Protein AF-0000000079002222 (afdb_homodimer)

pLDDT: mean 87.8, std 10.01, range [33.09, 98.56]

Organism: Staphylothermus marinus (strain ATCC 43588 / DSM 3639 / JCM 9404 / F1) (NCBI:txid399550)

Solvent-accessible surface area (backbone atoms only — not comparable to full-atom values): 54671 Å² total; per-residue (Å²): 122,87,75,55,44,75,33,94,56,13,51,62,39,16,60,54,49,68,34,64,71,50,42,50,52,49,65,70,64,36,48,77,76,43,74,70,45,73,40,41,42,64,60,46,50,55,51,48,43,56,50,16,43,54,33,37,76,68,53,18,29,30,40,40,40,41,28,40,76,83,58,52,37,40,37,39,35,35,31,50,34,47,31,32,46,24,28,37,30,37,36,74,91,70,51,76,37,56,10,62,57,20,50,47,45,44,57,69,64,42,51,80,66,46,48,61,27,31,33,33,36,26,39,32,45,51,86,75,43,57,69,83,54,35,56,51,53,53,50,39,51,49,48,53,53,32,66,33,86,73,43,49,49,50,77,34,73,54,60,65,22,41,22,70,40,78,73,42,78,77,50,59,55,35,31,32,26,34,25,27,38,95,84,69,49,56,28,32,35,33,28,62,29,52,42,32,80,88,64,46,57,24,38,42,28,93,51,63,57,44,48,40,61,64,44,49,21,53,50,50,32,42,53,49,48,53,57,46,62,65,57,40,23,52,25,29,44,74,70,72,41,66,49,74,52,23,78,54,53,59,60,26,36,80,23,43,47,43,68,26,23,43,37,38,86,54,63,43,36,50,74,66,45,42,70,76,61,49,48,37,36,29,26,77,42,42,81,66,38,27,44,46,61,46,25,73,74,48,48,43,51,59,68,58,40,52,42,49,49,48,47,51,26,34,26,44,19,47,35,44,46,67,42,35,44,50,70,54,53,39,37,77,32,26,32,24,27,78,30,83,89,32,96,83,41,41,42,63,20,46,38,74,38,70,35,58,80,64,54,76,82,28,69,52,76,68,91,70,63,55,46,82,37,50,40,54,66,35,61,71,71,39,39,44,58,49,32,39,44,28,23,7,46,18,47,38,51,46,24,33,46,64,60,49,78,66,61,67,53,27,50,51,28,45,50,42,37,37,74,74,66,65,40,91,64,68,58,67,63,51,38,69,77,36,61,87,46,46,68,55,48,53,54,49,50,50,51,49,54,46,52,66,32,83,87,52,78,60,55,67,69,60,50,50,52,55,50,47,58,60,47,50,65,59,42,57,65,63,57,51,53,42,63,74,57,28,59,69,67,62,32,49,55,38,50,35,25,52,45,88,45,71,84,71,18,45,68,30,28,51,58,47,25,54,53,43,53,52,48,36,48,74,72,68,47,57,86,60,56,78,126,123,87,73,56,43,74,33,92,57,13,51,61,41,17,60,55,50,68,34,65,68,53,44,52,52,48,65,68,63,36,48,78,75,44,73,72,45,74,39,40,42,65,61,48,52,53,52,49,42,55,50,16,42,55,33,38,76,68,54,19,30,30,40,38,40,40,28,40,76,82,57,53,37,39,36,42,36,35,32,50,34,47,31,33,44,25,28,36,30,35,37,72,89,68,50,76,35,56,9,64,58,22,51,48,46,44,58,68,63,44,52,81,66,46,48,61,27,32,34,33,36,24,39,32,45,53,87,74,42,58,69,82,55,35,56,52,52,55,49,40,52,49,45,51,54,31,65,33,86,73,42,49,48,48,77,35,72,54,61,65,22,40,22,70,41,77,72,43,77,78,51,59,54,36,32,33,26,35,26,27,37,94,83,69,49,56,28,34,35,33,29,63,28,53,40,32,78,88,63,46,60,24,38,42,29,92,51,63,56,45,50,41,63,64,43,50,22,54,50,50,31,42,52,48,47,52,58,46,59,66,56,42,23,50,25,30,45,76,70,73,40,67,48,74,52,23,77,54,53,57,60,26,37,79,25,44,48,42,67,25,23,42,38,38,85,55,64,44,35,53,73,67,45,42,70,76,62,47,49,36,36,29,26,75,43,43,80,66,38,28,44,44,61,47,26,74,75,47,48,42,51,59,68,58,40,52,41,49,48,48,45,51,26,33,27,45,19,47,35,43,44,69,43,36,43,50,72,54,53,38,38,76,32,26,32,25,26,76,30,83,90,33,96,84,40,41,44,63,17,48,39,75,37,69,35,58,79,64,56,73,84,30,68,52,76,68,90,69,63,55,45,82,36,50,40,54,66,36,61,72,70,40,42,48,57,51,34,39,46,29,23,6,44,17,47,37,50,46,24,34,45,65,60,46,76,66,59,68,54,29,50,52,28,46,48,41,38,36,73,74,68,66,41,91,64,69,56,68,64,50,38,69,77,36,59,88,47,46,68,57,49,53,55,50,50,51,50,51,51,48,53,67,32,83,86,52,78,60,55,67,69,59,50,50,50,55,51,45,59,61,48,49,64,60,42,57,67,63,58,52,53,43,61,75,57,30,59,69,66,61,32,48,54,37,51,35,24,51,45,85,44,71,83,72,18,45,66,30,28,52,58,49,26,53,52,43,54,53,48,35,49,74,73,68,46,57,85,59,57,79,127

Nearest PDB structures (foldseek):
  8p5l-assembly2_B  TM=7.781E-01  e=1.016E-09  Homo sapiens
  3dgk-assembly1_A  TM=7.157E-01  e=8.306E-09  Homo sapiens
  5t8p-assembly1_A  TM=7.181E-01  e=1.238E-07  Mus musculus
  5vja-assembly1_B  TM=6.836E-01  e=3.207E-08  Homo sapiens
  1zws-assembly1_A  TM=6.421E-01  e=2.375E-08  Homo sapiens

Sequence (1062 aa):
MVEFKPFTKIDDASKEFIDPVVLSYILLKQKVLIVNKKAKLVKCLNYLKNKSIEALKQNSILYLVIKSIDSRWTIRSIIAGTLIISMVYETKDGVQLVGGLAYNTLFKEIYPNNPVVKYNVGVITIDSLPDTIKVYVEESLREKREEKPPYIWVNKVLYDLYIEKIVTDKGAYMYVLLGKDKFEHRYAVKIPREKTVDGKPLAISTNTNALNEVLKGIINSLEVYSSTKDSIRKGLVSRGYDEYYADQLIFYRKYILRPRAIIMLRTSFTEEEYIESPPMILEDYANLGDLDTKIKSKPLNQRELAFLAIRLAGASALVHINHFIHMDIKPQNILLIEDEGEPYGYAPLIGDFVGLPHIFNSVIELKKSTPEYADPIALVRGRASYNYDVYSLGITLFYAATGKKLKSRILLNLLTLKNIYGTPVPLRVFLVENPELVQYARRLEALYHEYNSKKHKIPVETFVTQLLTIIEDYDREQIKIIDKALPSKLAKVIKKSITLSETDRYQDSVAMWLDLLNNIKELGYTNLIPSMVEFKPFTKIDDASKEFIDPVVLSYILLKQKVLIVNKKAKLVKCLNYLKNKSIEALKQNSILYLVIKSIDSRWTIRSIIAGTLIISMVYETKDGVQLVGGLAYNTLFKEIYPNNPVVKYNVGVITIDSLPDTIKVYVEESLREKREEKPPYIWVNKVLYDLYIEKIVTDKGAYMYVLLGKDKFEHRYAVKIPREKTVDGKPLAISTNTNALNEVLKGIINSLEVYSSTKDSIRKGLVSRGYDEYYADQLIFYRKYILRPRAIIMLRTSFTEEEYIESPPMILEDYANLGDLDTKIKSKPLNQRELAFLAIRLAGASALVHINHFIHMDIKPQNILLIEDEGEPYGYAPLIGDFVGLPHIFNSVIELKKSTPEYADPIALVRGRASYNYDVYSLGITLFYAATGKKLKSRILLNLLTLKNIYGTPVPLRVFLVENPELVQYARRLEALYHEYNSKKHKIPVETFVTQLLTIIEDYDREQIKIIDKALPSKLAKVIKKSITLSETDRYQDSVAMWLDLLNNIKELGYTNLIPS

Secondary structure (DSSP, 8-state):
--S-EE-TTHHHHHHHHT-HHHHHHHHHH-EEEEEEEEEEHHHHHHHHHHHHHHHHHTTEEEEEEEEETTSSEEEEEEEETTEEEEEEEEETTS-EEETHHHHHIIIIIIGGG--EEEEEEEEEEGGGS-HHHHHHHHHHHHHHHTTSTTGGGTTSEETTEEEEEEEES--SSEEEEEEE-TT--EEEEEEE-SB-TTS-BSSS-S-TTHHHHHHHHHHHHHHHHT--HHHHHHHHHHTT--GGGHHHHGGGGGGB--EEEEE---SS--HHHHHHS--EEEEE--TT-BHHHHHHH----HHHHHHHHHHHHHHHHHHHHTTB------GGGEEEEE-TTSTTSEEEEE----PPBS-SSEE--GGG--TTTS-HHHHHHTEE-HHHHHHHHHHHHHHHHHS---HHHHHHHHHHHHHTT-----HHHHHHH-GGGHHHHHHHHHHHHHHH-SSS---HHHHHHHHHHHHHHHHHHHHTHHHHHS-HHHHHHHHHHH-S-TTTS-SSHHHHHHHHHHHHHHTT-GGGS--/--S-EE-TTHHHHHHHHT-HHHHHHHHHHPEEEEEEEEEEHHHHHHHHHHHHHHHHHTTEEEEEEEEETTSSEEEEEEEETTEEEEEEEEETTS-EEETHHHHHIIIIIIGGG--EEEEEEEEEEGGGS-HHHHHHHHHHHHHHHTTSTTGGGTTSEETTEEEEEEEES--SSEEEEEEE-TT--EEEEEEE-SB-TTS-BSSS-S-TTHHHHHHHHHHHHHHHHT--HHHHHHHHHHTT--GGGHHHHGGGGGGB--EEEEE---SS--HHHHHHS--EEEEE--TT-BHHHHHHH----HHHHHHHHHHHHHHHHHHHHTTB------GGGEEEEE-TTSTTSEEEEE----PPBS-SSEE--GGG--TTTS-HHHHHHTEE-HHHHHHHHHHHHHHHHHS---HHHHHHHHHHHHHTT-----HHHHHHH-GGGHHHHHHHHHHHHHHH-SSS---HHHHHHHHHHHHHHHHHHHHTHHHHHS-HHHHHHHHHHH-S-TTTS-SSHHHHHHHHHHHHHHTT-GGGS--

Radius of gyration: 36.71 Å; Cα contacts (8 Å, |Δi|>4): 1927; chains: 2; bounding box: 100×94×90 Å

InterPro domains:
  IPR000719 Protein kinase domain [PF00069] (261-406)
  IPR000719 Protein kinase domain [PS50011] (162-517)
  IPR000719 Protein kinase domain [SM00220] (162-517)
  IPR008271 Serine/threonine-protein kinase, active site [PS00108] (324-336)
  IPR011009 Protein kinase-like domain superfamily [SSF56112] (162-428)
  IPR050660 NEK Serine/Threonine Protein Kinase [PTHR43671] (259-505)

Foldseek 3Di:
DVQAAEQPPQQQLQVVCPPPVQVVLCVVAWAWDDFFDKDFPVVVVVVQLVVLQVLVVVQKWKWKWKAAPVRQKIKTFIDHRRYTLWIWIAGPVGDIDIGPVRVCCCVPPPVVVRHMITMIMTMHHLVSHDPSNSVSVVVRVVVVVCCDPPNVQAQHAAPQWHWDAWPDDPDQFWTWTWTAHPVRFIWTKIFGDCAGPVGHGAQADPDLCRVVLVCVLQVLLVVLLPDDLVLLLVLCVVVPHHSVCSVQLNLLSVQAWHWPDWDDPDSHDDPVCCSRHTTITITHDLPVAWQLVVLVVPFDAALVLLLQLLSVLSSQQSSVSQQWAQQEDARNQFGWHADCVAPVRTRTHGDDSSTDPNDPFHQPPPPDHDLQQFQLLCLLVRTDAQLRNLQSSLQRSLCSQQVDTLLLSSLSSQLSCCLVVVDDDPNVVSCVVPVVCVVVSVVLNVLSCVCPDPVDPDDSVRSSVVSCVSSVVVVVVVLCSSVVRYPPQVSVLSCLSNDSDCVSHDRHSVVSSVSSCVSCVVVVNPVSRRD/DVQAAEQPPQQQLQVVCPPPVQVVLCVVQWAWDDFFDKDFPVVVVVVQLVVLQVLVVVQKWKWKWKAAPVRQKIKTFIDHRRYTLWIWIAGPVGDIDITPVRVCCCVPPPVVVRHMITMIMTMHHLVSHDPSNSVSNVVRVVVVVCCDPPNVQAQHAAPQWHWDAWPDDPDQFWTWTWTAHPVRFIWTKIFGDCAGPVGHGAQADPDLCRVVLVCVLQVLLVVLLPDDLVLLLVLCVVVPHHSVCSVQLNLLSVQAWHWPDWDDPDSHDDPVCCSRHTTITITHDLPVAWQLVVLLVPFDAALVLLLQLLSVLSSQQSSVSQQWAQQEDARNQFGWHADCVAPVRTRTHGHDSSTDHNDPQNQQPPPDHDLQQFQLLCLLVRTDAQLRNLQSSLQRSLCSQQVDTLLLSSLSSQLSCCLVVVDDDPNVVSCVVPVVCVVVSVVLNVLSCVCPDPVDPDDSVVSSVVSCVSSVVVVVVVLCSSVVRYPPQVSVLSCLSNDSDCVSHDRHSVSSSVSSCVSCVVVVNPVSRRD

Structure (mmCIF, N/CA/C/O backbone):
data_AF-0000000079002222-model_v1
#
loop_
_entity.id
_entity.type
_entity.pdbx_description
1 polymer 'non-specific serine/threonine protein kinase'
#
loop_
_atom_site.group_PDB
_atom_site.id
_atom_site.type_symbol
_atom_site.label_atom_id
_atom_site.label_alt_id
_atom_site.label_comp_id
_atom_site.label_asym_id
_atom_site.label_entity_id
_atom_site.label_seq_id
_atom_site.pdbx_PDB_ins_code
_atom_site.Cartn_x
_atom_site.Cartn_y
_atom_site.Cartn_z
_atom_site.occupancy
_atom_site.B_iso_or_equiv
_atom_site.auth_seq_id
_atom_site.auth_comp_id
_atom_site.auth_asym_id
_atom_site.auth_atom_id
_atom_site.pdbx_PDB_model_num
ATOM 1 N N . MET A 1 1 ? -38.969 -14.648 12.422 1 34.31 1 MET A N 1
ATOM 2 C CA . MET A 1 1 ? -38.562 -15.945 11.875 1 34.31 1 MET A CA 1
ATOM 3 C C . MET A 1 1 ? -37.344 -15.805 11 1 34.31 1 MET A C 1
ATOM 5 O O . MET A 1 1 ? -37.438 -15.688 9.781 1 34.31 1 MET A O 1
ATOM 9 N N . VAL A 1 2 ? -36.375 -15.172 11.352 1 51.44 2 VAL A N 1
ATOM 10 C CA . VAL A 1 2 ? -35.094 -14.734 10.781 1 51.44 2 VAL A CA 1
ATOM 11 C C . VAL A 1 2 ? -34.25 -15.953 10.422 1 51.44 2 VAL A C 1
ATOM 13 O O . VAL A 1 2 ? -33.375 -15.867 9.57 1 51.44 2 VAL A O 1
ATOM 16 N N . GLU A 1 3 ? -34.594 -17.219 10.68 1 62.03 3 GLU A N 1
ATOM 17 C CA . GLU A 1 3 ? -33.781 -18.422 10.641 1 62.03 3 GLU A CA 1
ATOM 18 C C . GLU A 1 3 ? -33.875 -19.109 9.281 1 62.03 3 GLU A C 1
ATOM 20 O O . GLU A 1 3 ? -32.938 -19.75 8.836 1 62.03 3 GLU A O 1
ATOM 25 N N . PHE A 1 4 ? -35 -18.891 8.633 1 76.81 4 PHE A N 1
ATOM 26 C CA . PHE A 1 4 ? -35.219 -19.562 7.359 1 76.81 4 PHE A CA 1
ATOM 27 C C . PHE A 1 4 ? -35.562 -18.562 6.266 1 76.81 4 PHE A C 1
ATOM 29 O O . PHE A 1 4 ? -36.25 -17.594 6.52 1 76.81 4 PHE A O 1
ATOM 36 N N . LYS A 1 5 ? -34.969 -18.672 5.086 1 77.44 5 LYS A N 1
ATOM 37 C CA . LYS A 1 5 ? -35.312 -17.906 3.898 1 77.44 5 LYS A CA 1
ATOM 38 C C . LYS A 1 5 ? -36 -18.781 2.852 1 77.44 5 LYS A C 1
ATOM 40 O O . LYS A 1 5 ? -35.594 -19.922 2.623 1 77.44 5 LYS A O 1
ATOM 45 N N . PRO A 1 6 ? -37.062 -18.172 2.223 1 81.12 6 PRO A N 1
ATOM 46 C CA . PRO A 1 6 ? -37.719 -18.953 1.162 1 81.12 6 PRO A CA 1
ATOM 47 C C . PRO A 1 6 ? -36.844 -19.047 -0.103 1 81.12 6 PRO A C 1
ATOM 49 O O . PRO A 1 6 ? -36.188 -18.078 -0.464 1 81.12 6 PRO A O 1
ATOM 52 N N . PHE A 1 7 ? -36.75 -20.172 -0.719 1 81 7 PHE A N 1
ATOM 53 C CA . PHE A 1 7 ? -36.156 -20.375 -2.035 1 81 7 PHE A CA 1
ATOM 54 C C . PHE A 1 7 ? -36.875 -19.516 -3.084 1 81 7 PHE A C 1
ATOM 56 O O . PHE A 1 7 ? -38.062 -19.297 -3.004 1 81 7 PHE A O 1
ATOM 63 N N . THR A 1 8 ? -36.062 -18.906 -3.955 1 77.69 8 THR A N 1
ATOM 64 C CA . THR A 1 8 ? -36.594 -18 -4.977 1 77.69 8 THR A CA 1
ATOM 65 C C . THR A 1 8 ? -37.719 -18.641 -5.758 1 77.69 8 THR A C 1
ATOM 67 O O . THR A 1 8 ? -38.688 -17.969 -6.148 1 77.69 8 THR A O 1
ATOM 70 N N . LYS A 1 9 ? -37.656 -19.859 -5.965 1 85.19 9 LYS A N 1
ATOM 71 C CA . LYS A 1 9 ? -38.688 -20.562 -6.715 1 85.19 9 LYS A CA 1
ATOM 72 C C . LYS A 1 9 ? -39.562 -21.406 -5.789 1 85.19 9 LYS A C 1
ATOM 74 O O . LYS A 1 9 ? -39.938 -22.516 -6.141 1 85.19 9 LYS A O 1
ATOM 79 N N . ILE A 1 10 ? -39.812 -20.906 -4.672 1 90.5 10 ILE A N 1
ATOM 80 C CA . ILE A 1 10 ? -40.562 -21.641 -3.67 1 90.5 10 ILE A CA 1
ATOM 81 C C . ILE A 1 10 ? -41.969 -21.953 -4.203 1 90.5 10 ILE A C 1
ATOM 83 O O . ILE A 1 10 ? -42.531 -23.016 -3.908 1 90.5 10 ILE A O 1
ATOM 87 N N . ASP A 1 11 ? -42.594 -21.141 -4.941 1 88.31 11 ASP A N 1
ATOM 88 C CA . ASP A 1 11 ? -43.969 -21.312 -5.457 1 88.31 11 ASP A CA 1
ATOM 89 C C . ASP A 1 11 ? -44.031 -22.5 -6.414 1 88.31 11 ASP A C 1
ATOM 91 O O . ASP A 1 11 ? -44.906 -23.344 -6.293 1 88.31 11 ASP A O 1
ATOM 95 N N . ASP A 1 12 ? -43.094 -22.547 -7.301 1 89.69 12 ASP A N 1
ATOM 96 C CA . ASP A 1 12 ? -43.031 -23.656 -8.258 1 89.69 12 ASP A CA 1
ATOM 97 C C . ASP A 1 12 ? -42.719 -24.969 -7.555 1 89.69 12 ASP A C 1
ATOM 99 O O . ASP A 1 12 ? -43.375 -26 -7.832 1 89.69 12 ASP A O 1
ATOM 103 N N . ALA A 1 13 ? -41.781 -24.922 -6.719 1 93.12 13 ALA A N 1
ATOM 104 C CA . ALA A 1 13 ? -41.406 -26.125 -5.988 1 93.12 13 ALA A CA 1
ATOM 105 C C . ALA A 1 13 ? -42.562 -26.656 -5.141 1 93.12 13 ALA A C 1
ATOM 107 O O . ALA A 1 13 ? -42.75 -27.859 -5.047 1 93.12 13 ALA A O 1
ATOM 108 N N . SER A 1 14 ? -43.312 -25.781 -4.535 1 93.81 14 SER A N 1
ATOM 109 C CA . SER A 1 14 ? -44.438 -26.172 -3.672 1 93.81 14 SER A CA 1
ATOM 110 C C . SER A 1 14 ? -45.562 -26.797 -4.477 1 93.81 14 SER A C 1
ATOM 112 O O . SER A 1 14 ? -46.281 -27.688 -3.99 1 93.81 14 SER A O 1
ATOM 114 N N . LYS A 1 15 ? -45.781 -26.328 -5.688 1 90.56 15 LYS A N 1
ATOM 115 C CA . LYS A 1 15 ? -46.781 -26.922 -6.566 1 90.56 15 LYS A CA 1
ATOM 116 C C . LYS A 1 15 ? -46.469 -28.375 -6.887 1 90.56 15 LYS A C 1
ATOM 118 O O . LYS A 1 15 ? -47.344 -29.219 -6.941 1 90.56 15 LYS A O 1
ATOM 123 N N . GLU A 1 16 ? -45.219 -28.578 -7.102 1 90.88 16 GLU A N 1
ATOM 124 C CA . GLU A 1 16 ? -44.75 -29.953 -7.34 1 90.88 16 GLU A CA 1
ATOM 125 C C . GLU A 1 16 ? -44.844 -30.797 -6.066 1 90.88 16 GLU A C 1
ATOM 127 O O . GLU A 1 16 ? -45.219 -31.969 -6.117 1 90.88 16 GLU A O 1
ATOM 132 N N . PHE A 1 17 ? -44.594 -30.188 -5.023 1 92.62 17 PHE A N 1
ATOM 133 C CA . PHE A 1 17 ? -44.562 -30.844 -3.717 1 92.62 17 PHE A CA 1
ATOM 134 C C . PHE A 1 17 ? -45.938 -31.328 -3.318 1 92.62 17 PHE A C 1
ATOM 136 O O . PHE A 1 17 ? -46.094 -32.375 -2.697 1 92.62 17 PHE A O 1
ATOM 143 N N . ILE A 1 18 ? -46.969 -30.594 -3.672 1 86.12 18 ILE A N 1
ATOM 144 C CA . ILE A 1 18 ? -48.344 -30.891 -3.244 1 86.12 18 ILE A CA 1
ATOM 145 C C . ILE A 1 18 ? -48.875 -32.094 -4.043 1 86.12 18 ILE A C 1
ATOM 147 O O . ILE A 1 18 ? -49.875 -32.688 -3.65 1 86.12 18 ILE A O 1
ATOM 151 N N . ASP A 1 19 ? -48.188 -32.438 -5.113 1 86.69 19 ASP A N 1
ATOM 152 C CA . ASP A 1 19 ? -48.594 -33.594 -5.879 1 86.69 19 ASP A CA 1
ATOM 153 C C . ASP A 1 19 ? -48.594 -34.875 -5.008 1 86.69 19 ASP A C 1
ATOM 155 O O . ASP A 1 19 ? -47.625 -35.188 -4.352 1 86.69 19 ASP A O 1
ATOM 159 N N . PRO A 1 20 ? -49.719 -35.594 -4.984 1 85.25 20 PRO A N 1
ATOM 160 C CA . PRO A 1 20 ? -49.875 -36.75 -4.105 1 85.25 20 PRO A CA 1
ATOM 161 C C . PRO A 1 20 ? -48.812 -37.844 -4.387 1 85.25 20 PRO A C 1
ATOM 163 O O . PRO A 1 20 ? -48.344 -38.5 -3.465 1 85.25 20 PRO A O 1
ATOM 166 N N . VAL A 1 21 ? -48.5 -37.969 -5.625 1 84.62 21 VAL A N 1
ATOM 167 C CA . VAL A 1 21 ? -47.5 -39 -5.977 1 84.62 21 VAL A CA 1
ATOM 168 C C . VAL A 1 21 ? -46.125 -38.594 -5.391 1 84.62 21 VAL A C 1
ATOM 170 O O . VAL A 1 21 ? -45.438 -39.438 -4.828 1 84.62 21 VAL A O 1
ATOM 173 N N . VAL A 1 22 ? -45.844 -37.375 -5.48 1 88.19 22 VAL A N 1
ATOM 174 C CA . VAL A 1 22 ? -44.594 -36.844 -4.984 1 88.19 22 VAL A CA 1
ATOM 175 C C . VAL A 1 22 ? -44.531 -36.969 -3.461 1 88.19 22 VAL A C 1
ATOM 177 O O . VAL A 1 22 ? -43.562 -37.438 -2.895 1 88.19 22 VAL A O 1
ATOM 180 N N . LEU A 1 23 ? -45.594 -36.562 -2.838 1 87.94 23 LEU A N 1
ATOM 181 C CA . LEU A 1 23 ? -45.656 -36.594 -1.383 1 87.94 23 LEU A CA 1
ATOM 182 C C . LEU A 1 23 ? -45.594 -38.031 -0.874 1 87.94 23 LEU A C 1
ATOM 184 O O . LEU A 1 23 ? -44.906 -38.312 0.115 1 87.94 23 LEU A O 1
ATOM 188 N N . SER A 1 24 ? -46.25 -38.969 -1.506 1 86.94 24 SER A N 1
ATOM 189 C CA . SER A 1 24 ? -46.219 -40.375 -1.113 1 86.94 24 SER A CA 1
ATOM 190 C C . SER A 1 24 ? -44.812 -40.938 -1.229 1 86.94 24 SER A C 1
ATOM 192 O O . SER A 1 24 ? -44.375 -41.688 -0.367 1 86.94 24 SER A O 1
ATOM 194 N N . TYR A 1 25 ? -44.188 -40.562 -2.309 1 87.12 25 TYR A N 1
ATOM 195 C CA . TYR A 1 25 ? -42.812 -41 -2.521 1 87.12 25 TYR A CA 1
ATOM 196 C C . TYR A 1 25 ? -41.906 -40.531 -1.4 1 87.12 25 TYR A C 1
ATOM 198 O O . TYR A 1 25 ? -41.094 -41.281 -0.882 1 87.12 25 TYR A O 1
ATOM 206 N N . ILE A 1 26 ? -42.094 -39.312 -0.966 1 90.06 26 ILE A N 1
ATOM 207 C CA . ILE A 1 26 ? -41.281 -38.719 0.085 1 90.06 26 ILE A CA 1
ATOM 208 C C . ILE A 1 26 ? -41.562 -39.406 1.416 1 90.06 26 ILE A C 1
ATOM 210 O O . ILE A 1 26 ? -40.625 -39.719 2.164 1 90.06 26 ILE A O 1
ATOM 214 N N . LEU A 1 27 ? -42.781 -39.719 1.66 1 88.38 27 LEU A N 1
ATOM 215 C CA . LEU A 1 27 ? -43.188 -40.375 2.904 1 88.38 27 LEU A CA 1
ATOM 216 C C . LEU A 1 27 ? -42.625 -41.781 2.988 1 88.38 27 LEU A C 1
ATOM 218 O O . LEU A 1 27 ? -42.281 -42.25 4.07 1 88.38 27 LEU A O 1
ATOM 222 N N . LEU A 1 28 ? -42.5 -42.375 1.861 1 87.31 28 LEU A N 1
ATOM 223 C CA . LEU A 1 28 ? -42 -43.75 1.816 1 87.31 28 LEU A CA 1
ATOM 224 C C . LEU A 1 28 ? -40.5 -43.781 1.994 1 87.31 28 LEU A C 1
ATOM 226 O O . LEU A 1 28 ? -39.969 -44.75 2.572 1 87.31 28 LEU A O 1
ATOM 230 N N . LYS A 1 29 ? -39.844 -42.781 1.581 1 88.25 29 LYS A N 1
ATOM 231 C CA . LYS A 1 29 ? -38.375 -42.844 1.526 1 88.25 29 LYS A CA 1
ATOM 232 C C . LYS A 1 29 ? -37.75 -42.125 2.727 1 88.25 29 LYS A C 1
ATOM 234 O O . LYS A 1 29 ? -36.562 -42.312 3.023 1 88.25 29 LYS A O 1
ATOM 239 N N . GLN A 1 30 ? -38.562 -41.406 3.459 1 90.38 30 GLN A N 1
ATOM 240 C CA . GLN A 1 30 ? -38 -40.625 4.562 1 90.38 30 GLN A CA 1
ATOM 241 C C . GLN A 1 30 ? -37.688 -41.531 5.758 1 90.38 30 GLN A C 1
ATOM 243 O O . GLN A 1 30 ? -38.312 -42.562 5.961 1 90.38 30 GLN A O 1
ATOM 248 N N . LYS A 1 31 ? -36.562 -41.188 6.477 1 90.5 31 LYS A N 1
ATOM 249 C CA . LYS A 1 31 ? -36.281 -41.719 7.801 1 90.5 31 LYS A CA 1
ATOM 250 C C . LYS A 1 31 ? -36.812 -40.812 8.898 1 90.5 31 LYS A C 1
ATOM 252 O O . LYS A 1 31 ? -36.344 -39.688 9.07 1 90.5 31 LYS A O 1
ATOM 257 N N . VAL A 1 32 ? -37.812 -41.281 9.695 1 90.94 32 VAL A N 1
ATOM 258 C CA . VAL A 1 32 ? -38.469 -40.469 10.695 1 90.94 32 VAL A CA 1
ATOM 259 C C . VAL A 1 32 ? -37.562 -40.281 11.914 1 90.94 32 VAL A C 1
ATOM 261 O O . VAL A 1 32 ? -37.062 -41.25 12.469 1 90.94 32 VAL A O 1
ATOM 264 N N . LEU A 1 33 ? -37.406 -39.062 12.305 1 90.94 33 LEU A N 1
ATOM 265 C CA . LEU A 1 33 ? -36.562 -38.719 13.445 1 90.94 33 LEU A CA 1
ATOM 266 C C . LEU A 1 33 ? -37.406 -38.375 14.656 1 90.94 33 LEU A C 1
ATOM 268 O O . LEU A 1 33 ? -37.094 -38.781 15.781 1 90.94 33 LEU A O 1
ATOM 272 N N . ILE A 1 34 ? -38.438 -37.594 14.453 1 91.94 34 ILE A N 1
ATOM 273 C CA . ILE A 1 34 ? -39.281 -37.094 15.531 1 91.94 34 ILE A CA 1
ATOM 274 C C . ILE A 1 34 ? -40.75 -37.281 15.156 1 91.94 34 ILE A C 1
ATOM 276 O O . ILE A 1 34 ? -41.156 -37.031 14.016 1 91.94 34 ILE A O 1
ATOM 280 N N . VAL A 1 35 ? -41.5 -37.812 16.188 1 90.94 35 VAL A N 1
ATOM 281 C CA . VAL A 1 35 ? -42.938 -38 15.969 1 90.94 35 VAL A CA 1
ATOM 282 C C . VAL A 1 35 ? -43.719 -37.312 17.078 1 90.94 35 VAL A C 1
ATOM 284 O O . VAL A 1 35 ? -43.531 -37.594 18.25 1 90.94 35 VAL A O 1
ATOM 287 N N . ASN A 1 36 ? -44.625 -36.438 16.734 1 90 36 ASN A N 1
ATOM 288 C CA . ASN A 1 36 ? -45.594 -35.75 17.547 1 90 36 ASN A CA 1
ATOM 289 C C . ASN A 1 36 ? -45 -35.156 18.812 1 90 36 ASN A C 1
ATOM 291 O O . ASN A 1 36 ? -45.5 -35.312 19.906 1 90 36 ASN A O 1
ATOM 295 N N . LYS A 1 37 ? -43.938 -34.5 18.625 1 93.25 37 LYS A N 1
ATOM 296 C CA . LYS A 1 37 ? -43.312 -33.781 19.734 1 93.25 37 LYS A CA 1
ATOM 297 C C . LYS A 1 37 ? -43.938 -32.406 19.938 1 93.25 37 LYS A C 1
ATOM 299 O O . LYS A 1 37 ? -44.219 -31.703 18.953 1 93.25 37 LYS A O 1
ATOM 304 N N . LYS A 1 38 ? -44.219 -32.031 21.156 1 93 38 LYS A N 1
ATOM 305 C CA . LYS A 1 38 ? -44.844 -30.75 21.484 1 93 38 LYS A CA 1
ATOM 306 C C . LYS A 1 38 ? -43.812 -29.734 21.953 1 93 38 LYS A C 1
ATOM 308 O O . LYS A 1 38 ? -42.906 -30.078 22.734 1 93 38 LYS A O 1
ATOM 313 N N . ALA A 1 39 ? -43.844 -28.594 21.391 1 93.06 39 ALA A N 1
ATOM 314 C CA . ALA A 1 39 ? -42.938 -27.5 21.781 1 93.06 39 ALA A CA 1
ATOM 315 C C . ALA A 1 39 ? -43.5 -26.141 21.328 1 93.06 39 ALA A C 1
ATOM 317 O O . ALA A 1 39 ? -44.406 -26.094 20.5 1 93.06 39 ALA A O 1
ATOM 318 N N . LYS A 1 40 ? -43 -25.156 21.953 1 92.56 40 LYS A N 1
ATOM 319 C CA . LYS A 1 40 ? -43.312 -23.828 21.438 1 92.56 40 LYS A CA 1
ATOM 320 C C . LYS A 1 40 ? -42.75 -23.641 20.031 1 92.56 40 LYS A C 1
ATOM 322 O O . LYS A 1 40 ? -41.656 -24.172 19.719 1 92.56 40 LYS A O 1
ATOM 327 N N . LEU A 1 41 ? -43.406 -22.938 19.188 1 91 41 LEU A N 1
ATOM 328 C CA . LEU A 1 41 ? -43.062 -22.812 17.781 1 91 41 LEU A CA 1
ATOM 329 C C . LEU A 1 41 ? -41.625 -22.328 17.625 1 91 41 LEU A C 1
ATOM 331 O O . LEU A 1 41 ? -40.844 -22.875 16.812 1 91 41 LEU A O 1
ATOM 335 N N . VAL A 1 42 ? -41.188 -21.359 18.406 1 87 42 VAL A N 1
ATOM 336 C CA . VAL A 1 42 ? -39.844 -20.781 18.297 1 87 42 VAL A CA 1
ATOM 337 C C . VAL A 1 42 ? -38.812 -21.844 18.641 1 87 42 VAL A C 1
ATOM 339 O O . VAL A 1 42 ? -37.781 -21.953 17.969 1 87 42 VAL A O 1
ATOM 342 N N . LYS A 1 43 ? -39.062 -22.562 19.656 1 87.75 43 LYS A N 1
ATOM 343 C CA . LYS A 1 43 ? -38.156 -23.641 20.031 1 87.75 43 LYS A CA 1
ATOM 344 C C . LYS A 1 43 ? -38.094 -24.719 18.969 1 87.75 43 LYS A C 1
ATOM 346 O O . LYS A 1 43 ? -37.031 -25.266 18.672 1 87.75 43 LYS A O 1
ATOM 351 N N . CYS A 1 44 ? -39.219 -25.031 18.391 1 91.38 44 CYS A N 1
ATOM 352 C CA . CYS A 1 44 ? -39.312 -26 17.281 1 91.38 44 CYS A CA 1
ATOM 353 C C . CYS A 1 44 ? -38.469 -25.531 16.094 1 91.38 44 CYS A C 1
ATOM 355 O O . CYS A 1 44 ? -37.656 -26.297 15.578 1 91.38 44 CYS A O 1
ATOM 357 N N . LEU A 1 45 ? -38.594 -24.312 15.742 1 90.19 45 LEU A N 1
ATOM 358 C CA . LEU A 1 45 ? -37.906 -23.781 14.562 1 90.19 45 LEU A CA 1
ATOM 359 C C . LEU A 1 45 ? -36.406 -23.766 14.781 1 90.19 45 LEU A C 1
ATOM 361 O O . LEU A 1 45 ? -35.625 -24.047 13.852 1 90.19 45 LEU A O 1
ATOM 365 N N . ASN A 1 46 ? -35.969 -23.469 15.953 1 85.25 46 ASN A N 1
ATOM 366 C CA . ASN A 1 46 ? -34.562 -23.484 16.281 1 85.25 46 ASN A CA 1
ATOM 367 C C . ASN A 1 46 ? -33.969 -24.891 16.172 1 85.25 46 ASN A C 1
ATOM 369 O O . ASN A 1 46 ? -32.875 -25.078 15.625 1 85.25 46 ASN A O 1
ATOM 373 N N . TYR A 1 47 ? -34.688 -25.797 16.672 1 89.12 47 TYR A N 1
ATOM 374 C CA . TYR A 1 47 ? -34.281 -27.188 16.578 1 89.12 47 TYR A CA 1
ATOM 375 C C . TYR A 1 47 ? -34.188 -27.625 15.117 1 89.12 47 TYR A C 1
ATOM 377 O O . TYR A 1 47 ? -33.219 -28.25 14.711 1 89.12 47 TYR A O 1
ATOM 385 N N . LEU A 1 48 ? -35.125 -27.25 14.32 1 91.69 48 LEU A N 1
ATOM 386 C CA . LEU A 1 48 ? -35.188 -27.641 12.922 1 91.69 48 LEU A CA 1
ATOM 387 C C . LEU A 1 48 ? -34.031 -27.047 12.133 1 91.69 48 LEU A C 1
ATOM 389 O O . LEU A 1 48 ? -33.469 -27.688 11.258 1 91.69 48 LEU A O 1
ATOM 393 N N . LYS A 1 49 ? -33.75 -25.828 12.414 1 86.5 49 LYS A N 1
ATOM 394 C CA . LYS A 1 49 ? -32.625 -25.172 11.742 1 86.5 49 LYS A CA 1
ATOM 395 C C . LYS A 1 49 ? -31.328 -25.938 11.953 1 86.5 49 LYS A C 1
ATOM 397 O O . LYS A 1 49 ? -30.625 -26.25 10.992 1 86.5 49 LYS A O 1
ATOM 402 N N . ASN A 1 50 ? -31.031 -26.281 13.133 1 85.25 50 ASN A N 1
ATOM 403 C CA . ASN A 1 50 ? -29.812 -26.984 13.469 1 85.25 50 ASN A CA 1
ATOM 404 C C . ASN A 1 50 ? -29.781 -28.375 12.836 1 85.25 50 ASN A C 1
ATOM 406 O O . ASN A 1 50 ? -28.766 -28.781 12.273 1 85.25 50 ASN A O 1
ATOM 410 N N . LYS A 1 51 ? -30.875 -29.016 12.906 1 89.12 51 LYS A N 1
ATOM 411 C CA . LYS A 1 51 ? -30.953 -30.359 12.359 1 89.12 51 LYS A CA 1
ATOM 412 C C . LYS A 1 51 ? -30.844 -30.344 10.844 1 89.12 51 LYS A C 1
ATOM 414 O O . LYS A 1 51 ? -30.25 -31.25 10.242 1 89.12 51 LYS A O 1
ATOM 419 N N . SER A 1 52 ? -31.391 -29.359 10.258 1 90.19 52 SER A N 1
ATOM 420 C CA . SER A 1 52 ? -31.344 -29.266 8.797 1 90.19 52 SER A CA 1
ATOM 421 C C . SER A 1 52 ? -29.922 -29.016 8.305 1 90.19 52 SER A C 1
ATOM 423 O O . SER A 1 52 ? -29.5 -29.594 7.309 1 90.19 52 SER A O 1
ATOM 425 N N . ILE A 1 53 ? -29.266 -28.172 9 1 82.31 53 ILE A N 1
ATOM 426 C CA . ILE A 1 53 ? -27.875 -27.875 8.648 1 82.31 53 ILE A CA 1
ATOM 427 C C . ILE A 1 53 ? -27.031 -29.156 8.766 1 82.31 53 ILE A C 1
ATOM 429 O O . ILE A 1 53 ? -26.219 -29.438 7.891 1 82.31 53 ILE A O 1
ATOM 433 N N . GLU A 1 54 ? -27.25 -29.875 9.758 1 84.81 54 GLU A N 1
ATOM 434 C CA . GLU A 1 54 ? -26.562 -31.141 9.969 1 84.81 54 GLU A CA 1
ATOM 435 C C . GLU A 1 54 ? -26.891 -32.156 8.875 1 84.81 54 GLU A C 1
ATOM 437 O O . GLU A 1 54 ? -26 -32.844 8.367 1 84.81 54 GLU A O 1
ATOM 442 N N . ALA A 1 55 ? -28.109 -32.219 8.562 1 89.06 55 ALA A N 1
ATOM 443 C CA . ALA A 1 55 ? -28.562 -33.188 7.547 1 89.06 55 ALA A CA 1
ATOM 444 C C . ALA A 1 55 ? -27.969 -32.844 6.184 1 89.06 55 ALA A C 1
ATOM 446 O O . ALA A 1 55 ? -27.594 -33.75 5.43 1 89.06 55 ALA A O 1
ATOM 447 N N . LEU A 1 56 ? -27.891 -31.578 5.934 1 85.62 56 LEU A N 1
ATOM 448 C CA . LEU A 1 56 ? -27.391 -31.156 4.629 1 85.62 56 LEU A CA 1
ATOM 449 C C . LEU A 1 56 ? -25.938 -31.578 4.457 1 85.62 56 LEU A C 1
ATOM 451 O O . LEU A 1 56 ? -25.5 -31.906 3.352 1 85.62 56 LEU A O 1
ATOM 455 N N . LYS A 1 57 ? -25.203 -31.562 5.512 1 79.19 57 LYS A N 1
ATOM 456 C CA . LYS A 1 57 ? -23.812 -32.031 5.5 1 79.19 57 LYS A CA 1
ATOM 457 C C . LYS A 1 57 ? -23.719 -33.469 5.066 1 79.19 57 LYS A C 1
ATOM 459 O O . LYS A 1 57 ? -22.703 -33.906 4.523 1 79.19 57 LYS A O 1
ATOM 464 N N . GLN A 1 58 ? -24.766 -34.156 5.336 1 80.19 58 GLN A N 1
ATOM 465 C CA . GLN A 1 58 ? -24.828 -35.594 4.984 1 80.19 58 GLN A CA 1
ATOM 466 C C . GLN A 1 58 ? -25.641 -35.781 3.707 1 80.19 58 GLN A C 1
ATOM 468 O O . GLN A 1 58 ? -26.25 -36.844 3.516 1 80.19 58 GLN A O 1
ATOM 473 N N . ASN A 1 59 ? -25.703 -34.75 2.885 1 86.25 59 ASN A N 1
ATOM 474 C CA . ASN A 1 59 ? -26.406 -34.781 1.605 1 86.25 59 ASN A CA 1
ATOM 475 C C . ASN A 1 59 ? -27.875 -35.156 1.78 1 86.25 59 ASN A C 1
ATOM 477 O O . ASN A 1 59 ? -28.422 -35.906 0.976 1 86.25 59 ASN A O 1
ATOM 481 N N . SER A 1 60 ? -28.406 -34.688 2.854 1 92.06 60 SER A N 1
ATOM 482 C CA . SER A 1 60 ? -29.812 -34.969 3.146 1 92.06 60 SER A CA 1
ATOM 483 C C . SER A 1 60 ? -30.562 -33.656 3.441 1 92.06 60 SER A C 1
ATOM 485 O O . SER A 1 60 ? -29.953 -32.625 3.686 1 92.06 60 SER A O 1
ATOM 487 N N . ILE A 1 61 ? -31.875 -33.781 3.248 1 93.38 61 ILE A N 1
ATOM 488 C CA . ILE A 1 61 ? -32.75 -32.656 3.555 1 93.38 61 ILE A CA 1
ATOM 489 C C . ILE A 1 61 ? -33.844 -33.094 4.527 1 93.38 61 ILE A C 1
ATOM 491 O O . ILE A 1 61 ? -34 -34.281 4.805 1 93.38 61 ILE A O 1
ATOM 495 N N . LEU A 1 62 ? -34.594 -32.094 5.027 1 94.62 62 LEU A N 1
ATOM 496 C CA . LEU A 1 62 ? -35.625 -32.438 6.02 1 94.62 62 LEU A CA 1
ATOM 497 C C . LEU A 1 62 ? -37 -32.281 5.43 1 94.62 62 LEU A C 1
ATOM 499 O O . LEU A 1 62 ? -37.281 -31.359 4.656 1 94.62 62 LEU A O 1
ATOM 503 N N . TYR A 1 63 ? -37.781 -33.219 5.734 1 95.06 63 TYR A N 1
ATOM 504 C CA . TYR A 1 63 ? -39.25 -33.125 5.578 1 95.06 63 TYR A CA 1
ATOM 505 C C . TYR A 1 63 ? -39.938 -32.906 6.926 1 95.06 63 TYR A C 1
ATOM 507 O O . TYR A 1 63 ? -39.656 -33.625 7.887 1 95.06 63 TYR A O 1
ATOM 515 N N . LEU A 1 64 ? -40.844 -31.875 6.984 1 94.06 64 LEU A N 1
ATOM 516 C CA . LEU A 1 64 ? -41.438 -31.609 8.289 1 94.06 64 LEU A CA 1
ATOM 517 C C . LEU A 1 64 ? -42.938 -31.391 8.164 1 94.06 64 LEU A C 1
ATOM 519 O O . LEU A 1 64 ? -43.406 -30.938 7.125 1 94.06 64 LEU A O 1
ATOM 523 N N . VAL A 1 65 ? -43.625 -31.797 9.273 1 94.25 65 VAL A N 1
ATOM 524 C CA . VAL A 1 65 ? -45.062 -31.516 9.453 1 94.25 65 VAL A CA 1
ATOM 525 C C . VAL A 1 65 ? -45.281 -30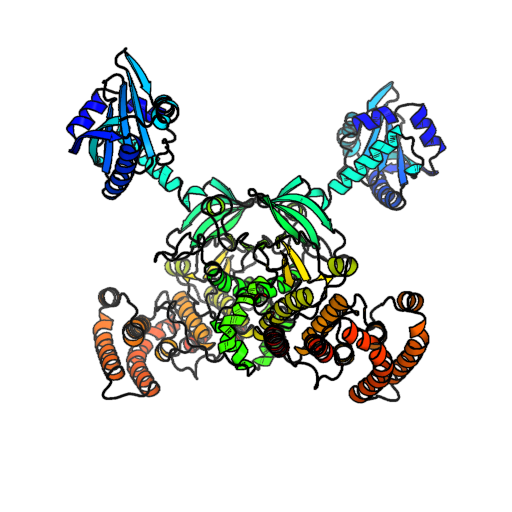.828 10.805 1 94.25 65 VAL A C 1
ATOM 527 O O . VAL A 1 65 ? -44.906 -31.391 11.844 1 94.25 65 VAL A O 1
ATOM 530 N N . ILE A 1 66 ? -45.844 -29.609 10.789 1 94.44 66 ILE A N 1
ATOM 531 C CA . ILE A 1 66 ? -46.188 -28.859 12 1 94.44 66 ILE A CA 1
ATOM 532 C C . ILE A 1 66 ? -47.688 -28.703 12.102 1 94.44 66 ILE A C 1
ATOM 534 O O . ILE A 1 66 ? -48.344 -28.266 11.156 1 94.44 66 ILE A O 1
ATOM 538 N N . LYS A 1 67 ? -48.25 -29.031 13.273 1 94.12 67 LYS A N 1
ATOM 539 C CA . LYS A 1 67 ? -49.688 -28.938 13.484 1 94.12 67 LYS A CA 1
ATOM 540 C C . LYS A 1 67 ? -50 -28.125 14.734 1 94.12 67 LYS A C 1
ATOM 542 O O . LYS A 1 67 ? -49.25 -28.141 15.711 1 94.12 67 LYS A O 1
ATOM 547 N N . SER A 1 68 ? -51.125 -27.422 14.602 1 92.75 68 SER A N 1
ATOM 548 C CA . SER A 1 68 ? -51.625 -26.766 15.812 1 92.75 68 SER A CA 1
ATOM 549 C C . SER A 1 68 ? -52.125 -27.781 16.828 1 92.75 68 SER A C 1
ATOM 551 O O . SER A 1 68 ? -52.531 -28.891 16.453 1 92.75 68 SER A O 1
ATOM 553 N N . ILE A 1 69 ? -52.062 -27.469 18.094 1 90.38 69 ILE A N 1
ATOM 554 C CA . ILE A 1 69 ? -52.406 -28.406 19.156 1 90.38 69 ILE A CA 1
ATOM 555 C C . ILE A 1 69 ? -53.875 -28.812 19 1 90.38 69 ILE A C 1
ATOM 557 O O . ILE A 1 69 ? -54.25 -29.953 19.266 1 90.38 69 ILE A O 1
ATOM 561 N N . ASP A 1 70 ? -54.688 -27.906 18.5 1 87.19 70 ASP A N 1
ATOM 562 C CA . ASP A 1 70 ? -56.125 -28.172 18.344 1 87.19 70 ASP A CA 1
ATOM 563 C C . ASP A 1 70 ? -56.438 -28.688 16.938 1 87.19 70 ASP A C 1
ATOM 565 O O . ASP A 1 70 ? -57.594 -28.812 16.547 1 87.19 70 ASP A O 1
ATOM 569 N N . SER A 1 71 ? -55.5 -28.953 16.125 1 83.75 71 SER A N 1
ATOM 570 C CA . SER A 1 71 ? -55.562 -29.5 14.781 1 83.75 71 SER A CA 1
ATOM 571 C C . SER A 1 71 ? -56.375 -28.609 13.852 1 83.75 71 SER A C 1
ATOM 573 O O . SER A 1 71 ? -57.062 -29.094 12.969 1 83.75 71 SER A O 1
ATOM 575 N N . ARG A 1 72 ? -56.344 -27.375 14.055 1 90.5 72 ARG A N 1
ATOM 576 C CA . ARG A 1 72 ? -57.031 -26.422 13.203 1 90.5 72 ARG A CA 1
ATOM 577 C C . ARG A 1 72 ? -56.281 -26.188 11.898 1 90.5 72 ARG A C 1
ATOM 579 O O . ARG A 1 72 ? -56.875 -25.953 10.852 1 90.5 72 ARG A O 1
ATOM 586 N N . TRP A 1 73 ? -54.938 -26.203 12.039 1 93.25 73 TRP A N 1
ATOM 587 C CA . TRP A 1 73 ? -54.125 -26.016 10.844 1 93.25 73 TRP A CA 1
ATOM 588 C C . TRP A 1 73 ? -52.906 -26.938 10.844 1 93.25 73 TRP A C 1
ATOM 590 O O . TRP A 1 73 ? -52.5 -27.422 11.906 1 93.25 73 TRP A O 1
ATOM 600 N N . THR A 1 74 ? -52.375 -27.234 9.594 1 94.25 74 THR A N 1
ATOM 601 C CA . THR A 1 74 ? -51.219 -28.062 9.375 1 94.25 74 THR A CA 1
ATOM 602 C C . THR A 1 74 ? -50.281 -27.422 8.352 1 94.25 74 THR A C 1
ATOM 604 O O . THR A 1 74 ? -50.75 -26.891 7.34 1 94.25 74 THR A O 1
ATOM 607 N N . ILE A 1 75 ? -48.938 -27.438 8.664 1 94 75 ILE A N 1
ATOM 608 C CA . ILE A 1 75 ? -47.906 -26.969 7.734 1 94 75 ILE A CA 1
ATOM 609 C C . ILE A 1 75 ? -47 -28.125 7.348 1 94 75 ILE A C 1
ATOM 611 O O . ILE A 1 75 ? -46.5 -28.844 8.219 1 94 75 ILE A O 1
ATOM 615 N N . ARG A 1 76 ? -46.75 -28.344 6.051 1 93.31 76 ARG A N 1
ATOM 616 C CA . ARG A 1 76 ? -45.781 -29.297 5.504 1 93.31 76 ARG A CA 1
ATOM 617 C C . ARG A 1 76 ? -44.688 -28.578 4.723 1 93.31 76 ARG A C 1
ATOM 619 O O . ARG A 1 76 ? -44.969 -27.641 3.973 1 93.31 76 ARG A O 1
ATOM 626 N N . SER A 1 77 ? -43.469 -29.016 4.934 1 93.81 77 SER A N 1
ATOM 627 C CA . SER A 1 77 ? -42.375 -28.297 4.27 1 93.81 77 SER A CA 1
ATOM 628 C C . SER A 1 77 ? -41.156 -29.188 4.055 1 93.81 77 SER A C 1
ATOM 630 O O . SER A 1 77 ? -40.969 -30.172 4.762 1 93.81 77 SER A O 1
ATOM 632 N N . ILE A 1 78 ? -40.375 -28.828 3.021 1 93.75 78 ILE A N 1
ATOM 633 C CA . ILE A 1 78 ? -39.031 -29.359 2.777 1 93.75 78 ILE A CA 1
ATOM 634 C C . ILE A 1 78 ? -38 -28.25 2.979 1 93.75 78 ILE A C 1
ATOM 636 O O . ILE A 1 78 ? -38.094 -27.172 2.396 1 93.75 78 ILE A O 1
ATOM 640 N N . ILE A 1 79 ? -37.125 -28.562 3.82 1 92.19 79 ILE A N 1
ATOM 641 C CA . ILE A 1 79 ? -36.094 -27.562 4.121 1 92.19 79 ILE A CA 1
ATOM 642 C C . ILE A 1 79 ? -34.719 -28.141 3.861 1 92.19 79 ILE A C 1
ATOM 644 O O . ILE A 1 79 ? -34.469 -29.312 4.141 1 92.19 79 ILE A O 1
ATOM 648 N N . ALA A 1 80 ? -33.875 -27.375 3.211 1 87.88 80 ALA A N 1
ATOM 649 C CA . ALA A 1 80 ? -32.469 -27.688 2.975 1 87.88 80 ALA A CA 1
ATOM 650 C C . ALA A 1 80 ? -31.562 -26.625 3.59 1 87.88 80 ALA A C 1
ATOM 652 O O . ALA A 1 80 ? -31.438 -25.516 3.061 1 87.88 80 ALA A O 1
ATOM 653 N N . GLY A 1 81 ? -30.938 -27 4.66 1 83.12 81 GLY A N 1
ATOM 654 C CA . GLY A 1 81 ? -30.188 -25.984 5.379 1 83.12 81 GLY A CA 1
ATOM 655 C C . GLY A 1 81 ? -31.062 -24.891 5.965 1 83.12 81 GLY A C 1
ATOM 656 O O . GLY A 1 81 ? -31.969 -25.172 6.758 1 83.12 81 GLY A O 1
ATOM 657 N N . THR A 1 82 ? -30.859 -23.625 5.551 1 80.62 82 THR A N 1
ATOM 658 C CA . THR A 1 82 ? -31.672 -22.531 6.039 1 80.62 82 THR A CA 1
ATOM 659 C C . THR A 1 82 ? -32.688 -22.094 4.984 1 80.62 82 THR A C 1
ATOM 661 O O . THR A 1 82 ? -33.375 -21.078 5.152 1 80.62 82 THR A O 1
ATOM 664 N N . LEU A 1 83 ? -32.75 -22.828 3.949 1 85 83 LEU A N 1
ATOM 665 C CA . LEU A 1 83 ? -33.656 -22.484 2.861 1 85 83 LEU A CA 1
ATOM 666 C C . LEU A 1 83 ? -34.938 -23.328 2.932 1 85 83 LEU A C 1
ATOM 668 O O . LEU A 1 83 ? -34.875 -24.547 3.127 1 85 83 LEU A O 1
ATOM 672 N N . ILE A 1 84 ? -36.062 -22.719 2.807 1 90.31 84 ILE A N 1
ATOM 673 C CA . ILE A 1 84 ? -37.344 -23.422 2.65 1 90.31 84 ILE A CA 1
ATOM 674 C C . ILE A 1 84 ? -37.625 -23.672 1.169 1 90.31 84 ILE A C 1
ATOM 676 O O . ILE A 1 84 ? -37.875 -22.734 0.409 1 90.31 84 ILE A O 1
ATOM 680 N N . ILE A 1 85 ? -37.5 -24.859 0.8 1 91.12 85 ILE A N 1
ATOM 681 C CA . ILE A 1 85 ? -37.594 -25.219 -0.607 1 91.12 85 ILE A CA 1
ATOM 682 C C . ILE A 1 85 ? -39.062 -25.234 -1.022 1 91.12 85 ILE A C 1
ATOM 684 O O . ILE A 1 85 ? -39.438 -24.719 -2.094 1 91.12 85 ILE A O 1
ATOM 688 N N . SER A 1 86 ? -39.906 -25.797 -0.158 1 93.44 86 SER A N 1
ATOM 689 C CA . SER A 1 86 ? -41.344 -25.875 -0.4 1 93.44 86 SER A CA 1
ATOM 690 C C . SER A 1 86 ? -42.125 -25.797 0.904 1 93.44 86 SER A C 1
ATOM 692 O O . SER A 1 86 ? -41.625 -26.141 1.969 1 93.44 86 SER A O 1
ATOM 694 N N . MET A 1 87 ? -43.344 -25.234 0.785 1 93.62 87 MET A N 1
ATOM 695 C CA . MET A 1 87 ? -44.219 -25.109 1.962 1 93.62 87 MET A CA 1
ATOM 696 C C . MET A 1 87 ? -45.688 -25.109 1.568 1 93.62 87 MET A C 1
ATOM 698 O O . MET A 1 87 ? -46.062 -24.469 0.579 1 93.62 87 MET A O 1
ATOM 702 N N . VAL A 1 88 ? -46.469 -25.844 2.441 1 93.69 88 VAL A N 1
ATOM 703 C CA . VAL A 1 88 ? -47.938 -25.891 2.258 1 93.69 88 VAL A CA 1
ATOM 704 C C . VAL A 1 88 ? -48.625 -25.688 3.602 1 93.69 88 VAL A C 1
ATOM 706 O O . VAL A 1 88 ? -48.25 -26.297 4.605 1 93.69 88 VAL A O 1
ATOM 709 N N . TYR A 1 89 ? -49.562 -24.781 3.574 1 93.69 89 TYR A N 1
ATOM 710 C CA . TYR A 1 89 ? -50.438 -24.5 4.727 1 93.69 89 TYR A CA 1
ATOM 711 C C . TYR A 1 89 ? -51.844 -24.953 4.469 1 93.69 89 TYR A C 1
ATOM 713 O O . TYR A 1 89 ? -52.469 -24.594 3.463 1 93.69 89 TYR A O 1
ATOM 721 N N . GLU A 1 90 ? -52.344 -25.812 5.438 1 92.06 90 GLU A N 1
ATOM 722 C CA . GLU A 1 90 ? -53.688 -26.359 5.281 1 92.06 90 GLU A CA 1
ATOM 723 C C . GLU A 1 90 ? -54.531 -26.188 6.555 1 92.06 90 GLU A C 1
ATOM 725 O O . GLU A 1 90 ? -54 -26.359 7.66 1 92.06 90 GLU A O 1
ATOM 730 N N . THR A 1 91 ? -55.781 -25.812 6.363 1 91.31 91 THR A N 1
ATOM 731 C CA . THR A 1 91 ? -56.719 -25.703 7.5 1 91.31 91 THR A CA 1
ATOM 732 C C . THR A 1 91 ? -57.75 -26.828 7.465 1 91.31 91 THR A C 1
ATOM 734 O O . THR A 1 91 ? -57.969 -27.453 6.422 1 91.31 91 THR A O 1
ATOM 737 N N . LYS A 1 92 ? -58.344 -27.125 8.57 1 85.31 92 LYS A N 1
ATOM 738 C CA . LYS A 1 92 ? -59.375 -28.156 8.688 1 85.31 92 LYS A CA 1
ATOM 739 C C . LYS A 1 92 ? -60.594 -27.828 7.812 1 85.31 92 LYS A C 1
ATOM 741 O O . LYS A 1 92 ? -61.281 -28.734 7.344 1 85.31 92 LYS A O 1
ATOM 746 N N . ASP A 1 93 ? -60.844 -26.562 7.57 1 81.94 93 ASP A N 1
ATOM 747 C CA . ASP A 1 93 ? -62.031 -26.125 6.805 1 81.94 93 ASP A CA 1
ATOM 748 C C . ASP A 1 93 ? -61.75 -26.203 5.305 1 81.94 93 ASP A C 1
ATOM 750 O O . ASP A 1 93 ? -62.562 -25.75 4.496 1 81.94 93 ASP A O 1
ATOM 754 N N . GLY A 1 94 ? -60.594 -26.672 4.852 1 81.94 94 GLY A N 1
ATOM 755 C CA . GLY A 1 94 ? -60.344 -26.938 3.445 1 81.94 94 GLY A CA 1
ATOM 756 C C . GLY A 1 94 ? -59.531 -25.844 2.762 1 81.94 94 GLY A C 1
ATOM 757 O O . GLY A 1 94 ? -59.406 -25.844 1.536 1 81.94 94 GLY A O 1
ATOM 758 N N . VAL A 1 95 ? -59 -24.906 3.457 1 81.06 95 VAL A N 1
ATOM 759 C CA . VAL A 1 95 ? -58.188 -23.859 2.869 1 81.06 95 VAL A CA 1
ATOM 760 C C . VAL A 1 95 ? -56.75 -24.359 2.705 1 81.06 95 VAL A C 1
ATOM 762 O O . VAL A 1 95 ? -56.156 -24.891 3.645 1 81.06 95 VAL A O 1
ATOM 765 N N . GLN A 1 96 ? -56.219 -24.219 1.462 1 88.06 96 GLN A N 1
ATOM 766 C CA . GLN A 1 96 ? -54.844 -24.609 1.177 1 88.06 96 GLN A CA 1
ATOM 767 C C . GLN A 1 96 ? -54.031 -23.453 0.574 1 88.06 96 GLN A C 1
ATOM 769 O O . GLN A 1 96 ? -54.469 -22.875 -0.426 1 88.06 96 GLN A O 1
ATOM 774 N N . LEU A 1 97 ? -53 -23.047 1.269 1 89.56 97 LEU A N 1
ATOM 775 C CA . LEU A 1 97 ? -52.062 -22.062 0.761 1 89.56 97 LEU A CA 1
ATOM 776 C C . LEU A 1 97 ? -50.719 -22.719 0.448 1 89.56 97 LEU A C 1
ATOM 778 O O . LEU A 1 97 ? -50.25 -23.594 1.18 1 89.56 97 LEU A O 1
ATOM 782 N N . VAL A 1 98 ? -50.094 -22.203 -0.705 1 89.69 98 VAL A N 1
ATOM 783 C CA . VAL A 1 98 ? -48.875 -22.859 -1.15 1 89.69 98 VAL A CA 1
ATOM 784 C C . VAL A 1 98 ? -47.781 -21.828 -1.356 1 89.69 98 VAL A C 1
ATOM 786 O O . VAL A 1 98 ? -48.062 -20.672 -1.679 1 89.69 98 VAL A O 1
ATOM 789 N N . GLY A 1 99 ? -46.531 -22.281 -1.089 1 90.06 99 GLY A N 1
ATOM 790 C CA . GLY A 1 99 ? -45.375 -21.469 -1.418 1 90.06 99 GLY A CA 1
ATOM 791 C C . GLY A 1 99 ? -45.25 -20.219 -0.562 1 90.06 99 GLY A C 1
ATOM 792 O O . GLY A 1 99 ? -45.312 -20.297 0.667 1 90.06 99 GLY A O 1
ATOM 793 N N . GLY A 1 100 ? -45.125 -19.094 -1.232 1 84.75 100 GLY A N 1
ATOM 794 C CA . GLY A 1 100 ? -44.938 -17.812 -0.573 1 84.75 100 GLY A CA 1
ATOM 795 C C . GLY A 1 100 ? -46.094 -17.438 0.334 1 84.75 100 GLY A C 1
ATOM 796 O O . GLY A 1 100 ? -45.875 -16.875 1.415 1 84.75 100 GLY A O 1
ATOM 797 N N . LEU A 1 101 ? -47.188 -17.766 -0.056 1 84 101 LEU A N 1
ATOM 798 C CA . LEU A 1 101 ? -48.375 -17.438 0.73 1 84 101 LEU A CA 1
ATOM 799 C C . LEU A 1 101 ? -48.406 -18.25 2.025 1 84 101 LEU A C 1
ATOM 801 O O . LEU A 1 101 ? -48.781 -17.719 3.08 1 84 101 LEU A O 1
ATOM 805 N N . ALA A 1 102 ? -48.062 -19.422 1.93 1 91.88 102 ALA A N 1
ATOM 806 C CA . ALA A 1 102 ? -47.969 -20.25 3.133 1 91.88 102 ALA A CA 1
ATOM 807 C C . ALA A 1 102 ? -46.906 -19.703 4.094 1 91.88 102 ALA A C 1
ATOM 809 O O . ALA A 1 102 ? -47.156 -19.609 5.297 1 91.88 102 ALA A O 1
ATOM 810 N N . TYR A 1 103 ? -45.781 -19.359 3.496 1 90.81 103 TYR A N 1
ATOM 811 C CA . TYR A 1 103 ? -44.688 -18.797 4.297 1 90.81 103 TYR A CA 1
ATOM 812 C C . TYR A 1 103 ? -45.156 -17.516 5 1 90.81 103 TYR A C 1
ATOM 814 O O . TYR A 1 103 ? -44.875 -17.328 6.188 1 90.81 103 TYR A O 1
ATOM 822 N N . ASN A 1 104 ? -45.844 -16.688 4.332 1 82.81 104 ASN A N 1
ATOM 823 C CA . ASN A 1 104 ? -46.312 -15.43 4.895 1 82.81 104 ASN A CA 1
ATOM 824 C C . ASN A 1 104 ? -47.281 -15.68 6.047 1 82.81 104 ASN A C 1
ATOM 826 O O . ASN A 1 104 ? -47.281 -14.945 7.039 1 82.81 104 ASN A O 1
ATOM 830 N N . THR A 1 105 ? -48.156 -16.672 5.926 1 86.88 105 THR A N 1
ATOM 831 C CA . THR A 1 105 ? -49.062 -17.016 6.984 1 86.88 105 THR A CA 1
ATOM 832 C C . THR A 1 105 ? -48.344 -17.453 8.25 1 86.88 105 THR A C 1
ATOM 834 O O . THR A 1 105 ? -48.656 -17 9.344 1 86.88 105 THR A O 1
ATOM 837 N N . LEU A 1 106 ? -47.344 -18.266 8.047 1 88.19 106 LEU A N 1
ATOM 838 C CA . LEU A 1 106 ? -46.531 -18.703 9.18 1 88.19 106 LEU A CA 1
ATOM 839 C C . LEU A 1 106 ? -45.812 -17.516 9.805 1 88.19 106 LEU A C 1
ATOM 841 O O . LEU A 1 106 ? -45.812 -17.344 11.031 1 88.19 106 LEU A O 1
ATOM 845 N N . PHE A 1 107 ? -45.219 -16.703 9.031 1 82.69 107 PHE A N 1
ATOM 846 C CA . PHE A 1 107 ? -44.312 -15.641 9.469 1 82.69 107 PHE A CA 1
ATOM 847 C C . PHE A 1 107 ? -45.125 -14.484 10.086 1 82.69 107 PHE A C 1
ATOM 849 O O . PHE A 1 107 ? -44.719 -13.938 11.117 1 82.69 107 PHE A O 1
ATOM 856 N N . LYS A 1 108 ? -46.219 -14.148 9.531 1 79 108 LYS A N 1
ATOM 857 C CA . LYS A 1 108 ? -46.938 -12.945 9.953 1 79 108 LYS A CA 1
ATOM 858 C C . LYS A 1 108 ? -48.031 -13.281 10.945 1 79 108 LYS A C 1
ATOM 860 O O . LYS A 1 108 ? -48.344 -12.492 11.844 1 79 108 LYS A O 1
ATOM 865 N N . GLU A 1 109 ? -48.594 -14.43 10.812 1 83.12 109 GLU A N 1
ATOM 866 C CA . GLU A 1 109 ? -49.781 -14.711 11.594 1 83.12 109 GLU A CA 1
ATOM 867 C C . GLU A 1 109 ? -49.5 -15.688 12.727 1 83.12 109 GLU A C 1
ATOM 869 O O . GLU A 1 109 ? -50.031 -15.539 13.828 1 83.12 109 GLU A O 1
ATOM 874 N N . ILE A 1 110 ? -48.688 -16.578 12.539 1 88.38 110 ILE A N 1
ATOM 875 C CA . ILE A 1 110 ? -48.562 -17.656 13.508 1 88.38 110 ILE A CA 1
ATOM 876 C C . ILE A 1 110 ? -47.344 -17.406 14.391 1 88.38 110 ILE A C 1
ATOM 878 O O . ILE A 1 110 ? -47.406 -17.484 15.617 1 88.38 110 ILE A O 1
ATOM 882 N N . TYR A 1 111 ? -46.25 -17.062 13.797 1 86.56 111 TYR A N 1
ATOM 883 C CA . TYR A 1 111 ? -44.938 -16.922 14.445 1 86.56 111 TYR A CA 1
ATOM 884 C C . TYR A 1 111 ? -45 -15.914 15.586 1 86.56 111 TYR A C 1
ATOM 886 O O . TYR A 1 111 ? -44.5 -16.172 16.688 1 86.56 111 TYR A O 1
ATOM 894 N N . PRO A 1 112 ? -45.656 -14.711 15.398 1 78.75 112 PRO A N 1
ATOM 895 C CA . PRO A 1 112 ? -45.688 -13.711 16.469 1 78.75 112 PRO A CA 1
ATOM 896 C C . PRO A 1 112 ? -46.375 -14.219 17.734 1 78.75 112 PRO A C 1
ATOM 898 O O . PRO A 1 112 ? -46.062 -13.773 18.844 1 78.75 112 PRO A O 1
ATOM 901 N N . ASN A 1 113 ? -47.281 -15.227 17.625 1 83.62 113 ASN A N 1
ATOM 902 C CA . ASN A 1 113 ? -48.031 -15.742 18.766 1 83.62 113 ASN A CA 1
ATOM 903 C C . ASN A 1 113 ? -47.312 -16.891 19.453 1 83.62 113 ASN A C 1
ATOM 905 O O . ASN A 1 113 ? -47.688 -17.328 20.547 1 83.62 113 ASN A O 1
ATOM 909 N N . ASN A 1 114 ? -46.312 -17.375 18.891 1 87.56 114 ASN A N 1
ATOM 910 C CA . ASN A 1 114 ? -45.469 -18.453 19.391 1 87.56 114 ASN A CA 1
ATOM 911 C C . ASN A 1 114 ? -46.312 -19.547 20.078 1 87.56 114 ASN A C 1
ATOM 913 O O . ASN A 1 114 ? -46.094 -19.859 21.25 1 87.56 114 ASN A O 1
ATOM 917 N N . PRO A 1 115 ? -47.25 -20.109 19.422 1 91.44 115 PRO A N 1
ATOM 918 C CA . PRO A 1 115 ? -48.125 -21.125 20.031 1 91.44 115 PRO A CA 1
ATOM 919 C C . PRO A 1 115 ? -47.375 -22.453 20.266 1 91.44 115 PRO A C 1
ATOM 921 O O . PRO A 1 115 ? -46.312 -22.672 19.703 1 91.44 115 PRO A O 1
ATOM 924 N N . VAL A 1 116 ? -47.969 -23.188 21.125 1 91.94 116 VAL A N 1
ATOM 925 C CA . VAL A 1 116 ? -47.5 -24.562 21.266 1 91.94 116 VAL A CA 1
ATOM 926 C C . VAL A 1 116 ? -47.969 -25.406 20.094 1 91.94 116 VAL A C 1
ATOM 928 O O . VAL A 1 116 ? -49.125 -25.391 19.734 1 91.94 116 VAL A O 1
ATOM 931 N N . VAL A 1 117 ? -47.062 -26.125 19.5 1 94.38 117 VAL A N 1
ATOM 932 C CA . VAL A 1 117 ? -47.375 -26.922 18.312 1 94.38 117 VAL A CA 1
ATOM 933 C C . VAL A 1 117 ? -46.875 -28.359 18.5 1 94.38 117 VAL A C 1
ATOM 935 O O . VAL A 1 117 ? -46.094 -28.641 19.406 1 94.38 117 VAL A O 1
ATOM 938 N N . LYS A 1 118 ? -47.438 -29.297 17.641 1 94.31 118 LYS A N 1
ATOM 939 C CA . LYS A 1 118 ? -46.938 -30.656 17.469 1 94.31 118 LYS A CA 1
ATOM 940 C C . LYS A 1 118 ? -46.219 -30.812 16.125 1 94.31 118 LYS A C 1
ATOM 942 O O . LYS A 1 118 ? -46.719 -30.375 15.094 1 94.31 118 LYS A O 1
ATOM 947 N N . TYR A 1 119 ? -45.031 -31.422 16.188 1 94.06 119 TYR A N 1
ATOM 948 C CA . TYR A 1 119 ? -44.344 -31.484 14.914 1 94.06 119 TYR A CA 1
ATOM 949 C C . TYR A 1 119 ? -43.688 -32.875 14.711 1 94.06 119 TYR A C 1
ATOM 951 O O . TYR A 1 119 ? -43.375 -33.562 15.68 1 94.06 119 TYR A O 1
ATOM 959 N N . ASN A 1 120 ? -43.562 -33.25 13.414 1 93.88 120 ASN A N 1
ATOM 960 C CA . ASN A 1 120 ? -42.906 -34.438 12.906 1 93.88 120 ASN A CA 1
ATOM 961 C C . ASN A 1 120 ? -41.75 -34.062 11.984 1 93.88 120 ASN A C 1
ATOM 963 O O . ASN A 1 120 ? -41.844 -33.156 11.188 1 93.88 120 ASN A O 1
ATOM 967 N N . VAL A 1 121 ? -40.656 -34.812 12.148 1 94.5 121 VAL A N 1
ATOM 968 C CA . VAL A 1 121 ? -39.469 -34.531 11.312 1 94.5 121 VAL A CA 1
ATOM 969 C C . VAL A 1 121 ? -38.938 -35.812 10.695 1 94.5 121 VAL A C 1
ATOM 971 O O . VAL A 1 121 ? -38.812 -36.812 11.383 1 94.5 121 VAL A O 1
ATOM 974 N N . GLY A 1 122 ? -38.656 -35.781 9.398 1 94.56 122 GLY A N 1
ATOM 975 C CA . GLY A 1 122 ? -38.031 -36.875 8.664 1 94.56 122 GLY A CA 1
ATOM 976 C C . GLY A 1 122 ? -36.812 -36.406 7.867 1 94.56 122 GLY A C 1
ATOM 977 O O . GLY A 1 122 ? -36.719 -35.219 7.516 1 94.56 122 GLY A O 1
ATOM 978 N N . VAL A 1 123 ? -35.906 -37.312 7.641 1 93.94 123 VAL A N 1
ATOM 979 C CA . VAL A 1 123 ? -34.719 -37.031 6.836 1 93.94 123 VAL A CA 1
ATOM 980 C C . VAL A 1 123 ? -34.75 -37.844 5.547 1 93.94 123 VAL A C 1
ATOM 982 O O . VAL A 1 123 ? -35.125 -39 5.562 1 93.94 123 VAL A O 1
ATOM 985 N N . ILE A 1 124 ? -34.406 -37.156 4.484 1 93.56 124 ILE A N 1
ATOM 986 C CA . ILE A 1 124 ? -34.344 -37.812 3.184 1 93.56 124 ILE A CA 1
ATOM 987 C C . ILE A 1 124 ? -33.062 -37.438 2.451 1 93.56 124 ILE A C 1
ATOM 989 O O . ILE A 1 124 ? -32.688 -36.281 2.439 1 93.56 124 ILE A O 1
ATOM 993 N N . THR A 1 125 ? -32.5 -38.375 1.852 1 92.5 125 THR A N 1
ATOM 994 C CA . THR A 1 125 ? -31.297 -38.094 1.045 1 92.5 125 THR A CA 1
ATOM 995 C C . THR A 1 125 ? -31.688 -37.406 -0.251 1 92.5 125 THR A C 1
ATOM 997 O O . THR A 1 125 ? -32.719 -37.688 -0.848 1 92.5 125 THR A O 1
ATOM 1000 N N . ILE A 1 126 ? -30.875 -36.531 -0.714 1 91.19 126 ILE A N 1
ATOM 1001 C CA . ILE A 1 126 ? -31.156 -35.75 -1.908 1 91.19 126 ILE A CA 1
ATOM 1002 C C . ILE A 1 126 ? -31.281 -36.656 -3.117 1 91.19 126 ILE A C 1
ATOM 1004 O O . ILE A 1 126 ? -32.156 -36.469 -3.969 1 91.19 126 ILE A O 1
ATOM 1008 N N . ASP A 1 127 ? -30.531 -37.656 -3.154 1 87.94 127 ASP A N 1
ATOM 1009 C CA . ASP A 1 127 ? -30.547 -38.594 -4.266 1 87.94 127 ASP A CA 1
ATOM 1010 C C . ASP A 1 127 ? -31.828 -39.406 -4.293 1 87.94 127 ASP A C 1
ATOM 1012 O O . ASP A 1 127 ? -32.219 -39.938 -5.34 1 87.94 127 ASP A O 1
ATOM 1016 N N . SER A 1 128 ? -32.5 -39.531 -3.156 1 89.75 128 SER A N 1
ATOM 1017 C CA . SER A 1 128 ? -33.688 -40.344 -3.049 1 89.75 128 SER A CA 1
ATOM 1018 C C . SER A 1 128 ? -34.938 -39.531 -3.322 1 89.75 128 SER A C 1
ATOM 1020 O O . SER A 1 128 ? -36.062 -40.031 -3.305 1 89.75 128 SER A O 1
ATOM 1022 N N . LEU A 1 129 ? -34.812 -38.281 -3.576 1 90.31 129 LEU A N 1
ATOM 1023 C CA . LEU A 1 129 ? -35.938 -37.406 -3.869 1 90.31 129 LEU A CA 1
ATOM 1024 C C . LEU A 1 129 ? -36.438 -37.656 -5.285 1 90.31 129 LEU A C 1
ATOM 1026 O O . LEU A 1 129 ? -35.688 -38 -6.176 1 90.31 129 LEU A O 1
ATOM 1030 N N . PRO A 1 130 ? -37.781 -37.438 -5.418 1 88.19 130 PRO A N 1
ATOM 1031 C CA . PRO A 1 130 ? -38.281 -37.438 -6.797 1 88.19 130 PRO A CA 1
ATOM 1032 C C . PRO A 1 130 ? -37.625 -36.375 -7.66 1 88.19 130 PRO A C 1
ATOM 1034 O O . PRO A 1 130 ? -37.312 -35.281 -7.168 1 88.19 130 PRO A O 1
ATOM 1037 N N . ASP A 1 131 ? -37.469 -36.562 -8.914 1 86.75 131 ASP A N 1
ATOM 1038 C CA . ASP A 1 131 ? -36.719 -35.688 -9.836 1 86.75 131 ASP A CA 1
ATOM 1039 C C . ASP A 1 131 ? -37.312 -34.281 -9.867 1 86.75 131 ASP A C 1
ATOM 1041 O O . ASP A 1 131 ? -36.594 -33.312 -9.953 1 86.75 131 ASP A O 1
ATOM 1045 N N . THR A 1 132 ? -38.594 -34.25 -9.711 1 88.69 132 THR A N 1
ATOM 1046 C CA . THR A 1 132 ? -39.312 -32.969 -9.82 1 88.69 132 THR A CA 1
ATOM 1047 C C . THR A 1 132 ? -38.969 -32.062 -8.656 1 88.69 132 THR A C 1
ATOM 1049 O O . THR A 1 132 ? -38.938 -30.828 -8.812 1 88.69 132 THR A O 1
ATOM 1052 N N . ILE A 1 133 ? -38.656 -32.625 -7.547 1 88.88 133 ILE A N 1
ATOM 1053 C CA . ILE A 1 133 ? -38.312 -31.812 -6.383 1 88.88 133 ILE A CA 1
ATOM 1054 C C . ILE A 1 133 ? -36.781 -31.703 -6.273 1 88.88 133 ILE A C 1
ATOM 1056 O O . ILE A 1 133 ? -36.281 -30.672 -5.844 1 88.88 133 ILE A O 1
ATOM 1060 N N . LYS A 1 134 ? -36.125 -32.688 -6.664 1 89.56 134 LYS A N 1
ATOM 1061 C CA . LYS A 1 134 ? -34.656 -32.719 -6.613 1 89.56 134 LYS A CA 1
ATOM 1062 C C . LYS A 1 134 ? -34.062 -31.562 -7.379 1 89.56 134 LYS A C 1
ATOM 1064 O O . LYS A 1 134 ? -33.094 -30.938 -6.914 1 89.56 134 LYS A O 1
ATOM 1069 N N . VAL A 1 135 ? -34.594 -31.203 -8.453 1 87.5 135 VAL A N 1
ATOM 1070 C CA . VAL A 1 135 ? -34.094 -30.109 -9.281 1 87.5 135 VAL A CA 1
ATOM 1071 C C . VAL A 1 135 ? -34.156 -28.797 -8.484 1 87.5 135 VAL A C 1
ATOM 1073 O O . VAL A 1 135 ? -33.219 -28 -8.539 1 87.5 135 VAL A O 1
ATOM 1076 N N . TYR A 1 136 ? -35.156 -28.609 -7.762 1 86.75 136 TYR A N 1
ATOM 1077 C CA . TYR A 1 136 ? -35.312 -27.359 -7.004 1 86.75 136 TYR A CA 1
ATOM 1078 C C . TYR A 1 136 ? -34.344 -27.344 -5.809 1 86.75 136 TYR A C 1
ATOM 1080 O O . TYR A 1 136 ? -33.812 -26.297 -5.453 1 86.75 136 TYR A O 1
ATOM 1088 N N . VAL A 1 137 ? -34.156 -28.484 -5.242 1 86.25 137 VAL A N 1
ATOM 1089 C CA . VAL A 1 137 ? -33.188 -28.562 -4.129 1 86.25 137 VAL A CA 1
ATOM 1090 C C . VAL A 1 137 ? -31.781 -28.266 -4.625 1 86.25 137 VAL A C 1
ATOM 1092 O O . VAL A 1 137 ? -31.062 -27.453 -4.027 1 86.25 137 VAL A O 1
ATOM 1095 N N . GLU A 1 138 ? -31.469 -28.781 -5.625 1 81.12 138 GLU A N 1
ATOM 1096 C CA . GLU A 1 138 ? -30.141 -28.547 -6.199 1 81.12 138 GLU A CA 1
ATOM 1097 C C . GLU A 1 138 ? -29.984 -27.094 -6.633 1 81.12 138 GLU A C 1
ATOM 1099 O O . GLU A 1 138 ? -28.922 -26.5 -6.414 1 81.12 138 GLU A O 1
ATOM 1104 N N . GLU A 1 139 ? -30.984 -26.547 -7.199 1 77.06 139 GLU A N 1
ATOM 1105 C CA . GLU A 1 139 ? -30.953 -25.141 -7.605 1 77.06 139 GLU A CA 1
ATOM 1106 C C . GLU A 1 139 ? -30.828 -24.219 -6.398 1 77.06 139 GLU A C 1
ATOM 1108 O O . GLU A 1 139 ? -30.141 -23.203 -6.457 1 77.06 139 GLU A O 1
ATOM 1113 N N . SER A 1 140 ? -31.578 -24.562 -5.391 1 73.81 140 SER A N 1
ATOM 1114 C CA . SER A 1 140 ? -31.531 -23.75 -4.184 1 73.81 140 SER A CA 1
ATOM 1115 C C . SER A 1 140 ? -30.156 -23.797 -3.527 1 73.81 140 SER A C 1
ATOM 1117 O O . SER A 1 140 ? -29.672 -22.781 -3.014 1 73.81 140 SER A O 1
ATOM 1119 N N . LEU A 1 141 ? -29.656 -24.938 -3.486 1 70.06 141 LEU A N 1
ATOM 1120 C CA . LEU A 1 141 ? -28.312 -25.078 -2.926 1 70.06 141 LEU A CA 1
ATOM 1121 C C . LEU A 1 141 ? -27.297 -24.328 -3.766 1 70.06 141 LEU A C 1
ATOM 1123 O O . LEU A 1 141 ? -26.312 -23.797 -3.23 1 70.06 141 LEU A O 1
ATOM 1127 N N . ARG A 1 142 ? -27.625 -24.328 -4.859 1 61.81 142 ARG A N 1
ATOM 1128 C CA . ARG A 1 142 ? -26.797 -23.5 -5.738 1 61.81 142 ARG A CA 1
ATOM 1129 C C . ARG A 1 142 ? -27 -22.016 -5.453 1 61.81 142 ARG A C 1
ATOM 1131 O O . ARG A 1 142 ? -26.031 -21.25 -5.445 1 61.81 142 ARG A O 1
ATOM 1138 N N . GLU A 1 143 ? -28.297 -21.719 -5.254 1 57.31 143 GLU A N 1
ATOM 1139 C CA . GLU A 1 143 ? -28.641 -20.344 -4.938 1 57.31 143 GLU A CA 1
ATOM 1140 C C . GLU A 1 143 ? -27.984 -19.891 -3.639 1 57.31 143 GLU A C 1
ATOM 1142 O O . GLU A 1 143 ? -27.5 -18.75 -3.541 1 57.31 143 GLU A O 1
ATOM 1147 N N . LYS A 1 144 ? -28.234 -20.734 -2.566 1 54.78 144 LYS A N 1
ATOM 1148 C CA . LYS A 1 144 ? -27.688 -20.438 -1.248 1 54.78 144 LYS A CA 1
ATOM 1149 C C . LYS A 1 144 ? -26.172 -20.219 -1.317 1 54.78 144 LYS A C 1
ATOM 1151 O O . LYS A 1 144 ? -25.641 -19.344 -0.655 1 54.78 144 LYS A O 1
ATOM 1156 N N . ARG A 1 145 ? -25.578 -21.281 -1.847 1 51.81 145 ARG A N 1
ATOM 1157 C CA . ARG A 1 145 ? -24.156 -21.125 -2.105 1 51.81 145 ARG A CA 1
ATOM 1158 C C . ARG A 1 145 ? -23.875 -19.781 -2.773 1 51.81 145 ARG A C 1
ATOM 1160 O O . ARG A 1 145 ? -22.844 -19.156 -2.504 1 51.81 145 ARG A O 1
ATOM 1167 N N . GLU A 1 146 ? -24.875 -19.453 -3.463 1 58.84 146 GLU A N 1
ATOM 1168 C CA . GLU A 1 146 ? -24.703 -18.25 -4.27 1 58.84 146 GLU A CA 1
ATOM 1169 C C . GLU A 1 146 ? -24.812 -17 -3.416 1 58.84 146 GLU A C 1
ATOM 1171 O O . GLU A 1 146 ? -24.328 -15.93 -3.799 1 58.84 146 GLU A O 1
ATOM 1176 N N . GLU A 1 147 ? -25.312 -17.266 -2.055 1 65.38 147 GLU A N 1
ATOM 1177 C CA . GLU A 1 147 ? -25.531 -16.078 -1.242 1 65.38 147 GLU A CA 1
ATOM 1178 C C . GLU A 1 147 ? -24.359 -15.828 -0.296 1 65.38 147 GLU A C 1
ATOM 1180 O O . GLU A 1 147 ? -24.391 -14.891 0.502 1 65.38 147 GLU A O 1
ATOM 1185 N N . LYS A 1 148 ? -23.484 -16.766 -0.233 1 80.06 148 LYS A N 1
ATOM 1186 C CA . LYS A 1 148 ? -22.344 -16.578 0.656 1 80.06 148 LYS A CA 1
ATOM 1187 C C . LYS A 1 148 ? -21.078 -16.234 -0.134 1 80.06 148 LYS A C 1
ATOM 1189 O O . LYS A 1 148 ? -20.953 -16.609 -1.3 1 80.06 148 LYS A O 1
ATOM 1194 N N . PRO A 1 149 ? -20.219 -15.633 0.563 1 87.81 149 PRO A N 1
ATOM 1195 C CA . PRO A 1 149 ? -18.922 -15.383 -0.075 1 87.81 149 PRO A CA 1
ATOM 1196 C C . PRO A 1 149 ? -18.188 -16.672 -0.427 1 87.81 149 PRO A C 1
ATOM 1198 O O . PRO A 1 149 ? -18.281 -17.656 0.297 1 87.81 149 PRO A O 1
ATOM 1201 N N . PRO A 1 150 ? -17.531 -16.75 -1.508 1 91.12 150 PRO A N 1
ATOM 1202 C CA . PRO A 1 150 ? -17.375 -15.617 -2.436 1 91.12 150 PRO A CA 1
ATOM 1203 C C . PRO A 1 150 ? -18.453 -15.586 -3.518 1 91.12 150 PRO A C 1
ATOM 1205 O O . PRO A 1 150 ? -18.438 -14.703 -4.379 1 91.12 150 PRO A O 1
ATOM 1208 N N . TYR A 1 151 ? -19.406 -16.484 -3.482 1 85.69 151 TYR A N 1
ATOM 1209 C CA . TYR A 1 151 ? -20.375 -16.672 -4.555 1 85.69 151 TYR A CA 1
ATOM 1210 C C . TYR A 1 151 ? -21.297 -15.461 -4.66 1 85.69 151 TYR A C 1
ATOM 1212 O O . TYR A 1 151 ? -21.766 -15.125 -5.754 1 85.69 151 TYR A O 1
ATOM 1220 N N . ILE A 1 152 ? -21.531 -14.82 -3.574 1 87.69 152 ILE A N 1
ATOM 1221 C CA . ILE A 1 152 ? -22.453 -13.695 -3.502 1 87.69 152 ILE A CA 1
ATOM 1222 C C . ILE A 1 152 ? -21.953 -12.555 -4.379 1 87.69 152 ILE A C 1
ATOM 1224 O O . ILE A 1 152 ? -22.719 -11.68 -4.781 1 87.69 152 ILE A O 1
ATOM 1228 N N . TRP A 1 153 ? -20.672 -12.539 -4.684 1 92.12 153 TRP A N 1
ATOM 1229 C CA . TRP A 1 153 ? -20.078 -11.406 -5.395 1 92.12 153 TRP A CA 1
ATOM 1230 C C . TRP A 1 153 ? -20.078 -11.648 -6.898 1 92.12 153 TRP A C 1
ATOM 1232 O O . TRP A 1 153 ? -19.859 -10.727 -7.688 1 92.12 153 TRP A O 1
ATOM 1242 N N . VAL A 1 154 ? -20.328 -12.883 -7.34 1 87.81 154 VAL A N 1
ATOM 1243 C CA . VAL A 1 154 ? -20.281 -13.219 -8.758 1 87.81 154 VAL A CA 1
ATOM 1244 C C . VAL A 1 154 ? -21.406 -12.516 -9.492 1 87.81 154 VAL A C 1
ATOM 1246 O O . VAL A 1 154 ? -22.547 -12.461 -9 1 87.81 154 VAL A O 1
ATOM 1249 N N . ASN A 1 155 ? -21.078 -11.891 -10.648 1 82.88 155 ASN A N 1
ATOM 1250 C CA . ASN A 1 155 ? -22 -11.148 -11.508 1 82.88 155 ASN A CA 1
ATOM 1251 C C . ASN A 1 155 ? -22.422 -9.836 -10.875 1 82.88 155 ASN A C 1
ATOM 1253 O O . ASN A 1 155 ? -23.5 -9.312 -11.172 1 82.88 155 ASN A O 1
ATOM 1257 N N . LYS A 1 156 ? -21.734 -9.344 -9.992 1 85.25 156 LYS A N 1
ATOM 1258 C CA . LYS A 1 156 ? -21.938 -8.031 -9.391 1 85.25 156 LYS A CA 1
ATOM 1259 C C . LYS A 1 156 ? -20.781 -7.098 -9.688 1 85.25 156 LYS A C 1
ATOM 1261 O O . LYS A 1 156 ? -19.734 -7.535 -10.18 1 85.25 156 LYS A O 1
ATOM 1266 N N . VAL A 1 157 ? -21.047 -5.855 -9.445 1 88.44 157 VAL A N 1
ATOM 1267 C CA . VAL A 1 157 ? -20.016 -4.848 -9.609 1 88.44 157 VAL A CA 1
ATOM 1268 C C . VAL A 1 157 ? -19.516 -4.387 -8.242 1 88.44 157 VAL A C 1
ATOM 1270 O O . VAL A 1 157 ? -20.312 -3.984 -7.391 1 88.44 157 VAL A O 1
ATOM 1273 N N . LEU A 1 158 ? -18.266 -4.613 -8 1 92.5 158 LEU A N 1
ATOM 1274 C CA . LEU A 1 158 ? -17.594 -4.129 -6.797 1 92.5 158 LEU A CA 1
ATOM 1275 C C . LEU A 1 158 ? -16.5 -3.127 -7.148 1 92.5 158 LEU A C 1
ATOM 1277 O O . LEU A 1 158 ? -15.562 -3.451 -7.887 1 92.5 158 LEU A O 1
ATOM 1281 N N . TYR A 1 159 ? -16.562 -1.908 -6.625 1 95.06 159 TYR A N 1
ATOM 1282 C CA . TYR A 1 159 ? -15.562 -0.879 -6.879 1 95.06 159 TYR A CA 1
ATOM 1283 C C . TYR A 1 159 ? -15.297 -0.733 -8.375 1 95.06 159 TYR A C 1
ATOM 1285 O O . TYR A 1 159 ? -14.148 -0.74 -8.805 1 95.06 159 TYR A O 1
ATOM 1293 N N . ASP A 1 160 ? -16.344 -0.776 -9.164 1 90.5 160 ASP A N 1
ATOM 1294 C CA . ASP A 1 160 ? -16.328 -0.546 -10.609 1 90.5 160 ASP A CA 1
ATOM 1295 C C . ASP A 1 160 ? -15.734 -1.74 -11.344 1 90.5 160 ASP A C 1
ATOM 1297 O O . ASP A 1 160 ? -15.336 -1.621 -12.508 1 90.5 160 ASP A O 1
ATOM 1301 N N . LEU A 1 161 ? -15.602 -2.881 -10.664 1 92.94 161 LEU A N 1
ATOM 1302 C CA . LEU A 1 161 ? -15.156 -4.117 -11.297 1 92.94 161 LEU A CA 1
ATOM 1303 C C . LEU A 1 161 ? -16.297 -5.129 -11.383 1 92.94 161 LEU A C 1
ATOM 1305 O O . LEU A 1 161 ? -16.938 -5.426 -10.383 1 92.94 161 LEU A O 1
ATOM 1309 N N . TYR A 1 162 ? -16.547 -5.59 -12.562 1 90.5 162 TYR A N 1
ATOM 1310 C CA . TYR A 1 162 ? -17.516 -6.664 -12.742 1 90.5 162 TYR A CA 1
ATOM 1311 C C . TYR A 1 162 ? -16.906 -8.016 -12.406 1 90.5 162 TYR A C 1
ATOM 1313 O O . TYR A 1 162 ? -15.922 -8.43 -13.031 1 90.5 162 TYR A O 1
ATOM 1321 N N . ILE A 1 163 ? -17.438 -8.742 -11.453 1 92.81 163 ILE A N 1
ATOM 1322 C CA . ILE A 1 163 ? -16.922 -10.039 -11.039 1 92.81 163 ILE A CA 1
ATOM 1323 C C . ILE A 1 163 ? -17.484 -11.133 -11.93 1 92.81 163 ILE A C 1
ATOM 1325 O O . ILE A 1 163 ? -18.688 -11.406 -11.914 1 92.81 163 ILE A O 1
ATOM 1329 N N . GLU A 1 164 ? -16.594 -11.773 -12.617 1 88.88 164 GLU A N 1
ATOM 1330 C CA . GLU A 1 164 ? -17.016 -12.734 -13.633 1 88.88 164 GLU A CA 1
ATOM 1331 C C . GLU A 1 164 ? -17.188 -14.133 -13.039 1 88.88 164 GLU A C 1
ATOM 1333 O O . GLU A 1 164 ? -18.172 -14.82 -13.32 1 88.88 164 GLU A O 1
ATOM 1338 N N . LYS A 1 165 ? -16.25 -14.57 -12.273 1 88.5 165 LYS A N 1
ATOM 1339 C CA . LYS A 1 165 ? -16.266 -15.938 -11.766 1 88.5 165 LYS A CA 1
ATOM 1340 C C . LYS A 1 165 ? -15.312 -16.094 -10.578 1 88.5 165 LYS A C 1
ATOM 1342 O O . LYS A 1 165 ? -14.547 -15.18 -10.266 1 88.5 165 LYS A O 1
ATOM 1347 N N . ILE A 1 166 ? -15.469 -17.234 -10 1 90.19 166 ILE A N 1
ATOM 1348 C CA . ILE A 1 166 ? -14.562 -17.609 -8.914 1 90.19 166 ILE A CA 1
ATOM 1349 C C . ILE A 1 166 ? -13.367 -18.375 -9.484 1 90.19 166 ILE A C 1
ATOM 1351 O O . ILE A 1 166 ? -13.539 -19.312 -10.258 1 90.19 166 ILE A O 1
ATOM 1355 N N . VAL A 1 167 ? -12.172 -17.922 -9.195 1 88.88 167 VAL A N 1
ATOM 1356 C CA . VAL A 1 167 ? -10.945 -18.609 -9.609 1 88.88 167 VAL A CA 1
ATOM 1357 C C . VAL A 1 167 ? -10.609 -19.703 -8.617 1 88.88 167 VAL A C 1
ATOM 1359 O O . VAL A 1 167 ? -10.359 -20.844 -9.008 1 88.88 167 VAL A O 1
ATOM 1362 N N . THR A 1 168 ? -10.562 -19.359 -7.328 1 84.38 168 THR A N 1
ATOM 1363 C CA . THR A 1 168 ? -10.352 -20.359 -6.285 1 84.38 168 THR A CA 1
ATOM 1364 C C . THR A 1 168 ? -10.961 -19.891 -4.965 1 84.38 168 THR A C 1
ATOM 1366 O O . THR A 1 168 ? -10.922 -18.703 -4.633 1 84.38 168 THR A O 1
ATOM 1369 N N . ASP A 1 169 ? -11.547 -20.781 -4.27 1 83.06 169 ASP A N 1
ATOM 1370 C CA . ASP A 1 169 ? -12.102 -20.516 -2.947 1 83.06 169 ASP A CA 1
ATOM 1371 C C . ASP A 1 169 ? -11.445 -21.391 -1.883 1 83.06 169 ASP A C 1
ATOM 1373 O O . ASP A 1 169 ? -11.961 -21.516 -0.771 1 83.06 169 ASP A O 1
ATOM 1377 N N . LYS A 1 170 ? -10.336 -21.969 -2.236 1 72.88 170 LYS A N 1
ATOM 1378 C CA . LYS A 1 170 ? -9.703 -22.938 -1.354 1 72.88 170 LYS A CA 1
ATOM 1379 C C . LYS A 1 170 ? -8.562 -22.312 -0.561 1 72.88 170 LYS A C 1
ATOM 1381 O O . LYS A 1 170 ? -8 -22.938 0.336 1 72.88 170 LYS A O 1
ATOM 1386 N N . GLY A 1 171 ? -8.281 -21.109 -0.809 1 75.12 171 GLY A N 1
ATOM 1387 C CA . GLY A 1 171 ? -7.191 -20.469 -0.081 1 75.12 171 GLY A CA 1
ATOM 1388 C C . GLY A 1 171 ? -7.473 -20.328 1.403 1 75.12 171 GLY A C 1
ATOM 1389 O O . GLY A 1 171 ? -8.617 -20.141 1.809 1 75.12 171 GLY A O 1
ATOM 1390 N N . ALA A 1 172 ? -6.445 -20.344 2.217 1 71.62 172 ALA A N 1
ATOM 1391 C CA . ALA A 1 172 ? -6.582 -20.297 3.67 1 71.62 172 ALA A CA 1
ATOM 1392 C C . ALA A 1 172 ? -6.996 -18.891 4.125 1 71.62 172 ALA A C 1
ATOM 1394 O O . ALA A 1 172 ? -7.707 -18.75 5.121 1 71.62 172 ALA A O 1
ATOM 1395 N N . TYR A 1 173 ? -6.609 -17.891 3.375 1 80.62 173 TYR A N 1
ATOM 1396 C CA . TYR A 1 173 ? -6.809 -16.531 3.889 1 80.62 173 TYR A CA 1
ATOM 1397 C C . TYR A 1 173 ? -7.66 -15.711 2.934 1 80.62 173 TYR A C 1
ATOM 1399 O O . TYR A 1 173 ? -8.289 -14.734 3.346 1 80.62 173 TYR A O 1
ATOM 1407 N N . MET A 1 174 ? -7.637 -16.188 1.632 1 87.75 174 MET A N 1
ATOM 1408 C CA . MET A 1 174 ? -8.266 -15.305 0.651 1 87.75 174 MET A CA 1
ATOM 1409 C C . MET A 1 174 ? -9.117 -16.109 -0.327 1 87.75 174 MET A C 1
ATOM 1411 O O . MET A 1 174 ? -8.805 -17.25 -0.639 1 87.75 174 MET A O 1
ATOM 1415 N N . TYR A 1 175 ? -10.203 -15.445 -0.775 1 91.06 175 TYR A N 1
ATOM 1416 C CA . TYR A 1 175 ? -10.883 -15.844 -2.004 1 91.06 175 TYR A CA 1
ATOM 1417 C C . TYR A 1 175 ? -10.258 -15.164 -3.217 1 91.06 175 TYR A C 1
ATOM 1419 O O . TYR A 1 175 ? -9.82 -14.016 -3.133 1 91.06 175 TYR A O 1
ATOM 1427 N N . VAL A 1 176 ? -10.141 -15.93 -4.254 1 92.88 176 VAL A N 1
ATOM 1428 C CA . VAL A 1 176 ? -9.648 -15.32 -5.484 1 92.88 176 VAL A CA 1
ATOM 1429 C C . VAL A 1 176 ? -10.734 -15.367 -6.555 1 92.88 176 VAL A C 1
ATOM 1431 O O . VAL A 1 176 ? -11.242 -16.453 -6.887 1 92.88 176 VAL A O 1
ATOM 1434 N N . LEU A 1 177 ? -11.141 -14.258 -7.035 1 94.75 177 LEU A N 1
ATOM 1435 C CA . LEU A 1 177 ? -12.141 -14.125 -8.086 1 94.75 177 LEU A CA 1
ATOM 1436 C C . LEU A 1 177 ? -11.547 -13.453 -9.32 1 94.75 177 LEU A C 1
ATOM 1438 O O . LEU A 1 177 ? -10.453 -12.898 -9.266 1 94.75 177 LEU A O 1
ATOM 1442 N N . LEU A 1 178 ? -12.25 -13.594 -10.422 1 93.94 178 LEU A N 1
ATOM 1443 C CA . LEU A 1 178 ? -11.883 -12.898 -11.648 1 93.94 178 LEU A CA 1
ATOM 1444 C C . LEU A 1 178 ? -12.797 -11.695 -11.891 1 93.94 178 LEU A C 1
ATOM 1446 O O . LEU A 1 178 ? -14.016 -11.844 -11.938 1 93.94 178 LEU A O 1
ATOM 1450 N N . GLY A 1 179 ? -12.203 -10.516 -11.953 1 95.06 179 GLY A N 1
ATOM 1451 C CA . GLY A 1 179 ? -12.961 -9.297 -12.227 1 95.06 179 GLY A CA 1
ATOM 1452 C C . GLY A 1 179 ? -12.461 -8.547 -13.445 1 95.06 179 GLY A C 1
ATOM 1453 O O . GLY A 1 179 ? -11.312 -8.703 -13.852 1 95.06 179 GLY A O 1
ATOM 1454 N N . LYS A 1 180 ? -13.328 -7.777 -14.047 1 92.19 180 LYS A N 1
ATOM 1455 C CA . LYS A 1 180 ? -12.969 -6.957 -15.203 1 92.19 180 LYS A CA 1
ATOM 1456 C C . LYS A 1 180 ? -13.461 -5.527 -15.039 1 92.19 180 LYS A C 1
ATOM 1458 O O . LYS A 1 180 ? -14.539 -5.297 -14.484 1 92.19 180 LYS A O 1
ATOM 1463 N N . ASP A 1 181 ? -12.625 -4.625 -15.453 1 92.25 181 ASP A N 1
ATOM 1464 C CA . ASP A 1 181 ? -13.047 -3.23 -15.375 1 92.25 181 ASP A CA 1
ATOM 1465 C C . ASP A 1 181 ? -13.773 -2.799 -16.641 1 92.25 181 ASP A C 1
ATOM 1467 O O . ASP A 1 181 ? -14.062 -3.627 -17.516 1 92.25 181 ASP A O 1
ATOM 1471 N N . LYS A 1 182 ? -14.18 -1.567 -16.75 1 83.38 182 LYS A N 1
ATOM 1472 C CA . LYS A 1 182 ? -14.977 -1.033 -17.844 1 83.38 182 LYS A CA 1
ATOM 1473 C C . LYS A 1 182 ? -14.219 -1.101 -19.156 1 83.38 182 LYS A C 1
ATOM 1475 O O . LYS A 1 182 ? -14.82 -1.022 -20.234 1 83.38 182 LYS A O 1
ATOM 1480 N N . PHE A 1 183 ? -12.914 -1.253 -19.141 1 89.62 183 PHE A N 1
ATOM 1481 C CA . PHE A 1 183 ? -12.086 -1.313 -20.328 1 89.62 183 PHE A CA 1
ATOM 1482 C C . PHE A 1 183 ? -11.688 -2.752 -20.641 1 89.62 183 PHE A C 1
ATOM 1484 O O . PHE A 1 183 ? -10.734 -2.99 -21.391 1 89.62 183 PHE A O 1
ATOM 1491 N N . GLU A 1 184 ? -12.25 -3.709 -19.953 1 87.75 184 GLU A N 1
ATOM 1492 C CA . GLU A 1 184 ? -12.148 -5.141 -20.219 1 87.75 184 GLU A CA 1
ATOM 1493 C C . GLU A 1 184 ? -10.812 -5.699 -19.75 1 87.75 184 GLU A C 1
ATOM 1495 O O . GLU A 1 184 ? -10.406 -6.789 -20.156 1 87.75 184 GLU A O 1
ATOM 1500 N N . HIS A 1 185 ? -10.172 -4.883 -18.984 1 92.62 185 HIS A N 1
ATOM 1501 C CA . HIS A 1 185 ? -8.984 -5.438 -18.344 1 92.62 185 HIS A CA 1
ATOM 1502 C C . HIS A 1 185 ? -9.375 -6.355 -17.188 1 92.62 185 HIS A C 1
ATOM 1504 O O . HIS A 1 185 ? -10.266 -6.031 -16.406 1 92.62 185 HIS A O 1
ATOM 1510 N N . ARG A 1 186 ? -8.68 -7.461 -17.141 1 93.44 186 ARG A N 1
ATOM 1511 C CA . ARG A 1 186 ? -9.047 -8.453 -16.125 1 93.44 186 ARG A CA 1
ATOM 1512 C C . ARG A 1 186 ? -8.055 -8.453 -14.977 1 93.44 186 ARG A C 1
ATOM 1514 O O . ARG A 1 186 ? -6.855 -8.234 -15.172 1 93.44 186 ARG A O 1
ATOM 1521 N N . TYR A 1 187 ? -8.539 -8.727 -13.781 1 96.25 187 TYR A N 1
ATOM 1522 C CA . TYR A 1 187 ? -7.77 -8.727 -12.547 1 96.25 187 TYR A CA 1
ATOM 1523 C C . TYR A 1 187 ? -8.078 -9.961 -11.711 1 96.25 187 TYR A C 1
ATOM 1525 O O . TYR A 1 187 ? -9.18 -10.516 -11.789 1 96.25 187 TYR A O 1
ATOM 1533 N N . ALA A 1 188 ? -7.039 -10.484 -11.047 1 95.19 188 ALA A N 1
ATOM 1534 C CA . ALA A 1 188 ? -7.297 -11.359 -9.914 1 95.19 188 ALA A CA 1
ATOM 1535 C C . ALA A 1 188 ? -7.785 -10.57 -8.703 1 95.19 188 ALA A C 1
ATOM 1537 O O . ALA A 1 188 ? -7.047 -9.758 -8.148 1 95.19 188 ALA A O 1
ATOM 1538 N N . VAL A 1 189 ? -9.039 -10.773 -8.359 1 96.81 189 VAL A N 1
ATOM 1539 C CA . VAL A 1 189 ? -9.664 -10.086 -7.238 1 96.81 189 VAL A CA 1
ATOM 1540 C C . VAL A 1 189 ? -9.547 -10.938 -5.977 1 96.81 189 VAL A C 1
ATOM 1542 O O . VAL A 1 189 ? -10.234 -11.953 -5.84 1 96.81 189 VAL A O 1
ATOM 1545 N N . LYS A 1 190 ? -8.719 -10.453 -5.074 1 93.44 190 LYS A N 1
ATOM 1546 C CA . LYS A 1 190 ? -8.484 -11.188 -3.832 1 93.44 190 LYS A CA 1
ATOM 1547 C C . LYS A 1 190 ? -9.242 -10.555 -2.668 1 93.44 190 LYS A C 1
ATOM 1549 O O . LYS A 1 190 ? -9.062 -9.367 -2.387 1 93.44 190 LYS A O 1
ATOM 1554 N N . ILE A 1 191 ? -10.07 -11.359 -2.039 1 95.12 191 ILE A N 1
ATOM 1555 C CA . ILE A 1 191 ? -10.859 -10.883 -0.91 1 95.12 191 ILE A CA 1
ATOM 1556 C C . ILE A 1 191 ? -10.547 -11.711 0.331 1 95.12 191 ILE A C 1
ATOM 1558 O O . ILE A 1 191 ? -10.766 -12.93 0.341 1 95.12 191 ILE A O 1
ATOM 1562 N N . PRO A 1 192 ? -9.984 -11 1.389 1 91.44 192 PRO A N 1
ATOM 1563 C CA . PRO A 1 192 ? -9.75 -11.75 2.629 1 91.44 192 PRO A CA 1
ATOM 1564 C C . PRO A 1 192 ? -11.023 -12.406 3.168 1 91.44 192 PRO A C 1
ATOM 1566 O O . PRO A 1 192 ? -12.094 -11.805 3.129 1 91.44 192 PRO A O 1
ATOM 1569 N N . ARG A 1 193 ? -10.852 -13.555 3.654 1 89.12 193 ARG A N 1
ATOM 1570 C CA . ARG A 1 193 ? -11.969 -14.32 4.191 1 89.12 193 ARG A CA 1
ATOM 1571 C C . ARG A 1 193 ? -12.523 -13.672 5.457 1 89.12 193 ARG A C 1
ATOM 1573 O O . ARG A 1 193 ? -11.852 -12.844 6.074 1 89.12 193 ARG A O 1
ATOM 1580 N N . GLU A 1 194 ? -13.742 -14.094 5.762 1 88.69 194 GLU A N 1
ATOM 1581 C CA . GLU A 1 194 ? -14.328 -13.648 7.027 1 88.69 194 GLU A CA 1
ATOM 1582 C C . GLU A 1 194 ? -13.523 -14.172 8.211 1 88.69 194 GLU A C 1
ATOM 1584 O O . GLU A 1 194 ? -13.211 -13.414 9.141 1 88.69 194 GLU A O 1
ATOM 1589 N N . LYS A 1 195 ? -13.289 -15.43 8.117 1 83.88 195 LYS A N 1
ATOM 1590 C CA . LYS A 1 195 ? -12.477 -16.172 9.078 1 83.88 195 LYS A CA 1
ATOM 1591 C C . LYS A 1 195 ? -11.5 -17.094 8.367 1 83.88 195 LYS A C 1
ATOM 1593 O O . LYS A 1 195 ? -11.758 -17.547 7.25 1 83.88 195 LYS A O 1
ATOM 1598 N N . THR A 1 196 ? -10.398 -17.281 9.07 1 77.75 196 THR A N 1
ATOM 1599 C CA . THR A 1 196 ? -9.445 -18.234 8.5 1 77.75 196 THR A CA 1
ATOM 1600 C C . THR A 1 196 ? -10.023 -19.641 8.508 1 77.75 196 THR A C 1
ATOM 1602 O O . THR A 1 196 ? -11.062 -19.891 9.125 1 77.75 196 THR A O 1
ATOM 1605 N N . VAL A 1 197 ? -9.352 -20.5 7.75 1 68.94 197 VAL A N 1
ATOM 1606 C CA . VAL A 1 197 ? -9.805 -21.875 7.648 1 68.94 197 VAL A CA 1
ATOM 1607 C C . VAL A 1 197 ? -9.797 -22.531 9.031 1 68.94 197 VAL A C 1
ATOM 1609 O O . VAL A 1 197 ? -10.641 -23.375 9.328 1 68.94 197 VAL A O 1
ATOM 1612 N N . ASP A 1 198 ? -8.906 -22.047 9.883 1 67.81 198 ASP A N 1
ATOM 1613 C CA . ASP A 1 198 ? -8.805 -22.578 11.234 1 67.81 198 ASP A CA 1
ATOM 1614 C C . ASP A 1 198 ? -9.797 -21.891 12.172 1 67.81 198 ASP A C 1
ATOM 1616 O O . ASP A 1 198 ? -9.805 -22.156 13.375 1 67.81 198 ASP A O 1
ATOM 1620 N N . GLY A 1 199 ? -10.531 -20.953 11.625 1 72.56 199 GLY A N 1
ATOM 1621 C CA . GLY A 1 199 ? -11.625 -20.359 12.383 1 72.56 199 GLY A CA 1
ATOM 1622 C C . GLY A 1 199 ? -11.242 -19.047 13.047 1 72.56 199 GLY A C 1
ATOM 1623 O O . GLY A 1 199 ? -12.023 -18.484 13.812 1 72.56 199 GLY A O 1
ATOM 1624 N N . LYS A 1 200 ? -10.102 -18.609 12.859 1 77.44 200 LYS A N 1
ATOM 1625 C CA . LYS A 1 200 ? -9.68 -17.344 13.453 1 77.44 200 LYS A CA 1
ATOM 1626 C C . LYS A 1 200 ? -10.258 -16.172 12.672 1 77.44 200 LYS A C 1
ATOM 1628 O O . LYS A 1 200 ? -10.336 -16.203 11.445 1 77.44 200 LYS A O 1
ATOM 1633 N N . PRO A 1 201 ? -10.68 -15.141 13.43 1 81.06 201 PRO A N 1
ATOM 1634 C CA . PRO A 1 201 ? -11.242 -13.969 12.75 1 81.06 201 PRO A CA 1
ATOM 1635 C C . PRO A 1 201 ? -10.234 -13.273 11.844 1 81.06 201 PRO A C 1
ATOM 1637 O O . PRO A 1 201 ? -9.047 -13.18 12.188 1 81.06 201 PRO A O 1
ATOM 1640 N N . LEU A 1 202 ? -10.695 -12.781 10.734 1 88.5 202 LEU A N 1
ATOM 1641 C CA . LEU A 1 202 ? -9.859 -12.07 9.773 1 88.5 202 LEU A CA 1
ATOM 1642 C C . LEU A 1 202 ? -10.516 -10.758 9.352 1 88.5 202 LEU A C 1
ATOM 1644 O O . LEU A 1 202 ? -10.484 -9.773 10.102 1 88.5 202 LEU A O 1
ATOM 1648 N N . ALA A 1 203 ? -11.391 -10.758 8.328 1 87.25 203 ALA A N 1
ATOM 1649 C CA . ALA A 1 203 ? -12.023 -9.516 7.902 1 87.25 203 ALA A CA 1
ATOM 1650 C C . ALA A 1 203 ? -13.102 -9.078 8.883 1 87.25 203 ALA A C 1
ATOM 1652 O O . ALA A 1 203 ? -13.289 -7.887 9.133 1 87.25 203 ALA A O 1
ATOM 1653 N N . ILE A 1 204 ? -13.812 -10.125 9.273 1 82.88 204 ILE A N 1
ATOM 1654 C CA . ILE A 1 204 ? -14.852 -9.836 10.258 1 82.88 204 ILE A CA 1
ATOM 1655 C C . ILE A 1 204 ? -14.32 -10.125 11.664 1 82.88 204 ILE A C 1
ATOM 1657 O O . ILE A 1 204 ? -14.094 -11.281 12.016 1 82.88 204 ILE A O 1
ATOM 1661 N N . SER A 1 205 ? -13.758 -9.18 12.273 1 73.69 205 SER A N 1
ATOM 1662 C CA . SER A 1 205 ? -13.133 -9.406 13.57 1 73.69 205 SER A CA 1
ATOM 1663 C C . SER A 1 205 ? -13.312 -8.195 14.484 1 73.69 205 SER A C 1
ATOM 1665 O O . SER A 1 205 ? -13.617 -7.098 14.016 1 73.69 205 SER A O 1
ATOM 1667 N N . THR A 1 206 ? -13.367 -8.594 15.664 1 63.72 206 THR A N 1
ATOM 1668 C CA . THR A 1 206 ? -13.266 -7.535 16.656 1 63.72 206 THR A CA 1
ATOM 1669 C C . THR A 1 206 ? -11.82 -7.09 16.844 1 63.72 206 THR A C 1
ATOM 1671 O O . THR A 1 206 ? -11.555 -6.012 17.375 1 63.72 206 THR A O 1
ATOM 1674 N N . ASN A 1 207 ? -10.992 -8.055 16.328 1 62.62 207 ASN A N 1
ATOM 1675 C CA . ASN A 1 207 ? -9.57 -7.766 16.438 1 62.62 207 ASN A CA 1
ATOM 1676 C C . ASN A 1 207 ? -9.062 -6.977 15.227 1 62.62 207 ASN A C 1
ATOM 1678 O O . ASN A 1 207 ? -9.078 -7.477 14.102 1 62.62 207 ASN A O 1
ATOM 1682 N N . THR A 1 208 ? -8.562 -5.863 15.469 1 63.19 208 THR A N 1
ATOM 1683 C CA . THR A 1 208 ? -8.211 -4.863 14.461 1 63.19 208 THR A CA 1
ATOM 1684 C C . THR A 1 208 ? -6.895 -5.219 13.781 1 63.19 208 THR A C 1
ATOM 1686 O O . THR A 1 208 ? -6.543 -4.633 12.758 1 63.19 208 THR A O 1
ATOM 1689 N N . ASN A 1 209 ? -6.219 -6.395 14.094 1 67.75 209 ASN A N 1
ATOM 1690 C CA . ASN A 1 209 ? -4.867 -6.578 13.578 1 67.75 209 ASN A CA 1
ATOM 1691 C C . ASN A 1 209 ? -4.805 -7.707 12.547 1 67.75 209 ASN A C 1
ATOM 1693 O O . ASN A 1 209 ? -3.801 -7.867 11.852 1 67.75 209 ASN A O 1
ATOM 1697 N N . ALA A 1 210 ? -5.82 -8.43 12.43 1 71.69 210 ALA A N 1
ATOM 1698 C CA . ALA A 1 210 ? -5.773 -9.617 11.578 1 71.69 210 ALA A CA 1
ATOM 1699 C C . ALA A 1 210 ? -5.547 -9.242 10.117 1 71.69 210 ALA A C 1
ATOM 1701 O O . ALA A 1 210 ? -4.73 -9.852 9.43 1 71.69 210 ALA A O 1
ATOM 1702 N N . LEU A 1 211 ? -6.18 -8.258 9.711 1 77.5 211 LEU A N 1
ATOM 1703 C CA . LEU A 1 211 ? -6.066 -7.832 8.32 1 77.5 211 LEU A CA 1
ATOM 1704 C C . LEU A 1 211 ? -4.688 -7.234 8.047 1 77.5 211 LEU A C 1
ATOM 1706 O O . LEU A 1 211 ? -4.188 -7.309 6.922 1 77.5 211 LEU A O 1
ATOM 1710 N N . ASN A 1 212 ? -4.113 -6.82 9.047 1 74.19 212 ASN A N 1
ATOM 1711 C CA . ASN A 1 212 ? -2.801 -6.199 8.906 1 74.19 212 ASN A CA 1
ATOM 1712 C C . ASN A 1 212 ? -1.739 -7.219 8.492 1 74.19 212 ASN A C 1
ATOM 1714 O O . ASN A 1 212 ? -0.812 -6.891 7.754 1 74.19 212 ASN A O 1
ATOM 1718 N N . GLU A 1 213 ? -1.92 -8.391 8.938 1 69.31 213 GLU A N 1
ATOM 1719 C CA . GLU A 1 213 ? -0.959 -9.43 8.602 1 69.31 213 GLU A CA 1
ATOM 1720 C C . GLU A 1 213 ? -0.997 -9.758 7.109 1 69.31 213 GLU A C 1
ATOM 1722 O O . GLU A 1 213 ? 0.041 -10.023 6.5 1 69.31 213 GLU A O 1
ATOM 1727 N N . VAL A 1 214 ? -2.172 -9.688 6.609 1 71.12 214 VAL A N 1
ATOM 1728 C CA . VAL A 1 214 ? -2.35 -9.961 5.188 1 71.12 214 VAL A CA 1
ATOM 1729 C C . VAL A 1 214 ? -1.723 -8.844 4.359 1 71.12 214 VAL A C 1
ATOM 1731 O O . VAL A 1 214 ? -1.145 -9.094 3.301 1 71.12 214 VAL A O 1
ATOM 1734 N N . LEU A 1 215 ? -1.679 -7.719 4.891 1 76.88 215 LEU A N 1
ATOM 1735 C CA . LEU A 1 215 ? -1.225 -6.535 4.168 1 76.88 215 LEU A CA 1
ATOM 1736 C C . LEU A 1 215 ? 0.299 -6.484 4.109 1 76.88 215 LEU A C 1
ATOM 1738 O O . LEU A 1 215 ? 0.87 -5.863 3.209 1 76.88 215 LEU A O 1
ATOM 1742 N N . LYS A 1 216 ? 0.908 -7.141 4.984 1 74.25 216 LYS A N 1
ATOM 1743 C CA . LYS A 1 216 ? 2.361 -7.047 5.07 1 74.25 216 LYS A CA 1
ATOM 1744 C C . LYS A 1 216 ? 3.021 -7.504 3.771 1 74.25 216 LYS A C 1
ATOM 1746 O O . LYS A 1 216 ? 3.895 -6.816 3.238 1 74.25 216 LYS A O 1
ATOM 1751 N N . GLY A 1 217 ? 2.59 -8.742 3.295 1 74.31 217 GLY A N 1
ATOM 1752 C CA . GLY A 1 217 ? 3.143 -9.25 2.051 1 74.31 217 GLY A CA 1
ATOM 1753 C C . GLY A 1 217 ? 2.898 -8.328 0.869 1 74.31 217 GLY A C 1
ATOM 1754 O O . GLY A 1 217 ? 3.777 -8.156 0.022 1 74.31 217 GLY A O 1
ATOM 1755 N N . ILE A 1 218 ? 1.811 -7.711 0.898 1 79.81 218 ILE A N 1
ATOM 1756 C CA . ILE A 1 218 ? 1.411 -6.828 -0.192 1 79.81 218 ILE A CA 1
ATOM 1757 C C . ILE A 1 218 ? 2.24 -5.547 -0.15 1 79.81 218 ILE A C 1
ATOM 1759 O O . ILE A 1 218 ? 2.691 -5.059 -1.188 1 79.81 218 ILE A O 1
ATOM 1763 N N . ILE A 1 219 ? 2.504 -5.109 0.999 1 81.25 219 ILE A N 1
ATOM 1764 C CA . ILE A 1 219 ? 3.293 -3.896 1.195 1 81.25 219 ILE A CA 1
ATOM 1765 C C . ILE A 1 219 ? 4.727 -4.133 0.729 1 81.25 219 ILE A C 1
ATOM 1767 O O . ILE A 1 219 ? 5.332 -3.264 0.095 1 81.25 219 ILE A O 1
ATOM 1771 N N . ASN A 1 220 ? 5.199 -5.297 0.981 1 80.88 220 ASN A N 1
ATOM 1772 C CA . ASN A 1 220 ? 6.559 -5.641 0.579 1 80.88 220 ASN A CA 1
ATOM 1773 C C . ASN A 1 220 ? 6.719 -5.605 -0.938 1 80.88 220 ASN A C 1
ATOM 1775 O O . ASN A 1 220 ? 7.711 -5.082 -1.45 1 80.88 220 ASN A O 1
ATOM 1779 N N . SER A 1 221 ? 5.789 -6.195 -1.568 1 86.12 221 SER A N 1
ATOM 1780 C CA . SER A 1 221 ? 5.855 -6.211 -3.025 1 86.12 221 SER A CA 1
ATOM 1781 C C . SER A 1 221 ? 5.797 -4.801 -3.6 1 86.12 221 SER A C 1
ATOM 1783 O O . SER A 1 221 ? 6.48 -4.496 -4.578 1 86.12 221 SER A O 1
ATOM 1785 N N . LEU A 1 222 ? 5.02 -4.023 -2.979 1 84.12 222 LEU A N 1
ATOM 1786 C CA . LEU A 1 222 ? 4.898 -2.639 -3.418 1 84.12 222 LEU A CA 1
ATOM 1787 C C . LEU A 1 222 ? 6.207 -1.885 -3.205 1 84.12 222 LEU A C 1
ATOM 1789 O O . LEU A 1 222 ? 6.59 -1.055 -4.031 1 84.12 222 LEU A O 1
ATOM 1793 N N . GLU A 1 223 ? 6.816 -2.133 -2.154 1 82.5 223 GLU A N 1
ATOM 1794 C CA . GLU A 1 223 ? 8.086 -1.485 -1.846 1 82.5 223 GLU A CA 1
ATOM 1795 C C . GLU A 1 223 ? 9.164 -1.876 -2.854 1 82.5 223 GLU A C 1
ATOM 1797 O O . GLU A 1 223 ? 9.914 -1.021 -3.332 1 82.5 223 GLU A O 1
ATOM 1802 N N . VAL A 1 224 ? 9.242 -3.107 -3.137 1 87.69 224 VAL A N 1
ATOM 1803 C CA . VAL A 1 224 ? 10.25 -3.598 -4.074 1 87.69 224 VAL A CA 1
ATOM 1804 C C . VAL A 1 224 ? 9.984 -3.02 -5.461 1 87.69 224 VAL A C 1
ATOM 1806 O O . VAL A 1 224 ? 10.906 -2.547 -6.129 1 87.69 224 VAL A O 1
ATOM 1809 N N . TYR A 1 225 ? 8.773 -3.012 -5.84 1 86.81 225 TYR A N 1
ATOM 1810 C CA . TYR A 1 225 ? 8.406 -2.51 -7.156 1 86.81 225 TYR A CA 1
ATOM 1811 C C . TYR A 1 225 ? 8.695 -1.02 -7.277 1 86.81 225 TYR A C 1
ATOM 1813 O O . TYR A 1 225 ? 9.023 -0.528 -8.359 1 86.81 225 TYR A O 1
ATOM 1821 N N . SER A 1 226 ? 8.547 -0.345 -6.215 1 83.56 226 SER A N 1
ATOM 1822 C CA . SER A 1 226 ? 8.672 1.109 -6.23 1 83.56 226 SER A CA 1
ATOM 1823 C C . SER A 1 226 ? 10.125 1.543 -6.094 1 83.56 226 SER A C 1
ATOM 1825 O O . SER A 1 226 ? 10.414 2.732 -5.938 1 83.56 226 SER A O 1
ATOM 1827 N N . SER A 1 227 ? 11.016 0.632 -6.199 1 83.75 227 SER A N 1
ATOM 1828 C CA . SER A 1 227 ? 12.43 0.968 -6.102 1 83.75 227 SER A CA 1
ATOM 1829 C C . SER A 1 227 ? 12.844 1.967 -7.176 1 83.75 227 SER A C 1
ATOM 1831 O O . SER A 1 227 ? 12.383 1.878 -8.32 1 83.75 227 SER A O 1
ATOM 1833 N N . THR A 1 228 ? 13.641 2.908 -6.82 1 81.12 228 THR A N 1
ATOM 1834 C CA . THR A 1 228 ? 14.188 3.879 -7.758 1 81.12 228 THR A CA 1
ATOM 1835 C C . THR A 1 228 ? 15.617 3.508 -8.141 1 81.12 228 THR A C 1
ATOM 1837 O O . THR A 1 228 ? 16.25 2.664 -7.496 1 81.12 228 THR A O 1
ATOM 1840 N N . LYS A 1 229 ? 16.156 4.211 -9.156 1 85.62 229 LYS A N 1
ATOM 1841 C CA . LYS A 1 229 ? 17.531 3.971 -9.562 1 85.62 229 LYS A CA 1
ATOM 1842 C C . LYS A 1 229 ? 18.5 4.262 -8.422 1 85.62 229 LYS A C 1
ATOM 1844 O O . LYS A 1 229 ? 19.469 3.516 -8.203 1 85.62 229 LYS A O 1
ATOM 1849 N N . ASP A 1 230 ? 18.172 5.238 -7.688 1 82.44 230 ASP A N 1
ATOM 1850 C CA . ASP A 1 230 ? 19.031 5.641 -6.578 1 82.44 230 ASP A CA 1
ATOM 1851 C C . ASP A 1 230 ? 19.016 4.602 -5.457 1 82.44 230 ASP A C 1
ATOM 1853 O O . ASP A 1 230 ? 20.047 4.266 -4.891 1 82.44 230 ASP A O 1
ATOM 1857 N N . SER A 1 231 ? 17.859 4.148 -5.164 1 82.12 231 SER A N 1
ATOM 1858 C CA . SER A 1 231 ? 17.75 3.145 -4.109 1 82.12 231 SER A CA 1
ATOM 1859 C C . SER A 1 231 ? 18.438 1.845 -4.516 1 82.12 231 SER A C 1
ATOM 1861 O O . SER A 1 231 ? 19.031 1.164 -3.682 1 82.12 231 SER A O 1
ATOM 1863 N N . ILE A 1 232 ? 18.344 1.495 -5.758 1 90.94 232 ILE A N 1
ATOM 1864 C CA . ILE A 1 232 ? 18.984 0.29 -6.266 1 90.94 232 ILE A CA 1
ATOM 1865 C C . ILE A 1 232 ? 20.5 0.452 -6.207 1 90.94 232 ILE A C 1
ATOM 1867 O O . ILE A 1 232 ? 21.219 -0.471 -5.812 1 90.94 232 ILE A O 1
ATOM 1871 N N . ARG A 1 233 ? 20.969 1.618 -6.59 1 92 233 ARG A N 1
ATOM 1872 C CA . ARG A 1 233 ? 22.391 1.906 -6.516 1 92 233 ARG A CA 1
ATOM 1873 C C . ARG A 1 233 ? 22.906 1.721 -5.094 1 92 233 ARG A C 1
ATOM 1875 O O . ARG A 1 233 ? 23.922 1.056 -4.883 1 92 233 ARG A O 1
ATOM 1882 N N . LYS A 1 234 ? 22.266 2.273 -4.207 1 85.31 234 LYS A N 1
ATOM 1883 C CA . LYS A 1 234 ? 22.656 2.18 -2.803 1 85.31 234 LYS A CA 1
ATOM 1884 C C . LYS A 1 234 ? 22.641 0.73 -2.324 1 85.31 234 LYS A C 1
ATOM 1886 O O . LYS A 1 234 ? 23.531 0.307 -1.58 1 85.31 234 LYS A O 1
ATOM 1891 N N . GLY A 1 235 ? 21.609 0.057 -2.727 1 88 235 GLY A N 1
ATOM 1892 C CA . GLY A 1 235 ? 21.516 -1.349 -2.365 1 88 235 GLY A CA 1
ATOM 1893 C C . GLY A 1 235 ? 22.672 -2.18 -2.908 1 88 235 GLY A C 1
ATOM 1894 O O . GLY A 1 235 ? 23.219 -3.023 -2.199 1 88 235 GLY A O 1
ATOM 1895 N N . LEU A 1 236 ? 23 -1.979 -4.125 1 93.56 236 LEU A N 1
ATOM 1896 C CA . LEU A 1 236 ? 24.094 -2.693 -4.766 1 93.56 236 LEU A CA 1
ATOM 1897 C C . LEU A 1 236 ? 25.422 -2.404 -4.055 1 93.56 236 LEU A C 1
ATOM 1899 O O . LEU A 1 236 ? 26.156 -3.328 -3.715 1 93.56 236 LEU A O 1
ATOM 1903 N N . VAL A 1 237 ? 25.609 -1.164 -3.729 1 91.75 237 VAL A N 1
ATOM 1904 C CA . VAL A 1 237 ? 26.859 -0.749 -3.09 1 91.75 237 VAL A CA 1
ATOM 1905 C C . VAL A 1 237 ? 26.953 -1.346 -1.688 1 91.75 237 VAL A C 1
ATOM 1907 O O . VAL A 1 237 ? 28.016 -1.812 -1.27 1 91.75 237 VAL A O 1
ATOM 1910 N N . SER A 1 238 ? 25.859 -1.307 -1.048 1 85.94 238 SER A N 1
ATOM 1911 C CA . SER A 1 238 ? 25.828 -1.832 0.313 1 85.94 238 SER A CA 1
ATOM 1912 C C . SER A 1 238 ? 26.172 -3.316 0.34 1 85.94 238 SER A C 1
ATOM 1914 O O . SER A 1 238 ? 26.656 -3.832 1.356 1 85.94 238 SER A O 1
ATOM 1916 N N . ARG A 1 239 ? 26.047 -3.945 -0.782 1 89.75 239 ARG A N 1
ATOM 1917 C CA . ARG A 1 239 ? 26.297 -5.379 -0.845 1 89.75 239 ARG A CA 1
ATOM 1918 C C . ARG A 1 239 ? 27.609 -5.672 -1.582 1 89.75 239 ARG A C 1
ATOM 1920 O O . ARG A 1 239 ? 27.922 -6.828 -1.875 1 89.75 239 ARG A O 1
ATOM 1927 N N . GLY A 1 240 ? 28.25 -4.652 -1.96 1 92.81 240 GLY A N 1
ATOM 1928 C CA . GLY A 1 240 ? 29.578 -4.812 -2.535 1 92.81 240 GLY A CA 1
ATOM 1929 C C . GLY A 1 240 ? 29.562 -4.953 -4.047 1 92.81 240 GLY A C 1
ATOM 1930 O O . GLY A 1 240 ? 30.547 -5.402 -4.645 1 92.81 240 GLY A O 1
ATOM 1931 N N . TYR A 1 241 ? 28.453 -4.648 -4.656 1 96 241 TYR A N 1
ATOM 1932 C CA . TYR A 1 241 ? 28.359 -4.734 -6.109 1 96 241 TYR A CA 1
ATOM 1933 C C . TYR A 1 241 ? 28.547 -3.361 -6.746 1 96 241 TYR A C 1
ATOM 1935 O O . TYR A 1 241 ? 28.422 -2.334 -6.078 1 96 241 TYR A O 1
ATOM 1943 N N . ASP A 1 242 ? 28.875 -3.318 -7.977 1 95.75 242 ASP A N 1
ATOM 1944 C CA . ASP A 1 242 ? 29.062 -2.076 -8.719 1 95.75 242 ASP A CA 1
ATOM 1945 C C . ASP A 1 242 ? 27.734 -1.362 -8.945 1 95.75 242 ASP A C 1
ATOM 1947 O O . ASP A 1 242 ? 26.75 -1.988 -9.344 1 95.75 242 ASP A O 1
ATOM 1951 N N . GLU A 1 243 ? 27.719 -0.084 -8.719 1 93.44 243 GLU A N 1
ATOM 1952 C CA . GLU A 1 243 ? 26.5 0.721 -8.852 1 93.44 243 GLU A CA 1
ATOM 1953 C C . GLU A 1 243 ? 26.062 0.813 -10.312 1 93.44 243 GLU A C 1
ATOM 1955 O O . GLU A 1 243 ? 24.906 1.114 -10.594 1 93.44 243 GLU A O 1
ATOM 1960 N N . TYR A 1 244 ? 26.922 0.475 -11.211 1 93.94 244 TYR A N 1
ATOM 1961 C CA . TYR A 1 244 ? 26.641 0.55 -12.641 1 93.94 244 TYR A CA 1
ATOM 1962 C C . TYR A 1 244 ? 25.5 -0.386 -13.023 1 93.94 244 TYR A C 1
ATOM 1964 O O . TYR A 1 244 ? 24.75 -0.101 -13.953 1 93.94 244 TYR A O 1
ATOM 1972 N N . TYR A 1 245 ? 25.328 -1.425 -12.281 1 95.56 245 TYR A N 1
ATOM 1973 C CA . TYR A 1 245 ? 24.328 -2.436 -12.609 1 95.56 245 TYR A CA 1
ATOM 1974 C C . TYR A 1 245 ? 22.922 -1.935 -12.312 1 95.56 245 TYR A C 1
ATOM 1976 O O . TYR A 1 245 ? 21.938 -2.541 -12.734 1 95.56 245 TYR A O 1
ATOM 1984 N N . ALA A 1 246 ? 22.812 -0.816 -11.609 1 95 246 ALA A N 1
ATOM 1985 C CA . ALA A 1 246 ? 21.5 -0.258 -11.258 1 95 246 ALA A CA 1
ATOM 1986 C C . ALA A 1 246 ? 20.703 0.106 -12.516 1 95 246 ALA A C 1
ATOM 1988 O O . ALA A 1 246 ? 19.484 -0.044 -12.547 1 95 246 ALA A O 1
ATOM 1989 N N . ASP A 1 247 ? 21.391 0.522 -13.539 1 94.19 247 ASP A N 1
ATOM 1990 C CA . ASP A 1 247 ? 20.766 0.944 -14.789 1 94.19 247 ASP A CA 1
ATOM 1991 C C . ASP A 1 247 ? 20.094 -0.236 -15.492 1 94.19 247 ASP A C 1
ATOM 1993 O O . ASP A 1 247 ? 19.109 -0.061 -16.219 1 94.19 247 ASP A O 1
ATOM 1997 N N . GLN A 1 248 ? 20.656 -1.348 -15.258 1 94.62 248 GLN A N 1
ATOM 1998 C CA . GLN A 1 248 ? 20.094 -2.549 -15.875 1 94.62 248 GLN A CA 1
ATOM 1999 C C . GLN A 1 248 ? 19.062 -3.203 -14.961 1 94.62 248 GLN A C 1
ATOM 2001 O O . GLN A 1 248 ? 18 -3.639 -15.422 1 94.62 248 GLN A O 1
ATOM 2006 N N . LEU A 1 249 ? 19.344 -3.24 -13.719 1 96.12 249 LEU A N 1
ATOM 2007 C CA . LEU A 1 249 ? 18.531 -3.973 -12.758 1 96.12 249 LEU A CA 1
ATOM 2008 C C . LEU A 1 249 ? 17.156 -3.324 -12.602 1 96.12 249 LEU A C 1
ATOM 2010 O O . LEU A 1 249 ? 16.188 -3.996 -12.266 1 96.12 249 LEU A O 1
ATOM 2014 N N . ILE A 1 250 ? 17.031 -2.041 -12.891 1 93.25 250 ILE A N 1
ATOM 2015 C CA . ILE A 1 250 ? 15.789 -1.298 -12.711 1 93.25 250 ILE A CA 1
ATOM 2016 C C . ILE A 1 250 ? 14.703 -1.87 -13.625 1 93.25 250 ILE A C 1
ATOM 2018 O O . ILE A 1 250 ? 13.523 -1.824 -13.289 1 93.25 250 ILE A O 1
ATOM 2022 N N . PHE A 1 251 ? 15.062 -2.504 -14.727 1 93.56 251 PHE A N 1
ATOM 2023 C CA . PHE A 1 251 ? 14.117 -3.02 -15.711 1 93.56 251 PHE A CA 1
ATOM 2024 C C . PHE A 1 251 ? 13.453 -4.293 -15.195 1 93.56 251 PHE A C 1
ATOM 2026 O O . PHE A 1 251 ? 12.445 -4.738 -15.758 1 93.56 251 PHE A O 1
ATOM 2033 N N . TYR A 1 252 ? 13.953 -4.832 -14.188 1 96.12 252 TYR A N 1
ATOM 2034 C CA . TYR A 1 252 ? 13.43 -6.102 -13.695 1 96.12 252 TYR A CA 1
ATOM 2035 C C . TYR A 1 252 ? 12.289 -5.875 -12.711 1 96.12 252 TYR A C 1
ATOM 2037 O O . TYR A 1 252 ? 11.633 -6.828 -12.281 1 96.12 252 TYR A O 1
ATOM 2045 N N . ARG A 1 253 ? 11.945 -4.621 -12.414 1 91.81 253 ARG A N 1
ATOM 2046 C CA . ARG A 1 253 ? 10.82 -4.27 -11.555 1 91.81 253 ARG A CA 1
ATOM 2047 C C . ARG A 1 253 ? 9.508 -4.809 -12.117 1 91.81 253 ARG A C 1
ATOM 2049 O O . ARG A 1 253 ? 8.617 -5.195 -11.359 1 91.81 253 ARG A O 1
ATOM 2056 N N . LYS A 1 254 ? 9.469 -4.832 -13.406 1 91 254 LYS A N 1
ATOM 2057 C CA . LYS A 1 254 ? 8.219 -5.203 -14.047 1 91 254 LYS A CA 1
ATOM 2058 C C . LYS A 1 254 ? 7.918 -6.688 -13.859 1 91 254 LYS A C 1
ATOM 2060 O O . LYS A 1 254 ? 6.809 -7.145 -14.141 1 91 254 LYS A O 1
ATOM 2065 N N . TYR A 1 255 ? 8.891 -7.414 -13.281 1 96.44 255 TYR A N 1
ATOM 2066 C CA . TYR A 1 255 ? 8.68 -8.844 -13.086 1 96.44 255 TYR A CA 1
ATOM 2067 C C . TYR A 1 255 ? 8.312 -9.141 -11.633 1 96.44 255 TYR A C 1
ATOM 2069 O O . TYR A 1 255 ? 8.336 -10.297 -11.203 1 96.44 255 TYR A O 1
ATOM 2077 N N . ILE A 1 256 ? 8.078 -8.125 -10.914 1 93.62 256 ILE A N 1
ATOM 2078 C CA . ILE A 1 256 ? 7.504 -8.211 -9.578 1 93.62 256 ILE A CA 1
ATOM 2079 C C . ILE A 1 256 ? 5.992 -8.016 -9.656 1 93.62 256 ILE A C 1
ATOM 2081 O O . ILE A 1 256 ? 5.516 -7.004 -10.18 1 93.62 256 ILE A O 1
ATOM 2085 N N . LEU A 1 257 ? 5.297 -9.031 -9.148 1 92.62 257 LEU A N 1
ATOM 2086 C CA . LEU A 1 257 ? 3.846 -8.875 -9.117 1 92.62 257 LEU A CA 1
ATOM 2087 C C . LEU A 1 257 ? 3.434 -7.852 -8.062 1 92.62 257 LEU A C 1
ATOM 2089 O O . LEU A 1 257 ? 3.654 -8.062 -6.871 1 92.62 257 LEU A O 1
ATOM 2093 N N . ARG A 1 258 ? 2.914 -6.785 -8.5 1 87.56 258 ARG A N 1
ATOM 2094 C CA . ARG A 1 258 ? 2.473 -5.742 -7.582 1 87.56 258 ARG A CA 1
ATOM 2095 C C . ARG A 1 258 ? 0.95 -5.68 -7.516 1 87.56 258 ARG A C 1
ATOM 2097 O O . ARG A 1 258 ? 0.267 -6.039 -8.477 1 87.56 258 ARG A O 1
ATOM 2104 N N . PRO A 1 259 ? 0.455 -5.195 -6.395 1 90.88 259 PRO A N 1
ATOM 2105 C CA . PRO A 1 259 ? -0.984 -4.926 -6.352 1 90.88 259 PRO A CA 1
ATOM 2106 C C . PRO A 1 259 ? -1.381 -3.713 -7.191 1 90.88 259 PRO A C 1
ATOM 2108 O O . PRO A 1 259 ? -0.645 -2.723 -7.238 1 90.88 259 PRO A O 1
ATOM 2111 N N . ARG A 1 260 ? -2.438 -3.893 -7.891 1 93.5 260 ARG A N 1
ATOM 2112 C CA . ARG A 1 260 ? -3.008 -2.775 -8.641 1 93.5 260 ARG A CA 1
ATOM 2113 C C . ARG A 1 260 ? -3.934 -1.943 -7.758 1 93.5 260 ARG A C 1
ATOM 2115 O O . ARG A 1 260 ? -4.156 -0.761 -8.023 1 93.5 260 ARG A O 1
ATOM 2122 N N . ALA A 1 261 ? -4.418 -2.588 -6.738 1 94.69 261 ALA A N 1
ATOM 2123 C CA . ALA A 1 261 ? -5.262 -1.879 -5.781 1 94.69 261 ALA A CA 1
ATOM 2124 C C . ALA A 1 261 ? -5.266 -2.584 -4.426 1 94.69 261 ALA A C 1
ATOM 2126 O O . ALA A 1 261 ? -5.18 -3.814 -4.359 1 94.69 261 ALA A O 1
ATOM 2127 N N . ILE A 1 262 ? -5.258 -1.839 -3.43 1 93.06 262 ILE A N 1
ATOM 2128 C CA . ILE A 1 262 ? -5.5 -2.266 -2.057 1 93.06 262 ILE A CA 1
ATOM 2129 C C . ILE A 1 262 ? -6.645 -1.451 -1.456 1 93.06 262 ILE A C 1
ATOM 2131 O O . ILE A 1 262 ? -6.535 -0.233 -1.302 1 93.06 262 ILE A O 1
ATOM 2135 N N . ILE A 1 263 ? -7.707 -2.09 -1.175 1 94.94 263 ILE A N 1
ATOM 2136 C CA . ILE A 1 263 ? -8.875 -1.399 -0.649 1 94.94 263 ILE A CA 1
ATOM 2137 C C . ILE A 1 263 ? -9.25 -1.977 0.715 1 94.94 263 ILE A C 1
ATOM 2139 O O . ILE A 1 263 ? -9.68 -3.129 0.813 1 94.94 263 ILE A O 1
ATOM 2143 N N . MET A 1 264 ? -9.008 -1.25 1.703 1 91.25 264 MET A N 1
ATOM 2144 C CA . MET A 1 264 ? -9.359 -1.582 3.08 1 91.25 264 MET A CA 1
ATOM 2145 C C . MET A 1 264 ? -10.039 -0.404 3.768 1 91.25 264 MET A C 1
ATOM 2147 O O . MET A 1 264 ? -9.422 0.288 4.578 1 91.25 264 MET A O 1
ATOM 2151 N N . LEU A 1 265 ? -11.289 -0.279 3.566 1 93.06 265 LEU A N 1
ATOM 2152 C CA . LEU A 1 265 ? -12.016 0.917 3.988 1 93.06 265 LEU A CA 1
ATOM 2153 C C . LEU A 1 265 ? -12.211 0.926 5.5 1 93.06 265 LEU A C 1
ATOM 2155 O O . LEU A 1 265 ? -12.477 1.978 6.09 1 93.06 265 LEU A O 1
ATOM 2159 N N . ARG A 1 266 ? -12.102 -0.312 6.059 1 88.88 266 ARG A N 1
ATOM 2160 C CA . ARG A 1 266 ? -12.234 -0.468 7.504 1 88.88 266 ARG A CA 1
ATOM 2161 C C . ARG A 1 266 ?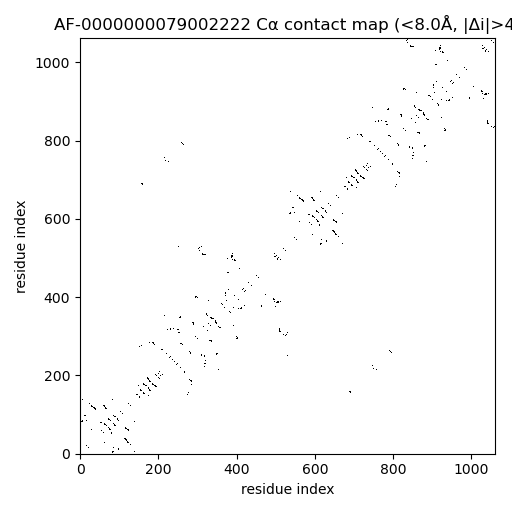 -11.117 -1.346 8.062 1 88.88 266 ARG A C 1
ATOM 2163 O O . ARG A 1 266 ? -10.477 -2.086 7.316 1 88.88 266 ARG A O 1
ATOM 2170 N N . THR A 1 267 ? -10.93 -1.147 9.367 1 82.06 267 THR A N 1
ATOM 2171 C CA . THR A 1 267 ? -10.008 -2.057 10.039 1 82.06 267 THR A CA 1
ATOM 2172 C C . THR A 1 267 ? -10.695 -3.375 10.375 1 82.06 267 THR A C 1
ATOM 2174 O O . THR A 1 267 ? -10.047 -4.414 10.492 1 82.06 267 THR A O 1
ATOM 2177 N N . SER A 1 268 ? -11.906 -3.297 10.578 1 86.06 268 SER A N 1
ATOM 2178 C CA . SER A 1 268 ? -12.789 -4.434 10.797 1 86.06 268 SER A CA 1
ATOM 2179 C C . SER A 1 268 ? -14.156 -4.195 10.164 1 86.06 268 SER A C 1
ATOM 2181 O O . SER A 1 268 ? -14.672 -3.074 10.188 1 86.06 268 SER A O 1
ATOM 2183 N N . PHE A 1 269 ? -14.672 -5.27 9.641 1 90.69 269 PHE A N 1
ATOM 2184 C CA . PHE A 1 269 ? -15.906 -5.129 8.875 1 90.69 269 PHE A CA 1
ATOM 2185 C C . PHE A 1 269 ? -17.062 -5.809 9.602 1 90.69 269 PHE A C 1
ATOM 2187 O O . PHE A 1 269 ? -16.891 -6.867 10.203 1 90.69 269 PHE A O 1
ATOM 2194 N N . THR A 1 270 ? -18.172 -5.133 9.562 1 89.5 270 THR A N 1
ATOM 2195 C CA . THR A 1 270 ? -19.406 -5.832 9.898 1 89.5 270 THR A CA 1
ATOM 2196 C C . THR A 1 270 ? -19.812 -6.789 8.781 1 89.5 270 THR A C 1
ATOM 2198 O O . THR A 1 270 ? -19.281 -6.715 7.672 1 89.5 270 THR A O 1
ATOM 2201 N N . GLU A 1 271 ? -20.688 -7.668 9.016 1 87.5 271 GLU A N 1
ATOM 2202 C CA . GLU A 1 271 ? -21.156 -8.609 8 1 87.5 271 GLU A CA 1
ATOM 2203 C C . GLU A 1 271 ? -21.703 -7.879 6.781 1 87.5 271 GLU A C 1
ATOM 2205 O O . GLU A 1 271 ? -21.422 -8.25 5.645 1 87.5 271 GLU A O 1
ATOM 2210 N N . GLU A 1 272 ? -22.484 -6.898 7.023 1 87.25 272 GLU A N 1
ATOM 2211 C CA . GLU A 1 272 ? -23.094 -6.121 5.938 1 87.25 272 GLU A CA 1
ATOM 2212 C C . GLU A 1 272 ? -22.016 -5.395 5.129 1 87.25 272 GLU A C 1
ATOM 2214 O O . GLU A 1 272 ? -22.062 -5.398 3.896 1 87.25 272 GLU A O 1
ATOM 2219 N N . GLU A 1 273 ? -21.109 -4.746 5.82 1 91.81 273 GLU A N 1
ATOM 2220 C CA . GLU A 1 273 ? -20.016 -4.043 5.152 1 91.81 273 GLU A CA 1
ATOM 2221 C C . GLU A 1 273 ? -19.156 -5.004 4.328 1 91.81 273 GLU A C 1
ATOM 2223 O O . GLU A 1 273 ? -18.734 -4.668 3.223 1 91.81 273 GLU A O 1
ATOM 2228 N N . TYR A 1 274 ? -18.906 -6.145 4.922 1 93.38 274 TYR A N 1
ATOM 2229 C CA . TYR A 1 274 ? -18.094 -7.152 4.262 1 93.38 274 TYR A CA 1
ATOM 2230 C C . TYR A 1 274 ? -18.719 -7.598 2.947 1 93.38 274 TYR A C 1
ATOM 2232 O O . TYR A 1 274 ? -18.016 -7.82 1.957 1 93.38 274 TYR A O 1
ATOM 2240 N N . ILE A 1 275 ? -19.984 -7.684 2.955 1 90.25 275 ILE A N 1
ATOM 2241 C CA . ILE A 1 275 ? -20.688 -8.172 1.777 1 90.25 275 ILE A CA 1
ATOM 2242 C C . ILE A 1 275 ? -20.781 -7.062 0.734 1 90.25 275 ILE A C 1
ATOM 2244 O O . ILE A 1 275 ? -20.547 -7.293 -0.453 1 90.25 275 ILE A O 1
ATOM 2248 N N . GLU A 1 276 ? -21.062 -5.895 1.134 1 88.38 276 GLU A N 1
ATOM 2249 C CA . GLU A 1 276 ? -21.375 -4.805 0.212 1 88.38 276 GLU A CA 1
ATOM 2250 C C . GLU A 1 276 ? -20.094 -4.102 -0.253 1 88.38 276 GLU A C 1
ATOM 2252 O O . GLU A 1 276 ? -20.031 -3.625 -1.388 1 88.38 276 GLU A O 1
ATOM 2257 N N . SER A 1 277 ? -19.156 -3.973 0.684 1 93.12 277 SER A N 1
ATOM 2258 C CA . SER A 1 277 ? -17.891 -3.277 0.427 1 93.12 277 SER A CA 1
ATOM 2259 C C . SER A 1 277 ? -16.719 -4.02 1.049 1 93.12 277 SER A C 1
ATOM 2261 O O . SER A 1 277 ? -16.031 -3.48 1.918 1 93.12 277 SER A O 1
ATOM 2263 N N . PRO A 1 278 ? -16.453 -5.184 0.52 1 94.88 278 PRO A N 1
ATOM 2264 C CA . PRO A 1 278 ? -15.406 -6.004 1.123 1 94.88 278 PRO A CA 1
ATOM 2265 C C . PRO A 1 278 ? -14.008 -5.41 0.923 1 94.88 278 PRO A C 1
ATOM 2267 O O . PRO A 1 278 ? -13.805 -4.613 0.006 1 94.88 278 PRO A O 1
ATOM 2270 N N . PRO A 1 279 ? -13.078 -5.746 1.883 1 94.19 279 PRO A N 1
ATOM 2271 C CA . PRO A 1 279 ? -11.68 -5.484 1.543 1 94.19 279 PRO A CA 1
ATOM 2272 C C . PRO A 1 279 ? -11.219 -6.234 0.295 1 94.19 279 PRO A C 1
ATOM 2274 O O . PRO A 1 279 ? -11.672 -7.355 0.047 1 94.19 279 PRO A O 1
ATOM 2277 N N . MET A 1 280 ? -10.414 -5.605 -0.456 1 95.25 280 MET A N 1
ATOM 2278 C CA . MET A 1 280 ? -10.062 -6.195 -1.744 1 95.25 280 MET A CA 1
ATOM 2279 C C . MET A 1 280 ? -8.641 -5.824 -2.148 1 95.25 280 MET A C 1
ATOM 2281 O O . MET A 1 280 ? -8.219 -4.68 -1.97 1 95.25 280 MET A O 1
ATOM 2285 N N . ILE A 1 281 ? -7.949 -6.793 -2.658 1 94 281 ILE A N 1
ATOM 2286 C CA . ILE A 1 281 ? -6.656 -6.582 -3.303 1 94 281 ILE A CA 1
ATOM 2287 C C . ILE A 1 281 ? -6.742 -6.996 -4.77 1 94 281 ILE A C 1
ATOM 2289 O O . ILE A 1 281 ? -7.207 -8.094 -5.09 1 94 281 ILE A O 1
ATOM 2293 N N . LEU A 1 282 ? -6.328 -6.141 -5.637 1 96 282 LEU A N 1
ATOM 2294 C CA . LEU A 1 282 ? -6.348 -6.426 -7.066 1 96 282 LEU A CA 1
ATOM 2295 C C . LEU A 1 282 ? -4.934 -6.633 -7.598 1 96 282 LEU A C 1
ATOM 2297 O O . LEU A 1 282 ? -4.023 -5.863 -7.281 1 96 282 LEU A O 1
ATOM 2301 N N . GLU A 1 283 ? -4.738 -7.668 -8.312 1 93.75 283 GLU A N 1
ATOM 2302 C CA . GLU A 1 283 ? -3.506 -7.938 -9.047 1 93.75 283 GLU A CA 1
ATOM 2303 C C . GLU A 1 283 ? -3.797 -8.297 -10.5 1 93.75 283 GLU A C 1
ATOM 2305 O O . GLU A 1 283 ? -4.926 -8.664 -10.844 1 93.75 283 GLU A O 1
ATOM 2310 N N . ASP A 1 284 ? -2.824 -8.125 -11.328 1 93.12 284 ASP A N 1
ATOM 2311 C CA . ASP A 1 284 ? -2.998 -8.57 -12.703 1 93.12 284 ASP A CA 1
ATOM 2312 C C . ASP A 1 284 ? -3.34 -10.062 -12.766 1 93.12 284 ASP A C 1
ATOM 2314 O O . ASP A 1 284 ? -2.783 -10.859 -12.008 1 93.12 284 ASP A O 1
ATOM 2318 N N . TYR A 1 285 ? -4.266 -10.375 -13.625 1 93.56 285 TYR A N 1
ATOM 2319 C CA . TYR A 1 285 ? -4.652 -11.773 -13.781 1 93.56 285 TYR A CA 1
ATOM 2320 C C . TYR A 1 285 ? -3.641 -12.523 -14.633 1 93.56 285 TYR A C 1
ATOM 2322 O O . TYR A 1 285 ? -3.297 -12.086 -15.734 1 93.56 285 TYR A O 1
ATOM 2330 N N . ALA A 1 286 ? -3.162 -13.633 -14.047 1 94 286 ALA A N 1
ATOM 2331 C CA . ALA A 1 286 ? -2.258 -14.5 -14.797 1 94 286 ALA A CA 1
ATOM 2332 C C . ALA A 1 286 ? -3.025 -15.352 -15.812 1 94 286 ALA A C 1
ATOM 2334 O O . ALA A 1 286 ? -3.275 -16.531 -15.578 1 94 286 ALA A O 1
ATOM 2335 N N . ASN A 1 287 ? -3.229 -14.812 -16.984 1 91.19 287 ASN A N 1
ATOM 2336 C CA . ASN A 1 287 ? -4.07 -15.453 -17.984 1 91.19 287 ASN A CA 1
ATOM 2337 C C . ASN A 1 287 ? -3.41 -16.703 -18.562 1 91.19 287 ASN A C 1
ATOM 2339 O O . ASN A 1 287 ? -4.082 -17.562 -19.141 1 91.19 287 ASN A O 1
ATOM 2343 N N . LEU A 1 288 ? -2.123 -16.891 -18.344 1 93.88 288 LEU A N 1
ATOM 2344 C CA . LEU A 1 288 ? -1.427 -18.062 -18.844 1 93.88 288 LEU A CA 1
ATOM 2345 C C . LEU A 1 288 ? -1.107 -19.031 -17.703 1 93.88 288 LEU A C 1
ATOM 2347 O O . LEU A 1 288 ? -0.323 -19.969 -17.875 1 93.88 288 LEU A O 1
ATOM 2351 N N . GLY A 1 289 ? -1.66 -18.734 -16.547 1 91.81 289 GLY A N 1
ATOM 2352 C CA . GLY A 1 289 ? -1.442 -19.594 -15.398 1 91.81 289 GLY A CA 1
ATOM 2353 C C . GLY A 1 289 ? -0.133 -19.312 -14.688 1 91.81 289 GLY A C 1
ATOM 2354 O O . GLY A 1 289 ? 0.374 -18.188 -14.727 1 91.81 289 GLY A O 1
ATOM 2355 N N . ASP A 1 290 ? 0.31 -20.328 -13.93 1 94.44 290 ASP A N 1
ATOM 2356 C CA . ASP A 1 290 ? 1.58 -20.219 -13.219 1 94.44 290 ASP A CA 1
ATOM 2357 C C . ASP A 1 290 ? 2.641 -21.125 -13.836 1 94.44 290 ASP A C 1
ATOM 2359 O O . ASP A 1 290 ? 2.359 -21.859 -14.781 1 94.44 290 ASP A O 1
ATOM 2363 N N . LEU A 1 291 ? 3.859 -21 -13.383 1 97.56 291 LEU A N 1
ATOM 2364 C CA . LEU A 1 291 ? 4.988 -21.734 -13.961 1 97.56 291 LEU A CA 1
ATOM 2365 C C . LEU A 1 291 ? 4.836 -23.234 -13.75 1 97.56 291 LEU A C 1
ATOM 2367 O O . LEU A 1 291 ? 5.289 -24.031 -14.578 1 97.56 291 LEU A O 1
ATOM 2371 N N . ASP A 1 292 ? 4.219 -23.672 -12.648 1 95.56 292 ASP A N 1
ATOM 2372 C CA . ASP A 1 292 ? 4.008 -25.094 -12.406 1 95.56 292 ASP A CA 1
ATOM 2373 C C . ASP A 1 292 ? 3.152 -25.719 -13.5 1 95.56 292 ASP A C 1
ATOM 2375 O O . ASP A 1 292 ? 3.473 -26.797 -14.016 1 95.56 292 ASP A O 1
ATOM 2379 N N . THR A 1 293 ? 2.117 -25.062 -13.859 1 93.38 293 THR A N 1
ATOM 2380 C CA . THR A 1 293 ? 1.229 -25.547 -14.914 1 93.38 293 THR A CA 1
ATOM 2381 C C . THR A 1 293 ? 1.967 -25.609 -16.25 1 93.38 293 THR A C 1
ATOM 2383 O O . THR A 1 293 ? 1.768 -26.547 -17.016 1 93.38 293 THR A O 1
ATOM 2386 N N . LYS A 1 294 ? 2.736 -24.656 -16.469 1 95.56 294 LYS A N 1
ATOM 2387 C CA . LYS A 1 294 ? 3.496 -24.625 -17.719 1 95.56 294 LYS A CA 1
ATOM 2388 C C . LYS A 1 294 ? 4.484 -25.797 -17.797 1 95.56 294 LYS A C 1
ATOM 2390 O O . LYS A 1 294 ? 4.605 -26.438 -18.828 1 95.56 294 LYS A O 1
ATOM 2395 N N . ILE A 1 295 ? 5.188 -26.031 -16.719 1 96.25 295 ILE A N 1
ATOM 2396 C CA . ILE A 1 295 ? 6.195 -27.078 -16.672 1 96.25 295 ILE A CA 1
ATOM 2397 C C . ILE A 1 295 ? 5.527 -28.453 -16.828 1 96.25 295 ILE A C 1
ATOM 2399 O O . ILE A 1 295 ? 6.066 -29.328 -17.5 1 96.25 295 ILE A O 1
ATOM 2403 N N . LYS A 1 296 ? 4.406 -28.656 -16.188 1 93.06 296 LYS A N 1
ATOM 2404 C CA . LYS A 1 296 ? 3.68 -29.922 -16.25 1 93.06 296 LYS A CA 1
ATOM 2405 C C . LYS A 1 296 ? 3.264 -30.25 -17.672 1 93.06 296 LYS A C 1
ATOM 2407 O O . LYS A 1 296 ? 3.197 -31.422 -18.062 1 93.06 296 LYS A O 1
ATOM 2412 N N . SER A 1 297 ? 2.994 -29.234 -18.375 1 91.25 297 SER A N 1
ATOM 2413 C CA . SER A 1 297 ? 2.672 -29.453 -19.781 1 91.25 297 SER A CA 1
ATOM 2414 C C . SER A 1 297 ? 3.906 -29.859 -20.578 1 91.25 297 SER A C 1
ATOM 2416 O O . SER A 1 297 ? 3.893 -30.875 -21.281 1 91.25 297 SER A O 1
ATOM 2418 N N . LYS A 1 298 ? 4.977 -29.016 -20.469 1 91.06 298 LYS A N 1
ATOM 2419 C CA . LYS A 1 298 ? 6.246 -29.297 -21.141 1 91.06 298 LYS A CA 1
ATOM 2420 C C . LYS A 1 298 ? 7.395 -28.547 -20.484 1 91.06 298 LYS A C 1
ATOM 2422 O O . LYS A 1 298 ? 7.344 -27.312 -20.344 1 91.06 298 LYS A O 1
ATOM 2427 N N . PRO A 1 299 ? 8.391 -29.344 -20.172 1 90.75 299 PRO A N 1
ATOM 2428 C CA . PRO A 1 299 ? 9.562 -28.641 -19.641 1 90.75 299 PRO A CA 1
ATOM 2429 C C . PRO A 1 299 ? 10.133 -27.641 -20.656 1 90.75 299 PRO A C 1
ATOM 2431 O O . PRO A 1 299 ? 9.977 -27.812 -21.859 1 90.75 299 PRO A O 1
ATOM 2434 N N . LEU A 1 300 ? 10.789 -26.641 -20.141 1 94.88 300 LEU A N 1
ATOM 2435 C CA . LEU A 1 300 ? 11.258 -25.547 -20.969 1 94.88 300 LEU A CA 1
ATOM 2436 C C . LEU A 1 300 ? 12.547 -25.922 -21.688 1 94.88 300 LEU A C 1
ATOM 2438 O O . LEU A 1 300 ? 13.391 -26.641 -21.141 1 94.88 300 LEU A O 1
ATOM 2442 N N . ASN A 1 301 ? 12.664 -25.453 -22.875 1 92.75 301 ASN A N 1
ATOM 2443 C CA . ASN A 1 301 ? 13.93 -25.625 -23.578 1 92.75 301 ASN A CA 1
ATOM 2444 C C . ASN A 1 301 ? 14.984 -24.656 -23.078 1 92.75 301 ASN A C 1
ATOM 2446 O O . ASN A 1 301 ? 14.688 -23.781 -22.266 1 92.75 301 ASN A O 1
ATOM 2450 N N . GLN A 1 302 ? 16.188 -24.812 -23.562 1 92.31 302 GLN A N 1
ATOM 2451 C CA . GLN A 1 302 ? 17.344 -24.078 -23.062 1 92.31 302 GLN A CA 1
ATOM 2452 C C . GLN A 1 302 ? 17.141 -22.578 -23.219 1 92.31 302 GLN A C 1
ATOM 2454 O O . GLN A 1 302 ? 17.391 -21.812 -22.281 1 92.31 302 GLN A O 1
ATOM 2459 N N . ARG A 1 303 ? 16.703 -22.156 -24.328 1 94.19 303 ARG A N 1
ATOM 2460 C CA . ARG A 1 303 ? 16.562 -20.719 -24.594 1 94.19 303 ARG A CA 1
ATOM 2461 C C . ARG A 1 303 ? 15.445 -20.125 -23.766 1 94.19 303 ARG A C 1
ATOM 2463 O O . ARG A 1 303 ? 15.602 -19.031 -23.203 1 94.19 303 ARG A O 1
ATOM 2470 N N . GLU A 1 304 ? 14.32 -20.766 -23.688 1 95.94 304 GLU A N 1
ATOM 2471 C CA . GLU A 1 304 ? 13.219 -20.281 -22.859 1 95.94 304 GLU A CA 1
ATOM 2472 C C . GLU A 1 304 ? 13.586 -20.281 -21.375 1 95.94 304 GLU A C 1
ATOM 2474 O O . GLU A 1 304 ? 13.156 -19.406 -20.625 1 95.94 304 GLU A O 1
ATOM 2479 N N . LEU A 1 305 ? 14.336 -21.312 -21.031 1 96.5 305 LEU A N 1
ATOM 2480 C CA . LEU A 1 305 ? 14.797 -21.359 -19.641 1 96.5 305 LEU A CA 1
ATOM 2481 C C . LEU A 1 305 ? 15.68 -20.156 -19.328 1 96.5 305 LEU A C 1
ATOM 2483 O O . LEU A 1 305 ? 15.57 -19.562 -18.25 1 96.5 305 LEU A O 1
ATOM 2487 N N . ALA A 1 306 ? 16.578 -19.859 -20.25 1 96.19 306 ALA A N 1
ATOM 2488 C CA . ALA A 1 306 ? 17.438 -18.688 -20.078 1 96.19 306 ALA A CA 1
ATOM 2489 C C . ALA A 1 306 ? 16.609 -17.406 -19.938 1 96.19 306 ALA A C 1
ATOM 2491 O O . ALA A 1 306 ? 16.906 -16.547 -19.109 1 96.19 306 ALA A O 1
ATOM 2492 N N . PHE A 1 307 ? 15.578 -17.344 -20.75 1 97 307 PHE A N 1
ATOM 2493 C CA . PHE A 1 307 ? 14.625 -16.25 -20.734 1 97 307 PHE A CA 1
ATOM 2494 C C . PHE A 1 307 ? 13.984 -16.109 -19.359 1 97 307 PHE A C 1
ATOM 2496 O O . PHE A 1 307 ? 13.977 -15.023 -18.766 1 97 307 PHE A O 1
ATOM 2503 N N . LEU A 1 308 ? 13.57 -17.188 -18.859 1 97.75 308 LEU A N 1
ATOM 2504 C CA . LEU A 1 308 ? 12.883 -17.219 -17.578 1 97.75 308 LEU A CA 1
ATOM 2505 C C . LEU A 1 308 ? 13.859 -16.938 -16.438 1 97.75 308 LEU A C 1
ATOM 2507 O O . LEU A 1 308 ? 13.57 -16.125 -15.555 1 97.75 308 LEU A O 1
ATOM 2511 N N . ALA A 1 309 ? 14.984 -17.547 -16.484 1 98 309 ALA A N 1
ATOM 2512 C CA . ALA A 1 309 ? 15.969 -17.516 -15.398 1 98 309 ALA A CA 1
ATOM 2513 C C . ALA A 1 309 ? 16.469 -16.094 -15.164 1 98 309 ALA A C 1
ATOM 2515 O O . ALA A 1 309 ? 16.562 -15.656 -14.016 1 98 309 ALA A O 1
ATOM 2516 N N . ILE A 1 310 ? 16.766 -15.406 -16.172 1 98.12 310 ILE A N 1
ATOM 2517 C CA . ILE A 1 310 ? 17.359 -14.078 -16.031 1 98.12 310 ILE A CA 1
ATOM 2518 C C . ILE A 1 310 ? 16.328 -13.117 -15.461 1 98.12 310 ILE A C 1
ATOM 2520 O O . ILE A 1 310 ? 16.656 -12.242 -14.656 1 98.12 310 ILE A O 1
ATOM 2524 N N . ARG A 1 311 ? 15.086 -13.227 -15.828 1 98.31 311 ARG A N 1
ATOM 2525 C CA . ARG A 1 311 ? 14.016 -12.367 -15.336 1 98.31 311 ARG A CA 1
ATOM 2526 C C . ARG A 1 311 ? 13.734 -12.641 -13.859 1 98.31 311 ARG A C 1
ATOM 2528 O O . ARG A 1 311 ? 13.641 -11.711 -13.055 1 98.31 311 ARG A O 1
ATOM 2535 N N . LEU A 1 312 ? 13.719 -13.898 -13.516 1 98.5 312 LEU A N 1
ATOM 2536 C CA . LEU A 1 312 ? 13.43 -14.266 -12.133 1 98.5 312 LEU A CA 1
ATOM 2537 C C . LEU A 1 312 ? 14.609 -13.922 -11.219 1 98.5 312 LEU A C 1
ATOM 2539 O O . LEU A 1 312 ? 14.414 -13.461 -10.094 1 98.5 312 LEU A O 1
ATOM 2543 N N . ALA A 1 313 ? 15.797 -14.148 -11.711 1 98.5 313 ALA A N 1
ATOM 2544 C CA . ALA A 1 313 ? 16.984 -13.812 -10.93 1 98.5 313 ALA A CA 1
ATOM 2545 C C . ALA A 1 313 ? 17.078 -12.305 -10.719 1 98.5 313 ALA A C 1
ATOM 2547 O O . ALA A 1 313 ? 17.438 -11.852 -9.625 1 98.5 313 ALA A O 1
ATOM 2548 N N . GLY A 1 314 ? 16.828 -11.586 -11.758 1 98.19 314 GLY A N 1
ATOM 2549 C CA . GLY A 1 314 ? 16.828 -10.141 -11.625 1 98.19 314 GLY A CA 1
ATOM 2550 C C . GLY A 1 314 ? 15.781 -9.617 -10.656 1 98.19 314 GLY A C 1
ATOM 2551 O O . GLY A 1 314 ? 16.062 -8.742 -9.836 1 98.19 314 GLY A O 1
ATOM 2552 N N . ALA A 1 315 ? 14.586 -10.109 -10.781 1 97.44 315 ALA A N 1
ATOM 2553 C CA . ALA A 1 315 ? 13.516 -9.734 -9.852 1 97.44 315 ALA A CA 1
ATOM 2554 C C . ALA A 1 315 ? 13.898 -10.078 -8.414 1 97.44 315 ALA A C 1
ATOM 2556 O O . ALA A 1 315 ? 13.695 -9.273 -7.5 1 97.44 315 ALA A O 1
ATOM 2557 N N . SER A 1 316 ? 14.438 -11.258 -8.242 1 96.81 316 SER A N 1
ATOM 2558 C CA . SER A 1 316 ? 14.867 -11.695 -6.922 1 96.81 316 SER A CA 1
ATOM 2559 C C . SER A 1 316 ? 16 -10.812 -6.398 1 96.81 316 SER A C 1
ATOM 2561 O O . SER A 1 316 ? 16.094 -10.57 -5.195 1 96.81 316 SER A O 1
ATOM 2563 N N . ALA A 1 317 ? 16.875 -10.414 -7.309 1 97.5 317 ALA A N 1
ATOM 2564 C CA . ALA A 1 317 ? 17.953 -9.5 -6.934 1 97.5 317 ALA A CA 1
ATOM 2565 C C . ALA A 1 317 ? 17.391 -8.203 -6.363 1 97.5 317 ALA A C 1
ATOM 2567 O O . ALA A 1 317 ? 17.906 -7.676 -5.375 1 97.5 317 ALA A O 1
ATOM 2568 N N . LEU A 1 318 ? 16.359 -7.715 -6.98 1 94.88 318 LEU A N 1
ATOM 2569 C CA . LEU A 1 318 ? 15.727 -6.504 -6.484 1 94.88 318 LEU A CA 1
ATOM 2570 C C . LEU A 1 318 ? 15.164 -6.723 -5.082 1 94.88 318 LEU A C 1
ATOM 2572 O O . LEU A 1 318 ? 15.234 -5.828 -4.238 1 94.88 318 LEU A O 1
ATOM 2576 N N . VAL A 1 319 ? 14.633 -7.832 -4.871 1 92.06 319 VAL A N 1
ATOM 2577 C CA . VAL A 1 319 ? 14.102 -8.172 -3.555 1 92.06 319 VAL A CA 1
ATOM 2578 C C . VAL A 1 319 ? 15.219 -8.086 -2.516 1 92.06 319 VAL A C 1
ATOM 2580 O O . VAL A 1 319 ? 15.047 -7.48 -1.457 1 92.06 319 VAL A O 1
ATOM 2583 N N . HIS A 1 320 ? 16.344 -8.633 -2.867 1 91.5 320 HIS A N 1
ATOM 2584 C CA . HIS A 1 320 ? 17.453 -8.711 -1.934 1 91.5 320 HIS A CA 1
ATOM 2585 C C . HIS A 1 320 ? 18.078 -7.332 -1.702 1 91.5 320 HIS A C 1
ATOM 2587 O O . HIS A 1 320 ? 18.484 -7.008 -0.582 1 91.5 320 HIS A O 1
ATOM 2593 N N . ILE A 1 321 ? 18.172 -6.582 -2.713 1 90.62 321 ILE A N 1
ATOM 2594 C CA . ILE A 1 321 ? 18.812 -5.285 -2.568 1 90.62 321 ILE A CA 1
ATOM 2595 C C . ILE A 1 321 ? 17.938 -4.352 -1.744 1 90.62 321 ILE A C 1
ATOM 2597 O O . ILE A 1 321 ? 18.406 -3.359 -1.188 1 90.62 321 ILE A O 1
ATOM 2601 N N . ASN A 1 322 ? 16.641 -4.641 -1.744 1 82.69 322 ASN A N 1
ATOM 2602 C CA . ASN A 1 322 ? 15.742 -3.898 -0.872 1 82.69 322 ASN A CA 1
ATOM 2603 C C . ASN A 1 322 ? 15.688 -4.504 0.528 1 82.69 322 ASN A C 1
ATOM 2605 O O . ASN A 1 322 ? 14.812 -4.168 1.322 1 82.69 322 ASN A O 1
ATOM 2609 N N . HIS A 1 323 ? 16.484 -5.508 0.757 1 80.44 323 HIS A N 1
ATOM 2610 C CA . HIS A 1 323 ? 16.719 -6.082 2.078 1 80.44 323 HIS A CA 1
ATOM 2611 C C . HIS A 1 323 ? 15.547 -6.945 2.518 1 80.44 323 HIS A C 1
ATOM 2613 O O . HIS A 1 323 ? 15.141 -6.91 3.682 1 80.44 323 HIS A O 1
ATOM 2619 N N . PHE A 1 324 ? 15.07 -7.652 1.496 1 82.19 324 PHE A N 1
ATOM 2620 C CA . PHE A 1 324 ? 14.023 -8.633 1.762 1 82.19 324 PHE A CA 1
ATOM 2621 C C . PHE A 1 324 ? 14.477 -10.031 1.353 1 82.19 324 PHE A C 1
ATOM 2623 O O . PHE A 1 324 ? 15.305 -10.18 0.45 1 82.19 324 PHE A O 1
ATOM 2630 N N . ILE A 1 325 ? 13.953 -10.969 2.08 1 86.31 325 ILE A N 1
ATOM 2631 C CA . ILE A 1 325 ? 13.977 -12.359 1.64 1 86.31 325 ILE A CA 1
ATOM 2632 C C . ILE A 1 325 ? 12.57 -12.812 1.268 1 86.31 325 ILE A C 1
ATOM 2634 O O . ILE A 1 325 ? 11.625 -12.633 2.043 1 86.31 325 ILE A O 1
ATOM 2638 N N . HIS A 1 326 ? 12.359 -13.32 0.109 1 86.69 326 HIS A N 1
ATOM 2639 C CA . HIS A 1 326 ? 11.039 -13.734 -0.347 1 86.69 326 HIS A CA 1
ATOM 2640 C C . HIS A 1 326 ? 10.523 -14.922 0.456 1 86.69 326 HIS A C 1
ATOM 2642 O O . HIS A 1 326 ? 9.391 -14.898 0.947 1 86.69 326 HIS A O 1
ATOM 2648 N N . MET A 1 327 ? 11.344 -16.016 0.501 1 85.69 327 MET A N 1
ATOM 2649 C CA . MET A 1 327 ? 11.188 -17.172 1.372 1 85.69 327 MET A CA 1
ATOM 2650 C C . MET A 1 327 ? 10.156 -18.141 0.81 1 85.69 327 MET A C 1
ATOM 2652 O O . MET A 1 327 ? 9.922 -19.203 1.388 1 85.69 327 MET A O 1
ATOM 2656 N N . ASP A 1 328 ? 9.578 -17.859 -0.352 1 87.69 328 ASP A N 1
ATOM 2657 C CA . ASP A 1 328 ? 8.609 -18.812 -0.908 1 87.69 328 ASP A CA 1
ATOM 2658 C C . ASP A 1 328 ? 8.633 -18.781 -2.434 1 87.69 328 ASP A C 1
ATOM 2660 O O . ASP A 1 328 ? 7.574 -18.766 -3.072 1 87.69 328 ASP A O 1
ATOM 2664 N N . ILE A 1 329 ? 9.742 -18.703 -2.955 1 93.12 329 ILE A N 1
ATOM 2665 C CA . ILE A 1 329 ? 9.875 -18.812 -4.406 1 93.12 329 ILE A CA 1
ATOM 2666 C C . ILE A 1 329 ? 9.609 -20.25 -4.848 1 93.12 329 ILE A C 1
ATOM 2668 O O . ILE A 1 329 ? 10.266 -21.188 -4.379 1 93.12 329 ILE A O 1
ATOM 2672 N N . LYS A 1 330 ? 8.602 -20.406 -5.613 1 94.69 330 LYS A N 1
ATOM 2673 C CA . LYS A 1 330 ? 8.188 -21.688 -6.172 1 94.69 330 LYS A CA 1
ATOM 2674 C C . LYS A 1 330 ? 7.383 -21.5 -7.457 1 94.69 330 LYS A C 1
ATOM 2676 O O . LYS A 1 330 ? 6.891 -20.391 -7.727 1 94.69 330 LYS A O 1
ATOM 2681 N N . PRO A 1 331 ? 7.332 -22.516 -8.273 1 96.56 331 PRO A N 1
ATOM 2682 C CA . PRO A 1 331 ? 6.664 -22.375 -9.57 1 96.56 331 PRO A CA 1
ATOM 2683 C C . PRO A 1 331 ? 5.234 -21.859 -9.438 1 96.56 331 PRO A C 1
ATOM 2685 O O . PRO A 1 331 ? 4.773 -21.094 -10.297 1 96.56 331 PRO A O 1
ATOM 2688 N N . GLN A 1 332 ? 4.539 -22.172 -8.359 1 91 332 GLN A N 1
ATOM 2689 C CA . GLN A 1 332 ? 3.15 -21.766 -8.164 1 91 332 GLN A CA 1
ATOM 2690 C C . GLN A 1 332 ? 3.053 -20.266 -7.883 1 91 332 GLN A C 1
ATOM 2692 O O . GLN A 1 332 ? 1.989 -19.672 -8.055 1 91 332 GLN A O 1
ATOM 2697 N N . ASN A 1 333 ? 4.164 -19.672 -7.465 1 91.94 333 ASN A N 1
ATOM 2698 C CA . ASN A 1 333 ? 4.176 -18.25 -7.141 1 91.94 333 ASN A CA 1
ATOM 2699 C C . ASN A 1 333 ? 4.785 -17.422 -8.266 1 91.94 333 ASN A C 1
ATOM 2701 O O . ASN A 1 333 ? 5.02 -16.219 -8.102 1 91.94 333 ASN A O 1
ATOM 2705 N N . ILE A 1 334 ? 5.133 -18.094 -9.367 1 97.31 334 ILE A N 1
ATOM 2706 C CA . ILE A 1 334 ? 5.555 -17.406 -10.586 1 97.31 334 ILE A CA 1
ATOM 2707 C C . ILE A 1 334 ? 4.406 -17.375 -11.586 1 97.31 334 ILE A C 1
ATOM 2709 O O . ILE A 1 334 ? 4.145 -18.375 -12.266 1 97.31 334 ILE A O 1
ATOM 2713 N N . LEU A 1 335 ? 3.824 -16.234 -11.688 1 95.75 335 LEU A N 1
ATOM 2714 C CA . LEU A 1 335 ? 2.635 -16.078 -12.516 1 95.75 335 LEU A CA 1
ATOM 2715 C C . LEU A 1 335 ? 3.008 -15.633 -13.93 1 95.75 335 LEU A C 1
ATOM 2717 O O . LEU A 1 335 ? 3.898 -14.797 -14.102 1 95.75 335 LEU A O 1
ATOM 2721 N N . LEU A 1 336 ? 2.406 -16.234 -14.891 1 97.06 336 LEU A N 1
ATOM 2722 C CA . LEU A 1 336 ? 2.691 -15.945 -16.297 1 97.06 336 LEU A CA 1
ATOM 2723 C C . LEU A 1 336 ? 1.598 -15.07 -16.891 1 97.06 336 LEU A C 1
ATOM 2725 O O . LEU A 1 336 ? 0.439 -15.484 -16.969 1 97.06 336 LEU A O 1
ATOM 2729 N N . ILE A 1 337 ? 1.979 -13.914 -17.328 1 95.12 337 ILE A N 1
ATOM 2730 C CA . ILE A 1 337 ? 1.042 -12.953 -17.891 1 95.12 337 ILE A CA 1
ATOM 2731 C C . ILE A 1 337 ? 1.403 -12.688 -19.359 1 95.12 337 ILE A C 1
ATOM 2733 O O . ILE A 1 337 ? 2.568 -12.445 -19.672 1 95.12 337 ILE A O 1
ATOM 2737 N N . GLU A 1 338 ? 0.401 -12.664 -20.172 1 93.75 338 GLU A N 1
ATOM 2738 C CA . GLU A 1 338 ? 0.631 -12.398 -21.594 1 93.75 338 GLU A CA 1
ATOM 2739 C C . GLU A 1 338 ? 1.217 -11.008 -21.797 1 93.75 338 GLU A C 1
ATOM 2741 O O . GLU A 1 338 ? 0.766 -10.039 -21.188 1 93.75 338 GLU A O 1
ATOM 2746 N N . ASP A 1 339 ? 2.266 -10.938 -22.547 1 93.31 339 ASP A N 1
ATOM 2747 C CA . ASP A 1 339 ? 2.959 -9.695 -22.859 1 93.31 339 ASP A CA 1
ATOM 2748 C C . ASP A 1 339 ? 3.631 -9.773 -24.234 1 93.31 339 ASP A C 1
ATOM 2750 O O . ASP A 1 339 ? 4.66 -10.438 -24.391 1 93.31 339 ASP A O 1
ATOM 2754 N N . GLU A 1 340 ? 3.137 -9.047 -25.156 1 90.06 340 GLU A N 1
ATOM 2755 C CA . GLU A 1 340 ? 3.609 -9.109 -26.547 1 90.06 340 GLU A CA 1
ATOM 2756 C C . GLU A 1 340 ? 5.012 -8.523 -26.672 1 90.06 340 GLU A C 1
ATOM 2758 O O . GLU A 1 340 ? 5.738 -8.836 -27.609 1 90.06 340 GLU A O 1
ATOM 2763 N N . GLY A 1 341 ? 5.41 -7.766 -25.734 1 90.12 341 GLY A N 1
ATOM 2764 C CA . GLY A 1 341 ? 6.734 -7.164 -25.781 1 90.12 341 GLY A CA 1
ATOM 2765 C C . GLY A 1 341 ? 7.832 -8.102 -25.312 1 90.12 341 GLY A C 1
ATOM 2766 O O . GLY A 1 341 ? 9.016 -7.816 -25.484 1 90.12 341 GLY A O 1
ATOM 2767 N N . GLU A 1 342 ? 7.465 -9.219 -24.828 1 94.75 342 GLU A N 1
ATOM 2768 C CA . GLU A 1 342 ? 8.414 -10.219 -24.344 1 94.75 342 GLU A CA 1
ATOM 2769 C C . GLU A 1 342 ? 8.727 -11.242 -25.438 1 94.75 342 GLU A C 1
ATOM 2771 O O . GLU A 1 342 ? 7.859 -11.594 -26.234 1 94.75 342 GLU A O 1
ATOM 2776 N N . PRO A 1 343 ? 9.938 -11.711 -25.469 1 94.06 343 PRO A N 1
ATOM 2777 C CA . PRO A 1 343 ? 10.375 -12.633 -26.516 1 94.06 343 PRO A CA 1
ATOM 2778 C C . PRO A 1 343 ? 9.492 -13.875 -26.609 1 94.06 343 PRO A C 1
ATOM 2780 O O . PRO A 1 343 ? 9.289 -14.406 -27.703 1 94.06 343 PRO A O 1
ATOM 2783 N N . TYR A 1 344 ? 8.953 -14.422 -25.594 1 95 344 TYR A N 1
ATOM 2784 C CA . TYR A 1 344 ? 8.164 -15.641 -25.609 1 95 344 TYR A CA 1
ATOM 2785 C C . TYR A 1 344 ? 6.688 -15.344 -25.375 1 95 344 TYR A C 1
ATOM 2787 O O . TYR A 1 344 ? 5.91 -16.234 -25.031 1 95 344 TYR A O 1
ATOM 2795 N N . GLY A 1 345 ? 6.336 -14.062 -25.422 1 94.38 345 GLY A N 1
ATOM 2796 C CA . GLY A 1 345 ? 4.945 -13.641 -25.406 1 94.38 345 GLY A CA 1
ATOM 2797 C C . GLY A 1 345 ? 4.355 -13.578 -24.016 1 94.38 345 GLY A C 1
ATOM 2798 O O . GLY A 1 345 ? 3.139 -13.484 -23.844 1 94.38 345 GLY A O 1
ATOM 2799 N N . TYR A 1 346 ? 5.246 -13.773 -23 1 95.88 346 TYR A N 1
ATOM 2800 C CA . TYR A 1 346 ? 4.73 -13.664 -21.641 1 95.88 346 TYR A CA 1
ATOM 2801 C C . TYR A 1 346 ? 5.781 -13.102 -20.703 1 95.88 346 TYR A C 1
ATOM 2803 O O . TYR A 1 346 ? 6.98 -13.148 -21 1 95.88 346 TYR A O 1
ATOM 2811 N N . ALA A 1 347 ? 5.297 -12.516 -19.656 1 96.75 347 ALA A N 1
ATOM 2812 C CA . ALA A 1 347 ? 6.156 -12.062 -18.562 1 96.75 347 ALA A CA 1
ATOM 2813 C C . ALA A 1 347 ? 5.953 -12.914 -17.312 1 96.75 347 ALA A C 1
ATOM 2815 O O . ALA A 1 347 ? 4.82 -13.102 -16.859 1 96.75 347 ALA A O 1
ATOM 2816 N N . PRO A 1 348 ? 7.051 -13.492 -16.828 1 97.94 348 PRO A N 1
ATOM 2817 C CA . PRO A 1 348 ? 6.965 -14.18 -15.531 1 97.94 348 PRO A CA 1
ATOM 2818 C C . PRO A 1 348 ? 7.07 -13.227 -14.344 1 97.94 348 PRO A C 1
ATOM 2820 O O . PRO A 1 348 ? 8.039 -12.477 -14.234 1 97.94 348 PRO A O 1
ATOM 2823 N N . LEU A 1 349 ? 6.09 -13.211 -13.516 1 97 349 LEU A N 1
ATOM 2824 C CA . LEU A 1 349 ? 6.086 -12.312 -12.367 1 97 349 LEU A CA 1
ATOM 2825 C C . LEU A 1 349 ? 6.125 -13.094 -11.062 1 97 349 LEU A C 1
ATOM 2827 O O . LEU A 1 349 ? 5.363 -14.047 -10.883 1 97 349 LEU A O 1
ATOM 2831 N N . ILE A 1 350 ? 7.059 -12.695 -10.172 1 95.75 350 ILE A N 1
ATOM 2832 C CA . ILE A 1 350 ? 7.137 -13.297 -8.852 1 95.75 350 ILE A CA 1
ATOM 2833 C C . ILE A 1 350 ? 6.07 -12.688 -7.941 1 95.75 350 ILE A C 1
ATOM 2835 O O . ILE A 1 350 ? 5.992 -11.469 -7.797 1 95.75 350 ILE A O 1
ATOM 2839 N N . GLY A 1 351 ? 5.234 -13.523 -7.453 1 90.44 351 GLY A N 1
ATOM 2840 C CA . GLY A 1 351 ? 4.195 -13.062 -6.543 1 90.44 351 GLY A CA 1
ATOM 2841 C C . GLY A 1 351 ? 4.324 -13.641 -5.145 1 90.44 351 GLY A C 1
ATOM 2842 O O . GLY A 1 351 ? 5.344 -14.25 -4.812 1 90.44 351 GLY A O 1
ATOM 2843 N N . ASP A 1 352 ? 3.357 -13.234 -4.305 1 80.94 352 ASP A N 1
ATOM 2844 C CA . ASP A 1 352 ? 3.152 -13.758 -2.957 1 80.94 352 ASP A CA 1
ATOM 2845 C C . ASP A 1 352 ? 4.359 -13.469 -2.064 1 80.94 352 ASP A C 1
ATOM 2847 O O . ASP A 1 352 ? 4.98 -14.391 -1.533 1 80.94 352 ASP A O 1
ATOM 2851 N N . PHE A 1 353 ? 4.605 -12.266 -1.896 1 77.25 353 PHE A N 1
ATOM 2852 C CA . PHE A 1 353 ? 5.684 -11.82 -1.024 1 77.25 353 PHE A CA 1
ATOM 2853 C C . PHE A 1 353 ? 5.316 -12.016 0.441 1 77.25 353 PHE A C 1
ATOM 2855 O O . PHE A 1 353 ? 4.633 -11.188 1.036 1 77.25 353 PHE A O 1
ATOM 2862 N N . VAL A 1 354 ? 5.402 -13.188 0.95 1 59.47 354 VAL A N 1
ATOM 2863 C CA . VAL A 1 354 ? 5.02 -13.508 2.322 1 59.47 354 VAL A CA 1
ATOM 2864 C C . VAL A 1 354 ? 6.18 -13.195 3.266 1 59.47 354 VAL A C 1
ATOM 2866 O O . VAL A 1 354 ? 6.004 -13.156 4.484 1 59.47 354 VAL A O 1
ATOM 2869 N N . GLY A 1 355 ? 7.395 -13.109 2.629 1 57.06 355 GLY A N 1
ATOM 2870 C CA . GLY A 1 355 ? 8.641 -13.086 3.381 1 57.06 355 GLY A CA 1
ATOM 2871 C C . GLY A 1 355 ? 8.734 -11.914 4.344 1 57.06 355 GLY A C 1
ATOM 2872 O O . GLY A 1 355 ? 7.824 -11.078 4.402 1 57.06 355 GLY A O 1
ATOM 2873 N N . LEU A 1 356 ? 9.531 -11.992 5.418 1 54.84 356 LEU A N 1
ATOM 2874 C CA . LEU A 1 356 ? 9.836 -11.188 6.602 1 54.84 356 LEU A CA 1
ATOM 2875 C C . LEU A 1 356 ? 10.648 -9.953 6.227 1 54.84 356 LEU A C 1
ATOM 2877 O O . LEU A 1 356 ? 11.539 -10.031 5.375 1 54.84 356 LEU A O 1
ATOM 2881 N N . PRO A 1 357 ? 10.195 -8.742 6.582 1 49.47 357 PRO A N 1
ATOM 2882 C CA . PRO A 1 357 ? 11 -7.523 6.508 1 49.47 357 PRO A CA 1
ATOM 2883 C C . PRO A 1 357 ? 12.289 -7.621 7.32 1 49.47 357 PRO A C 1
ATOM 2885 O O . PRO A 1 357 ? 12.32 -8.297 8.352 1 49.47 357 PRO A O 1
ATOM 2888 N N . HIS A 1 358 ? 13.508 -7.164 6.602 1 48.84 358 HIS A N 1
ATOM 2889 C CA . HIS A 1 358 ? 14.758 -6.582 7.086 1 48.84 358 HIS A CA 1
ATOM 2890 C C . HIS A 1 358 ? 15.586 -7.613 7.852 1 48.84 358 HIS A C 1
ATOM 2892 O O . HIS A 1 358 ? 16.234 -7.273 8.844 1 48.84 358 HIS A O 1
ATOM 2898 N N . ILE A 1 359 ? 15.359 -8.859 7.688 1 44.53 359 ILE A N 1
ATOM 2899 C CA . ILE A 1 359 ? 15.875 -9.922 8.539 1 44.53 359 ILE A CA 1
ATOM 2900 C C . ILE A 1 359 ? 17.391 -10.023 8.383 1 44.53 359 ILE A C 1
ATOM 2902 O O . ILE A 1 359 ? 17.891 -10.375 7.309 1 44.53 359 ILE A O 1
ATOM 2906 N N . PHE A 1 360 ? 18.141 -9.148 9.008 1 46.94 360 PHE A N 1
ATOM 2907 C CA . PHE A 1 360 ? 19.438 -9.766 9.281 1 46.94 360 PHE A CA 1
ATOM 2908 C C . PHE A 1 360 ? 19.297 -10.961 10.211 1 46.94 360 PHE A C 1
ATOM 2910 O O . PHE A 1 360 ? 18.75 -10.836 11.312 1 46.94 360 PHE A O 1
ATOM 2917 N N . ASN A 1 361 ? 19.781 -12.227 9.711 1 49.5 361 ASN A N 1
ATOM 2918 C CA . ASN A 1 361 ? 19.859 -13.5 10.43 1 49.5 361 ASN A CA 1
ATOM 2919 C C . ASN A 1 361 ? 18.516 -13.836 11.094 1 49.5 361 ASN A C 1
ATOM 2921 O O . ASN A 1 361 ? 18.453 -13.984 12.32 1 49.5 361 ASN A O 1
ATOM 2925 N N . SER A 1 362 ? 17.469 -13.688 10.281 1 53 362 SER A N 1
ATOM 2926 C CA . SER A 1 362 ? 16.109 -13.75 10.82 1 53 362 SER A CA 1
ATOM 2927 C C . SER A 1 362 ? 15.664 -15.195 11.023 1 53 362 SER A C 1
ATOM 2929 O O . SER A 1 362 ? 16.078 -16.094 10.281 1 53 362 SER A O 1
ATOM 2931 N N . VAL A 1 363 ? 15.133 -15.469 12.156 1 52.91 363 VAL A N 1
ATOM 2932 C CA . VAL A 1 363 ? 14.516 -16.75 12.492 1 52.91 363 VAL A CA 1
ATOM 2933 C C . VAL A 1 363 ? 13.469 -17.109 11.43 1 52.91 363 VAL A C 1
ATOM 2935 O O . VAL A 1 363 ? 12.664 -16.266 11.047 1 52.91 363 VAL A O 1
ATOM 2938 N N . ILE A 1 364 ? 13.711 -18.156 10.648 1 53.56 364 ILE A N 1
ATOM 2939 C CA . ILE A 1 364 ? 12.789 -18.656 9.633 1 53.56 364 ILE A CA 1
ATOM 2940 C C . ILE A 1 364 ? 11.414 -18.891 10.242 1 53.56 364 ILE A C 1
ATOM 2942 O O . ILE A 1 364 ? 11.289 -19.562 11.273 1 53.56 364 ILE A O 1
ATOM 2946 N N . GLU A 1 365 ? 10.414 -18.047 9.883 1 53.84 365 GLU A N 1
ATOM 2947 C CA . GLU A 1 365 ? 9.055 -18.422 10.258 1 53.84 365 GLU A CA 1
ATOM 2948 C C . GLU A 1 365 ? 8.578 -19.641 9.477 1 53.84 365 GLU A C 1
ATOM 2950 O O . GLU A 1 365 ? 8.312 -19.547 8.273 1 53.84 365 GLU A O 1
ATOM 2955 N N . LEU A 1 366 ? 8.625 -20.891 10.078 1 52.44 366 LEU A N 1
ATOM 2956 C CA . LEU A 1 366 ? 8.391 -22.234 9.586 1 52.44 366 LEU A CA 1
ATOM 2957 C C . LEU A 1 366 ? 6.988 -22.359 9.008 1 52.44 366 LEU A C 1
ATOM 2959 O O . LEU A 1 366 ? 6.758 -23.188 8.109 1 52.44 366 LEU A O 1
ATOM 2963 N N . LYS A 1 367 ? 5.996 -21.609 9.531 1 49.72 367 LYS A N 1
ATOM 2964 C CA . LYS A 1 367 ? 4.594 -21.938 9.273 1 49.72 367 LYS A CA 1
ATOM 2965 C C . LYS A 1 367 ? 4.27 -21.812 7.789 1 49.72 367 LYS A C 1
ATOM 2967 O O . LYS A 1 367 ? 3.285 -22.391 7.316 1 49.72 367 LYS A O 1
ATOM 2972 N N . LYS A 1 368 ? 5.227 -21.281 7.02 1 56.75 368 LYS A N 1
ATOM 2973 C CA . LYS A 1 368 ? 4.758 -21.031 5.656 1 56.75 368 LYS A CA 1
ATOM 2974 C C . LYS A 1 368 ? 5.688 -21.672 4.629 1 56.75 368 LYS A C 1
ATOM 2976 O O . LYS A 1 368 ? 5.613 -21.359 3.439 1 56.75 368 LYS A O 1
ATOM 2981 N N . SER A 1 369 ? 6.375 -22.797 4.988 1 63.47 369 SER A N 1
ATOM 2982 C CA . SER A 1 369 ? 7.379 -23.281 4.051 1 63.47 369 SER A CA 1
ATOM 2983 C C . SER A 1 369 ? 6.836 -24.438 3.209 1 63.47 369 SER A C 1
ATOM 2985 O O . SER A 1 369 ? 6.062 -25.266 3.699 1 63.47 369 SER A O 1
ATOM 2987 N N . THR A 1 370 ? 7.02 -24.359 1.945 1 78.5 370 THR A N 1
ATOM 2988 C CA . THR A 1 370 ? 6.75 -25.438 1.01 1 78.5 370 THR A CA 1
ATOM 2989 C C . THR A 1 370 ? 7.941 -26.391 0.931 1 78.5 370 THR A C 1
ATOM 2991 O O . THR A 1 370 ? 8.977 -26.047 0.357 1 78.5 370 THR A O 1
ATOM 2994 N N . PRO A 1 371 ? 7.805 -27.578 1.43 1 87.31 371 PRO A N 1
ATOM 2995 C CA . PRO A 1 371 ? 8.938 -28.484 1.565 1 87.31 371 PRO A CA 1
ATOM 2996 C C . PRO A 1 371 ? 9.664 -28.734 0.244 1 87.31 371 PRO A C 1
ATOM 2998 O O . PRO A 1 371 ? 10.875 -28.938 0.235 1 87.31 371 PRO A O 1
ATOM 3001 N N . GLU A 1 372 ? 9.008 -28.672 -0.832 1 91.88 372 GLU A N 1
ATOM 3002 C CA . GLU A 1 372 ? 9.57 -29 -2.137 1 91.88 372 GLU A CA 1
ATOM 3003 C C . GLU A 1 372 ? 10.625 -27.984 -2.555 1 91.88 372 GLU A C 1
ATOM 3005 O O . GLU A 1 372 ? 11.539 -28.312 -3.314 1 91.88 372 GLU A O 1
ATOM 3010 N N . TYR A 1 373 ? 10.562 -26.781 -2.016 1 93.88 373 TYR A N 1
ATOM 3011 C CA . TYR A 1 373 ? 11.422 -25.734 -2.551 1 93.88 373 TYR A CA 1
ATOM 3012 C C . TYR A 1 373 ? 12.188 -25.031 -1.437 1 93.88 373 TYR A C 1
ATOM 3014 O O . TYR A 1 373 ? 12.969 -24.125 -1.693 1 93.88 373 TYR A O 1
ATOM 3022 N N . ALA A 1 374 ? 12.008 -25.531 -0.277 1 92.06 374 ALA A N 1
ATOM 3023 C CA . ALA A 1 374 ? 12.711 -24.969 0.87 1 92.06 374 ALA A CA 1
ATOM 3024 C C . ALA A 1 374 ? 14.148 -25.453 0.937 1 92.06 374 ALA A C 1
ATOM 3026 O O . ALA A 1 374 ? 14.422 -26.625 0.66 1 92.06 374 ALA A O 1
ATOM 3027 N N . ASP A 1 375 ? 15.023 -24.578 1.331 1 92.44 375 ASP A N 1
ATOM 3028 C CA . ASP A 1 375 ? 16.406 -24.969 1.572 1 92.44 375 ASP A CA 1
ATOM 3029 C C . ASP A 1 375 ? 16.516 -25.906 2.779 1 92.44 375 ASP A C 1
ATOM 3031 O O . ASP A 1 375 ? 16.25 -25.484 3.912 1 92.44 375 ASP A O 1
ATOM 3035 N N . PRO A 1 376 ? 16.953 -27.156 2.57 1 92.38 376 PRO A N 1
ATOM 3036 C CA . PRO A 1 376 ? 16.984 -28.141 3.658 1 92.38 376 PRO A CA 1
ATOM 3037 C C . PRO A 1 376 ? 17.875 -27.703 4.82 1 92.38 376 PRO A C 1
ATOM 3039 O O . PRO A 1 376 ? 17.531 -27.906 5.984 1 92.38 376 PRO A O 1
ATOM 3042 N N . ILE A 1 377 ? 19 -27.125 4.523 1 90.81 377 ILE A N 1
ATOM 3043 C CA . ILE A 1 377 ? 19.953 -26.766 5.562 1 90.81 377 ILE A CA 1
ATOM 3044 C C . ILE A 1 377 ? 19.391 -25.609 6.387 1 90.81 377 ILE A C 1
ATOM 3046 O O . ILE A 1 377 ? 19.484 -25.609 7.617 1 90.81 377 ILE A O 1
ATOM 3050 N N . ALA A 1 378 ? 18.891 -24.641 5.691 1 88.81 378 ALA A N 1
ATOM 3051 C CA . ALA A 1 378 ? 18.266 -23.516 6.383 1 88.81 378 ALA A CA 1
ATOM 3052 C C . ALA A 1 378 ? 17.125 -24 7.273 1 88.81 378 ALA A C 1
ATOM 3054 O O . ALA A 1 378 ? 16.938 -23.484 8.383 1 88.81 378 ALA A O 1
ATOM 3055 N N . LEU A 1 379 ? 16.375 -24.906 6.789 1 88.19 379 LEU A N 1
ATOM 3056 C CA . LEU A 1 379 ? 15.25 -25.438 7.547 1 88.19 379 LEU A CA 1
ATOM 3057 C C . LEU A 1 379 ? 15.727 -26.125 8.82 1 88.19 379 LEU A C 1
ATOM 3059 O O . LEU A 1 379 ? 15.109 -25.984 9.883 1 88.19 379 LEU A O 1
ATOM 3063 N N . VAL A 1 380 ? 16.734 -26.875 8.75 1 89.12 380 VAL A N 1
ATOM 3064 C CA . VAL A 1 380 ? 17.297 -27.578 9.898 1 89.12 380 VAL A CA 1
ATOM 3065 C C . VAL A 1 380 ? 17.844 -26.578 10.914 1 89.12 380 VAL A C 1
ATOM 3067 O O . VAL A 1 380 ? 17.609 -26.703 12.117 1 89.12 380 VAL A O 1
ATOM 3070 N N . ARG A 1 381 ? 18.547 -25.578 10.391 1 85.56 381 ARG A N 1
ATOM 3071 C CA . ARG A 1 381 ? 19.156 -24.578 11.258 1 85.56 381 ARG A CA 1
ATOM 3072 C C . ARG A 1 381 ? 18.109 -23.625 11.828 1 85.56 381 ARG A C 1
ATOM 3074 O O . ARG A 1 381 ? 18.312 -23 12.867 1 85.56 381 ARG A O 1
ATOM 3081 N N . GLY A 1 382 ? 17.047 -23.5 11.102 1 80.81 382 GLY A N 1
ATOM 3082 C CA . GLY A 1 382 ? 15.992 -22.594 11.523 1 80.81 382 GLY A CA 1
ATOM 3083 C C . GLY A 1 382 ? 16.281 -21.141 11.195 1 80.81 382 GLY A C 1
ATOM 3084 O O . GLY A 1 382 ? 15.641 -20.25 11.742 1 80.81 382 GLY A O 1
ATOM 3085 N N . ARG A 1 383 ? 17.266 -20.859 10.375 1 82.12 383 ARG A N 1
ATOM 3086 C CA . ARG A 1 383 ? 17.656 -19.5 9.992 1 82.12 383 ARG A CA 1
ATOM 3087 C C . ARG A 1 383 ? 17.859 -19.406 8.484 1 82.12 383 ARG A C 1
ATOM 3089 O O . ARG A 1 383 ? 18.328 -20.344 7.848 1 82.12 383 ARG A O 1
ATOM 3096 N N . ALA A 1 384 ? 17.422 -18.297 7.953 1 83 384 ALA A N 1
ATOM 3097 C CA . ALA A 1 384 ? 17.531 -18.109 6.508 1 83 384 ALA A CA 1
ATOM 3098 C C . ALA A 1 384 ? 18.266 -16.797 6.184 1 83 384 ALA A C 1
ATOM 3100 O O . ALA A 1 384 ? 18.141 -15.812 6.906 1 83 384 ALA A O 1
ATOM 3101 N N . SER A 1 385 ? 19.094 -16.906 5.199 1 86.38 385 SER A N 1
ATOM 3102 C CA . SER A 1 385 ? 19.703 -15.734 4.578 1 86.38 385 SER A CA 1
ATOM 3103 C C . SER A 1 385 ? 19.266 -15.586 3.125 1 86.38 385 SER A C 1
ATOM 3105 O O . SER A 1 385 ? 18.375 -16.312 2.66 1 86.38 385 SER A O 1
ATOM 3107 N N . TYR A 1 386 ? 19.891 -14.703 2.408 1 90.06 386 TYR A N 1
ATOM 3108 C CA . TYR A 1 386 ? 19.516 -14.453 1.02 1 90.06 386 TYR A CA 1
ATOM 3109 C C . TYR A 1 386 ? 19.703 -15.711 0.171 1 90.06 386 TYR A C 1
ATOM 3111 O O . TYR A 1 386 ? 19 -15.906 -0.818 1 90.06 386 TYR A O 1
ATOM 3119 N N . ASN A 1 387 ? 20.609 -16.484 0.62 1 92.12 387 ASN A N 1
ATOM 3120 C CA . ASN A 1 387 ? 20.922 -17.672 -0.175 1 92.12 387 ASN A CA 1
ATOM 3121 C C . ASN A 1 387 ? 19.766 -18.672 -0.158 1 92.12 387 ASN A C 1
ATOM 3123 O O . ASN A 1 387 ? 19.703 -19.562 -0.996 1 92.12 387 ASN A O 1
ATOM 3127 N N . TYR A 1 388 ? 18.812 -18.531 0.789 1 91.31 388 TYR A N 1
ATOM 3128 C CA . TYR A 1 388 ? 17.594 -19.344 0.804 1 91.31 388 TYR A CA 1
ATOM 3129 C C . TYR A 1 388 ? 16.812 -19.172 -0.491 1 91.31 388 TYR A C 1
ATOM 3131 O O . TYR A 1 388 ? 16.391 -20.156 -1.108 1 91.31 388 TYR A O 1
ATOM 3139 N N . ASP A 1 389 ? 16.656 -17.906 -0.87 1 93.69 389 ASP A N 1
ATOM 3140 C CA . ASP A 1 389 ? 15.93 -17.594 -2.1 1 93.69 389 ASP A CA 1
ATOM 3141 C C . ASP A 1 389 ? 16.672 -18.141 -3.322 1 93.69 389 ASP A C 1
ATOM 3143 O O . ASP A 1 389 ? 16.047 -18.547 -4.305 1 93.69 389 ASP A O 1
ATOM 3147 N N . VAL A 1 390 ? 17.969 -18.078 -3.248 1 97.12 390 VAL A N 1
ATOM 3148 C CA . VAL A 1 390 ? 18.781 -18.594 -4.34 1 97.12 390 VAL A CA 1
ATOM 3149 C C . VAL A 1 390 ? 18.516 -20.094 -4.523 1 97.12 390 VAL A C 1
ATOM 3151 O O . VAL A 1 390 ? 18.328 -20.562 -5.648 1 97.12 390 VAL A O 1
ATOM 3154 N N . TYR A 1 391 ? 18.5 -20.75 -3.424 1 96.44 391 TYR A N 1
ATOM 3155 C CA . TYR A 1 391 ? 18.219 -22.188 -3.475 1 96.44 391 TYR A CA 1
ATOM 3156 C C . TYR A 1 391 ? 16.828 -22.438 -4.07 1 96.44 391 TYR A C 1
ATOM 3158 O O . TYR A 1 391 ? 16.688 -23.266 -4.977 1 96.44 391 TYR A O 1
ATOM 3166 N N . SER A 1 392 ? 15.852 -21.75 -3.562 1 95.75 392 SER A N 1
ATOM 3167 C CA . SER A 1 392 ? 14.477 -21.938 -4.012 1 95.75 392 SER A CA 1
ATOM 3168 C C . SER A 1 392 ? 14.336 -21.641 -5.5 1 95.75 392 SER A C 1
ATOM 3170 O O . SER A 1 392 ? 13.648 -22.375 -6.223 1 95.75 392 SER A O 1
ATOM 3172 N N . LEU A 1 393 ? 14.984 -20.609 -5.898 1 98.19 393 LEU A N 1
ATOM 3173 C CA . LEU A 1 393 ? 14.953 -20.281 -7.316 1 98.19 393 LEU A CA 1
ATOM 3174 C C . LEU A 1 393 ? 15.664 -21.328 -8.148 1 98.19 393 LEU A C 1
ATOM 3176 O O . LEU A 1 393 ? 15.195 -21.703 -9.219 1 98.19 393 LEU A O 1
ATOM 3180 N N . GLY A 1 394 ? 16.781 -21.797 -7.656 1 98.25 394 GLY A N 1
ATOM 3181 C CA . GLY A 1 394 ? 17.516 -22.844 -8.336 1 98.25 394 GLY A CA 1
ATOM 3182 C C . GLY A 1 394 ? 16.719 -24.109 -8.531 1 98.25 394 GLY A C 1
ATOM 3183 O O . GLY A 1 394 ? 16.688 -24.688 -9.625 1 98.25 394 GLY A O 1
ATOM 3184 N N . ILE A 1 395 ? 16.078 -24.547 -7.473 1 97.62 395 ILE A N 1
ATOM 3185 C CA . ILE A 1 395 ? 15.273 -25.75 -7.531 1 97.62 395 ILE A CA 1
ATOM 3186 C C . ILE A 1 395 ? 14.102 -25.547 -8.492 1 97.62 395 ILE A C 1
ATOM 3188 O O . ILE A 1 395 ? 13.695 -26.484 -9.195 1 97.62 395 ILE A O 1
ATOM 3192 N N . THR A 1 396 ? 13.547 -24.391 -8.469 1 98 396 THR A N 1
ATOM 3193 C CA . THR A 1 396 ? 12.477 -24.031 -9.391 1 98 396 THR A CA 1
ATOM 3194 C C . THR A 1 396 ? 12.953 -24.156 -10.836 1 98 396 THR A C 1
ATOM 3196 O O . THR A 1 396 ? 12.266 -24.75 -11.68 1 98 396 THR A O 1
ATOM 3199 N N . LEU A 1 397 ? 14.117 -23.625 -11.109 1 97.88 397 LEU A N 1
ATOM 3200 C CA . LEU A 1 397 ? 14.68 -23.656 -12.453 1 97.88 397 LEU A CA 1
ATOM 3201 C C . LEU A 1 397 ? 15.07 -25.078 -12.844 1 97.88 397 LEU A C 1
ATOM 3203 O O . LEU A 1 397 ? 14.93 -25.469 -14.008 1 97.88 397 LEU A O 1
ATOM 3207 N N . PHE A 1 398 ? 15.586 -25.859 -11.859 1 97.44 398 PHE A N 1
ATOM 3208 C CA . PHE A 1 398 ? 15.883 -27.266 -12.094 1 97.44 398 PHE A CA 1
ATOM 3209 C C . PHE A 1 398 ? 14.641 -28.016 -12.547 1 97.44 398 PHE A C 1
ATOM 3211 O O . PHE A 1 398 ? 14.672 -28.75 -13.539 1 97.44 398 PHE A O 1
ATOM 3218 N N . TYR A 1 399 ? 13.586 -27.75 -11.875 1 97.19 399 TYR A N 1
ATOM 3219 C CA . TYR A 1 399 ? 12.305 -28.359 -12.203 1 97.19 399 TYR A CA 1
ATOM 3220 C C . TYR A 1 399 ? 11.82 -27.906 -13.578 1 97.19 399 TYR A C 1
ATOM 3222 O O . TYR A 1 399 ? 11.344 -28.719 -14.375 1 97.19 399 TYR A O 1
ATOM 3230 N N . ALA A 1 400 ? 11.969 -26.703 -13.859 1 97.44 400 ALA A N 1
ATOM 3231 C CA . ALA A 1 400 ? 11.523 -26.141 -15.133 1 97.44 400 ALA A CA 1
ATOM 3232 C C . ALA A 1 400 ? 12.289 -26.75 -16.297 1 97.44 400 ALA A C 1
ATOM 3234 O O . ALA A 1 400 ? 11.734 -26.938 -17.391 1 97.44 400 ALA A O 1
ATOM 3235 N N . ALA A 1 401 ? 13.516 -27.062 -16.062 1 96.25 401 ALA A N 1
ATOM 3236 C CA . ALA A 1 401 ? 14.391 -27.562 -17.125 1 96.25 401 ALA A CA 1
ATOM 3237 C C . ALA A 1 401 ? 14.188 -29.062 -17.328 1 96.25 401 ALA A C 1
ATOM 3239 O O . ALA A 1 401 ? 14.305 -29.562 -18.453 1 96.25 401 ALA A O 1
ATOM 3240 N N . THR A 1 402 ? 13.867 -29.797 -16.219 1 95.44 402 THR A N 1
ATOM 3241 C CA . THR A 1 402 ? 13.938 -31.25 -16.297 1 95.44 402 THR A CA 1
ATOM 3242 C C . THR A 1 402 ? 12.555 -31.859 -16.156 1 95.44 402 THR A C 1
ATOM 3244 O O . THR A 1 402 ? 12.344 -33.031 -16.531 1 95.44 402 THR A O 1
ATOM 3247 N N . GLY A 1 403 ? 11.648 -31.078 -15.5 1 94.56 403 GLY A N 1
ATOM 3248 C CA . GLY A 1 403 ? 10.336 -31.625 -15.18 1 94.56 403 GLY A CA 1
ATOM 3249 C C . GLY A 1 403 ? 10.352 -32.562 -13.969 1 94.56 403 GLY A C 1
ATOM 3250 O O . GLY A 1 403 ? 9.344 -33.156 -13.641 1 94.56 403 GLY A O 1
ATOM 3251 N N . LYS A 1 404 ? 11.539 -32.625 -13.359 1 92.88 404 LYS A N 1
ATOM 3252 C CA . LYS A 1 404 ? 11.688 -33.531 -12.227 1 92.88 404 LYS A CA 1
ATOM 3253 C C . LYS A 1 404 ? 12.016 -32.781 -10.945 1 92.88 404 LYS A C 1
ATOM 3255 O O . LYS A 1 404 ? 12.758 -31.781 -10.977 1 92.88 404 LYS A O 1
ATOM 3260 N N . LYS A 1 405 ? 11.477 -33.25 -9.883 1 92.94 405 LYS A N 1
ATOM 3261 C CA . LYS A 1 405 ? 11.781 -32.719 -8.562 1 92.94 405 LYS A CA 1
ATOM 3262 C C . LYS A 1 405 ? 12.852 -33.562 -7.855 1 92.94 405 LYS A C 1
ATOM 3264 O O . LYS A 1 405 ? 13.031 -34.719 -8.164 1 92.94 405 LYS A O 1
ATOM 3269 N N . LEU A 1 406 ? 13.562 -32.906 -6.949 1 94 406 LEU A N 1
ATOM 3270 C CA . LEU A 1 406 ? 14.547 -33.656 -6.148 1 94 406 LEU A CA 1
ATOM 3271 C C . LEU A 1 406 ? 13.891 -34.25 -4.914 1 94 406 LEU A C 1
ATOM 3273 O O . LEU A 1 406 ? 13.875 -33.656 -3.846 1 94 406 LEU A O 1
ATOM 3277 N N . LYS A 1 407 ? 13.484 -35.438 -5 1 92.44 407 LYS A N 1
ATOM 3278 C CA . LYS A 1 407 ? 12.625 -36.125 -4.027 1 92.44 407 LYS A CA 1
ATOM 3279 C C . LYS A 1 407 ? 13.367 -36.375 -2.721 1 92.44 407 LYS A C 1
ATOM 3281 O O . LYS A 1 407 ? 12.766 -36.344 -1.645 1 92.44 407 LYS A O 1
ATOM 3286 N N . SER A 1 408 ? 14.641 -36.656 -2.818 1 92.5 408 SER A N 1
ATOM 3287 C CA . SER A 1 408 ? 15.422 -36.875 -1.605 1 92.5 408 SER A CA 1
ATOM 3288 C C . SER A 1 408 ? 15.422 -35.625 -0.709 1 92.5 408 SER A C 1
ATOM 3290 O O . SER A 1 408 ? 15.32 -35.75 0.514 1 92.5 408 SER A O 1
ATOM 3292 N N . ARG A 1 409 ? 15.508 -34.5 -1.329 1 94.12 409 ARG A N 1
ATOM 3293 C CA . ARG A 1 409 ? 15.508 -33.281 -0.567 1 94.12 409 ARG A CA 1
ATOM 3294 C C . ARG A 1 409 ? 14.125 -32.969 -0.006 1 94.12 409 ARG A C 1
ATOM 3296 O O . ARG A 1 409 ? 14 -32.406 1.082 1 94.12 409 ARG A O 1
ATOM 3303 N N . ILE A 1 410 ? 13.141 -33.312 -0.773 1 93.5 410 ILE A N 1
ATOM 3304 C CA . ILE A 1 410 ? 11.773 -33.188 -0.279 1 93.5 410 ILE A CA 1
ATOM 3305 C C . ILE A 1 410 ? 11.594 -34.031 0.97 1 93.5 410 ILE A C 1
ATOM 3307 O O . ILE A 1 410 ? 11.023 -33.594 1.966 1 93.5 410 ILE A O 1
ATOM 3311 N N . LEU A 1 411 ? 12.07 -35.25 0.884 1 93.31 411 LEU A N 1
ATOM 3312 C CA . LEU A 1 411 ? 12 -36.156 2.02 1 93.31 411 LEU A CA 1
ATOM 3313 C C . LEU A 1 411 ? 12.68 -35.562 3.244 1 93.31 411 LEU A C 1
ATOM 3315 O O . LEU A 1 411 ? 12.125 -35.594 4.348 1 93.31 411 LEU A O 1
ATOM 3319 N N . LEU A 1 412 ? 13.883 -35.062 3.031 1 93.75 412 LEU A N 1
ATOM 3320 C CA . LEU A 1 412 ? 14.625 -34.438 4.125 1 93.75 412 LEU A CA 1
ATOM 3321 C C . LEU A 1 412 ? 13.828 -33.312 4.762 1 93.75 412 LEU A C 1
ATOM 3323 O O . LEU A 1 412 ? 13.758 -33.219 5.988 1 93.75 412 LEU A O 1
ATOM 3327 N N . ASN A 1 413 ? 13.25 -32.469 3.963 1 93.56 413 ASN A N 1
ATOM 3328 C CA . ASN A 1 413 ? 12.461 -31.344 4.465 1 93.56 413 ASN A CA 1
ATOM 3329 C C . ASN A 1 413 ? 11.227 -31.812 5.215 1 93.56 413 ASN A C 1
ATOM 3331 O O . ASN A 1 413 ? 10.859 -31.25 6.246 1 93.56 413 ASN A O 1
ATOM 3335 N N . LEU A 1 414 ? 10.547 -32.844 4.695 1 92.62 414 LEU A N 1
ATOM 3336 C CA . LEU A 1 414 ? 9.391 -33.406 5.375 1 92.62 414 LEU A CA 1
ATOM 3337 C C . LEU A 1 414 ? 9.773 -33.938 6.75 1 92.62 414 LEU A C 1
ATOM 3339 O O . LEU A 1 414 ? 9.07 -33.688 7.734 1 92.62 414 LEU A O 1
ATOM 3343 N N . LEU A 1 415 ? 10.836 -34.594 6.828 1 93.44 415 LEU A N 1
ATOM 3344 C CA . LEU A 1 415 ? 11.312 -35.188 8.086 1 93.44 415 LEU A CA 1
ATOM 3345 C C . LEU A 1 415 ? 11.719 -34.062 9.062 1 93.44 415 LEU A C 1
ATOM 3347 O O . LEU A 1 415 ? 11.492 -34.188 10.266 1 93.44 415 LEU A O 1
ATOM 3351 N N . THR A 1 416 ? 12.367 -33.062 8.516 1 92 416 THR A N 1
ATOM 3352 C CA . THR A 1 416 ? 12.766 -31.953 9.359 1 92 416 THR A CA 1
ATOM 3353 C C . THR A 1 416 ? 11.539 -31.266 9.961 1 92 416 THR A C 1
ATOM 3355 O O . THR A 1 416 ? 11.508 -30.984 11.156 1 92 416 THR A O 1
ATOM 3358 N N . LEU A 1 417 ? 10.578 -31.031 9.148 1 89.62 417 LEU A N 1
ATOM 3359 C CA . LEU A 1 417 ? 9.352 -30.391 9.609 1 89.62 417 LEU A CA 1
ATOM 3360 C C . LEU A 1 417 ? 8.672 -31.234 10.68 1 89.62 417 LEU A C 1
ATOM 3362 O O . LEU A 1 417 ? 8.203 -30.703 11.695 1 89.62 417 LEU A O 1
ATOM 3366 N N . LYS A 1 418 ? 8.648 -32.5 10.5 1 88.81 418 LYS A N 1
ATOM 3367 C CA . LYS A 1 418 ? 8.023 -33.406 11.438 1 88.81 418 LYS A CA 1
ATOM 3368 C C . LYS A 1 418 ? 8.805 -33.5 12.742 1 88.81 418 LYS A C 1
ATOM 3370 O O . LYS A 1 418 ? 8.242 -33.344 13.828 1 88.81 418 LYS A O 1
ATOM 3375 N N . ASN A 1 419 ? 10.055 -33.656 12.664 1 90.19 419 ASN A N 1
ATOM 3376 C CA . ASN A 1 419 ? 10.844 -34.062 13.828 1 90.19 419 ASN A CA 1
ATOM 3377 C C . ASN A 1 419 ? 11.383 -32.844 14.578 1 90.19 419 ASN A C 1
ATOM 3379 O O . ASN A 1 419 ? 11.641 -32.906 15.781 1 90.19 419 ASN A O 1
ATOM 3383 N N . ILE A 1 420 ? 11.617 -31.781 13.867 1 87.75 420 ILE A N 1
ATOM 3384 C CA . ILE A 1 420 ? 12.172 -30.625 14.539 1 87.75 420 ILE A CA 1
ATOM 3385 C C . ILE A 1 420 ? 11.055 -29.656 14.922 1 87.75 420 ILE A C 1
ATOM 3387 O O . ILE A 1 420 ? 11.047 -29.094 16.016 1 87.75 420 ILE A O 1
ATOM 3391 N N . TYR A 1 421 ? 10.117 -29.516 14.07 1 84.19 421 TYR A N 1
ATOM 3392 C CA . TYR A 1 421 ? 9.117 -28.469 14.297 1 84.19 421 TYR A CA 1
ATOM 3393 C C . TYR A 1 421 ? 7.777 -29.078 14.695 1 84.19 421 TYR A C 1
ATOM 3395 O O . TYR A 1 421 ? 6.848 -28.359 15.062 1 84.19 421 TYR A O 1
ATOM 3403 N N . GLY A 1 422 ? 7.59 -30.297 14.562 1 83.06 422 GLY A N 1
ATOM 3404 C CA . GLY A 1 422 ? 6.363 -30.953 14.977 1 83.06 422 GLY A CA 1
ATOM 3405 C C . GLY A 1 422 ? 5.184 -30.656 14.07 1 83.06 422 GLY A C 1
ATOM 3406 O O . GLY A 1 422 ? 4.031 -30.703 14.5 1 83.06 422 GLY A O 1
ATOM 3407 N N . THR A 1 423 ? 5.453 -30.312 12.906 1 80.5 423 THR A N 1
ATOM 3408 C CA . THR A 1 423 ? 4.406 -29.984 11.938 1 80.5 423 THR A CA 1
ATOM 3409 C C . THR A 1 423 ? 3.889 -31.25 11.258 1 80.5 423 THR A C 1
ATOM 3411 O O . THR A 1 423 ? 4.672 -32.125 10.867 1 80.5 423 THR A O 1
ATOM 3414 N N . PRO A 1 424 ? 2.627 -31.375 11.164 1 81.5 424 PRO A N 1
ATOM 3415 C CA . PRO A 1 424 ? 2.1 -32.531 10.43 1 81.5 424 PRO A CA 1
ATOM 3416 C C . PRO A 1 424 ? 2.463 -32.5 8.945 1 81.5 424 PRO A C 1
ATOM 3418 O O . PRO A 1 424 ? 2.359 -31.453 8.305 1 81.5 424 PRO A O 1
ATOM 3421 N N . VAL A 1 425 ? 2.98 -33.562 8.492 1 85.25 425 VAL A N 1
ATOM 3422 C CA . VAL A 1 425 ? 3.377 -33.656 7.094 1 85.25 425 VAL A CA 1
ATOM 3423 C C . VAL A 1 425 ? 2.869 -34.969 6.5 1 85.25 425 VAL A C 1
ATOM 3425 O O . VAL A 1 425 ? 2.684 -35.938 7.223 1 85.25 425 VAL A O 1
ATOM 3428 N N . PRO A 1 426 ? 2.643 -35.031 5.223 1 87.38 426 PRO A N 1
ATOM 3429 C CA . PRO A 1 426 ? 2.186 -36.281 4.566 1 87.38 426 PRO A CA 1
ATOM 3430 C C . PRO A 1 426 ? 3.334 -37.219 4.223 1 87.38 426 PRO A C 1
ATOM 3432 O O . PRO A 1 426 ? 3.461 -37.656 3.072 1 87.38 426 PRO A O 1
ATOM 3435 N N . LEU A 1 427 ? 4.055 -37.656 5.211 1 90.19 427 LEU A N 1
ATOM 3436 C CA . LEU A 1 427 ? 5.246 -38.469 5.008 1 90.19 427 LEU A CA 1
ATOM 3437 C C . LEU A 1 427 ? 4.871 -39.875 4.48 1 90.19 427 LEU A C 1
ATOM 3439 O O . LEU A 1 427 ? 5.531 -40.375 3.58 1 90.19 427 LEU A O 1
ATOM 3443 N N . ARG A 1 428 ? 3.822 -40.406 5.008 1 87.62 428 ARG A N 1
ATOM 3444 C CA . ARG A 1 428 ? 3.404 -41.75 4.609 1 87.62 428 ARG A CA 1
ATOM 3445 C C . ARG A 1 428 ? 3.004 -41.812 3.139 1 87.62 428 ARG A C 1
ATOM 3447 O O . ARG A 1 428 ? 3.408 -42.688 2.402 1 87.62 428 ARG A O 1
ATOM 3454 N N . VAL A 1 429 ? 2.186 -40.875 2.799 1 87.94 429 VAL A N 1
ATOM 3455 C CA . VAL A 1 429 ? 1.734 -40.781 1.414 1 87.94 429 VAL A CA 1
ATOM 3456 C C . VAL A 1 429 ? 2.936 -40.594 0.491 1 87.94 429 VAL A C 1
ATOM 3458 O O . VAL A 1 429 ? 3.012 -41.188 -0.578 1 87.94 429 VAL A O 1
ATOM 3461 N N . PHE A 1 430 ? 3.834 -39.75 0.9 1 91.44 430 PHE A N 1
ATOM 3462 C CA . PHE A 1 430 ? 5.023 -39.469 0.113 1 91.44 430 PHE A CA 1
ATOM 3463 C C . PHE A 1 430 ? 5.859 -40.719 -0.098 1 91.44 430 PHE A C 1
ATOM 3465 O O . PHE A 1 430 ? 6.348 -40.969 -1.203 1 91.44 430 PHE A O 1
ATOM 3472 N N . LEU A 1 431 ? 6.027 -41.531 0.927 1 92.25 431 LEU A N 1
ATOM 3473 C CA . LEU A 1 431 ? 6.875 -42.719 0.86 1 92.25 431 LEU A CA 1
ATOM 3474 C C . LEU A 1 431 ? 6.207 -43.844 0.055 1 92.25 431 LEU A C 1
ATOM 3476 O O . LEU A 1 431 ? 6.883 -44.656 -0.55 1 92.25 431 LEU A O 1
ATOM 3480 N N . VAL A 1 432 ? 4.883 -43.781 0.056 1 90.94 432 VAL A N 1
ATOM 3481 C CA . VAL A 1 432 ? 4.148 -44.719 -0.768 1 90.94 432 VAL A CA 1
ATOM 3482 C C . VAL A 1 432 ? 4.352 -44.406 -2.244 1 90.94 432 VAL A C 1
ATOM 3484 O O . VAL A 1 432 ? 4.516 -45.312 -3.07 1 90.94 432 VAL A O 1
ATOM 3487 N N . GLU A 1 433 ? 4.406 -43.188 -2.51 1 90.81 433 GLU A N 1
ATOM 3488 C CA . GLU A 1 433 ? 4.578 -42.719 -3.885 1 90.81 433 GLU A CA 1
ATOM 3489 C C . GLU A 1 433 ? 6.035 -42.812 -4.328 1 90.81 433 GLU A C 1
ATOM 3491 O O . GLU A 1 433 ? 6.328 -42.812 -5.523 1 90.81 433 GLU A O 1
ATOM 3496 N N . ASN A 1 434 ? 6.938 -42.906 -3.352 1 91.88 434 ASN A N 1
ATOM 3497 C CA . ASN A 1 434 ? 8.367 -42.969 -3.617 1 91.88 434 ASN A CA 1
ATOM 3498 C C . ASN A 1 434 ? 9.031 -44.094 -2.809 1 91.88 434 ASN A C 1
ATOM 3500 O O . ASN A 1 434 ? 9.867 -43.844 -1.943 1 91.88 434 ASN A O 1
ATOM 3504 N N . PRO A 1 435 ? 8.766 -45.281 -3.145 1 92.19 435 PRO A N 1
ATOM 3505 C CA . PRO A 1 435 ? 9.242 -46.438 -2.357 1 92.19 435 PRO A CA 1
ATOM 3506 C C . PRO A 1 435 ? 10.766 -46.531 -2.322 1 92.19 435 PRO A C 1
ATOM 3508 O O . PRO A 1 435 ? 11.336 -47.062 -1.364 1 92.19 435 PRO A O 1
ATOM 3511 N N . GLU A 1 436 ? 11.469 -46 -3.328 1 88.06 436 GLU A N 1
ATOM 3512 C CA . GLU A 1 436 ? 12.922 -46.031 -3.406 1 88.06 436 GLU A CA 1
ATOM 3513 C C . GLU A 1 436 ? 13.562 -45.25 -2.279 1 88.06 436 GLU A C 1
ATOM 3515 O O . GLU A 1 436 ? 14.742 -45.406 -1.97 1 88.06 436 GLU A O 1
ATOM 3520 N N . LEU A 1 437 ? 12.781 -44.406 -1.617 1 92.38 437 LEU A N 1
ATOM 3521 C CA . LEU A 1 437 ? 13.328 -43.5 -0.604 1 92.38 437 LEU A CA 1
ATOM 3522 C C . LEU A 1 437 ? 13.078 -44.062 0.797 1 92.38 437 LEU A C 1
ATOM 3524 O O . LEU A 1 437 ? 13.531 -43.469 1.785 1 92.38 437 LEU A O 1
ATOM 3528 N N . VAL A 1 438 ? 12.422 -45.188 0.962 1 93.38 438 VAL A N 1
ATOM 3529 C CA . VAL A 1 438 ? 12.031 -45.719 2.258 1 93.38 438 VAL A CA 1
ATOM 3530 C C . VAL A 1 438 ? 13.273 -46.031 3.09 1 93.38 438 VAL A C 1
ATOM 3532 O O . VAL A 1 438 ? 13.32 -45.719 4.285 1 93.38 438 VAL A O 1
ATOM 3535 N N . GLN A 1 439 ? 14.25 -46.656 2.43 1 89.69 439 GLN A N 1
ATOM 3536 C CA . GLN A 1 439 ? 15.477 -47 3.148 1 89.69 439 GLN A CA 1
ATOM 3537 C C . GLN A 1 439 ? 16.188 -45.719 3.633 1 89.69 439 GLN A C 1
ATOM 3539 O O . GLN A 1 439 ? 16.719 -45.688 4.746 1 89.69 439 GLN A O 1
ATOM 3544 N N . TYR A 1 440 ? 16.219 -44.75 2.799 1 89.44 440 TYR A N 1
ATOM 3545 C CA . TYR A 1 440 ? 16.828 -43.469 3.174 1 89.44 440 TYR A CA 1
ATOM 3546 C C . TYR A 1 440 ? 16.062 -42.812 4.316 1 89.44 440 TYR A C 1
ATOM 3548 O O . TYR A 1 440 ? 16.656 -42.25 5.227 1 89.44 440 TYR A O 1
ATOM 3556 N N . ALA A 1 441 ? 14.766 -42.906 4.238 1 93.12 441 ALA A N 1
ATOM 3557 C CA . ALA A 1 441 ? 13.906 -42.344 5.281 1 93.12 441 ALA A CA 1
ATOM 3558 C C . ALA A 1 441 ? 14.234 -42.969 6.641 1 93.12 441 ALA A C 1
ATOM 3560 O O . ALA A 1 441 ? 14.289 -42.25 7.648 1 93.12 441 ALA A O 1
ATOM 3561 N N . ARG A 1 442 ? 14.445 -44.219 6.637 1 93.19 442 ARG A N 1
ATOM 3562 C CA . ARG A 1 442 ? 14.766 -44.906 7.879 1 93.19 442 ARG A CA 1
ATOM 3563 C C . ARG A 1 442 ? 16.094 -44.438 8.453 1 93.19 442 ARG A C 1
ATOM 3565 O O . ARG A 1 442 ? 16.203 -44.219 9.664 1 93.19 442 ARG A O 1
ATOM 3572 N N . ARG A 1 443 ? 17.047 -44.281 7.598 1 92.5 443 ARG A N 1
ATOM 3573 C CA . ARG A 1 443 ? 18.344 -43.812 8.031 1 92.5 443 ARG A CA 1
ATOM 3574 C C . ARG A 1 443 ? 18.25 -42.406 8.594 1 92.5 443 ARG A C 1
ATOM 3576 O O . ARG A 1 443 ? 18.859 -42.094 9.617 1 92.5 443 ARG A O 1
ATOM 3583 N N . LEU A 1 444 ? 17.547 -41.562 7.891 1 93.88 444 LEU A N 1
ATOM 3584 C CA . LEU A 1 444 ? 17.391 -40.188 8.32 1 93.88 444 LEU A CA 1
ATOM 3585 C C . LEU A 1 444 ? 16.625 -40.094 9.641 1 93.88 444 LEU A C 1
ATOM 3587 O O . LEU A 1 444 ? 16.984 -39.312 10.531 1 93.88 444 LEU A O 1
ATOM 3591 N N . GLU A 1 445 ? 15.602 -40.875 9.742 1 93.25 445 GLU A N 1
ATOM 3592 C CA . GLU A 1 445 ? 14.812 -40.875 10.969 1 93.25 445 GLU A CA 1
ATOM 3593 C C . GLU A 1 445 ? 15.672 -41.281 12.172 1 93.25 445 GLU A C 1
ATOM 3595 O O . GLU A 1 445 ? 15.5 -40.719 13.266 1 93.25 445 GLU A O 1
ATOM 3600 N N . ALA A 1 446 ? 16.469 -42.188 11.938 1 92 446 ALA A N 1
ATOM 3601 C CA . ALA A 1 446 ? 17.375 -42.594 13 1 92 446 ALA A CA 1
ATOM 3602 C C . ALA A 1 446 ? 18.266 -41.438 13.445 1 92 446 ALA A C 1
ATOM 3604 O O . ALA A 1 446 ? 18.516 -41.281 14.641 1 92 446 ALA A O 1
ATOM 3605 N N . LEU A 1 447 ? 18.766 -40.75 12.5 1 92.81 447 LEU A N 1
ATOM 3606 C CA . LEU A 1 447 ? 19.609 -39.594 12.82 1 92.81 447 LEU A CA 1
ATOM 3607 C C . LEU A 1 447 ? 18.828 -38.531 13.594 1 92.81 447 LEU A C 1
ATOM 3609 O O . LEU A 1 447 ? 19.344 -37.938 14.539 1 92.81 447 LEU A O 1
ATOM 3613 N N . TYR A 1 448 ? 17.609 -38.281 13.164 1 93.75 448 TYR A N 1
ATOM 3614 C CA . TYR A 1 448 ? 16.766 -37.312 13.852 1 93.75 448 TYR A CA 1
ATOM 3615 C C . TYR A 1 448 ? 16.484 -37.75 15.281 1 93.75 448 TYR A C 1
ATOM 3617 O O . TYR A 1 448 ? 16.453 -36.938 16.203 1 93.75 448 TYR A O 1
ATOM 3625 N N . HIS A 1 449 ? 16.281 -39.031 15.461 1 91.81 449 HIS A N 1
ATOM 3626 C CA . HIS A 1 449 ? 16.062 -39.562 16.797 1 91.81 449 HIS A CA 1
ATOM 3627 C C . HIS A 1 449 ? 17.266 -39.344 17.703 1 91.81 449 HIS A C 1
ATOM 3629 O O . HIS A 1 449 ? 17.109 -39 18.875 1 91.81 449 HIS A O 1
ATOM 3635 N N . GLU A 1 450 ? 18.375 -39.5 17.141 1 90.25 450 GLU A N 1
ATOM 3636 C CA . GLU A 1 450 ? 19.594 -39.25 17.891 1 90.25 450 GLU A CA 1
ATOM 3637 C C . GLU A 1 450 ? 19.734 -37.781 18.234 1 90.25 450 GLU A C 1
ATOM 3639 O O . GLU A 1 450 ? 20.125 -37.406 19.344 1 90.25 450 GLU A O 1
ATOM 3644 N N . TYR A 1 451 ? 19.469 -37 17.219 1 91.31 451 TYR A N 1
ATOM 3645 C CA . TYR A 1 451 ? 19.594 -35.531 17.375 1 91.31 451 TYR A CA 1
ATOM 3646 C C . TYR A 1 451 ? 18.641 -35.031 18.469 1 91.31 451 TYR A C 1
ATOM 3648 O O . TYR A 1 451 ? 18.984 -34.125 19.219 1 91.31 451 TYR A O 1
ATOM 3656 N N . ASN A 1 452 ? 17.5 -35.594 18.531 1 89.5 452 ASN A N 1
ATOM 3657 C CA . ASN A 1 452 ? 16.469 -35.156 19.484 1 89.5 452 ASN A CA 1
ATOM 3658 C C . ASN A 1 452 ? 16.656 -35.812 20.844 1 89.5 452 ASN A C 1
ATOM 3660 O O . ASN A 1 452 ? 15.961 -35.438 21.797 1 89.5 452 ASN A O 1
ATOM 3664 N N . SER A 1 453 ? 17.5 -36.688 20.922 1 84 453 SER A N 1
ATOM 3665 C CA . SER A 1 453 ? 17.734 -37.375 22.188 1 84 453 SER A CA 1
ATOM 3666 C C . SER A 1 453 ? 18.328 -36.438 23.234 1 84 453 SER A C 1
ATOM 3668 O O . SER A 1 453 ? 19.109 -35.531 22.906 1 84 453 SER A O 1
ATOM 3670 N N . LYS A 1 454 ? 17.797 -36.344 24.375 1 72.5 454 LYS A N 1
ATOM 3671 C CA . LYS A 1 454 ? 18.219 -35.531 25.484 1 72.5 454 LYS A CA 1
ATOM 3672 C C . LYS A 1 454 ? 19.547 -36 26.047 1 72.5 454 LYS A C 1
ATOM 3674 O O . LYS A 1 454 ? 20.266 -35.219 26.703 1 72.5 454 LYS A O 1
ATOM 3679 N N . LYS A 1 455 ? 19.828 -37.188 25.875 1 64.81 455 LYS A N 1
ATOM 3680 C CA . LYS A 1 455 ? 21 -37.812 26.484 1 64.81 455 LYS A CA 1
ATOM 3681 C C . LYS A 1 455 ? 22.281 -37.344 25.812 1 64.81 455 LYS A C 1
ATOM 3683 O O . LYS A 1 455 ? 23.297 -37.125 26.484 1 64.81 455 LYS A O 1
ATOM 3688 N N . HIS A 1 456 ? 22.312 -37.25 24.453 1 65.25 456 HIS A N 1
ATOM 3689 C CA . HIS A 1 456 ? 23.484 -36.812 23.688 1 65.25 456 HIS A CA 1
ATOM 3690 C C . HIS A 1 456 ? 23.156 -35.625 22.797 1 65.25 456 HIS A C 1
ATOM 3692 O O . HIS A 1 456 ? 22.578 -35.812 21.719 1 65.25 456 HIS A O 1
ATOM 3698 N N . LYS A 1 457 ? 23.438 -34.531 23.234 1 75.12 457 LYS A N 1
ATOM 3699 C CA . LYS A 1 457 ? 23.141 -33.312 22.453 1 75.12 457 LYS A CA 1
ATOM 3700 C C . LYS A 1 457 ? 24.188 -33.094 21.359 1 75.12 457 LYS A C 1
ATOM 3702 O O . LYS A 1 457 ? 25.359 -32.875 21.641 1 75.12 457 LYS A O 1
ATOM 3707 N N . ILE A 1 458 ? 23.953 -33.469 20.125 1 84.62 458 ILE A N 1
ATOM 3708 C CA . ILE A 1 458 ? 24.781 -33.281 18.953 1 84.62 458 ILE A CA 1
ATOM 3709 C C . ILE A 1 458 ? 24.656 -31.828 18.469 1 84.62 458 ILE A C 1
ATOM 3711 O O . ILE A 1 458 ? 23.547 -31.281 18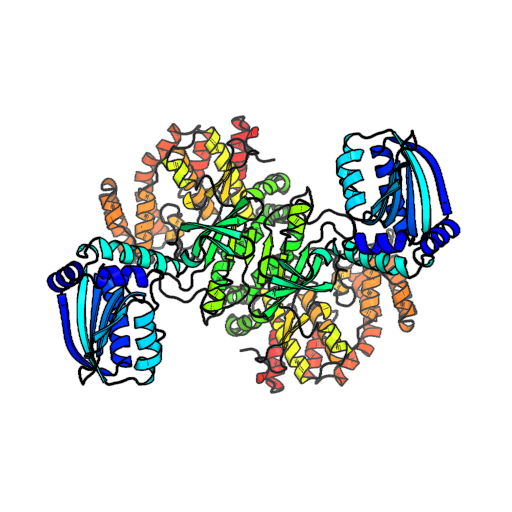.406 1 84.62 458 ILE A O 1
ATOM 3715 N N . PRO A 1 459 ? 25.859 -31.266 18.297 1 88.81 459 PRO A N 1
ATOM 3716 C CA . PRO A 1 459 ? 25.781 -29.922 17.734 1 88.81 459 PRO A CA 1
ATOM 3717 C C . PRO A 1 459 ? 25.078 -29.891 16.375 1 88.81 459 PRO A C 1
ATOM 3719 O O . PRO A 1 459 ? 25.203 -30.828 15.594 1 88.81 459 PRO A O 1
ATOM 3722 N N . VAL A 1 460 ? 24.406 -28.875 16.109 1 88.44 460 VAL A N 1
ATOM 3723 C CA . VAL A 1 460 ? 23.594 -28.75 14.906 1 88.44 460 VAL A CA 1
ATOM 3724 C C . VAL A 1 460 ? 24.484 -28.922 13.672 1 88.44 460 VAL A C 1
ATOM 3726 O O . VAL A 1 460 ? 24.078 -29.547 12.688 1 88.44 460 VAL A O 1
ATOM 3729 N N . GLU A 1 461 ? 25.703 -28.422 13.688 1 89.81 461 GLU A N 1
ATOM 3730 C CA . GLU A 1 461 ? 26.578 -28.484 12.531 1 89.81 461 GLU A CA 1
ATOM 3731 C C . GLU A 1 461 ? 27 -29.922 12.242 1 89.81 461 GLU A C 1
ATOM 3733 O O . GLU A 1 461 ? 27.156 -30.312 11.086 1 89.81 461 GLU A O 1
ATOM 3738 N N . THR A 1 462 ? 27.234 -30.672 13.312 1 91.31 462 THR A N 1
ATOM 3739 C CA . THR A 1 462 ? 27.547 -32.094 13.148 1 91.31 462 THR A CA 1
ATOM 3740 C C . THR A 1 462 ? 26.344 -32.844 12.57 1 91.31 462 THR A C 1
ATOM 3742 O O . THR A 1 462 ? 26.5 -33.688 11.695 1 91.31 462 THR A O 1
ATOM 3745 N N . PHE A 1 463 ? 25.25 -32.531 13.047 1 92.69 463 PHE A N 1
ATOM 3746 C CA . PHE A 1 463 ? 24 -33.125 12.57 1 92.69 463 PHE A CA 1
ATOM 3747 C C . PHE A 1 463 ? 23.797 -32.844 11.086 1 92.69 463 PHE A C 1
ATOM 3749 O O . PHE A 1 463 ? 23.5 -33.75 10.305 1 92.69 463 PHE A O 1
ATOM 3756 N N . VAL A 1 464 ? 24 -31.609 10.703 1 91.69 464 VAL A N 1
ATOM 3757 C CA . VAL A 1 464 ? 23.844 -31.172 9.32 1 91.69 464 VAL A CA 1
ATOM 3758 C C . VAL A 1 464 ? 24.812 -31.922 8.422 1 91.69 464 VAL A C 1
ATOM 3760 O O . VAL A 1 464 ? 24.438 -32.375 7.34 1 91.69 464 VAL A O 1
ATOM 3763 N N . THR A 1 465 ? 26.016 -32.062 8.883 1 90.94 465 THR A N 1
ATOM 3764 C CA . THR A 1 465 ? 27.016 -32.781 8.102 1 90.94 465 THR A CA 1
ATOM 3765 C C . THR A 1 465 ? 26.609 -34.25 7.895 1 90.94 465 THR A C 1
ATOM 3767 O O . THR A 1 465 ? 26.797 -34.781 6.809 1 90.94 465 THR A O 1
ATOM 3770 N N . GLN A 1 466 ? 26.062 -34.875 8.906 1 90.69 466 GLN A N 1
ATOM 3771 C CA . GLN A 1 466 ? 25.594 -36.25 8.805 1 90.69 466 GLN A CA 1
ATOM 3772 C C . GLN A 1 466 ? 24.438 -36.375 7.82 1 90.69 466 GLN A C 1
ATOM 3774 O O . GLN A 1 466 ? 24.391 -37.281 7.016 1 90.69 466 GLN A O 1
ATOM 3779 N N . LEU A 1 467 ? 23.562 -35.438 7.863 1 90.75 467 LEU A N 1
ATOM 3780 C CA . LEU A 1 467 ? 22.438 -35.406 6.938 1 90.75 467 LEU A CA 1
ATOM 3781 C C . LEU A 1 467 ? 22.906 -35.25 5.496 1 90.75 467 LEU A C 1
ATOM 3783 O O . LEU A 1 467 ? 22.438 -35.969 4.602 1 90.75 467 LEU A O 1
ATOM 3787 N N . LEU A 1 468 ? 23.859 -34.344 5.312 1 87.69 468 LEU A N 1
ATOM 3788 C CA . LEU A 1 468 ? 24.359 -34.031 3.979 1 87.69 468 LEU A CA 1
ATOM 3789 C C . LEU A 1 468 ? 25.047 -35.25 3.352 1 87.69 468 LEU A C 1
ATOM 3791 O O . LEU A 1 468 ? 24.922 -35.469 2.146 1 87.69 468 LEU A O 1
ATOM 3795 N N . THR A 1 469 ? 25.688 -35.969 4.168 1 86.94 469 THR A N 1
ATOM 3796 C CA . THR A 1 469 ? 26.375 -37.156 3.668 1 86.94 469 THR A CA 1
ATOM 3797 C C . THR A 1 469 ? 25.375 -38.156 3.111 1 86.94 469 THR A C 1
ATOM 3799 O O . THR A 1 469 ? 25.625 -38.781 2.076 1 86.94 469 THR A O 1
ATOM 3802 N N . ILE A 1 470 ? 24.312 -38.312 3.729 1 86.12 470 ILE A N 1
ATOM 3803 C CA . ILE A 1 470 ? 23.297 -39.281 3.32 1 86.12 470 ILE A CA 1
ATOM 3804 C C . ILE A 1 470 ? 22.594 -38.781 2.051 1 86.12 470 ILE A C 1
ATOM 3806 O O . ILE A 1 470 ? 22.422 -39.562 1.102 1 86.12 470 ILE A O 1
ATOM 3810 N N . ILE A 1 471 ? 22.281 -37.5 1.96 1 85.94 471 ILE A N 1
ATOM 3811 C CA . ILE A 1 471 ? 21.453 -36.969 0.888 1 85.94 471 ILE A CA 1
ATOM 3812 C C . ILE A 1 471 ? 22.297 -36.781 -0.369 1 85.94 471 ILE A C 1
ATOM 3814 O O . ILE A 1 471 ? 21.812 -36.969 -1.486 1 85.94 471 ILE A O 1
ATOM 3818 N N . GLU A 1 472 ? 23.484 -36.312 -0.173 1 81.31 472 GLU A N 1
ATOM 3819 C CA . GLU A 1 472 ? 24.344 -36.031 -1.318 1 81.31 472 GLU A CA 1
ATOM 3820 C C . GLU A 1 472 ? 24.594 -37.281 -2.152 1 81.31 472 GLU A C 1
ATOM 3822 O O . GLU A 1 472 ? 24.719 -37.188 -3.375 1 81.31 472 GLU A O 1
ATOM 3827 N N . ASP A 1 473 ? 24.641 -38.406 -1.513 1 77.88 473 ASP A N 1
ATOM 3828 C CA . ASP A 1 473 ? 24.828 -39.656 -2.229 1 77.88 473 ASP A CA 1
ATOM 3829 C C . ASP A 1 473 ? 23.688 -39.906 -3.193 1 77.88 473 ASP A C 1
ATOM 3831 O O . ASP A 1 473 ? 23.906 -40.344 -4.332 1 77.88 473 ASP A O 1
ATOM 3835 N N . TYR A 1 474 ? 22.594 -39.688 -2.822 1 81.75 474 TYR A N 1
ATOM 3836 C CA . TYR A 1 474 ? 21.406 -39.875 -3.648 1 81.75 474 TYR A CA 1
ATOM 3837 C C . TYR A 1 474 ? 21.266 -38.75 -4.66 1 81.75 474 TYR A C 1
ATOM 3839 O O . TYR A 1 474 ? 20.938 -38.969 -5.828 1 81.75 474 TYR A O 1
ATOM 3847 N N . ASP A 1 475 ? 21.547 -37.531 -4.328 1 88 475 ASP A N 1
ATOM 3848 C CA . ASP A 1 475 ? 21.375 -36.344 -5.129 1 88 475 ASP A CA 1
ATOM 3849 C C . ASP A 1 475 ? 22.297 -36.344 -6.344 1 88 475 ASP A C 1
ATOM 3851 O O . ASP A 1 475 ? 21.922 -35.875 -7.422 1 88 475 ASP A O 1
ATOM 3855 N N . ARG A 1 476 ? 23.453 -36.812 -6.148 1 84.38 476 ARG A N 1
ATOM 3856 C CA . ARG A 1 476 ? 24.469 -36.781 -7.203 1 84.38 476 ARG A CA 1
ATOM 3857 C C . ARG A 1 476 ? 23.938 -37.438 -8.484 1 84.38 476 ARG A C 1
ATOM 3859 O O . ARG A 1 476 ? 24.156 -36.906 -9.578 1 84.38 476 ARG A O 1
ATOM 3866 N N . GLU A 1 477 ? 23.281 -38.469 -8.367 1 84.88 477 GLU A N 1
ATOM 3867 C CA . GLU A 1 477 ? 22.75 -39.156 -9.539 1 84.88 477 GLU A CA 1
ATOM 3868 C C . GLU A 1 477 ? 21.562 -38.438 -10.125 1 84.88 477 GLU A C 1
ATOM 3870 O O . GLU A 1 477 ? 21.422 -38.344 -11.352 1 84.88 477 GLU A O 1
ATOM 3875 N N . GLN A 1 478 ? 20.797 -37.938 -9.305 1 88 478 GLN A N 1
ATOM 3876 C CA . GLN A 1 478 ? 19.578 -37.281 -9.766 1 88 478 GLN A CA 1
ATOM 3877 C C . GLN A 1 478 ? 19.891 -35.938 -10.445 1 88 478 GLN A C 1
ATOM 3879 O O . GLN A 1 478 ? 19.234 -35.562 -11.414 1 88 478 GLN A O 1
ATOM 3884 N N . ILE A 1 479 ? 20.891 -35.219 -9.992 1 92.69 479 ILE A N 1
ATOM 3885 C CA . ILE A 1 479 ? 21.203 -33.875 -10.453 1 92.69 479 ILE A CA 1
ATOM 3886 C C . ILE A 1 479 ? 21.875 -33.938 -11.82 1 92.69 479 ILE A C 1
ATOM 3888 O O . ILE A 1 479 ? 21.812 -33 -12.609 1 92.69 479 ILE A O 1
ATOM 3892 N N . LYS A 1 480 ? 22.438 -35.062 -12.203 1 90.25 480 LYS A N 1
ATOM 3893 C CA . LYS A 1 480 ? 23.141 -35.25 -13.469 1 90.25 480 LYS A CA 1
ATOM 3894 C C . LYS A 1 480 ? 22.188 -35.062 -14.656 1 90.25 480 LYS A C 1
ATOM 3896 O O . LYS A 1 480 ? 22.625 -34.781 -15.766 1 90.25 480 LYS A O 1
ATOM 3901 N N . ILE A 1 481 ? 21 -35.188 -14.344 1 91.31 481 ILE A N 1
ATOM 3902 C CA . ILE A 1 481 ? 20 -35.125 -15.406 1 91.31 481 ILE A CA 1
ATOM 3903 C C . ILE A 1 481 ? 20.016 -33.719 -16.031 1 91.31 481 ILE A C 1
ATOM 3905 O O . ILE A 1 481 ? 19.688 -33.562 -17.219 1 91.31 481 ILE A O 1
ATOM 3909 N N . ILE A 1 482 ? 20.406 -32.75 -15.266 1 92.25 482 ILE A N 1
ATOM 3910 C CA . ILE A 1 482 ? 20.391 -31.375 -15.742 1 92.25 482 ILE A CA 1
ATOM 3911 C C . ILE A 1 482 ? 21.422 -31.188 -16.844 1 92.25 482 ILE A C 1
ATOM 3913 O O . ILE A 1 482 ? 21.234 -30.375 -17.75 1 92.25 482 ILE A O 1
ATOM 3917 N N . ASP A 1 483 ? 22.484 -31.969 -16.797 1 90.69 483 ASP A N 1
ATOM 3918 C CA . ASP A 1 483 ? 23.547 -31.875 -17.781 1 90.69 483 ASP A CA 1
ATOM 3919 C C . ASP A 1 483 ? 23.078 -32.375 -19.156 1 90.69 483 ASP A C 1
ATOM 3921 O O . ASP A 1 483 ? 23.625 -31.984 -20.188 1 90.69 483 ASP A O 1
ATOM 3925 N N . LYS A 1 484 ? 22.094 -33.156 -19.141 1 87.5 484 LYS A N 1
ATOM 3926 C CA . LYS A 1 484 ? 21.5 -33.625 -20.391 1 87.5 484 LYS A CA 1
ATOM 3927 C C . LYS A 1 484 ? 20.469 -32.656 -20.922 1 87.5 484 LYS A C 1
ATOM 3929 O O . LYS A 1 484 ? 20.266 -32.562 -22.141 1 87.5 484 LYS A O 1
ATOM 3934 N N . ALA A 1 485 ? 19.906 -31.953 -20.078 1 86.44 485 ALA A N 1
ATOM 3935 C CA . ALA A 1 485 ? 18.781 -31.094 -20.438 1 86.44 485 ALA A CA 1
ATOM 3936 C C . ALA A 1 485 ? 19.266 -29.719 -20.891 1 86.44 485 ALA A C 1
ATOM 3938 O O . ALA A 1 485 ? 18.594 -29.031 -21.641 1 86.44 485 ALA A O 1
ATOM 3939 N N . LEU A 1 486 ? 20.406 -29.312 -20.391 1 88.38 486 LEU A N 1
ATOM 3940 C CA . LEU A 1 486 ? 20.844 -27.938 -20.594 1 88.38 486 LEU A CA 1
ATOM 3941 C C . LEU A 1 486 ? 22.297 -27.891 -21.031 1 88.38 486 LEU A C 1
ATOM 3943 O O . LEU A 1 486 ? 23.078 -28.797 -20.703 1 88.38 486 LEU A O 1
ATOM 3947 N N . PRO A 1 487 ? 22.609 -26.766 -21.797 1 84.69 487 PRO A N 1
ATOM 3948 C CA . PRO A 1 487 ? 24.047 -26.516 -22.031 1 84.69 487 PRO A CA 1
ATOM 3949 C C . PRO A 1 487 ? 24.812 -26.328 -20.719 1 84.69 487 PRO A C 1
ATOM 3951 O O . PRO A 1 487 ? 24.25 -25.906 -19.719 1 84.69 487 PRO A O 1
ATOM 3954 N N . SER A 1 488 ? 26.062 -26.516 -20.781 1 85.19 488 SER A N 1
ATOM 3955 C CA . SER A 1 488 ? 26.938 -26.578 -19.625 1 85.19 488 SER A CA 1
ATOM 3956 C C . SER A 1 488 ? 26.891 -25.281 -18.828 1 85.19 488 SER A C 1
ATOM 3958 O O . SER A 1 488 ? 26.859 -25.297 -17.594 1 85.19 488 SER A O 1
ATOM 3960 N N . LYS A 1 489 ? 26.766 -24.188 -19.484 1 90.62 489 LYS A N 1
ATOM 3961 C CA . LYS A 1 489 ? 26.828 -22.906 -18.812 1 90.62 489 LYS A CA 1
ATOM 3962 C C . LYS A 1 489 ? 25.594 -22.672 -17.938 1 90.62 489 LYS A C 1
ATOM 3964 O O . LYS A 1 489 ? 25.719 -22.281 -16.766 1 90.62 489 LYS A O 1
ATOM 3969 N N . LEU A 1 490 ? 24.484 -22.938 -18.469 1 93.31 490 LEU A N 1
ATOM 3970 C CA . LEU A 1 490 ? 23.266 -22.766 -17.703 1 93.31 490 LEU A CA 1
ATOM 3971 C C . LEU A 1 490 ? 23.141 -23.828 -16.625 1 93.31 490 LEU A C 1
ATOM 3973 O O . LEU A 1 490 ? 22.672 -23.547 -15.523 1 93.31 490 LEU A O 1
ATOM 3977 N N . ALA A 1 491 ? 23.516 -25 -16.984 1 95.25 491 ALA A N 1
ATOM 3978 C CA . ALA A 1 491 ? 23.484 -26.094 -16.016 1 95.25 491 ALA A CA 1
ATOM 3979 C C . ALA A 1 491 ? 24.359 -25.766 -14.805 1 95.25 491 ALA A C 1
ATOM 3981 O O . ALA A 1 491 ? 23.984 -26.078 -13.672 1 95.25 491 ALA A O 1
ATOM 3982 N N . LYS A 1 492 ? 25.469 -25.156 -15.055 1 95.38 492 LYS A N 1
ATOM 3983 C CA . LYS A 1 492 ? 26.391 -24.797 -13.977 1 95.38 492 LYS A CA 1
ATOM 3984 C C . LYS A 1 492 ? 25.766 -23.797 -13.023 1 95.38 492 LYS A C 1
ATOM 3986 O O . LYS A 1 492 ? 25.969 -23.875 -11.812 1 95.38 492 LYS A O 1
ATOM 3991 N N . VAL A 1 493 ? 25.094 -22.828 -13.594 1 96.62 493 VAL A N 1
ATOM 3992 C CA . VAL A 1 493 ? 24.438 -21.828 -12.773 1 96.62 493 VAL A CA 1
ATOM 3993 C C . VAL A 1 493 ? 23.406 -22.484 -11.867 1 96.62 493 VAL A C 1
ATOM 3995 O O . VAL A 1 493 ? 23.328 -22.188 -10.672 1 96.62 493 VAL A O 1
ATOM 3998 N N . ILE A 1 494 ? 22.609 -23.375 -12.398 1 97 494 ILE A N 1
ATOM 3999 C CA . ILE A 1 494 ? 21.547 -24.031 -11.641 1 97 494 ILE A CA 1
ATOM 4000 C C . ILE A 1 494 ? 22.172 -24.938 -10.578 1 97 494 ILE A C 1
ATOM 4002 O O . ILE A 1 494 ? 21.75 -24.922 -9.422 1 97 494 ILE A O 1
ATOM 4006 N N . LYS A 1 495 ? 23.188 -25.672 -10.945 1 96 495 LYS A N 1
ATOM 4007 C CA . LYS A 1 495 ? 23.859 -26.547 -10 1 96 495 LYS A CA 1
ATOM 4008 C C . LYS A 1 495 ? 24.453 -25.766 -8.836 1 96 495 LYS A C 1
ATOM 4010 O O . LYS A 1 495 ? 24.359 -26.188 -7.684 1 96 495 LYS A O 1
ATOM 4015 N N . LYS A 1 496 ? 25.047 -24.641 -9.141 1 97.25 496 LYS A N 1
ATOM 4016 C CA . LYS A 1 496 ? 25.609 -23.797 -8.102 1 97.25 496 LYS A CA 1
ATOM 4017 C C . LYS A 1 496 ? 24.531 -23.234 -7.188 1 97.25 496 LYS A C 1
ATOM 4019 O O . LYS A 1 496 ? 24.75 -23.016 -5.996 1 97.25 496 LYS A O 1
ATOM 4024 N N . SER A 1 497 ? 23.406 -22.984 -7.723 1 97.81 497 SER A N 1
ATOM 4025 C CA . SER A 1 497 ? 22.297 -22.422 -6.965 1 97.81 497 SER A CA 1
ATOM 4026 C C . SER A 1 497 ? 21.703 -23.453 -6.008 1 97.81 497 SER A C 1
ATOM 4028 O O . SER A 1 497 ? 21.172 -23.094 -4.953 1 97.81 497 SER A O 1
ATOM 4030 N N . ILE A 1 498 ? 21.781 -24.719 -6.312 1 96.5 498 ILE A N 1
ATOM 4031 C CA . ILE A 1 498 ? 21.031 -25.703 -5.531 1 96.5 498 ILE A CA 1
ATOM 4032 C C . ILE A 1 498 ? 22 -26.5 -4.652 1 96.5 498 ILE A C 1
ATOM 4034 O O . ILE A 1 498 ? 21.578 -27.391 -3.906 1 96.5 498 ILE A O 1
ATOM 4038 N N . THR A 1 499 ? 23.297 -26.172 -4.754 1 94.56 499 THR A N 1
ATOM 4039 C CA . THR A 1 499 ? 24.266 -26.875 -3.906 1 94.56 499 THR A CA 1
ATOM 4040 C C . THR A 1 499 ? 23.906 -26.688 -2.432 1 94.56 499 THR A C 1
ATOM 4042 O O . THR A 1 499 ? 23.359 -25.656 -2.039 1 94.56 499 THR A O 1
ATOM 4045 N N . LEU A 1 500 ? 24.141 -27.688 -1.601 1 92.69 500 LEU A N 1
ATOM 4046 C CA . LEU A 1 500 ? 23.781 -27.641 -0.188 1 92.69 500 LEU A CA 1
ATOM 4047 C C . LEU A 1 500 ? 24.906 -27.016 0.634 1 92.69 500 LEU A C 1
ATOM 4049 O O . LEU A 1 500 ? 24.719 -26.719 1.814 1 92.69 500 LEU A O 1
ATOM 4053 N N . SER A 1 501 ? 26.016 -26.75 -0.039 1 88.62 501 SER A N 1
ATOM 4054 C CA . SER A 1 501 ? 27.094 -26 0.591 1 88.62 501 SER A CA 1
ATOM 4055 C C . SER A 1 501 ? 26.812 -24.5 0.556 1 88.62 501 SER A C 1
ATOM 4057 O O . SER A 1 501 ? 26.812 -23.891 -0.513 1 88.62 501 SER A O 1
ATOM 4059 N N . GLU A 1 502 ? 26.672 -23.938 1.664 1 86.12 502 GLU A N 1
ATOM 4060 C CA . GLU A 1 502 ? 26.328 -22.516 1.746 1 86.12 502 GLU A CA 1
ATOM 4061 C C . GLU A 1 502 ? 27.453 -21.641 1.218 1 86.12 502 GLU A C 1
ATOM 4063 O O . GLU A 1 502 ? 27.203 -20.562 0.682 1 86.12 502 GLU A O 1
ATOM 4068 N N . THR A 1 503 ? 28.625 -22.125 1.353 1 89.38 503 THR A N 1
ATOM 4069 C CA . THR A 1 503 ? 29.781 -21.344 0.914 1 89.38 503 THR A CA 1
ATOM 4070 C C . THR A 1 503 ? 29.938 -21.406 -0.604 1 89.38 503 THR A C 1
ATOM 4072 O O . THR A 1 503 ? 30.422 -20.453 -1.223 1 89.38 503 THR A O 1
ATOM 4075 N N . ASP A 1 504 ? 29.484 -22.516 -1.127 1 94.12 504 ASP A N 1
ATOM 4076 C CA . ASP A 1 504 ? 29.641 -22.703 -2.566 1 94.12 504 ASP A CA 1
ATOM 4077 C C . ASP A 1 504 ? 28.453 -22.109 -3.328 1 94.12 504 ASP A C 1
ATOM 4079 O O . ASP A 1 504 ? 28.562 -21.812 -4.52 1 94.12 504 ASP A O 1
ATOM 4083 N N . ARG A 1 505 ? 27.391 -21.938 -2.672 1 96.12 505 ARG A N 1
ATOM 4084 C CA . ARG A 1 505 ? 26.203 -21.359 -3.301 1 96.12 505 ARG A CA 1
ATOM 4085 C C . ARG A 1 505 ? 26.328 -19.859 -3.465 1 96.12 505 ARG A C 1
ATOM 4087 O O . ARG A 1 505 ? 27.125 -19.219 -2.764 1 96.12 505 ARG A O 1
ATOM 4094 N N . TYR A 1 506 ? 25.578 -19.328 -4.461 1 97.62 506 TYR A N 1
ATOM 4095 C CA . TYR A 1 506 ? 25.516 -17.859 -4.543 1 97.62 506 TYR A CA 1
ATOM 4096 C C . TYR A 1 506 ? 25.047 -17.266 -3.221 1 97.62 506 TYR A C 1
ATOM 4098 O O . TYR A 1 506 ? 24.109 -17.781 -2.592 1 97.62 506 TYR A O 1
ATOM 4106 N N . GLN A 1 507 ? 25.578 -16.219 -2.822 1 94.69 507 GLN A N 1
ATOM 4107 C CA . GLN A 1 507 ? 25.266 -15.617 -1.531 1 94.69 507 GLN A CA 1
ATOM 4108 C C . GLN A 1 507 ? 23.953 -14.836 -1.596 1 94.69 507 GLN A C 1
ATOM 4110 O O . GLN A 1 507 ? 23.281 -14.648 -0.575 1 94.69 507 GLN A O 1
ATOM 4115 N N . ASP A 1 508 ? 23.688 -14.367 -2.744 1 95.81 508 ASP A N 1
ATOM 4116 C CA . ASP A 1 508 ? 22.422 -13.664 -2.975 1 95.81 508 ASP A CA 1
ATOM 4117 C C . ASP A 1 508 ? 22.031 -13.734 -4.445 1 95.81 508 ASP A C 1
ATOM 4119 O O . ASP A 1 508 ? 22.75 -14.289 -5.27 1 95.81 508 ASP A O 1
ATOM 4123 N N . SER A 1 509 ? 20.906 -13.25 -4.746 1 97.56 509 SER A N 1
ATOM 4124 C CA . SER A 1 509 ? 20.359 -13.344 -6.098 1 97.56 509 SER A CA 1
ATOM 4125 C C . SER A 1 509 ? 21.047 -12.375 -7.043 1 97.56 509 SER A C 1
ATOM 4127 O O . SER A 1 509 ? 20.953 -12.508 -8.266 1 97.56 509 SER A O 1
ATOM 4129 N N . VAL A 1 510 ? 21.719 -11.344 -6.516 1 98.12 510 VAL A N 1
ATOM 4130 C CA . VAL A 1 510 ? 22.484 -10.43 -7.371 1 98.12 510 VAL A CA 1
ATOM 4131 C C . VAL A 1 510 ? 23.625 -11.188 -8.039 1 98.12 510 VAL A C 1
ATOM 4133 O O . VAL A 1 510 ? 23.844 -11.055 -9.242 1 98.12 510 VAL A O 1
ATOM 4136 N N . ALA A 1 511 ? 24.328 -11.945 -7.238 1 98.06 511 ALA A N 1
ATOM 4137 C CA . ALA A 1 511 ? 25.438 -12.742 -7.762 1 98.06 511 ALA A CA 1
ATOM 4138 C C . ALA A 1 511 ? 24.938 -13.727 -8.828 1 98.06 511 ALA A C 1
ATOM 4140 O O . ALA A 1 511 ? 25.578 -13.891 -9.867 1 98.06 511 ALA A O 1
ATOM 4141 N N . MET A 1 512 ? 23.875 -14.406 -8.547 1 98.25 512 MET A N 1
ATOM 4142 C CA . MET A 1 512 ? 23.281 -15.344 -9.5 1 98.25 512 MET A CA 1
ATOM 4143 C C . MET A 1 512 ? 22.891 -14.625 -10.789 1 98.25 512 MET A C 1
ATOM 4145 O O . MET A 1 512 ? 23.141 -15.133 -11.883 1 98.25 512 MET A O 1
ATOM 4149 N N . TRP A 1 513 ? 22.234 -13.477 -10.648 1 98.38 513 TRP A N 1
ATOM 4150 C CA . TRP A 1 513 ? 21.797 -12.672 -11.781 1 98.38 513 TRP A CA 1
ATOM 4151 C C . TRP A 1 513 ? 22.969 -12.25 -12.641 1 98.38 513 TRP A C 1
ATOM 4153 O O . TRP A 1 513 ? 22.922 -12.352 -13.867 1 98.38 513 TRP A O 1
ATOM 4163 N N . LEU A 1 514 ? 24.031 -11.789 -12.07 1 97.75 514 LEU A N 1
ATOM 4164 C CA . LEU A 1 514 ? 25.219 -11.359 -12.789 1 97.75 514 LEU A CA 1
ATOM 4165 C C . LEU A 1 514 ? 25.828 -12.523 -13.562 1 97.75 514 LEU A C 1
ATOM 4167 O O . LEU A 1 514 ? 26.266 -12.352 -14.711 1 97.75 514 LEU A O 1
ATOM 4171 N N . ASP A 1 515 ? 25.906 -13.672 -12.906 1 97.69 515 ASP A N 1
ATOM 4172 C CA . ASP A 1 515 ? 26.438 -14.859 -13.578 1 97.69 515 ASP A CA 1
ATOM 4173 C C . ASP A 1 515 ? 25.562 -15.258 -14.766 1 97.69 515 ASP A C 1
ATOM 4175 O O . ASP A 1 515 ? 26.078 -15.633 -15.82 1 97.69 515 ASP A O 1
ATOM 4179 N N . LEU A 1 516 ? 24.312 -15.18 -14.602 1 97.38 516 LEU A N 1
ATOM 4180 C CA . LEU A 1 516 ? 23.391 -15.477 -15.688 1 97.38 516 LEU A CA 1
ATOM 4181 C C . LEU A 1 516 ? 23.562 -14.5 -16.844 1 97.38 516 LEU A C 1
ATOM 4183 O O . LEU A 1 516 ? 23.547 -14.898 -18.016 1 97.38 516 LEU A O 1
ATOM 4187 N N . LEU A 1 517 ? 23.641 -13.219 -16.484 1 96.19 517 LEU A N 1
ATOM 4188 C CA . LEU A 1 517 ? 23.875 -12.188 -17.5 1 96.19 517 LEU A CA 1
ATOM 4189 C C . LEU A 1 517 ? 25.078 -12.523 -18.359 1 96.19 517 LEU A C 1
ATOM 4191 O O . LEU A 1 517 ? 25.016 -12.461 -19.594 1 96.19 517 LEU A O 1
ATOM 4195 N N . ASN A 1 518 ? 26.094 -12.906 -17.703 1 95.25 518 ASN A N 1
ATOM 4196 C CA . ASN A 1 518 ? 27.344 -13.227 -18.406 1 95.25 518 ASN A CA 1
ATOM 4197 C C . ASN A 1 518 ? 27.188 -14.477 -19.266 1 95.25 518 ASN A C 1
ATOM 4199 O O . ASN A 1 518 ? 27.641 -14.508 -20.406 1 95.25 518 ASN A O 1
ATOM 4203 N N . ASN A 1 519 ? 26.609 -15.484 -18.734 1 94.5 519 ASN A N 1
ATOM 4204 C CA . ASN A 1 519 ? 26.422 -16.734 -19.453 1 94.5 519 ASN A CA 1
ATOM 4205 C C . ASN A 1 519 ? 25.516 -16.562 -20.656 1 94.5 519 ASN A C 1
ATOM 4207 O O . ASN A 1 519 ? 25.75 -17.141 -21.719 1 94.5 519 ASN A O 1
ATOM 4211 N N . ILE A 1 520 ? 24.516 -15.789 -20.484 1 94.06 520 ILE A N 1
ATOM 4212 C CA . ILE A 1 520 ? 23.547 -15.555 -21.562 1 94.06 520 ILE A CA 1
ATOM 4213 C C . ILE A 1 520 ? 24.219 -14.789 -22.703 1 94.06 520 ILE A C 1
ATOM 4215 O O . ILE A 1 520 ? 24 -15.078 -23.875 1 94.06 520 ILE A O 1
ATOM 4219 N N . LYS A 1 521 ? 25.031 -13.82 -22.359 1 93.56 521 LYS A N 1
ATOM 4220 C CA . LYS A 1 521 ? 25.797 -13.078 -23.359 1 93.56 521 LYS A CA 1
ATOM 4221 C C . LYS A 1 521 ? 26.734 -14.008 -24.125 1 93.56 521 LYS A C 1
ATOM 4223 O O . LYS A 1 521 ? 26.828 -13.93 -25.344 1 93.56 521 LYS A O 1
ATOM 4228 N N . GLU A 1 522 ? 27.375 -14.875 -23.453 1 93.5 522 GLU A N 1
ATOM 4229 C CA . GLU A 1 522 ? 28.328 -15.805 -24.062 1 93.5 522 GLU A CA 1
ATOM 4230 C C . GLU A 1 522 ? 27.625 -16.812 -24.969 1 93.5 522 GLU A C 1
ATOM 4232 O O . GLU A 1 522 ? 28.203 -17.266 -25.953 1 93.5 522 GLU A O 1
ATOM 4237 N N . LEU A 1 523 ? 26.391 -17.125 -24.641 1 92.06 523 LEU A N 1
ATOM 4238 C CA . LEU A 1 523 ? 25.609 -18.078 -25.438 1 92.06 523 LEU A CA 1
ATOM 4239 C C . LEU A 1 523 ? 25 -17.406 -26.656 1 92.06 523 LEU A C 1
ATOM 4241 O O . LEU A 1 523 ? 24.422 -18.078 -27.516 1 92.06 523 LEU A O 1
ATOM 4245 N N . GLY A 1 524 ? 25.094 -16.031 -26.75 1 91.25 524 GLY A N 1
ATOM 4246 C CA . GLY A 1 524 ? 24.547 -15.281 -27.891 1 91.25 524 GLY A CA 1
ATOM 4247 C C . GLY A 1 524 ? 23.078 -14.953 -27.734 1 91.25 524 GLY A C 1
ATOM 4248 O O . GLY A 1 524 ? 22.406 -14.641 -28.719 1 91.25 524 GLY A O 1
ATOM 4249 N N . TYR A 1 525 ? 22.531 -15.078 -26.484 1 93.12 525 TYR A N 1
ATOM 4250 C CA . TYR A 1 525 ? 21.109 -14.82 -26.234 1 93.12 525 TYR A CA 1
ATOM 4251 C C . TYR A 1 525 ? 20.906 -13.398 -25.719 1 93.12 525 TYR A C 1
ATOM 4253 O O . TYR A 1 525 ? 20.094 -13.164 -24.828 1 93.12 525 TYR A O 1
ATOM 4261 N N . THR A 1 526 ? 21.594 -12.383 -26.188 1 92.25 526 THR A N 1
ATOM 4262 C CA . THR A 1 526 ? 21.562 -11.008 -25.672 1 92.25 526 THR A CA 1
ATOM 4263 C C . THR A 1 526 ? 20.188 -10.391 -25.844 1 92.25 526 THR A C 1
ATOM 4265 O O . THR A 1 526 ? 19.781 -9.516 -25.078 1 92.25 526 THR A O 1
ATOM 4268 N N . ASN A 1 527 ? 19.438 -10.906 -26.766 1 91.94 527 ASN A N 1
ATOM 4269 C CA . ASN A 1 527 ? 18.109 -10.375 -27.031 1 91.94 527 ASN A CA 1
ATOM 4270 C C . ASN A 1 527 ? 17.141 -10.75 -25.906 1 91.94 527 ASN A C 1
ATOM 4272 O O . ASN A 1 527 ? 16.047 -10.18 -25.812 1 91.94 527 ASN A O 1
ATOM 4276 N N . LEU A 1 528 ? 17.594 -11.688 -25.078 1 94.06 528 LEU A N 1
ATOM 4277 C CA . LEU A 1 528 ? 16.719 -12.125 -23.984 1 94.06 528 LEU A CA 1
ATOM 4278 C C . LEU A 1 528 ? 16.875 -11.219 -22.766 1 94.06 528 LEU A C 1
ATOM 4280 O O . LEU A 1 528 ? 16.062 -11.273 -21.844 1 94.06 528 LEU A O 1
ATOM 4284 N N . ILE A 1 529 ? 17.844 -10.375 -22.75 1 94.94 529 ILE A N 1
ATOM 4285 C CA . ILE A 1 529 ? 18.094 -9.516 -21.609 1 94.94 529 ILE A CA 1
ATOM 4286 C C . ILE A 1 529 ? 17.141 -8.32 -21.641 1 94.94 529 ILE A C 1
ATOM 4288 O O . ILE A 1 529 ? 17.094 -7.59 -22.625 1 94.94 529 ILE A O 1
ATOM 4292 N N . PRO A 1 530 ? 16.359 -8.094 -20.547 1 92.31 530 PRO A N 1
ATOM 4293 C CA . PRO A 1 530 ? 15.43 -6.965 -20.5 1 92.31 530 PRO A CA 1
ATOM 4294 C C . PRO A 1 530 ? 16.141 -5.617 -20.609 1 92.31 530 PRO A C 1
ATOM 4296 O O . PRO A 1 530 ? 17.234 -5.445 -20.078 1 92.31 530 PRO A O 1
ATOM 4299 N N . SER A 1 531 ? 15.555 -4.684 -21.469 1 82 531 SER A N 1
ATOM 4300 C CA . SER A 1 531 ? 16.094 -3.334 -21.641 1 82 531 SER A CA 1
ATOM 4301 C C . SER A 1 531 ? 14.969 -2.303 -21.719 1 82 531 SER A C 1
ATOM 4303 O O . SER A 1 531 ? 13.844 -2.633 -22.094 1 82 531 SER A O 1
ATOM 4305 N N . MET B 1 1 ? -16.156 16.5 -36.219 1 33.09 1 MET B N 1
ATOM 4306 C CA . MET B 1 1 ? -16.375 17.781 -35.562 1 33.09 1 MET B CA 1
ATOM 4307 C C . MET B 1 1 ? -16.156 17.656 -34.062 1 33.09 1 MET B C 1
ATOM 4309 O O . MET B 1 1 ? -17.109 17.688 -33.281 1 33.09 1 MET B O 1
ATOM 4313 N N . VAL B 1 2 ? -15.289 16.922 -33.625 1 48.03 2 VAL B N 1
ATOM 4314 C CA . VAL B 1 2 ? -14.836 16.453 -32.312 1 48.03 2 VAL B CA 1
ATOM 4315 C C . VAL B 1 2 ? -14.328 17.625 -31.5 1 48.03 2 VAL B C 1
ATOM 4317 O O . VAL B 1 2 ? -14.266 17.547 -30.266 1 48.03 2 VAL B O 1
ATOM 4320 N N . GLU B 1 3 ? -14.281 18.891 -31.953 1 61.72 3 GLU B N 1
ATOM 4321 C CA . GLU B 1 3 ? -13.578 20.031 -31.375 1 61.72 3 GLU B CA 1
ATOM 4322 C C . GLU B 1 3 ? -14.508 20.875 -30.516 1 61.72 3 GLU B C 1
ATOM 4324 O O . GLU B 1 3 ? -14.062 21.531 -29.562 1 61.72 3 GLU B O 1
ATOM 4329 N N . PHE B 1 4 ? -15.789 20.797 -30.828 1 75.69 4 PHE B N 1
ATOM 4330 C CA . PHE B 1 4 ? -16.734 21.609 -30.078 1 75.69 4 PHE B CA 1
ATOM 4331 C C . PHE B 1 4 ? -17.828 20.75 -29.469 1 75.69 4 PHE B C 1
ATOM 4333 O O . PHE B 1 4 ? -18.281 19.781 -30.094 1 75.69 4 PHE B O 1
ATOM 4340 N N . LYS B 1 5 ? -18.203 20.953 -28.219 1 76.69 5 LYS B N 1
ATOM 4341 C CA . LYS B 1 5 ? -19.328 20.312 -27.562 1 76.69 5 LYS B CA 1
ATOM 4342 C C . LYS B 1 5 ? -20.453 21.312 -27.297 1 76.69 5 LYS B C 1
ATOM 4344 O O . LYS B 1 5 ? -20.188 22.453 -26.906 1 76.69 5 LYS B O 1
ATOM 4349 N N . PRO B 1 6 ? -21.703 20.828 -27.516 1 80.44 6 PRO B N 1
ATOM 4350 C CA . PRO B 1 6 ? -22.812 21.734 -27.203 1 80.44 6 PRO B CA 1
ATOM 4351 C C . PRO B 1 6 ? -23.047 21.906 -25.719 1 80.44 6 PRO B C 1
ATOM 4353 O O . PRO B 1 6 ? -22.891 20.953 -24.938 1 80.44 6 PRO B O 1
ATOM 4356 N N . PHE B 1 7 ? -23.266 23.109 -25.25 1 80.5 7 PHE B N 1
ATOM 4357 C CA . PHE B 1 7 ? -23.688 23.422 -23.906 1 80.5 7 PHE B CA 1
ATOM 4358 C C . PHE B 1 7 ? -25 22.703 -23.562 1 80.5 7 PHE B C 1
ATOM 4360 O O . PHE B 1 7 ? -25.844 22.516 -24.438 1 80.5 7 PHE B O 1
ATOM 4367 N N . THR B 1 8 ? -25.094 22.141 -22.375 1 77 8 THR B N 1
ATOM 4368 C CA . THR B 1 8 ? -26.234 21.359 -21.938 1 77 8 THR B CA 1
ATOM 4369 C C . THR B 1 8 ? -27.531 22.125 -22.172 1 77 8 THR B C 1
ATOM 4371 O O . THR B 1 8 ? -28.562 21.531 -22.5 1 77 8 THR B O 1
ATOM 4374 N N . LYS B 1 9 ? -27.5 23.359 -22.031 1 84.81 9 LYS B N 1
ATOM 4375 C CA . LYS B 1 9 ? -28.703 24.172 -22.219 1 84.81 9 LYS B CA 1
ATOM 4376 C C . LYS B 1 9 ? -28.641 24.938 -23.531 1 84.81 9 LYS B C 1
ATOM 4378 O O . LYS B 1 9 ? -29.062 26.094 -23.594 1 84.81 9 LYS B O 1
ATOM 4383 N N . ILE B 1 10 ? -28.125 24.328 -24.484 1 90.06 10 ILE B N 1
ATOM 4384 C CA . ILE B 1 10 ? -27.938 25 -25.781 1 90.06 10 ILE B CA 1
ATOM 4385 C C . ILE B 1 10 ? -29.281 25.406 -26.359 1 90.06 10 ILE B C 1
ATOM 4387 O O . ILE B 1 10 ? -29.391 26.438 -27.016 1 90.06 10 ILE B O 1
ATOM 4391 N N . ASP B 1 11 ? -30.328 24.688 -26.219 1 87.81 11 ASP B N 1
ATOM 4392 C CA . ASP B 1 11 ? -31.641 24.969 -26.781 1 87.81 11 ASP B CA 1
ATOM 4393 C C . ASP B 1 11 ? -32.25 26.234 -26.188 1 87.81 11 ASP B C 1
ATOM 4395 O O . ASP B 1 11 ? -32.719 27.109 -26.922 1 87.81 11 ASP B O 1
ATOM 4399 N N . ASP B 1 12 ? -32.125 26.344 -24.891 1 89.75 12 ASP B N 1
ATOM 4400 C CA . ASP B 1 12 ? -32.656 27.531 -24.234 1 89.75 12 ASP B CA 1
ATOM 4401 C C . ASP B 1 12 ? -31.828 28.766 -24.594 1 89.75 12 ASP B C 1
ATOM 4403 O O . ASP B 1 12 ? -32.375 29.828 -24.875 1 89.75 12 ASP B O 1
ATOM 4407 N N . ALA B 1 13 ? -30.562 28.594 -24.547 1 93.25 13 ALA B N 1
ATOM 4408 C CA . ALA B 1 13 ? -29.672 29.703 -24.859 1 93.25 13 ALA B CA 1
ATOM 4409 C C . ALA B 1 13 ? -29.891 30.188 -26.297 1 93.25 13 ALA B C 1
ATOM 4411 O O . ALA B 1 13 ? -29.859 31.391 -26.562 1 93.25 13 ALA B O 1
ATOM 4412 N N . SER B 1 14 ? -30.141 29.297 -27.234 1 93.88 14 SER B N 1
ATOM 4413 C CA . SER B 1 14 ? -30.344 29.625 -28.641 1 93.88 14 SER B CA 1
ATOM 4414 C C . SER B 1 14 ? -31.656 30.375 -28.859 1 93.88 14 SER B C 1
ATOM 4416 O O . SER B 1 14 ? -31.75 31.234 -29.75 1 93.88 14 SER B O 1
ATOM 4418 N N . LYS B 1 15 ? -32.656 30.031 -28.109 1 90.81 15 LYS B N 1
ATOM 4419 C CA . LYS B 1 15 ? -33.938 30.734 -28.188 1 90.81 15 LYS B CA 1
ATOM 4420 C C . LYS B 1 15 ? -33.75 32.219 -27.797 1 90.81 15 LYS B C 1
ATOM 4422 O O . LYS B 1 15 ? -34.375 33.094 -28.406 1 90.81 15 LYS B O 1
ATOM 4427 N N . GLU B 1 16 ? -32.969 32.406 -26.781 1 91 16 GLU B N 1
ATOM 4428 C CA . GLU B 1 16 ? -32.688 33.781 -26.375 1 91 16 GLU B CA 1
ATOM 4429 C C . GLU B 1 16 ? -31.812 34.469 -27.406 1 91 16 GLU B C 1
ATOM 4431 O O . GLU B 1 16 ? -32 35.656 -27.672 1 91 16 GLU B O 1
ATOM 4436 N N . PHE B 1 17 ? -30.984 33.75 -27.984 1 92.75 17 PHE B N 1
ATOM 4437 C CA . PHE B 1 17 ? -30.016 34.281 -28.938 1 92.75 17 PHE B CA 1
ATOM 4438 C C . PHE B 1 17 ? -30.719 34.781 -30.203 1 92.75 17 PHE B C 1
ATOM 4440 O O . PHE B 1 17 ? -30.297 35.781 -30.797 1 92.75 17 PHE B O 1
ATOM 4447 N N . ILE B 1 18 ? -31.781 34.125 -30.594 1 86.38 18 ILE B N 1
ATOM 4448 C CA . ILE B 1 18 ? -32.469 34.406 -31.859 1 86.38 18 ILE B CA 1
ATOM 4449 C C . ILE B 1 18 ? -33.281 35.688 -31.703 1 86.38 18 ILE B C 1
ATOM 4451 O O . ILE B 1 18 ? -33.688 36.312 -32.688 1 86.38 18 ILE B O 1
ATOM 4455 N N . ASP B 1 19 ? -33.438 36.125 -30.469 1 86.88 19 ASP B N 1
ATOM 4456 C CA . ASP B 1 19 ? -34.156 37.406 -30.25 1 86.88 19 ASP B CA 1
ATOM 4457 C C . ASP B 1 19 ? -33.469 38.562 -30.969 1 86.88 19 ASP B C 1
ATOM 4459 O O . ASP B 1 19 ? -32.25 38.75 -30.781 1 86.88 19 ASP B O 1
ATOM 4463 N N . PRO B 1 20 ? -34.188 39.344 -31.766 1 85.25 20 PRO B N 1
ATOM 4464 C CA . PRO B 1 20 ? -33.594 40.406 -32.562 1 85.25 20 PRO B CA 1
ATOM 4465 C C . PRO B 1 20 ? -32.906 41.469 -31.703 1 85.25 20 PRO B C 1
ATOM 4467 O O . PRO B 1 20 ? -31.891 42.031 -32.094 1 85.25 20 PRO B O 1
ATOM 4470 N N . VAL B 1 21 ? -33.5 41.719 -30.578 1 84.5 21 VAL B N 1
ATOM 4471 C CA . VAL B 1 21 ? -32.906 42.719 -29.703 1 84.5 21 VAL B CA 1
ATOM 4472 C C . VAL B 1 21 ? -31.547 42.219 -29.188 1 84.5 21 VAL B C 1
ATOM 4474 O O . VAL B 1 21 ? -30.578 42.969 -29.156 1 84.5 21 VAL B O 1
ATOM 4477 N N . VAL B 1 22 ? -31.531 41 -28.859 1 88.19 22 VAL B N 1
ATOM 4478 C CA . VAL B 1 22 ? -30.312 40.375 -28.328 1 88.19 22 VAL B CA 1
ATOM 4479 C C . VAL B 1 22 ? -29.234 40.344 -29.422 1 88.19 22 VAL B C 1
ATOM 4481 O O . VAL B 1 22 ? -28.094 40.719 -29.188 1 88.19 22 VAL B O 1
ATOM 4484 N N . LEU B 1 23 ? -29.625 39.906 -30.562 1 87.94 23 LEU B N 1
ATOM 4485 C CA . LEU B 1 23 ? -28.688 39.812 -31.672 1 87.94 23 LEU B CA 1
ATOM 4486 C C . LEU B 1 23 ? -28.141 41.188 -32.062 1 87.94 23 LEU B C 1
ATOM 4488 O O . LEU B 1 23 ? -26.953 41.344 -32.344 1 87.94 23 LEU B O 1
ATOM 4492 N N . SER B 1 24 ? -28.969 42.219 -32.094 1 86.94 24 SER B N 1
ATOM 4493 C CA . SER B 1 24 ? -28.531 43.562 -32.438 1 86.94 24 SER B CA 1
ATOM 4494 C C . SER B 1 24 ? -27.531 44.094 -31.422 1 86.94 24 SER B C 1
ATOM 4496 O O . SER B 1 24 ? -26.547 44.75 -31.781 1 86.94 24 SER B O 1
ATOM 4498 N N . TYR B 1 25 ? -27.844 43.812 -30.188 1 87.19 25 TYR B N 1
ATOM 4499 C CA . TYR B 1 25 ? -26.938 44.219 -29.125 1 87.19 25 TYR B CA 1
ATOM 4500 C C . TYR B 1 25 ? -25.562 43.594 -29.297 1 87.19 25 TYR B C 1
ATOM 4502 O O . TYR B 1 25 ? -24.547 44.281 -29.172 1 87.19 25 TYR B O 1
ATOM 4510 N N . ILE B 1 26 ? -25.516 42.344 -29.672 1 90.31 26 ILE B N 1
ATOM 4511 C CA . ILE B 1 26 ? -24.266 41.625 -29.859 1 90.31 26 ILE B CA 1
ATOM 4512 C C . ILE B 1 26 ? -23.5 42.188 -31.062 1 90.31 26 ILE B C 1
ATOM 4514 O O . ILE B 1 26 ? -22.297 42.406 -30.984 1 90.31 26 ILE B O 1
ATOM 4518 N N . LEU B 1 27 ? -24.203 42.531 -32.094 1 88.31 27 LEU B N 1
ATOM 4519 C CA . LEU B 1 27 ? -23.594 43.062 -33.312 1 88.31 27 LEU B CA 1
ATOM 4520 C C . LEU B 1 27 ? -23 44.438 -33.062 1 88.31 27 LEU B C 1
ATOM 4522 O O . LEU B 1 27 ? -21.969 44.781 -33.625 1 88.31 27 LEU B O 1
ATOM 4526 N N . LEU B 1 28 ? -23.594 45.125 -32.156 1 87.62 28 LEU B N 1
ATOM 4527 C CA . LEU B 1 28 ? -23.141 46.469 -31.859 1 87.62 28 LEU B CA 1
ATOM 4528 C C . LEU B 1 28 ? -21.906 46.438 -30.953 1 87.62 28 LEU B C 1
ATOM 4530 O O . LEU B 1 28 ? -21.047 47.312 -31.062 1 87.62 28 LEU B O 1
ATOM 4534 N N . LYS B 1 29 ? -21.797 45.469 -30.156 1 88.19 29 LYS B N 1
ATOM 4535 C CA . LYS B 1 29 ? -20.766 45.469 -29.125 1 88.19 29 LYS B CA 1
ATOM 4536 C C . LYS B 1 29 ? -19.562 44.625 -29.547 1 88.19 29 LYS B C 1
ATOM 4538 O O . LYS B 1 29 ? -18.484 44.75 -28.969 1 88.19 29 LYS B O 1
ATOM 4543 N N . GLN B 1 30 ? -19.734 43.844 -30.594 1 90.19 30 GLN B N 1
ATOM 4544 C CA . GLN B 1 30 ? -18.656 42.938 -30.984 1 90.19 30 GLN B CA 1
ATOM 4545 C C . GLN B 1 30 ? -17.531 43.688 -31.688 1 90.19 30 GLN B C 1
ATOM 4547 O O . GLN B 1 30 ? -17.781 44.719 -32.312 1 90.19 30 GLN B O 1
ATOM 4552 N N . LYS B 1 31 ? -16.25 43.25 -31.422 1 90.5 31 LYS B N 1
ATOM 4553 C CA . LYS B 1 31 ? -15.102 43.656 -32.25 1 90.5 31 LYS B CA 1
ATOM 4554 C C . LYS B 1 31 ? -14.844 42.656 -33.344 1 90.5 31 LYS B C 1
ATOM 4556 O O . LYS B 1 31 ? -14.461 41.5 -33.094 1 90.5 31 LYS B O 1
ATOM 4561 N N . VAL B 1 32 ? -14.992 43.062 -34.625 1 91 32 VAL B N 1
ATOM 4562 C CA . VAL B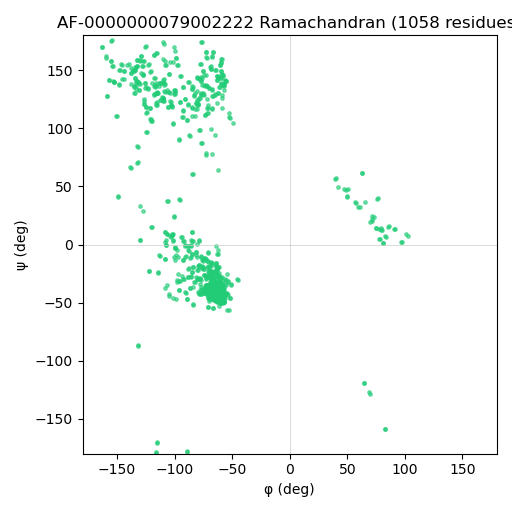 1 32 ? -14.891 42.188 -35.781 1 91 32 VAL B CA 1
ATOM 4563 C C . VAL B 1 32 ? -13.422 41.844 -36.031 1 91 32 VAL B C 1
ATOM 4565 O O . VAL B 1 32 ? -12.586 42.75 -36.156 1 91 32 VAL B O 1
ATOM 4568 N N . LEU B 1 33 ? -13.172 40.562 -36.156 1 91 33 LEU B N 1
ATOM 4569 C CA . LEU B 1 33 ? -11.812 40.094 -36.406 1 91 33 LEU B CA 1
ATOM 4570 C C . LEU B 1 33 ? -11.641 39.656 -37.844 1 91 33 LEU B C 1
ATOM 4572 O O . LEU B 1 33 ? -10.617 39.938 -38.469 1 91 33 LEU B O 1
ATOM 4576 N N . ILE B 1 34 ? -12.617 38.938 -38.375 1 92 34 ILE B N 1
ATOM 4577 C CA . ILE B 1 34 ? -12.562 38.375 -39.719 1 92 34 ILE B CA 1
ATOM 4578 C C . ILE B 1 34 ? -13.867 38.656 -40.438 1 92 34 ILE B C 1
ATOM 4580 O O . ILE B 1 34 ? -14.953 38.531 -39.875 1 92 34 ILE B O 1
ATOM 4584 N N . VAL B 1 35 ? -13.672 39.062 -41.719 1 90.94 35 VAL B N 1
ATOM 4585 C CA . VAL B 1 35 ? -14.844 39.344 -42.562 1 90.94 35 VAL B CA 1
ATOM 4586 C C . VAL B 1 35 ? -14.742 38.562 -43.844 1 90.94 35 VAL B C 1
ATOM 4588 O O . VAL B 1 35 ? -13.781 38.719 -44.625 1 90.94 35 VAL B O 1
ATOM 4591 N N . ASN B 1 36 ? -15.695 37.781 -44.156 1 90.19 36 ASN B N 1
ATOM 4592 C CA . ASN B 1 36 ? -15.938 37.062 -45.406 1 90.19 36 ASN B CA 1
ATOM 4593 C C . ASN B 1 36 ? -14.688 36.312 -45.875 1 90.19 36 ASN B C 1
ATOM 4595 O O . ASN B 1 36 ? -14.305 36.375 -47.031 1 90.19 36 ASN B O 1
ATOM 4599 N N . LYS B 1 37 ? -14.094 35.625 -44.969 1 93.38 37 LYS B N 1
ATOM 4600 C CA . LYS B 1 37 ? -12.953 34.781 -45.344 1 93.38 37 LYS B CA 1
ATOM 4601 C C . LYS B 1 37 ? -13.406 33.438 -45.844 1 93.38 37 LYS B C 1
ATOM 4603 O O . LYS B 1 37 ? -14.328 32.844 -45.281 1 93.38 37 LYS B O 1
ATOM 4608 N N . LYS B 1 38 ? -12.828 32.938 -46.906 1 93.31 38 LYS B N 1
ATOM 4609 C CA . LYS B 1 38 ? -13.18 31.656 -47.5 1 93.31 38 LYS B CA 1
ATOM 4610 C C . LYS B 1 38 ? -12.195 30.562 -47.094 1 93.31 38 LYS B C 1
ATOM 4612 O O . LYS B 1 38 ? -10.984 30.797 -47.062 1 93.31 38 LYS B O 1
ATOM 4617 N N . ALA B 1 39 ? -12.719 29.469 -46.625 1 93 39 ALA B N 1
ATOM 4618 C CA . ALA B 1 39 ? -11.906 28.312 -46.281 1 93 39 ALA B CA 1
ATOM 4619 C C . ALA B 1 39 ? -12.75 27.047 -46.25 1 93 39 ALA B C 1
ATOM 4621 O O . ALA B 1 39 ? -13.977 27.109 -46.25 1 93 39 ALA B O 1
ATOM 4622 N N . LYS B 1 40 ? -12.055 25.969 -46.312 1 92.31 40 LYS B N 1
ATOM 4623 C CA . LYS B 1 40 ? -12.75 24.719 -46.062 1 92.31 40 LYS B CA 1
ATOM 4624 C C . LYS B 1 40 ? -13.297 24.656 -44.656 1 92.31 40 LYS B C 1
ATOM 4626 O O . LYS B 1 40 ? -12.672 25.172 -43.719 1 92.31 40 LYS B O 1
ATOM 4631 N N . LEU B 1 41 ? -14.406 24.062 -44.469 1 90.62 41 LEU B N 1
ATOM 4632 C CA . LEU B 1 41 ? -15.109 24.062 -43.188 1 90.62 41 LEU B CA 1
ATOM 4633 C C . LEU B 1 41 ? -14.211 23.562 -42.062 1 90.62 41 LEU B C 1
ATOM 4635 O O . LEU B 1 41 ? -14.148 24.156 -40.969 1 90.62 41 LEU B O 1
ATOM 4639 N N . VAL B 1 42 ? -13.461 22.516 -42.312 1 86.31 42 VAL B N 1
ATOM 4640 C CA . VAL B 1 42 ? -12.609 21.906 -41.281 1 86.31 42 VAL B CA 1
ATOM 4641 C C . VAL B 1 42 ? -11.516 22.891 -40.875 1 86.31 42 VAL B C 1
ATOM 4643 O O . VAL B 1 42 ? -11.211 23.031 -39.688 1 86.31 42 VAL B O 1
ATOM 4646 N N . LYS B 1 43 ? -10.961 23.516 -41.812 1 87.31 43 LYS B N 1
ATOM 4647 C CA . LYS B 1 43 ? -9.938 24.516 -41.531 1 87.31 43 LYS B CA 1
ATOM 4648 C C . LYS B 1 43 ? -10.516 25.688 -40.781 1 87.31 43 LYS B C 1
ATOM 4650 O O . LYS B 1 43 ? -9.883 26.219 -39.844 1 87.31 43 LYS B O 1
ATOM 4655 N N . CYS B 1 44 ? -11.703 26.109 -41.125 1 91 44 CYS B N 1
ATOM 4656 C CA . CYS B 1 44 ? -12.422 27.172 -40.438 1 91 44 CYS B CA 1
ATOM 4657 C C . CYS B 1 44 ? -12.656 26.797 -38.969 1 91 44 CYS B C 1
ATOM 4659 O O . CYS B 1 44 ? -12.336 27.562 -38.062 1 91 44 CYS B O 1
ATOM 4661 N N . LEU B 1 45 ? -13.102 25.609 -38.719 1 89.81 45 LEU B N 1
ATOM 4662 C CA . LEU B 1 45 ? -13.445 25.188 -37.375 1 89.81 45 LEU B CA 1
ATOM 4663 C C . LEU B 1 45 ? -12.195 25.094 -36.5 1 89.81 45 LEU B C 1
ATOM 4665 O O . LEU B 1 45 ? -12.234 25.438 -35.312 1 89.81 45 LEU B O 1
ATOM 4669 N N . ASN B 1 46 ? -11.117 24.688 -37.062 1 84.81 46 ASN B N 1
ATOM 4670 C CA . ASN B 1 46 ? -9.867 24.609 -36.312 1 84.81 46 ASN B CA 1
ATOM 4671 C C . ASN B 1 46 ? -9.375 26 -35.906 1 84.81 46 ASN B C 1
ATOM 4673 O O . ASN B 1 46 ? -8.93 26.188 -34.781 1 84.81 46 ASN B O 1
ATOM 4677 N N . TYR B 1 47 ? -9.492 26.875 -36.844 1 88.75 47 TYR B N 1
ATOM 4678 C CA . TYR B 1 47 ? -9.133 28.266 -36.531 1 88.75 47 TYR B CA 1
ATOM 4679 C C . TYR B 1 47 ? -10.008 28.828 -35.438 1 88.75 47 TYR B C 1
ATOM 4681 O O . TYR B 1 47 ? -9.5 29.469 -34.5 1 88.75 47 TYR B O 1
ATOM 4689 N N . LEU B 1 48 ? -11.266 28.562 -35.469 1 91.31 48 LEU B N 1
ATOM 4690 C CA . LEU B 1 48 ? -12.219 29.094 -34.5 1 91.31 48 LEU B CA 1
ATOM 4691 C C . LEU B 1 48 ? -11.953 28.531 -33.125 1 91.31 48 LEU B C 1
ATOM 4693 O O . LEU B 1 48 ? -12.07 29.25 -32.125 1 91.31 48 LEU B O 1
ATOM 4697 N N . LYS B 1 49 ? -11.648 27.297 -33.062 1 86.31 49 LYS B N 1
ATOM 4698 C CA . LYS B 1 49 ? -11.352 26.656 -31.781 1 86.31 49 LYS B CA 1
ATOM 4699 C C . LYS B 1 49 ? -10.188 27.359 -31.094 1 86.31 49 LYS B C 1
ATOM 4701 O O . LYS B 1 49 ? -10.297 27.734 -29.922 1 86.31 49 LYS B O 1
ATOM 4706 N N . ASN B 1 50 ? -9.141 27.562 -31.766 1 85.31 50 ASN B N 1
ATOM 4707 C CA . ASN B 1 50 ? -7.949 28.188 -31.203 1 85.31 50 ASN B CA 1
ATOM 4708 C C . ASN B 1 50 ? -8.227 29.641 -30.781 1 85.31 50 ASN B C 1
ATOM 4710 O O . ASN B 1 50 ? -7.82 30.062 -29.703 1 85.31 50 ASN B O 1
ATOM 4714 N N . LYS B 1 51 ? -8.914 30.297 -31.625 1 89.12 51 LYS B N 1
ATOM 4715 C CA . LYS B 1 51 ? -9.203 31.688 -31.344 1 89.12 51 LYS B CA 1
ATOM 4716 C C . LYS B 1 51 ? -10.156 31.828 -30.156 1 89.12 51 LYS B C 1
ATOM 4718 O O . LYS B 1 51 ? -10.039 32.75 -29.359 1 89.12 51 LYS B O 1
ATOM 4723 N N . SER B 1 52 ? -11.047 30.938 -30.047 1 90.31 52 SER B N 1
ATOM 4724 C CA . SER B 1 52 ? -12.008 30.969 -28.938 1 90.31 52 SER B CA 1
ATOM 4725 C C . SER B 1 52 ? -11.328 30.719 -27.609 1 90.31 52 SER B C 1
ATOM 4727 O O . SER B 1 52 ? -11.641 31.391 -26.609 1 90.31 52 SER B O 1
ATOM 4729 N N . ILE B 1 53 ? -10.461 29.812 -27.609 1 82.75 53 ILE B N 1
ATOM 4730 C CA . ILE B 1 53 ? -9.711 29.5 -26.406 1 82.75 53 ILE B CA 1
ATOM 4731 C C . ILE B 1 53 ? -8.898 30.719 -25.969 1 82.75 53 ILE B C 1
ATOM 4733 O O . ILE B 1 53 ? -8.867 31.062 -24.797 1 82.75 53 ILE B O 1
ATOM 4737 N N . GLU B 1 54 ? -8.32 31.328 -26.891 1 85.19 54 GLU B N 1
ATOM 4738 C CA . GLU B 1 54 ? -7.535 32.531 -26.641 1 85.19 54 GLU B CA 1
ATOM 4739 C C . GLU B 1 54 ? -8.422 33.656 -26.109 1 85.19 54 GLU B C 1
ATOM 4741 O O . GLU B 1 54 ? -8.047 34.375 -25.172 1 85.19 54 GLU B O 1
ATOM 4746 N N . ALA B 1 55 ? -9.516 33.812 -26.703 1 89.31 55 ALA B N 1
ATOM 4747 C CA . ALA B 1 55 ? -10.438 34.875 -26.328 1 89.31 55 ALA B CA 1
ATOM 4748 C C . ALA B 1 55 ? -10.953 34.688 -24.906 1 89.31 55 ALA B C 1
ATOM 4750 O O . ALA B 1 55 ? -11.094 35.625 -24.141 1 89.31 55 ALA B O 1
ATOM 4751 N N . LEU B 1 56 ? -11.188 33.438 -24.609 1 86.12 56 LEU B N 1
ATOM 4752 C CA . LEU B 1 56 ? -11.734 33.156 -23.297 1 86.12 56 LEU B CA 1
ATOM 4753 C C . LEU B 1 56 ? -10.742 33.5 -22.188 1 86.12 56 LEU B C 1
ATOM 4755 O O . LEU B 1 56 ? -11.141 33.938 -21.109 1 86.12 56 LEU B O 1
ATOM 4759 N N . LYS B 1 57 ? -9.484 33.375 -22.469 1 80 57 LYS B N 1
ATOM 4760 C CA . LYS B 1 57 ? -8.438 33.781 -21.531 1 80 57 LYS B CA 1
ATOM 4761 C C . LYS B 1 57 ? -8.523 35.281 -21.234 1 80 57 LYS B C 1
ATOM 4763 O O . LYS B 1 57 ? -8.109 35.719 -20.156 1 80 57 LYS B O 1
ATOM 4768 N N . GLN B 1 58 ? -9.039 35.969 -22.172 1 81.06 58 GLN B N 1
ATOM 4769 C CA . GLN B 1 58 ? -9.188 37.406 -22.031 1 81.06 58 GLN B CA 1
ATOM 4770 C C . GLN B 1 58 ? -10.625 37.781 -21.656 1 81.06 58 GLN B C 1
ATOM 4772 O O . GLN B 1 58 ? -11.094 38.844 -21.984 1 81.06 58 GLN B O 1
ATOM 4777 N N . ASN B 1 59 ? -11.32 36.844 -21.062 1 86.62 59 ASN B N 1
ATOM 4778 C CA . ASN B 1 59 ? -12.695 37 -20.609 1 86.62 59 ASN B CA 1
ATOM 4779 C C . ASN B 1 59 ? -13.617 37.406 -21.75 1 86.62 59 ASN B C 1
ATOM 4781 O O . ASN B 1 59 ? -14.492 38.25 -21.578 1 86.62 59 ASN B O 1
ATOM 4785 N N . SER B 1 60 ? -13.336 36.875 -22.875 1 92.31 60 SER B N 1
ATOM 4786 C CA . SER B 1 60 ? -14.141 37.156 -24.047 1 92.31 60 SER B CA 1
ATOM 4787 C C . SER B 1 60 ? -14.625 35.875 -24.719 1 92.31 60 SER B C 1
ATOM 4789 O O . SER B 1 60 ? -14.109 34.781 -24.438 1 92.31 60 SER B O 1
ATOM 4791 N N . ILE B 1 61 ? -15.727 36.062 -25.5 1 93.56 61 ILE B N 1
ATOM 4792 C CA . ILE B 1 61 ? -16.266 34.938 -26.25 1 93.56 61 ILE B CA 1
ATOM 4793 C C . ILE B 1 61 ? -16.375 35.312 -27.734 1 93.56 61 ILE B C 1
ATOM 4795 O O . ILE B 1 61 ? -16.172 36.469 -28.094 1 93.56 61 ILE B O 1
ATOM 4799 N N . LEU B 1 62 ? -16.672 34.281 -28.578 1 94.62 62 LEU B N 1
ATOM 4800 C CA . LEU B 1 62 ? -16.719 34.562 -30.016 1 94.62 62 LEU B CA 1
ATOM 4801 C C . LEU B 1 62 ? -18.156 34.531 -30.531 1 94.62 62 LEU B C 1
ATOM 4803 O O . LEU B 1 62 ? -18.953 33.688 -30.094 1 94.62 62 LEU B O 1
ATOM 4807 N N . TYR B 1 63 ? -18.438 35.438 -31.328 1 95.06 63 TYR B N 1
ATOM 4808 C CA . TYR B 1 63 ? -19.609 35.406 -32.188 1 95.06 63 TYR B CA 1
ATOM 4809 C C . TYR B 1 63 ? -19.219 35.094 -33.625 1 95.06 63 TYR B C 1
ATOM 4811 O O . TYR B 1 63 ? -18.297 35.688 -34.188 1 95.06 63 TYR B O 1
ATOM 4819 N N . LEU B 1 64 ? -19.953 34.094 -34.25 1 94.12 64 LEU B N 1
ATOM 4820 C CA . LEU B 1 64 ? -19.531 33.719 -35.594 1 94.12 64 LEU B CA 1
ATOM 4821 C C . LEU B 1 64 ? -20.734 33.562 -36.531 1 94.12 64 LEU B C 1
ATOM 4823 O O . LEU B 1 64 ? -21.828 33.219 -36.062 1 94.12 64 LEU B O 1
ATOM 4827 N N . VAL B 1 65 ? -20.453 33.875 -37.812 1 94.44 65 VAL B N 1
ATOM 4828 C CA . VAL B 1 65 ? -21.406 33.625 -38.906 1 94.44 65 VAL B CA 1
ATOM 4829 C C . VAL B 1 65 ? -20.719 32.812 -40 1 94.44 65 VAL B C 1
ATOM 4831 O O . VAL B 1 65 ? -19.688 33.25 -40.562 1 94.44 65 VAL B O 1
ATOM 4834 N N . ILE B 1 66 ? -21.25 31.594 -40.344 1 94.44 66 ILE B N 1
ATOM 4835 C CA . ILE B 1 66 ? -20.75 30.766 -41.406 1 94.44 66 ILE B CA 1
ATOM 4836 C C . ILE B 1 66 ? -21.812 30.641 -42.5 1 94.44 66 ILE B C 1
ATOM 4838 O O . ILE B 1 66 ? -22.953 30.312 -42.219 1 94.44 66 ILE B O 1
ATOM 4842 N N . LYS B 1 67 ? -21.375 30.875 -43.75 1 94.19 67 LYS B N 1
ATOM 4843 C CA . LYS B 1 67 ? -22.297 30.812 -44.875 1 94.19 67 LYS B CA 1
ATOM 4844 C C . LYS B 1 67 ? -21.766 29.891 -45.969 1 94.19 67 LYS B C 1
ATOM 4846 O O . LYS B 1 67 ? -20.562 29.797 -46.156 1 94.19 67 LYS B O 1
ATOM 4851 N N . SER B 1 68 ? -22.75 29.234 -46.594 1 92.94 68 SER B N 1
ATOM 4852 C CA . SER B 1 68 ? -22.359 28.484 -47.781 1 92.94 68 SER B CA 1
ATOM 4853 C C . SER B 1 68 ? -21.938 29.406 -48.938 1 92.94 68 SER B C 1
ATOM 4855 O O . SER B 1 68 ? -22.406 30.547 -49 1 92.94 68 SER B O 1
ATOM 4857 N N . ILE B 1 69 ? -21.062 28.953 -49.781 1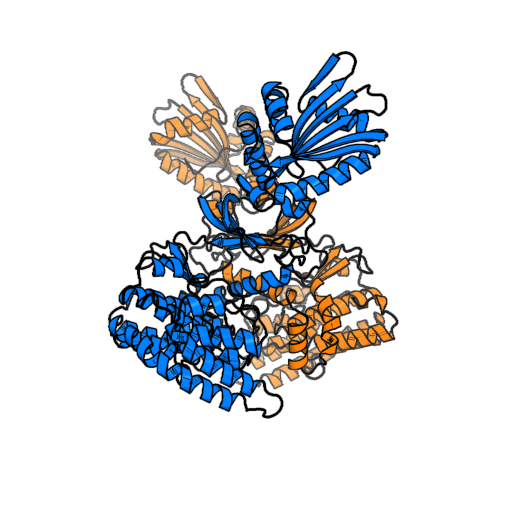 90.19 69 ILE B N 1
ATOM 4858 C CA . ILE B 1 69 ? -20.516 29.781 -50.844 1 90.19 69 ILE B CA 1
ATOM 4859 C C . ILE B 1 69 ? -21.656 30.25 -51.75 1 90.19 69 ILE B C 1
ATOM 4861 O O . ILE B 1 69 ? -21.625 31.375 -52.25 1 90.19 69 ILE B O 1
ATOM 4865 N N . ASP B 1 70 ? -22.672 29.422 -51.906 1 87.19 70 ASP B N 1
ATOM 4866 C CA . ASP B 1 70 ? -23.797 29.766 -52.781 1 87.19 70 ASP B CA 1
ATOM 4867 C C . ASP B 1 70 ? -24.922 30.422 -51.969 1 87.19 70 ASP B C 1
ATOM 4869 O O . ASP B 1 70 ? -26.031 30.625 -52.5 1 87.19 70 ASP B O 1
ATOM 4873 N N . SER B 1 71 ? -24.766 30.719 -50.75 1 83.62 71 SER B N 1
ATOM 4874 C CA . SER B 1 71 ? -25.672 31.422 -49.844 1 83.62 71 SER B CA 1
ATOM 4875 C C . SER B 1 71 ? -26.984 30.656 -49.688 1 83.62 71 SER B C 1
ATOM 4877 O O . SER B 1 71 ? -28.047 31.25 -49.562 1 83.62 71 SER B O 1
ATOM 4879 N N . ARG B 1 72 ? -26.938 29.391 -49.75 1 90 72 ARG B N 1
ATOM 4880 C CA . ARG B 1 72 ? -28.125 28.562 -49.562 1 90 72 ARG B CA 1
ATOM 4881 C C . ARG B 1 72 ? -28.469 28.453 -48.094 1 90 72 ARG B C 1
ATOM 4883 O O . ARG B 1 72 ? -29.641 28.328 -47.719 1 90 72 ARG B O 1
ATOM 4890 N N . TRP B 1 73 ? -27.375 28.438 -47.25 1 93.25 73 TRP B N 1
ATOM 4891 C CA . TRP B 1 73 ? -27.609 28.328 -45.812 1 93.25 73 TRP B CA 1
ATOM 4892 C C . TRP B 1 73 ? -26.641 29.203 -45.031 1 93.25 73 TRP B C 1
ATOM 4894 O O . TRP B 1 73 ? -25.578 29.562 -45.562 1 93.25 73 TRP B O 1
ATOM 4904 N N . THR B 1 74 ? -27.078 29.609 -43.781 1 94.38 74 THR B N 1
ATOM 4905 C CA . THR B 1 74 ? -26.281 30.406 -42.875 1 94.38 74 THR B CA 1
ATOM 4906 C C . THR B 1 74 ? -26.359 29.844 -41.438 1 94.38 74 THR B C 1
ATOM 4908 O O . THR B 1 74 ? -27.422 29.438 -41 1 94.38 74 THR B O 1
ATOM 4911 N N . ILE B 1 75 ? -25.156 29.781 -40.75 1 94.12 75 ILE B N 1
ATOM 4912 C CA . ILE B 1 75 ? -25.094 29.375 -39.375 1 94.12 75 ILE B CA 1
ATOM 4913 C C . ILE B 1 75 ? -24.562 30.531 -38.5 1 94.12 75 ILE B C 1
ATOM 4915 O O . ILE B 1 75 ? -23.531 31.141 -38.844 1 94.12 75 ILE B O 1
ATOM 4919 N N . ARG B 1 76 ? -25.234 30.891 -37.406 1 93.5 76 ARG B N 1
ATOM 4920 C CA . ARG B 1 76 ? -24.812 31.844 -36.406 1 93.5 76 ARG B CA 1
ATOM 4921 C C . ARG B 1 76 ? -24.609 31.188 -35.062 1 93.5 76 ARG B C 1
ATOM 4923 O O . ARG B 1 76 ? -25.391 30.328 -34.656 1 93.5 76 ARG B O 1
ATOM 4930 N N . SER B 1 77 ? -23.516 31.547 -34.406 1 93.88 77 SER B N 1
ATOM 4931 C CA . SER B 1 77 ? -23.25 30.844 -33.156 1 93.88 77 SER B CA 1
ATOM 4932 C C . SER B 1 77 ? -22.406 31.719 -32.188 1 93.88 77 SER B C 1
ATOM 4934 O O . SER B 1 77 ? -21.719 32.625 -32.625 1 93.88 77 SER B O 1
ATOM 4936 N N . ILE B 1 78 ? -22.562 31.453 -30.875 1 93.94 78 ILE B N 1
ATOM 4937 C CA . ILE B 1 78 ? -21.703 31.953 -29.812 1 93.94 78 ILE B CA 1
ATOM 4938 C C . ILE B 1 78 ? -20.906 30.797 -29.188 1 93.94 78 ILE B C 1
ATOM 4940 O O . ILE B 1 78 ? -21.484 29.781 -28.797 1 93.94 78 ILE B O 1
ATOM 4944 N N . ILE B 1 79 ? -19.656 31 -29.219 1 92 79 ILE B N 1
ATOM 4945 C CA . ILE B 1 79 ? -18.797 29.938 -28.703 1 92 79 ILE B CA 1
ATOM 4946 C C . ILE B 1 79 ? -17.906 30.484 -27.594 1 92 79 ILE B C 1
ATOM 4948 O O . ILE B 1 79 ? -17.422 31.609 -27.672 1 92 79 ILE B O 1
ATOM 4952 N N . ALA B 1 80 ? -17.812 29.75 -26.5 1 87.88 80 ALA B N 1
ATOM 4953 C CA . ALA B 1 80 ? -16.922 30.031 -25.391 1 87.88 80 ALA B CA 1
ATOM 4954 C C . ALA B 1 80 ? -15.938 28.891 -25.172 1 87.88 80 ALA B C 1
ATOM 4956 O O . ALA B 1 80 ? -16.312 27.828 -24.656 1 87.88 80 ALA B O 1
ATOM 4957 N N . GLY B 1 81 ? -14.727 29.141 -25.547 1 82.81 81 GLY B N 1
ATOM 4958 C CA . GLY B 1 81 ? -13.789 28.031 -25.516 1 82.81 81 GLY B CA 1
ATOM 4959 C C . GLY B 1 81 ? -14.133 26.922 -26.484 1 82.81 81 GLY B C 1
ATOM 4960 O O . GLY B 1 81 ? -14.234 27.156 -27.688 1 82.81 81 GLY B O 1
ATOM 4961 N N . THR B 1 82 ? -14.375 25.703 -26 1 80.38 82 THR B N 1
ATOM 4962 C CA . THR B 1 82 ? -14.75 24.578 -26.859 1 80.38 82 THR B CA 1
ATOM 4963 C C . THR B 1 82 ? -16.234 24.297 -26.75 1 80.38 82 THR B C 1
ATOM 4965 O O . THR B 1 82 ? -16.734 23.297 -27.297 1 80.38 82 THR B O 1
ATOM 4968 N N . LEU B 1 83 ? -16.938 25.125 -26.062 1 85.12 83 LEU B N 1
ATOM 4969 C CA . LEU B 1 83 ? -18.359 24.922 -25.875 1 85.12 83 LEU B CA 1
ATOM 4970 C C . LEU B 1 83 ? -19.172 25.797 -26.828 1 85.12 83 LEU B C 1
ATOM 4972 O O . LEU B 1 83 ? -18.875 26.984 -26.969 1 85.12 83 LEU B O 1
ATOM 4976 N N . ILE B 1 84 ? -20.141 25.25 -27.484 1 90.19 84 ILE B N 1
ATOM 4977 C CA . ILE B 1 84 ? -21.109 26 -28.281 1 90.19 84 ILE B CA 1
ATOM 4978 C C . ILE B 1 84 ? -22.281 26.406 -27.391 1 90.19 84 ILE B C 1
ATOM 4980 O O . ILE B 1 84 ? -23.078 25.562 -26.984 1 90.19 84 ILE B O 1
ATOM 4984 N N . ILE B 1 85 ? -22.328 27.625 -27.094 1 90.94 85 ILE B N 1
ATOM 4985 C CA . ILE B 1 85 ? -23.328 28.125 -26.156 1 90.94 85 ILE B CA 1
ATOM 4986 C C . ILE B 1 85 ? -24.688 28.234 -26.859 1 90.94 85 ILE B C 1
ATOM 4988 O O . ILE B 1 85 ? -25.703 27.859 -26.281 1 90.94 85 ILE B O 1
ATOM 4992 N N . SER B 1 86 ? -24.672 28.734 -28.094 1 93.44 86 SER B N 1
ATOM 4993 C CA . SER B 1 86 ? -25.875 28.875 -28.891 1 93.44 86 SER B CA 1
ATOM 4994 C C . SER B 1 86 ? -25.578 28.703 -30.375 1 93.44 86 SER B C 1
ATOM 4996 O O . SER B 1 86 ? -24.453 28.922 -30.828 1 93.44 86 SER B O 1
ATOM 4998 N N . MET B 1 87 ? -26.609 28.188 -31.109 1 93.5 87 MET B N 1
ATOM 4999 C CA . MET B 1 87 ? -26.438 27.969 -32.562 1 93.5 87 MET B CA 1
ATOM 5000 C C . MET B 1 87 ? -27.781 28.062 -33.25 1 93.5 87 MET B C 1
ATOM 5002 O O . MET B 1 87 ? -28.797 27.531 -32.781 1 93.5 87 MET B O 1
ATOM 5006 N N . VAL B 1 88 ? -27.719 28.734 -34.469 1 93.81 88 VAL B N 1
ATOM 5007 C CA . VAL B 1 88 ? -28.906 28.844 -35.312 1 93.81 88 VAL B CA 1
ATOM 5008 C C . VAL B 1 88 ? -28.531 28.531 -36.781 1 93.81 88 VAL B C 1
ATOM 5010 O O . VAL B 1 88 ? -27.516 29.016 -37.281 1 93.81 88 VAL B O 1
ATOM 5013 N N . TYR B 1 89 ? -29.312 27.656 -37.375 1 93.62 89 TYR B N 1
ATOM 5014 C CA . TYR B 1 89 ? -29.172 27.297 -38.781 1 93.62 89 TYR B CA 1
ATOM 5015 C C . TYR B 1 89 ? -30.359 27.828 -39.562 1 93.62 89 TYR B C 1
ATOM 5017 O O . TYR B 1 89 ? -31.516 27.578 -39.25 1 93.62 89 TYR B O 1
ATOM 5025 N N . GLU B 1 90 ? -29.984 28.594 -40.656 1 92 90 GLU B N 1
ATOM 5026 C CA . GLU B 1 90 ? -31.016 29.203 -41.469 1 92 90 GLU B CA 1
ATOM 5027 C C . GLU B 1 90 ? -30.781 28.922 -42.969 1 92 90 GLU B C 1
ATOM 5029 O O . GLU B 1 90 ? -29.641 28.969 -43.438 1 92 90 GLU B O 1
ATOM 5034 N N . THR B 1 91 ? -31.875 28.625 -43.688 1 91.25 91 THR B N 1
ATOM 5035 C CA . THR B 1 91 ? -31.781 28.438 -45.125 1 91.25 91 THR B CA 1
ATOM 5036 C C . THR B 1 91 ? -32.469 29.594 -45.875 1 91.25 91 THR B C 1
ATOM 5038 O O . THR B 1 91 ? -33.25 30.328 -45.281 1 91.25 91 THR B O 1
ATOM 5041 N N . LYS B 1 92 ? -32.125 29.781 -47.094 1 85.06 92 LYS B N 1
ATOM 5042 C CA . LYS B 1 92 ? -32.688 30.828 -47.938 1 85.06 92 LYS B CA 1
ATOM 5043 C C . LYS B 1 92 ? -34.219 30.641 -48.094 1 85.06 92 LYS B C 1
ATOM 5045 O O . LYS B 1 92 ? -34.938 31.609 -48.281 1 85.06 92 LYS B O 1
ATOM 5050 N N . ASP B 1 93 ? -34.688 29.438 -48.062 1 81.5 93 ASP B N 1
ATOM 5051 C CA . ASP B 1 93 ? -36.094 29.125 -48.25 1 81.5 93 ASP B CA 1
ATOM 5052 C C . ASP B 1 93 ? -36.906 29.344 -46.969 1 81.5 93 ASP B C 1
ATOM 5054 O O . ASP B 1 93 ? -38.094 29.016 -46.906 1 81.5 93 ASP B O 1
ATOM 5058 N N . GLY B 1 94 ? -36.312 29.781 -45.875 1 81.62 94 GLY B N 1
ATOM 5059 C CA . GLY B 1 94 ? -37.062 30.188 -44.688 1 81.62 94 GLY B CA 1
ATOM 5060 C C . GLY B 1 94 ? -37.031 29.141 -43.594 1 81.62 94 GLY B C 1
ATOM 5061 O O . GLY B 1 94 ? -37.75 29.266 -42.625 1 81.62 94 GLY B O 1
ATOM 5062 N N . VAL B 1 95 ? -36.281 28.125 -43.719 1 81.31 95 VAL B N 1
ATOM 5063 C CA . VAL B 1 95 ? -36.188 27.125 -42.656 1 81.31 95 VAL B CA 1
ATOM 5064 C C . VAL B 1 95 ? -35.188 27.578 -41.594 1 81.31 95 VAL B C 1
ATOM 5066 O O . VAL B 1 95 ? -34.094 28.016 -41.906 1 81.31 95 VAL B O 1
ATOM 5069 N N . GLN B 1 96 ? -35.656 27.547 -40.312 1 88.19 96 GLN B N 1
ATOM 5070 C CA . GLN B 1 96 ? -34.812 27.922 -39.188 1 88.19 96 GLN B CA 1
ATOM 5071 C C . GLN B 1 96 ? -34.75 26.797 -38.156 1 88.19 96 GLN B C 1
ATOM 5073 O O . GLN B 1 96 ? -35.781 26.328 -37.656 1 88.19 96 GLN B O 1
ATOM 5078 N N . LEU B 1 97 ? -33.562 26.297 -37.938 1 89.31 97 LEU B N 1
ATOM 5079 C CA . LEU B 1 97 ? -33.312 25.328 -36.875 1 89.31 97 LEU B CA 1
ATOM 5080 C C . LEU B 1 97 ? -32.469 25.953 -35.75 1 89.31 97 LEU B C 1
ATOM 5082 O O . LEU B 1 97 ? -31.562 26.75 -36.031 1 89.31 97 LEU B O 1
ATOM 5086 N N . VAL B 1 98 ? -32.844 25.562 -34.469 1 89.44 98 VAL B N 1
ATOM 5087 C CA . VAL B 1 98 ? -32.188 26.219 -33.312 1 89.44 98 VAL B CA 1
ATOM 5088 C C . VAL B 1 98 ? -31.625 25.156 -32.375 1 89.44 98 VAL B C 1
ATOM 5090 O O . VAL B 1 98 ? -32.156 24.047 -32.281 1 89.44 98 VAL B O 1
ATOM 5093 N N . GLY B 1 99 ? -30.5 25.531 -31.766 1 89.69 99 GLY B N 1
ATOM 5094 C CA . GLY B 1 99 ? -29.953 24.719 -30.703 1 89.69 99 GLY B CA 1
ATOM 5095 C C . GLY B 1 99 ? -29.391 23.391 -31.188 1 89.69 99 GLY B C 1
ATOM 5096 O O . GLY B 1 99 ? -28.594 23.359 -32.125 1 89.69 99 GLY B O 1
ATOM 5097 N N . GLY B 1 100 ? -29.844 22.328 -30.531 1 84.31 100 GLY B N 1
ATOM 5098 C CA . GLY B 1 100 ? -29.375 20.984 -30.828 1 84.31 100 GLY B CA 1
ATOM 5099 C C . GLY B 1 100 ? -29.656 20.547 -32.25 1 84.31 100 GLY B C 1
ATOM 5100 O O . GLY B 1 100 ? -28.828 19.891 -32.875 1 84.31 100 GLY B O 1
ATOM 5101 N N . LEU B 1 101 ? -30.703 20.953 -32.75 1 83.31 101 LEU B N 1
ATOM 5102 C CA . LEU B 1 101 ? -31.062 20.594 -34.125 1 83.31 101 LEU B CA 1
ATOM 5103 C C . LEU B 1 101 ? -30.125 21.266 -35.125 1 83.31 101 LEU B C 1
ATOM 5105 O O . LEU B 1 101 ? -29.719 20.641 -36.094 1 83.31 101 LEU B O 1
ATOM 5109 N N . ALA B 1 102 ? -29.828 22.438 -34.844 1 91.5 102 ALA B N 1
ATOM 5110 C CA . ALA B 1 102 ? -28.875 23.141 -35.719 1 91.5 102 ALA B CA 1
ATOM 5111 C C . ALA B 1 102 ? -27.5 22.453 -35.656 1 91.5 102 ALA B C 1
ATOM 5113 O O . ALA B 1 102 ? -26.859 22.25 -36.688 1 91.5 102 ALA B O 1
ATOM 5114 N N . TYR B 1 103 ? -27.109 22.141 -34.438 1 90.19 103 TYR B N 1
ATOM 5115 C CA . TYR B 1 103 ? -25.828 21.469 -34.25 1 90.19 103 TYR B CA 1
ATOM 5116 C C . TYR B 1 103 ? -25.797 20.141 -35.031 1 90.19 103 TYR B C 1
ATOM 5118 O O . TYR B 1 103 ? -24.797 19.828 -35.688 1 90.19 103 TYR B O 1
ATOM 5126 N N . ASN B 1 104 ? -26.828 19.391 -34.969 1 81.88 104 ASN B N 1
ATOM 5127 C CA . ASN B 1 104 ? -26.906 18.109 -35.656 1 81.88 104 ASN B CA 1
ATOM 5128 C C . ASN B 1 104 ? -26.828 18.266 -37.156 1 81.88 104 ASN B C 1
ATOM 5130 O O . ASN B 1 104 ? -26.203 17.453 -37.844 1 81.88 104 ASN B O 1
ATOM 5134 N N . THR B 1 105 ? -27.438 19.297 -37.688 1 85.94 105 THR B N 1
ATOM 5135 C CA . THR B 1 10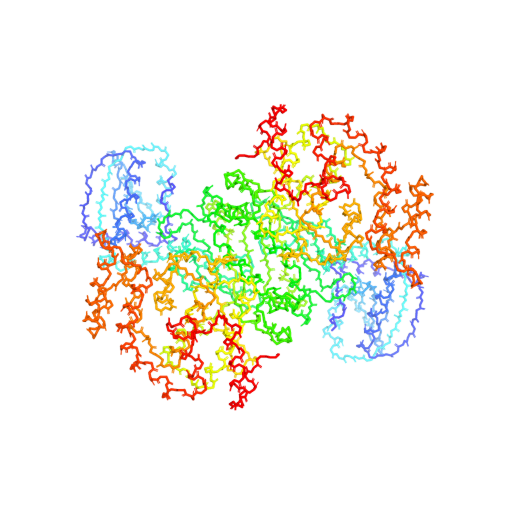5 ? -27.375 19.578 -39.125 1 85.94 105 THR B CA 1
ATOM 5136 C C . THR B 1 105 ? -25.938 19.844 -39.531 1 85.94 105 THR B C 1
ATOM 5138 O O . THR B 1 105 ? -25.469 19.297 -40.531 1 85.94 105 THR B O 1
ATOM 5141 N N . LEU B 1 106 ? -25.266 20.641 -38.781 1 87.31 106 LEU B N 1
ATOM 5142 C CA . LEU B 1 106 ? -23.875 20.922 -39.062 1 87.31 106 LEU B CA 1
ATOM 5143 C C . LEU B 1 106 ? -23.031 19.656 -38.969 1 87.31 106 LEU B C 1
ATOM 5145 O O . LEU B 1 106 ? -22.234 19.375 -39.875 1 87.31 106 LEU B O 1
ATOM 5149 N N . PHE B 1 107 ? -23.188 18.891 -38 1 81.25 107 PHE B N 1
ATOM 5150 C CA . PHE B 1 107 ? -22.344 17.766 -37.656 1 81.25 107 PHE B CA 1
ATOM 5151 C C . PHE B 1 107 ? -22.609 16.578 -38.562 1 81.25 107 PHE B C 1
ATOM 5153 O O . PHE B 1 107 ? -21.672 15.906 -39.031 1 81.25 107 PHE B O 1
ATOM 5160 N N . LYS B 1 108 ? -23.812 16.344 -38.906 1 77.75 108 LYS B N 1
ATOM 5161 C CA . LYS B 1 108 ? -24.188 15.125 -39.625 1 77.75 108 LYS B CA 1
ATOM 5162 C C . LYS B 1 108 ? -24.297 15.391 -41.125 1 77.75 108 LYS B C 1
ATOM 5164 O O . LYS B 1 108 ? -24 14.523 -41.938 1 77.75 108 LYS B O 1
ATOM 5169 N N . GLU B 1 109 ? -24.656 16.562 -41.438 1 80.94 109 GLU B N 1
ATOM 5170 C CA . GLU B 1 109 ? -25 16.797 -42.812 1 80.94 109 GLU B CA 1
ATOM 5171 C C . GLU B 1 109 ? -23.922 17.641 -43.5 1 80.94 109 GLU B C 1
ATOM 5173 O O . GLU B 1 109 ? -23.562 17.391 -44.656 1 80.94 109 GLU B O 1
ATOM 5178 N N . ILE B 1 110 ? -23.375 18.547 -42.875 1 87.75 110 ILE B N 1
ATOM 5179 C CA . ILE B 1 110 ? -22.516 19.516 -43.531 1 87.75 110 ILE B CA 1
ATOM 5180 C C . ILE B 1 110 ? -21.062 19.125 -43.344 1 87.75 110 ILE B C 1
ATOM 5182 O O . ILE B 1 110 ? -20.281 19.094 -44.312 1 87.75 110 ILE B O 1
ATOM 5186 N N . TYR B 1 111 ? -20.688 18.797 -42.156 1 85.88 111 TYR B N 1
ATOM 5187 C CA . TYR B 1 111 ? -19.297 18.562 -41.75 1 85.88 111 TYR B CA 1
ATOM 5188 C C . TYR B 1 111 ? -18.672 17.438 -42.562 1 85.88 111 TYR B C 1
ATOM 5190 O O . TYR B 1 111 ? -17.547 17.562 -43.031 1 85.88 111 TYR B O 1
ATOM 5198 N N . PRO B 1 112 ? -19.406 16.281 -42.844 1 77.31 112 PRO B N 1
ATOM 5199 C CA . PRO B 1 112 ? -18.781 15.18 -43.562 1 77.31 112 PRO B CA 1
ATOM 5200 C C . PRO B 1 112 ? -18.391 15.578 -45 1 77.31 112 PRO B C 1
ATOM 5202 O O . PRO B 1 112 ? -17.453 15.023 -45.562 1 77.31 112 PRO B O 1
ATOM 5205 N N . ASN B 1 113 ? -19.031 16.625 -45.562 1 81.75 113 ASN B N 1
ATOM 5206 C CA . ASN B 1 113 ? -18.766 17.047 -46.938 1 81.75 113 ASN B CA 1
ATOM 5207 C C . ASN B 1 113 ? -17.656 18.109 -47 1 81.75 113 ASN B C 1
ATOM 5209 O O . ASN B 1 113 ? -17.156 18.422 -48.062 1 81.75 113 ASN B O 1
ATOM 5213 N N . ASN B 1 114 ? -17.281 18.625 -45.938 1 86.69 114 ASN B N 1
ATOM 5214 C CA . ASN B 1 114 ? -16.219 19.625 -45.781 1 86.69 114 ASN B CA 1
ATOM 5215 C C . ASN B 1 114 ? -16.266 20.656 -46.906 1 86.69 114 ASN B C 1
ATOM 5217 O O . ASN B 1 114 ? -15.266 20.859 -47.594 1 86.69 114 ASN B O 1
ATOM 5221 N N . PRO B 1 115 ? -17.344 21.328 -47.094 1 91 115 PRO B N 1
ATOM 5222 C CA . PRO B 1 115 ? -17.469 22.312 -48.188 1 91 115 PRO B CA 1
ATOM 5223 C C . PRO B 1 115 ? -16.656 23.578 -47.906 1 91 115 PRO B C 1
ATOM 5225 O O . PRO B 1 115 ? -16.219 23.812 -46.781 1 91 115 PRO B O 1
ATOM 5228 N N . VAL B 1 116 ? -16.438 24.25 -48.969 1 91.56 116 VAL B N 1
ATOM 5229 C CA . VAL B 1 116 ? -15.844 25.578 -48.812 1 91.56 116 VAL B CA 1
ATOM 5230 C C . VAL B 1 116 ? -16.891 26.562 -48.344 1 91.56 116 VAL B C 1
ATOM 5232 O O . VAL B 1 116 ? -18 26.625 -48.875 1 91.56 116 VAL B O 1
ATOM 5235 N N . VAL B 1 117 ? -16.578 27.312 -47.312 1 94.31 117 VAL B N 1
ATOM 5236 C CA . VAL B 1 117 ? -17.547 28.234 -46.719 1 94.31 117 VAL B CA 1
ATOM 5237 C C . VAL B 1 117 ? -16.922 29.625 -46.594 1 94.31 117 VAL B C 1
ATOM 5239 O O . VAL B 1 117 ? -15.711 29.781 -46.719 1 94.31 117 VAL B O 1
ATOM 5242 N N . LYS B 1 118 ? -17.812 30.688 -46.406 1 94.44 118 LYS B N 1
ATOM 5243 C CA . LYS B 1 118 ? -17.438 32.031 -46 1 94.44 118 LYS B CA 1
ATOM 5244 C C . LYS B 1 118 ? -17.812 32.312 -44.562 1 94.44 118 LYS B C 1
ATOM 5246 O O . LYS B 1 118 ? -18.906 31.984 -44.094 1 94.44 118 LYS B O 1
ATOM 5251 N N . TYR B 1 119 ? -16.828 32.844 -43.812 1 94.12 119 TYR B N 1
ATOM 5252 C CA . TYR B 1 119 ? -17.188 33.031 -42.406 1 94.12 119 TYR B CA 1
ATOM 5253 C C . TYR B 1 119 ? -16.734 34.375 -41.875 1 94.12 119 TYR B C 1
ATOM 5255 O O . TYR B 1 119 ? -15.781 34.969 -42.406 1 94.12 119 TYR B O 1
ATOM 5263 N N . ASN B 1 120 ? -17.484 34.938 -40.875 1 94 120 ASN B N 1
ATOM 5264 C CA . ASN B 1 120 ? -17.219 36.125 -40.094 1 94 120 ASN B CA 1
ATOM 5265 C C . ASN B 1 120 ? -17.031 35.812 -38.625 1 94 120 ASN B C 1
ATOM 5267 O O . ASN B 1 120 ? -17.734 34.969 -38.062 1 94 120 ASN B O 1
ATOM 5271 N N . VAL B 1 121 ? -16.031 36.5 -38.031 1 94.62 121 VAL B N 1
ATOM 5272 C CA . VAL B 1 121 ? -15.773 36.25 -36.594 1 94.62 121 VAL B CA 1
ATOM 5273 C C . VAL B 1 121 ? -15.688 37.562 -35.844 1 94.62 121 VAL B C 1
ATOM 5275 O O . VAL B 1 121 ? -15.023 38.5 -36.312 1 94.62 121 VAL B O 1
ATOM 5278 N N . GLY B 1 122 ? -16.359 37.656 -34.719 1 94.62 122 GLY B N 1
ATOM 5279 C CA . GLY B 1 122 ? -16.266 38.781 -33.781 1 94.62 122 GLY B CA 1
ATOM 5280 C C . GLY B 1 122 ? -15.977 38.344 -32.375 1 94.62 122 GLY B C 1
ATOM 5281 O O . GLY B 1 122 ? -16.25 37.219 -31.984 1 94.62 122 GLY B O 1
ATOM 5282 N N . VAL B 1 123 ? -15.359 39.25 -31.625 1 94.19 123 VAL B N 1
ATOM 5283 C CA . VAL B 1 123 ? -15.062 39 -30.219 1 94.19 123 VAL B CA 1
ATOM 5284 C C . VAL B 1 123 ? -15.883 39.938 -29.344 1 94.19 123 VAL B C 1
ATOM 5286 O O . VAL B 1 123 ? -16.031 41.125 -29.672 1 94.19 123 VAL B O 1
ATOM 5289 N N . ILE B 1 124 ? -16.391 39.375 -28.266 1 93.75 124 ILE B N 1
ATOM 5290 C CA . ILE B 1 124 ? -17.172 40.188 -27.328 1 93.75 124 ILE B CA 1
ATOM 5291 C C . ILE B 1 124 ? -16.766 39.812 -25.891 1 93.75 124 ILE B C 1
ATOM 5293 O O . ILE B 1 124 ? -16.609 38.656 -25.562 1 93.75 124 ILE B O 1
ATOM 5297 N N . THR B 1 125 ? -16.641 40.812 -25.094 1 92.88 125 THR B N 1
ATOM 5298 C CA . THR B 1 125 ? -16.344 40.562 -23.688 1 92.88 125 THR B CA 1
ATOM 5299 C C . THR B 1 125 ? -17.578 40 -22.969 1 92.88 125 THR B C 1
ATOM 5301 O O . THR B 1 125 ? -18.703 40.406 -23.25 1 92.88 125 THR B O 1
ATOM 5304 N N . ILE B 1 126 ? -17.375 39.156 -22.031 1 91.56 126 ILE B N 1
ATOM 5305 C CA . ILE B 1 126 ? -18.469 38.5 -21.312 1 91.56 126 ILE B CA 1
ATOM 5306 C C . ILE B 1 126 ? -19.297 39.562 -20.562 1 91.56 126 ILE B C 1
ATOM 5308 O O . ILE B 1 126 ? -20.516 39.469 -20.531 1 91.56 126 ILE B O 1
ATOM 5312 N N . ASP B 1 127 ? -18.672 40.5 -20.078 1 88.25 127 ASP B N 1
ATOM 5313 C CA . ASP B 1 127 ? -19.344 41.562 -19.312 1 88.25 127 ASP B CA 1
ATOM 5314 C C . ASP B 1 127 ? -20.234 42.406 -20.219 1 88.25 127 ASP B C 1
ATOM 5316 O O . ASP B 1 127 ? -21.188 43.031 -19.75 1 88.25 127 ASP B O 1
ATOM 5320 N N . SER B 1 128 ? -19.922 42.438 -21.5 1 89.69 128 SER B N 1
ATOM 5321 C CA . SER B 1 128 ? -20.656 43.281 -22.438 1 89.69 128 SER B CA 1
ATOM 5322 C C . SER B 1 128 ? -21.828 42.531 -23.062 1 89.69 128 SER B C 1
ATOM 5324 O O . SER B 1 128 ? -22.594 43.094 -23.844 1 89.69 128 SER B O 1
ATOM 5326 N N . LEU B 1 129 ? -22.016 41.312 -22.719 1 90.38 129 LEU B N 1
ATOM 5327 C CA . LEU B 1 129 ? -23.125 40.531 -23.234 1 90.38 129 LEU B CA 1
ATOM 5328 C C . LEU B 1 129 ? -24.438 40.938 -22.562 1 90.38 129 LEU B C 1
ATOM 5330 O O . LEU B 1 129 ? -24.438 41.344 -21.406 1 90.38 129 LEU B O 1
ATOM 5334 N N . PRO B 1 130 ? -25.531 40.781 -23.375 1 88.06 130 PRO B N 1
ATOM 5335 C CA . PRO B 1 130 ? -26.812 40.938 -22.703 1 88.06 130 PRO B CA 1
ATOM 5336 C C . PRO B 1 130 ? -27.016 39.938 -21.562 1 88.06 130 PRO B C 1
ATOM 5338 O O . PRO B 1 130 ? -26.562 38.812 -21.656 1 88.06 130 PRO B O 1
ATOM 5341 N N . ASP B 1 131 ? -27.734 40.281 -20.531 1 86.81 131 ASP B N 1
ATOM 5342 C CA . ASP B 1 131 ? -27.891 39.469 -19.312 1 86.81 131 ASP B CA 1
ATOM 5343 C C . ASP B 1 131 ? -28.484 38.094 -19.625 1 86.81 131 ASP B C 1
ATOM 5345 O O . ASP B 1 131 ? -28.109 37.094 -19.016 1 86.81 131 ASP B O 1
ATOM 5349 N N . THR B 1 132 ? -29.359 38.094 -20.625 1 88.56 132 THR B N 1
ATOM 5350 C CA . THR B 1 132 ? -30.062 36.875 -20.969 1 88.56 132 THR B CA 1
ATOM 5351 C C . THR B 1 132 ? -29.109 35.812 -21.516 1 88.56 132 THR B C 1
ATOM 5353 O O . THR B 1 132 ? -29.297 34.625 -21.312 1 88.56 132 THR B O 1
ATOM 5356 N N . ILE B 1 133 ? -28.078 36.25 -22.172 1 89.31 133 ILE B N 1
ATOM 5357 C CA . ILE B 1 133 ? -27.109 35.312 -22.734 1 89.31 133 ILE B CA 1
ATOM 5358 C C . ILE B 1 133 ? -25.938 35.125 -21.781 1 89.31 133 ILE B C 1
ATOM 5360 O O . ILE B 1 133 ? -25.359 34.062 -21.688 1 89.31 133 ILE B O 1
ATOM 5364 N N . LYS B 1 134 ? -25.609 36.125 -21.047 1 90 134 LYS B N 1
ATOM 5365 C CA . LYS B 1 134 ? -24.5 36.125 -20.094 1 90 134 LYS B CA 1
ATOM 5366 C C . LYS B 1 134 ? -24.688 35 -19.078 1 90 134 LYS B C 1
ATOM 5368 O O . LYS B 1 134 ? -23.719 34.312 -18.719 1 90 134 LYS B O 1
ATOM 5373 N N . VAL B 1 135 ? -25.844 34.781 -18.641 1 87.44 135 VAL B N 1
ATOM 5374 C CA . VAL B 1 135 ? -26.141 33.75 -17.656 1 87.44 135 VAL B CA 1
ATOM 5375 C C . VAL B 1 135 ? -25.75 32.375 -18.203 1 87.44 135 VAL B C 1
ATOM 5377 O O . VAL B 1 135 ? -25.172 31.562 -17.484 1 87.44 135 VAL B O 1
ATOM 5380 N N . TYR B 1 136 ? -26.031 32.156 -19.406 1 87.31 136 TYR B N 1
ATOM 5381 C CA . TYR B 1 136 ? -25.734 30.844 -20 1 87.31 136 TYR B CA 1
ATOM 5382 C C . TYR B 1 136 ? -24.25 30.672 -20.219 1 87.31 136 TYR B C 1
ATOM 5384 O O . TYR B 1 136 ? -23.703 29.578 -20.062 1 87.31 136 TYR B O 1
ATOM 5392 N N . VAL B 1 137 ? -23.578 31.734 -20.547 1 86.5 137 VAL B N 1
ATOM 5393 C CA . VAL B 1 137 ? -22.141 31.656 -20.719 1 86.5 137 VAL B CA 1
ATOM 5394 C C . VAL B 1 137 ? -21.453 31.359 -19.391 1 86.5 137 VAL B C 1
ATOM 5396 O O . VAL B 1 137 ? -20.609 30.469 -19.297 1 86.5 137 VAL B O 1
ATOM 5399 N N . GLU B 1 138 ? -21.859 31.969 -18.453 1 81.31 138 GLU B N 1
ATOM 5400 C CA . GLU B 1 138 ? -21.297 31.734 -17.125 1 81.31 138 GLU B CA 1
ATOM 5401 C C . GLU B 1 138 ? -21.594 30.328 -16.625 1 81.31 138 GLU B C 1
ATOM 5403 O O . GLU B 1 138 ? -20.734 29.656 -16.047 1 81.31 138 GLU B O 1
ATOM 5408 N N . GLU B 1 139 ? -22.781 29.906 -16.891 1 77 139 GLU B N 1
ATOM 5409 C CA . GLU B 1 139 ? -23.156 28.547 -16.5 1 77 139 GLU B CA 1
ATOM 5410 C C . GLU B 1 139 ? -22.344 27.5 -17.266 1 77 139 GLU B C 1
ATOM 5412 O O . GLU B 1 139 ? -21.969 26.469 -16.703 1 77 139 GLU B O 1
ATOM 5417 N N . SER B 1 140 ? -22.172 27.781 -18.516 1 73.75 140 SER B N 1
ATOM 5418 C CA . SER B 1 140 ? -21.406 26.844 -19.328 1 73.75 140 SER B CA 1
ATOM 5419 C C . SER B 1 140 ? -19.953 26.766 -18.875 1 73.75 140 SER B C 1
ATOM 5421 O O . SER B 1 140 ? -19.359 25.688 -18.875 1 73.75 140 SER B O 1
ATOM 5423 N N . LEU B 1 141 ? -19.453 27.875 -18.594 1 69.81 141 LEU B N 1
ATOM 5424 C CA . LEU B 1 141 ? -18.078 27.906 -18.094 1 69.81 141 LEU B CA 1
ATOM 5425 C C . LEU B 1 141 ? -17.969 27.203 -16.75 1 69.81 141 LEU B C 1
ATOM 5427 O O . LEU B 1 141 ? -16.953 26.562 -16.453 1 69.81 141 LEU B O 1
ATOM 5431 N N . ARG B 1 142 ? -18.938 27.344 -16.172 1 61.59 142 ARG B N 1
ATOM 5432 C CA . ARG B 1 142 ? -19.016 26.562 -14.93 1 61.59 142 ARG B CA 1
ATOM 5433 C C . ARG B 1 142 ? -19.125 25.078 -15.227 1 61.59 142 ARG B C 1
ATOM 5435 O O . ARG B 1 142 ? -18.5 24.25 -14.547 1 61.59 142 ARG B O 1
ATOM 5442 N N . GLU B 1 143 ? -19.969 24.859 -16.266 1 57.25 143 GLU B N 1
ATOM 5443 C CA . GLU B 1 143 ? -20.141 23.469 -16.688 1 57.25 143 GLU B CA 1
ATOM 5444 C C . GLU B 1 143 ? -18.828 22.859 -17.156 1 57.25 143 GLU B C 1
ATOM 5446 O O . GLU B 1 143 ? -18.531 21.703 -16.875 1 57.25 143 GLU B O 1
ATOM 5451 N N . LYS B 1 144 ? -18.188 23.672 -18.094 1 54.81 144 LYS B N 1
ATOM 5452 C CA . LYS B 1 144 ? -16.922 23.219 -18.656 1 54.81 144 LYS B CA 1
ATOM 5453 C C . LYS B 1 144 ? -15.914 22.891 -17.547 1 54.81 144 LYS B C 1
ATOM 5455 O O . LYS B 1 144 ? -15.18 21.906 -17.641 1 54.81 144 LYS B O 1
ATOM 5460 N N . ARG B 1 145 ? -15.742 23.969 -16.734 1 52.06 145 ARG B N 1
ATOM 5461 C CA . ARG B 1 145 ? -14.93 23.688 -15.555 1 52.06 145 ARG B CA 1
ATOM 5462 C C . ARG B 1 145 ? -15.359 22.391 -14.891 1 52.06 145 ARG B C 1
ATOM 5464 O O . ARG B 1 145 ? -14.531 21.641 -14.359 1 52.06 145 ARG B O 1
ATOM 5471 N N . GLU B 1 146 ? -16.578 22.234 -15.109 1 58.56 146 GLU B N 1
ATOM 5472 C CA . GLU B 1 146 ? -17.172 21.078 -14.453 1 58.56 146 GLU B CA 1
ATOM 5473 C C . GLU B 1 146 ? -16.812 19.781 -15.18 1 58.56 146 GLU B C 1
ATOM 5475 O O . GLU B 1 146 ? -16.906 18.688 -14.602 1 58.56 146 GLU B O 1
ATOM 5480 N N . GLU B 1 147 ? -16.172 20.031 -16.469 1 65.12 147 GLU B N 1
ATOM 5481 C CA . GLU B 1 147 ? -15.891 18.828 -17.25 1 65.12 147 GLU B CA 1
ATOM 5482 C C . GLU B 1 147 ? -14.445 18.375 -17.062 1 65.12 147 GLU B C 1
ATOM 5484 O O . GLU B 1 147 ? -14.008 17.391 -17.672 1 65.12 147 GLU B O 1
ATOM 5489 N N . LYS B 1 148 ? -13.688 19.203 -16.453 1 80.12 148 LYS B N 1
ATOM 5490 C CA . LYS B 1 148 ? -12.2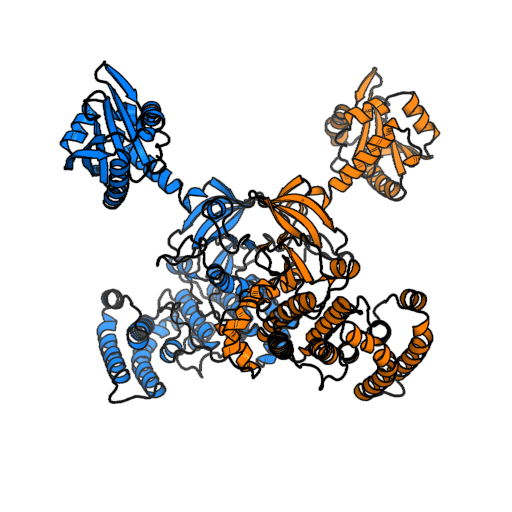97 18.828 -16.234 1 80.12 148 LYS B CA 1
ATOM 5491 C C . LYS B 1 148 ? -12.062 18.359 -14.805 1 80.12 148 LYS B C 1
ATOM 5493 O O . LYS B 1 148 ? -12.758 18.797 -13.883 1 80.12 148 LYS B O 1
ATOM 5498 N N . PRO B 1 149 ? -11.047 17.609 -14.688 1 87.75 149 PRO B N 1
ATOM 5499 C CA . PRO B 1 149 ? -10.664 17.234 -13.32 1 87.75 149 PRO B CA 1
ATOM 5500 C C . PRO B 1 149 ? -10.25 18.438 -12.477 1 87.75 149 PRO B C 1
ATOM 5502 O O . PRO B 1 149 ? -9.664 19.406 -13 1 87.75 149 PRO B O 1
ATOM 5505 N N . PRO B 1 150 ? -10.586 18.484 -11.266 1 91.25 150 PRO B N 1
ATOM 5506 C CA . PRO B 1 150 ? -11.289 17.406 -10.57 1 91.25 150 PRO B CA 1
ATOM 5507 C C . PRO B 1 150 ? -12.805 17.578 -10.602 1 91.25 150 PRO B C 1
ATOM 5509 O O . PRO B 1 150 ? -13.531 16.75 -10.047 1 91.25 150 PRO B O 1
ATOM 5512 N N . TYR B 1 151 ? -13.305 18.578 -11.266 1 85.75 151 TYR B N 1
ATOM 5513 C CA . TYR B 1 151 ? -14.719 18.938 -11.219 1 85.75 151 TYR B CA 1
ATOM 5514 C C . TYR B 1 151 ? -15.578 17.875 -11.883 1 85.75 151 TYR B C 1
ATOM 5516 O O . TYR B 1 151 ? -16.734 17.672 -11.5 1 85.75 151 TYR B O 1
ATOM 5524 N N . ILE B 1 152 ? -15.039 17.203 -12.836 1 87.69 152 ILE B N 1
ATOM 5525 C CA . ILE B 1 152 ? -15.758 16.203 -13.625 1 87.69 152 ILE B CA 1
ATOM 5526 C C . ILE B 1 152 ? -16.203 15.062 -12.719 1 87.69 152 ILE B C 1
ATOM 5528 O O . ILE B 1 152 ? -17.125 14.32 -13.047 1 87.69 152 ILE B O 1
ATOM 5532 N N . TRP B 1 153 ? -15.547 14.891 -11.578 1 92.06 153 TRP B N 1
ATOM 5533 C CA . TRP B 1 153 ? -15.82 13.734 -10.727 1 92.06 153 TRP B CA 1
ATOM 5534 C C . TRP B 1 153 ? -16.875 14.062 -9.672 1 92.06 153 TRP B C 1
ATOM 5536 O O . TRP B 1 153 ? -17.406 13.164 -9.023 1 92.06 153 TRP B O 1
ATOM 5546 N N . VAL B 1 154 ? -17.188 15.359 -9.492 1 87.75 154 VAL B N 1
ATOM 5547 C CA . VAL B 1 154 ? -18.141 15.766 -8.461 1 87.75 154 VAL B CA 1
ATOM 5548 C C . VAL B 1 154 ? -19.547 15.258 -8.82 1 87.75 154 VAL B C 1
ATOM 5550 O O . VAL B 1 154 ? -19.953 15.32 -9.977 1 87.75 154 VAL B O 1
ATOM 5553 N N . ASN B 1 155 ? -20.234 14.656 -7.82 1 82.81 155 ASN B N 1
ATOM 5554 C CA . ASN B 1 155 ? -21.578 14.094 -7.934 1 82.81 155 ASN B CA 1
ATOM 5555 C C . ASN B 1 155 ? -21.578 12.812 -8.758 1 82.81 155 ASN B C 1
ATOM 5557 O O . ASN B 1 155 ? -22.578 12.461 -9.375 1 82.81 155 ASN B O 1
ATOM 5561 N N . LYS B 1 156 ? -20.547 12.18 -8.883 1 85.25 156 LYS B N 1
ATOM 5562 C CA . LYS B 1 156 ? -20.422 10.867 -9.523 1 85.25 156 LYS B CA 1
ATOM 5563 C C . LYS B 1 156 ? -19.969 9.812 -8.523 1 85.25 156 LYS B C 1
ATOM 5565 O O . LYS B 1 156 ? -19.562 10.141 -7.406 1 85.25 156 LYS B O 1
ATOM 5570 N N . VAL B 1 157 ? -20.141 8.594 -8.945 1 88.56 157 VAL B N 1
ATOM 5571 C CA . VAL B 1 157 ? -19.688 7.473 -8.133 1 88.56 157 VAL B CA 1
ATOM 5572 C C . VAL B 1 157 ? -18.422 6.875 -8.75 1 88.56 157 VAL B C 1
ATOM 5574 O O . VAL B 1 157 ? -18.406 6.527 -9.93 1 88.56 157 VAL B O 1
ATOM 5577 N N . LEU B 1 158 ? -17.375 6.922 -8 1 92.56 158 LEU B N 1
ATOM 5578 C CA . LEU B 1 158 ? -16.109 6.289 -8.367 1 92.56 158 LEU B CA 1
ATOM 5579 C C . LEU B 1 158 ? -15.758 5.172 -7.395 1 92.56 158 LEU B C 1
ATOM 5581 O O . LEU B 1 158 ? -15.617 5.41 -6.191 1 92.56 158 LEU B O 1
ATOM 5585 N N . TYR B 1 159 ? -15.57 3.945 -7.863 1 95.12 159 TYR B N 1
ATOM 5586 C CA . TYR B 1 159 ? -15.211 2.811 -7.023 1 95.12 159 TYR B CA 1
ATOM 5587 C C . TYR B 1 159 ? -16.125 2.711 -5.816 1 95.12 159 TYR B C 1
ATOM 5589 O O . TYR B 1 159 ? -15.664 2.59 -4.68 1 95.12 159 TYR B O 1
ATOM 5597 N N . ASP B 1 160 ? -17.406 2.945 -6.031 1 90.56 160 ASP B N 1
ATOM 5598 C CA . ASP B 1 160 ? -18.469 2.795 -5.043 1 90.56 160 ASP B CA 1
ATOM 5599 C C . ASP B 1 160 ? -18.453 3.939 -4.031 1 90.56 160 ASP B C 1
ATOM 5601 O O . ASP B 1 160 ? -19.047 3.836 -2.955 1 90.56 160 ASP B O 1
ATOM 5605 N N . LEU B 1 161 ? -17.719 5.012 -4.336 1 92.94 161 LEU B N 1
ATOM 5606 C CA . LEU B 1 161 ? -17.719 6.215 -3.51 1 92.94 161 LEU B CA 1
ATOM 5607 C C . LEU B 1 161 ? -18.422 7.367 -4.219 1 92.94 161 LEU B C 1
ATOM 5609 O O . LEU B 1 161 ? -18.094 7.684 -5.367 1 92.94 161 LEU B O 1
ATOM 5613 N N . TYR B 1 162 ? -19.359 7.934 -3.574 1 89.94 162 TYR B N 1
ATOM 5614 C CA . TYR B 1 162 ? -20.016 9.133 -4.09 1 89.94 162 TYR B CA 1
ATOM 5615 C C . TYR B 1 162 ? -19.188 10.375 -3.799 1 89.94 162 TYR B C 1
ATOM 5617 O O . TYR B 1 162 ? -18.906 10.688 -2.639 1 89.94 162 TYR B O 1
ATOM 5625 N N . ILE B 1 163 ? -18.766 11.094 -4.801 1 92.75 163 ILE B N 1
ATOM 5626 C CA . ILE B 1 163 ? -17.953 12.289 -4.633 1 92.75 163 ILE B CA 1
ATOM 5627 C C . ILE B 1 163 ? -18.844 13.5 -4.367 1 92.75 163 ILE B C 1
ATOM 5629 O O . ILE B 1 163 ? -19.609 13.914 -5.242 1 92.75 163 ILE B O 1
ATOM 5633 N N . GLU B 1 164 ? -18.656 14.07 -3.215 1 88.88 164 GLU B N 1
ATOM 5634 C CA . GLU B 1 164 ? -19.547 15.133 -2.775 1 88.88 164 GLU B CA 1
ATOM 5635 C C . GLU B 1 164 ? -19.047 16.5 -3.23 1 88.88 164 GLU B C 1
ATOM 5637 O O . GLU B 1 164 ? -19.828 17.328 -3.703 1 88.88 164 GLU B O 1
ATOM 5642 N N . LYS B 1 165 ? -17.797 16.781 -3.049 1 88.12 165 LYS B N 1
ATOM 5643 C CA . LYS B 1 165 ? -17.266 18.109 -3.334 1 88.12 165 LYS B CA 1
ATOM 5644 C C . LYS B 1 165 ? -15.742 18.078 -3.451 1 88.12 165 LYS B C 1
ATOM 5646 O O . LYS B 1 165 ? -15.109 17.047 -3.162 1 88.12 165 LYS B O 1
ATOM 5651 N N . ILE B 1 166 ? -15.273 19.188 -3.896 1 90.12 166 ILE B N 1
ATOM 5652 C CA . ILE B 1 166 ? -13.836 19.375 -3.965 1 90.12 166 ILE B CA 1
ATOM 5653 C C . ILE B 1 166 ? -13.336 20 -2.664 1 90.12 166 ILE B C 1
ATOM 5655 O O . ILE B 1 166 ? -13.891 21 -2.195 1 90.12 166 ILE B O 1
ATOM 5659 N N . VAL B 1 167 ? -12.375 19.375 -2.025 1 88.88 167 VAL B N 1
ATOM 5660 C CA . VAL B 1 167 ? -11.758 19.922 -0.817 1 88.88 167 VAL B CA 1
ATOM 5661 C C . VAL B 1 167 ? -10.664 20.906 -1.193 1 88.88 167 VAL B C 1
ATOM 5663 O O . VAL B 1 167 ? -10.625 22.031 -0.674 1 88.88 167 VAL B O 1
ATOM 5666 N N . THR B 1 168 ? -9.742 20.5 -2.057 1 84.31 168 THR B N 1
ATOM 5667 C CA . THR B 1 168 ? -8.711 21.391 -2.562 1 84.31 168 THR B CA 1
ATOM 5668 C C . THR B 1 168 ? -8.234 20.953 -3.941 1 84.31 168 THR B C 1
ATOM 5670 O O . THR B 1 168 ? -8.117 19.75 -4.207 1 84.31 168 THR B O 1
ATOM 5673 N N . ASP B 1 169 ? -8.008 21.875 -4.789 1 82.94 169 ASP B N 1
ATOM 5674 C CA . ASP B 1 169 ? -7.469 21.594 -6.117 1 82.94 169 ASP B CA 1
ATOM 5675 C C . ASP B 1 169 ? -6.141 22.312 -6.328 1 82.94 169 ASP B C 1
ATOM 5677 O O . ASP B 1 169 ? -5.672 22.453 -7.461 1 82.94 169 ASP B O 1
ATOM 5681 N N . LYS B 1 170 ? -5.566 22.781 -5.258 1 73.19 170 LYS B N 1
ATOM 5682 C CA . LYS B 1 170 ? -4.371 23.609 -5.352 1 73.19 170 LYS B CA 1
ATOM 5683 C C . LYS B 1 170 ? -3.109 22.781 -5.117 1 73.19 170 LYS B C 1
ATOM 5685 O O . LYS B 1 170 ? -1.995 23.281 -5.293 1 73.19 170 LYS B O 1
ATOM 5690 N N . GLY B 1 171 ? -3.266 21.578 -4.797 1 75.5 171 GLY B N 1
ATOM 5691 C CA . GLY B 1 171 ? -2.086 20.766 -4.551 1 75.5 171 GLY B CA 1
ATOM 5692 C C . GLY B 1 171 ? -1.221 20.578 -5.781 1 75.5 171 GLY B C 1
ATOM 5693 O O . GLY B 1 171 ? -1.732 20.516 -6.902 1 75.5 171 GLY B O 1
ATOM 5694 N N . ALA B 1 172 ? 0.071 20.422 -5.598 1 72.06 172 ALA B N 1
ATOM 5695 C CA . ALA B 1 172 ? 1.02 20.297 -6.703 1 72.06 172 ALA B CA 1
ATOM 5696 C C . ALA B 1 172 ? 0.89 18.938 -7.391 1 72.06 172 ALA B C 1
ATOM 5698 O O . ALA B 1 172 ? 1.114 18.828 -8.602 1 72.06 172 ALA B O 1
ATOM 5699 N N . TYR B 1 173 ? 0.489 17.938 -6.652 1 80.69 173 TYR B N 1
ATOM 5700 C CA . TYR B 1 173 ? 0.553 16.594 -7.223 1 80.69 173 TYR B CA 1
ATOM 5701 C C . TYR B 1 173 ? -0.822 15.938 -7.227 1 80.69 173 TYR B C 1
ATOM 5703 O O . TYR B 1 173 ? -1.083 15.031 -8.023 1 80.69 173 TYR B O 1
ATOM 5711 N N . MET B 1 174 ? -1.68 16.484 -6.293 1 87.81 174 MET B N 1
ATOM 5712 C CA . MET B 1 174 ? -2.928 15.742 -6.121 1 87.81 174 MET B CA 1
ATOM 5713 C C . MET B 1 174 ? -4.113 16.688 -6.02 1 87.81 174 MET B C 1
ATOM 5715 O O . MET B 1 174 ? -3.979 17.812 -5.512 1 87.81 174 MET B O 1
ATOM 5719 N N . TYR B 1 175 ? -5.258 16.203 -6.527 1 91.06 175 TYR B N 1
ATOM 5720 C CA . TYR B 1 175 ? -6.555 16.766 -6.148 1 91.06 175 TYR B CA 1
ATOM 5721 C C . TYR B 1 175 ? -7.098 16.078 -4.902 1 91.06 175 TYR B C 1
ATOM 5723 O O . TYR B 1 175 ? -6.875 14.883 -4.699 1 91.06 175 TYR B O 1
ATOM 5731 N N . VAL B 1 176 ? -7.672 16.875 -4.062 1 92.88 176 VAL B N 1
ATOM 5732 C CA . VAL B 1 176 ? -8.312 16.266 -2.895 1 92.88 176 VAL B CA 1
ATOM 5733 C C . VAL B 1 176 ? -9.812 16.531 -2.941 1 92.88 176 VAL B C 1
ATOM 5735 O O . VAL B 1 176 ? -10.258 17.672 -3.02 1 92.88 176 VAL B O 1
ATOM 5738 N N . LEU B 1 177 ? -10.578 15.508 -2.971 1 94.75 177 LEU B N 1
ATOM 5739 C CA . LEU B 1 177 ? -12.039 15.562 -2.979 1 94.75 177 LEU B CA 1
ATOM 5740 C C . LEU B 1 177 ? -12.617 14.891 -1.74 1 94.75 177 LEU B C 1
ATOM 5742 O O . LEU B 1 177 ? -11.898 14.203 -1.01 1 94.75 177 LEU B O 1
ATOM 5746 N N . LEU B 1 178 ? -13.867 15.18 -1.478 1 93.88 178 LEU B N 1
ATOM 5747 C CA . LEU B 1 178 ? -14.602 14.516 -0.406 1 93.88 178 LEU B CA 1
ATOM 5748 C C . LEU B 1 178 ? -15.547 13.461 -0.968 1 93.88 178 LEU B C 1
ATOM 5750 O O . LEU B 1 178 ? -16.391 13.766 -1.812 1 93.88 178 LEU B O 1
ATOM 5754 N N . GLY B 1 179 ? -15.359 12.211 -0.569 1 95.12 179 GLY B N 1
ATOM 5755 C CA . GLY B 1 179 ? -16.219 11.117 -0.999 1 95.12 179 GLY B CA 1
ATOM 5756 C C . GLY B 1 179 ? -16.859 10.375 0.156 1 95.12 179 GLY B C 1
ATOM 5757 O O . GLY B 1 179 ? -16.359 10.406 1.279 1 95.12 179 GLY B O 1
ATOM 5758 N N . LYS B 1 180 ? -17.984 9.758 -0.094 1 92.25 180 LYS B N 1
ATOM 5759 C CA . LYS B 1 180 ? -18.688 8.969 0.917 1 92.25 180 LYS B CA 1
ATOM 5760 C C . LYS B 1 180 ? -19.094 7.602 0.365 1 92.25 180 LYS B C 1
ATOM 5762 O O . LYS B 1 180 ? -19.453 7.484 -0.807 1 92.25 180 LYS B O 1
ATOM 5767 N N . ASP B 1 181 ? -18.953 6.621 1.202 1 92.25 181 ASP B N 1
ATOM 5768 C CA . ASP B 1 181 ? -19.359 5.289 0.77 1 92.25 181 ASP B CA 1
ATOM 5769 C C . ASP B 1 181 ? -20.828 5.027 1.091 1 92.25 181 ASP B C 1
ATOM 5771 O O . ASP B 1 181 ? -21.531 5.934 1.527 1 92.25 181 ASP B O 1
ATOM 5775 N N . LYS B 1 182 ? -21.328 3.871 0.801 1 83.44 182 LYS B N 1
ATOM 5776 C CA . LYS B 1 182 ? -22.734 3.51 0.947 1 83.44 182 LYS B CA 1
ATOM 5777 C C . LYS B 1 182 ? -23.172 3.553 2.41 1 83.44 182 LYS B C 1
ATOM 5779 O O . LYS B 1 182 ? -24.359 3.613 2.711 1 83.44 182 LYS B O 1
ATOM 5784 N N . PHE B 1 183 ? -22.234 3.535 3.346 1 89.75 183 PHE B N 1
ATOM 5785 C CA . PHE B 1 183 ? -22.531 3.557 4.773 1 89.75 183 PHE B CA 1
ATOM 5786 C C . PHE B 1 183 ? -22.312 4.949 5.352 1 89.75 183 PHE B C 1
ATOM 5788 O O . PHE B 1 183 ? -22.172 5.102 6.566 1 89.75 183 PHE B O 1
ATOM 5795 N N . GLU B 1 184 ? -22.062 5.922 4.527 1 87.94 184 GLU B N 1
ATOM 5796 C CA . GLU B 1 184 ? -22.016 7.34 4.867 1 87.94 184 GLU B CA 1
ATOM 5797 C C . GLU B 1 184 ? -20.688 7.699 5.535 1 87.94 184 GLU B C 1
ATOM 5799 O O . GLU B 1 184 ? -20.562 8.75 6.168 1 87.94 184 GLU B O 1
ATOM 5804 N N . HIS B 1 185 ? -19.797 6.762 5.434 1 92.75 185 HIS B N 1
ATOM 5805 C CA . HIS B 1 185 ? -18.453 7.117 5.871 1 92.75 185 HIS B CA 1
ATOM 5806 C C . HIS B 1 185 ? -17.766 8.016 4.848 1 92.75 185 HIS B C 1
ATOM 5808 O O . HIS B 1 185 ? -17.844 7.762 3.643 1 92.75 185 HIS B O 1
ATOM 5814 N N . ARG B 1 186 ? -17.109 9.016 5.367 1 93.38 186 ARG B N 1
ATOM 5815 C CA . ARG B 1 186 ? -16.5 9.992 4.469 1 93.38 186 ARG B CA 1
ATOM 5816 C C . ARG B 1 186 ? -15 9.789 4.391 1 93.38 186 ARG B C 1
ATOM 5818 O O . ARG B 1 186 ? -14.359 9.43 5.383 1 93.38 186 ARG B O 1
ATOM 5825 N N . TYR B 1 187 ? -14.43 10.055 3.246 1 96.25 187 TYR B N 1
ATOM 5826 C CA . TYR B 1 187 ? -13.016 9.891 2.959 1 96.25 187 TYR B CA 1
ATOM 5827 C C . TYR B 1 187 ? -12.461 11.109 2.225 1 96.25 187 TYR B C 1
ATOM 5829 O O . TYR B 1 187 ? -13.188 11.797 1.513 1 96.25 187 TYR B O 1
ATOM 5837 N N . ALA B 1 188 ? -11.211 11.461 2.551 1 95.31 188 ALA B N 1
ATOM 5838 C CA . ALA B 1 188 ? -10.453 12.305 1.632 1 95.31 188 ALA B CA 1
ATOM 5839 C C . ALA B 1 188 ? -10.008 11.516 0.402 1 95.31 188 ALA B C 1
ATOM 5841 O O . ALA B 1 188 ? -9.211 10.586 0.509 1 95.31 188 ALA B O 1
ATOM 5842 N N . VAL B 1 189 ? -10.586 11.852 -0.729 1 96.81 189 VAL B N 1
ATOM 5843 C CA . VAL B 1 189 ? -10.281 11.195 -1.992 1 96.81 189 VAL B CA 1
ATOM 5844 C C . VAL B 1 189 ? -9.172 11.953 -2.723 1 96.81 189 VAL B C 1
ATOM 5846 O O . VAL B 1 189 ? -9.406 13.031 -3.264 1 96.81 189 VAL B O 1
ATOM 5849 N N . LYS B 1 190 ? -8.023 11.312 -2.768 1 93.56 190 LYS B N 1
ATOM 5850 C CA . LYS B 1 190 ? -6.875 11.945 -3.412 1 93.56 190 LYS B CA 1
ATOM 5851 C C . LYS B 1 190 ? -6.621 11.344 -4.793 1 93.56 190 LYS B C 1
ATOM 5853 O O . LYS B 1 190 ? -6.453 10.133 -4.926 1 93.56 190 LYS B O 1
ATOM 5858 N N . ILE B 1 191 ? -6.617 12.219 -5.785 1 95.19 191 ILE B N 1
ATOM 5859 C CA . ILE B 1 191 ? -6.395 11.781 -7.16 1 95.19 191 ILE B CA 1
ATOM 5860 C C . ILE B 1 191 ? -5.176 12.5 -7.738 1 95.19 191 ILE B C 1
ATOM 5862 O O . ILE B 1 191 ? -5.16 13.727 -7.836 1 95.19 191 ILE B O 1
ATOM 5866 N N . PRO B 1 192 ? -4.121 11.664 -8.094 1 91.5 192 PRO B N 1
ATOM 5867 C CA . PRO B 1 192 ? -2.971 12.305 -8.742 1 91.5 192 PRO B CA 1
ATOM 5868 C C . PRO B 1 192 ? -3.354 13.086 -9.992 1 91.5 192 PRO B C 1
ATOM 5870 O O . PRO B 1 192 ? -4.184 12.625 -10.781 1 91.5 192 PRO B O 1
ATOM 5873 N N . ARG B 1 193 ? -2.736 14.18 -10.141 1 89.25 193 ARG B N 1
ATOM 5874 C CA . ARG B 1 193 ? -3.01 15.047 -11.281 1 89.25 193 ARG B CA 1
ATOM 5875 C C . ARG B 1 193 ? -2.549 14.406 -12.586 1 89.25 193 ARG B C 1
ATOM 5877 O O . ARG B 1 193 ? -1.753 13.461 -12.57 1 89.25 193 ARG B O 1
ATOM 5884 N N . GLU B 1 194 ? -3.105 14.953 -13.656 1 88.69 194 GLU B N 1
ATOM 5885 C CA . GLU B 1 194 ? -2.643 14.516 -14.977 1 88.69 194 GLU B CA 1
ATOM 5886 C C . GLU B 1 194 ? -1.17 14.867 -15.18 1 88.69 194 GLU B C 1
ATOM 5888 O O . GLU B 1 194 ? -0.388 14.031 -15.633 1 88.69 194 GLU B O 1
ATOM 5893 N N . LYS B 1 195 ? -0.93 16.094 -14.875 1 84.19 195 LYS B N 1
ATOM 5894 C CA . LYS B 1 195 ? 0.412 16.672 -14.906 1 84.19 195 LYS B CA 1
ATOM 5895 C C . LYS B 1 195 ? 0.681 17.5 -13.656 1 84.19 195 LYS B C 1
ATOM 5897 O O . LYS B 1 195 ? -0.249 18.047 -13.047 1 84.19 195 LYS B O 1
ATOM 5902 N N . THR B 1 196 ? 1.956 17.5 -13.344 1 78.06 196 THR B N 1
ATOM 5903 C CA . THR B 1 196 ? 2.316 18.344 -12.211 1 78.06 196 THR B CA 1
ATOM 5904 C C . THR B 1 196 ? 2.104 19.812 -12.555 1 78.06 196 THR B C 1
ATOM 5906 O O . THR B 1 196 ? 1.881 20.172 -13.719 1 78.06 196 THR B O 1
ATOM 5909 N N . VAL B 1 197 ? 2.123 20.625 -11.508 1 69.38 197 VAL B N 1
ATOM 5910 C CA . VAL B 1 197 ? 1.917 22.062 -11.688 1 69.38 197 VAL B CA 1
ATOM 5911 C C . VAL B 1 197 ? 3.002 22.625 -12.602 1 69.38 197 VAL B C 1
ATOM 5913 O O . VAL B 1 197 ? 2.752 23.562 -13.367 1 69.38 197 VAL B O 1
ATOM 5916 N N . ASP B 1 198 ? 4.152 21.984 -12.562 1 69.5 198 ASP B N 1
ATOM 5917 C CA . ASP B 1 198 ? 5.27 22.422 -13.391 1 69.5 198 ASP B CA 1
ATOM 5918 C C . ASP B 1 198 ? 5.188 21.812 -14.789 1 69.5 198 ASP B C 1
ATOM 5920 O O . ASP B 1 198 ? 6.082 22.016 -15.609 1 69.5 198 ASP B O 1
ATOM 5924 N N . GLY B 1 199 ? 4.172 21.016 -15 1 73.5 199 GLY B N 1
ATOM 5925 C CA . GLY B 1 199 ? 3.908 20.531 -16.344 1 73.5 199 GLY B CA 1
ATOM 5926 C C . GLY B 1 199 ? 4.48 19.156 -16.594 1 73.5 199 GLY B C 1
ATOM 5927 O O . GLY B 1 199 ? 4.426 18.641 -17.719 1 73.5 199 GLY B O 1
ATOM 5928 N N . LYS B 1 200 ? 5.059 18.578 -15.664 1 77.62 200 LYS B N 1
ATOM 5929 C CA . LYS B 1 200 ? 5.605 17.234 -15.836 1 77.62 200 LYS B CA 1
ATOM 5930 C C . LYS B 1 200 ? 4.504 16.188 -15.781 1 77.62 200 LYS B C 1
ATOM 5932 O O . LYS B 1 200 ? 3.562 16.297 -14.992 1 77.62 200 LYS B O 1
ATOM 5937 N N . PRO B 1 201 ? 4.648 15.18 -16.672 1 81.38 201 PRO B N 1
ATOM 5938 C CA . PRO B 1 201 ? 3.623 14.133 -16.672 1 81.38 201 PRO B CA 1
ATOM 5939 C C . PRO B 1 201 ? 3.562 13.367 -15.352 1 81.38 201 PRO B C 1
ATOM 5941 O O . PRO B 1 201 ? 4.598 13.094 -14.742 1 81.38 201 PRO B O 1
ATOM 5944 N N . LEU B 1 202 ? 2.377 12.992 -14.953 1 88.5 202 LEU B N 1
ATOM 5945 C CA . LEU B 1 202 ? 2.156 12.234 -13.727 1 88.5 202 LEU B CA 1
ATOM 5946 C C . LEU B 1 202 ? 1.243 11.039 -13.984 1 88.5 202 LEU B C 1
ATOM 5948 O O . LEU B 1 202 ? 1.682 10.023 -14.531 1 88.5 202 LEU B O 1
ATOM 5952 N N . ALA B 1 203 ? -0.093 11.203 -13.906 1 87.5 203 ALA B N 1
ATOM 5953 C CA . ALA B 1 203 ? -0.991 10.078 -14.141 1 87.5 203 ALA B CA 1
ATOM 5954 C C . ALA B 1 203 ? -1.07 9.734 -15.625 1 87.5 203 ALA B C 1
ATOM 5956 O O . ALA B 1 203 ? -1.175 8.562 -15.992 1 87.5 203 ALA B O 1
ATOM 5957 N N . ILE B 1 204 ? -1.138 10.844 -16.359 1 83.06 204 ILE B N 1
ATOM 5958 C CA . ILE B 1 204 ? -1.161 10.633 -17.797 1 83.06 204 ILE B CA 1
ATOM 5959 C C . ILE B 1 204 ? 0.252 10.773 -18.359 1 83.06 204 ILE B C 1
ATOM 5961 O O . ILE B 1 204 ? 0.815 11.867 -18.375 1 83.06 204 ILE B O 1
ATOM 5965 N N . SER B 1 205 ? 0.953 9.734 -18.422 1 73.5 205 SER B N 1
ATOM 5966 C CA . SER B 1 205 ? 2.342 9.797 -18.859 1 73.5 205 SER B CA 1
ATOM 5967 C C . SER B 1 205 ? 2.727 8.57 -19.672 1 73.5 205 SER B C 1
ATOM 5969 O O . SER B 1 205 ? 2.039 7.547 -19.625 1 73.5 205 SER B O 1
ATOM 5971 N N . THR B 1 206 ? 3.598 8.898 -20.5 1 63.56 206 THR B N 1
ATOM 5972 C CA . THR B 1 206 ? 4.246 7.773 -21.172 1 63.56 206 THR B CA 1
ATOM 5973 C C . THR B 1 206 ? 5.297 7.141 -20.266 1 63.56 206 THR B C 1
ATOM 5975 O O . THR B 1 206 ? 5.715 6.004 -20.484 1 63.56 206 THR B O 1
ATOM 5978 N N . ASN B 1 207 ? 5.613 8.031 -19.266 1 62.12 207 ASN B N 1
ATOM 5979 C CA . ASN B 1 207 ? 6.625 7.555 -18.328 1 62.12 207 ASN B CA 1
ATOM 5980 C C . ASN B 1 207 ? 6 6.785 -17.172 1 62.12 207 ASN B C 1
ATOM 5982 O O . ASN B 1 207 ? 5.238 7.352 -16.391 1 62.12 207 ASN B O 1
ATOM 5986 N N . THR B 1 208 ? 6.363 5.605 -17.016 1 63.03 208 THR B N 1
ATOM 5987 C CA . THR B 1 208 ? 5.746 4.633 -16.109 1 63.03 208 THR B CA 1
ATOM 5988 C C . THR B 1 208 ? 6.195 4.859 -14.672 1 63.03 208 THR B C 1
ATOM 5990 O O . THR B 1 208 ? 5.617 4.293 -13.742 1 63.03 208 THR B O 1
ATOM 5993 N N . ASN B 1 209 ? 7.02 5.926 -14.328 1 67.31 209 ASN B N 1
ATOM 5994 C CA . ASN B 1 209 ? 7.586 5.957 -12.984 1 67.31 209 ASN B CA 1
ATOM 5995 C C . ASN B 1 209 ? 7.035 7.121 -12.172 1 67.31 209 ASN B C 1
ATOM 5997 O O . ASN B 1 209 ? 7.223 7.176 -10.953 1 67.31 209 ASN B O 1
ATOM 6001 N N . ALA B 1 210 ? 6.34 7.98 -12.781 1 71.88 210 ALA B N 1
ATOM 6002 C CA . ALA B 1 210 ? 5.91 9.195 -12.086 1 71.88 210 ALA B CA 1
ATOM 6003 C C . ALA B 1 210 ? 4.953 8.867 -10.945 1 71.88 210 ALA B C 1
ATOM 6005 O O . ALA B 1 210 ? 5.078 9.398 -9.844 1 71.88 210 ALA B O 1
ATOM 6006 N N . LEU B 1 211 ? 4.113 7.992 -11.195 1 77.62 211 LEU B N 1
ATOM 6007 C CA . LEU B 1 211 ? 3.123 7.625 -10.188 1 77.62 211 LEU B CA 1
ATOM 6008 C C . LEU B 1 211 ? 3.777 6.867 -9.039 1 77.62 211 LEU B C 1
ATOM 6010 O O . LEU B 1 211 ? 3.311 6.941 -7.898 1 77.62 211 LEU B O 1
ATOM 6014 N N . ASN B 1 212 ? 4.836 6.332 -9.328 1 74.06 212 ASN B N 1
ATOM 6015 C CA . ASN B 1 212 ? 5.543 5.555 -8.312 1 74.06 212 ASN B CA 1
ATOM 6016 C C . ASN B 1 212 ? 6.098 6.453 -7.207 1 74.06 212 ASN B C 1
ATOM 6018 O O . ASN B 1 212 ? 6.148 6.051 -6.043 1 74.06 212 ASN B O 1
ATOM 6022 N N . GLU B 1 213 ? 6.453 7.602 -7.586 1 69.38 213 GLU B N 1
ATOM 6023 C CA . GLU B 1 213 ? 6.996 8.539 -6.602 1 69.38 213 GLU B CA 1
ATOM 6024 C C . GLU B 1 213 ? 5.934 8.953 -5.59 1 69.38 213 GLU B C 1
ATOM 6026 O O . GLU B 1 213 ? 6.23 9.117 -4.406 1 69.38 213 GLU B O 1
ATOM 6031 N N . VAL B 1 214 ? 4.758 9.055 -6.098 1 71.25 214 VAL B N 1
ATOM 6032 C CA . VAL B 1 214 ? 3.645 9.438 -5.234 1 71.25 214 VAL B CA 1
ATOM 6033 C C . VAL B 1 214 ? 3.324 8.297 -4.273 1 71.25 214 VAL B C 1
ATOM 6035 O O . VAL B 1 214 ? 2.982 8.531 -3.111 1 71.25 214 VAL B O 1
ATOM 6038 N N . LEU B 1 215 ? 3.604 7.152 -4.664 1 77.12 215 LEU B N 1
ATOM 6039 C CA . LEU B 1 215 ? 3.232 5.965 -3.9 1 77.12 215 LEU B CA 1
ATOM 6040 C C . LEU B 1 215 ? 4.215 5.723 -2.762 1 77.12 215 LEU B C 1
ATOM 6042 O O . LEU B 1 215 ? 3.877 5.074 -1.77 1 77.12 215 LEU B O 1
ATOM 6046 N N . LYS B 1 216 ? 5.34 6.242 -2.895 1 74.38 216 LYS B N 1
ATOM 6047 C CA . LYS B 1 216 ? 6.379 5.957 -1.908 1 74.38 216 LYS B CA 1
ATOM 6048 C C . LYS B 1 216 ? 5.945 6.391 -0.512 1 74.38 216 LYS B C 1
ATOM 6050 O O . LYS B 1 216 ? 6.055 5.625 0.446 1 74.38 216 LYS B O 1
ATOM 6055 N N . GLY B 1 217 ? 5.461 7.699 -0.429 1 74.56 217 GLY B N 1
ATOM 6056 C CA . GLY B 1 217 ? 5.004 8.203 0.857 1 74.56 217 GLY B CA 1
ATOM 6057 C C . GLY B 1 217 ? 3.863 7.391 1.441 1 74.56 217 GLY B C 1
ATOM 6058 O O . GLY B 1 217 ? 3.82 7.152 2.65 1 74.56 217 GLY B O 1
ATOM 6059 N N . ILE B 1 218 ? 3.07 6.914 0.595 1 80.19 218 ILE B N 1
ATOM 6060 C CA . ILE B 1 218 ? 1.896 6.152 1.006 1 80.19 218 ILE B CA 1
ATOM 6061 C C . ILE B 1 218 ? 2.322 4.773 1.505 1 80.19 218 ILE B C 1
ATOM 6063 O O . ILE B 1 218 ? 1.812 4.285 2.518 1 80.19 218 ILE B O 1
ATOM 6067 N N . ILE B 1 219 ? 3.277 4.242 0.881 1 81.44 219 ILE B N 1
ATOM 6068 C CA . ILE B 1 219 ? 3.797 2.93 1.25 1 81.44 219 ILE B CA 1
ATOM 6069 C C . ILE B 1 219 ? 4.461 3.004 2.623 1 81.44 219 ILE B C 1
ATOM 6071 O O . ILE B 1 219 ? 4.297 2.104 3.447 1 81.44 219 ILE B O 1
ATOM 6075 N N . ASN B 1 220 ? 5.117 4.09 2.861 1 81 220 ASN B N 1
ATOM 6076 C CA . ASN B 1 220 ? 5.789 4.273 4.145 1 81 220 ASN B CA 1
ATOM 6077 C C . ASN B 1 220 ? 4.797 4.301 5.301 1 81 220 ASN B C 1
ATOM 6079 O O . ASN B 1 220 ? 5.027 3.682 6.34 1 81 220 ASN B O 1
ATOM 6083 N N . SER B 1 221 ? 3.781 5.027 5.094 1 86.25 221 SER B N 1
ATOM 6084 C CA . SER B 1 221 ? 2.773 5.117 6.145 1 86.25 221 SER B CA 1
ATOM 6085 C C . SER B 1 221 ? 2.137 3.758 6.418 1 86.25 221 SER B C 1
ATOM 6087 O O . SER B 1 221 ? 1.852 3.42 7.57 1 86.25 221 SER B O 1
ATOM 6089 N N . LEU B 1 222 ? 1.964 3.059 5.379 1 84.19 222 LEU B N 1
ATOM 6090 C CA . LEU B 1 222 ? 1.382 1.729 5.516 1 84.19 222 LEU B CA 1
ATOM 6091 C C . LEU B 1 222 ? 2.322 0.799 6.273 1 84.19 222 LEU B C 1
ATOM 6093 O O . LEU B 1 222 ? 1.876 -0.025 7.074 1 84.19 222 LEU B O 1
ATOM 6097 N N . GLU B 1 223 ? 3.531 0.908 6.004 1 82.44 223 GLU B N 1
ATOM 6098 C CA . GLU B 1 223 ? 4.531 0.084 6.676 1 82.44 223 GLU B CA 1
ATOM 6099 C C . GLU B 1 223 ? 4.578 0.388 8.172 1 82.44 223 GLU B C 1
ATOM 6101 O O . GLU B 1 223 ? 4.625 -0.528 8.992 1 82.44 223 GLU B O 1
ATOM 6106 N N . VAL B 1 224 ? 4.582 1.617 8.5 1 87.81 224 VAL B N 1
ATOM 6107 C CA . VAL B 1 224 ? 4.641 2.021 9.898 1 87.81 224 VAL B CA 1
ATOM 6108 C C . VAL B 1 224 ? 3.381 1.56 10.625 1 87.81 224 VAL B C 1
ATOM 6110 O O . VAL B 1 224 ? 3.459 1.009 11.727 1 87.81 224 VAL B O 1
ATOM 6113 N N . TYR B 1 225 ? 2.293 1.726 10 1 86.88 225 TYR B N 1
ATOM 6114 C CA . TYR B 1 225 ? 1.02 1.348 10.609 1 86.88 225 TYR B CA 1
ATOM 6115 C C . TYR B 1 225 ? 0.939 -0.16 10.812 1 86.88 225 TYR B C 1
ATOM 6117 O O . TYR B 1 225 ? 0.308 -0.632 11.766 1 86.88 225 TYR B O 1
ATOM 6125 N N . SER B 1 226 ? 1.526 -0.866 9.938 1 83.5 226 SER B N 1
ATOM 6126 C CA . SER B 1 226 ? 1.408 -2.32 9.953 1 83.5 226 SER B CA 1
ATOM 6127 C C . SER B 1 226 ? 2.432 -2.949 10.891 1 83.5 226 SER B C 1
ATOM 6129 O O . SER B 1 226 ? 2.586 -4.172 10.922 1 83.5 226 SER B O 1
ATOM 6131 N N . SER B 1 227 ? 3.068 -2.156 11.664 1 83.69 227 SER B N 1
ATOM 6132 C CA . SER B 1 227 ? 4.051 -2.68 12.602 1 83.69 227 SER B CA 1
ATOM 6133 C C . SER B 1 227 ? 3.414 -3.666 13.578 1 83.69 227 SER B C 1
ATOM 6135 O O . SER B 1 227 ? 2.287 -3.459 14.031 1 83.69 227 SER B O 1
ATOM 6137 N N . THR B 1 228 ? 4.09 -4.734 13.836 1 81.19 228 THR B N 1
ATOM 6138 C CA . THR B 1 228 ? 3.658 -5.719 14.828 1 81.19 228 THR B CA 1
ATOM 6139 C C . THR B 1 228 ? 4.395 -5.52 16.141 1 81.19 228 THR B C 1
ATOM 6141 O O . THR B 1 228 ? 5.387 -4.785 16.203 1 81.19 228 THR B O 1
ATOM 6144 N N . LYS B 1 229 ? 3.941 -6.152 17.25 1 86.69 229 LYS B N 1
ATOM 6145 C CA . LYS B 1 229 ? 4.617 -6.066 18.547 1 86.69 229 LYS B CA 1
ATOM 6146 C C . LYS B 1 229 ? 6.062 -6.543 18.438 1 86.69 229 LYS B C 1
ATOM 6148 O O . LYS B 1 229 ? 6.965 -5.941 19.031 1 86.69 229 LYS B O 1
ATOM 6153 N N . ASP B 1 230 ? 6.254 -7.555 17.609 1 81.94 230 ASP B N 1
ATOM 6154 C CA . ASP B 1 230 ? 7.586 -8.133 17.453 1 81.94 230 ASP B CA 1
ATOM 6155 C C . ASP B 1 230 ? 8.516 -7.164 16.719 1 81.94 230 ASP B C 1
ATOM 6157 O O . ASP B 1 230 ? 9.68 -7.004 17.109 1 81.94 230 ASP B O 1
ATOM 6161 N N . SER B 1 231 ? 8 -6.59 15.703 1 82.06 231 SER B N 1
ATOM 6162 C CA . SER B 1 231 ? 8.828 -5.641 14.969 1 82.06 231 SER B CA 1
ATOM 6163 C C . SER B 1 231 ? 9.164 -4.422 15.82 1 82.06 231 SER B C 1
ATOM 6165 O O . SER B 1 231 ? 10.258 -3.869 15.719 1 82.06 231 SER B O 1
ATOM 6167 N N . ILE B 1 232 ? 8.234 -4 16.641 1 90.94 232 ILE B N 1
ATOM 6168 C CA . ILE B 1 232 ? 8.461 -2.863 17.516 1 90.94 232 ILE B CA 1
ATOM 6169 C C . ILE B 1 232 ? 9.508 -3.225 18.562 1 90.94 232 ILE B C 1
ATOM 6171 O O . ILE B 1 232 ? 10.398 -2.426 18.875 1 90.94 232 ILE B O 1
ATOM 6175 N N . ARG B 1 233 ? 9.391 -4.418 19.094 1 92 233 ARG B N 1
ATOM 6176 C CA . ARG B 1 233 ? 10.375 -4.895 20.062 1 92 233 ARG B CA 1
ATOM 6177 C C . ARG B 1 233 ? 11.781 -4.855 19.469 1 92 233 ARG B C 1
ATOM 6179 O O . ARG B 1 233 ? 12.711 -4.344 20.109 1 92 233 ARG B O 1
ATOM 6186 N N . LYS B 1 234 ? 11.914 -5.359 18.359 1 84.94 234 LYS B N 1
ATOM 6187 C CA . LYS B 1 234 ? 13.203 -5.391 17.688 1 84.94 234 LYS B CA 1
ATOM 6188 C C . LYS B 1 234 ? 13.727 -3.98 17.438 1 84.94 234 LYS B C 1
ATOM 6190 O O . LYS B 1 234 ? 14.922 -3.717 17.594 1 84.94 234 LYS B O 1
ATOM 6195 N N . GLY B 1 235 ? 12.836 -3.162 17 1 87.94 235 GLY B N 1
ATOM 6196 C CA . GLY B 1 235 ? 13.219 -1.778 16.766 1 87.94 235 GLY B CA 1
ATOM 6197 C C . GLY B 1 235 ? 13.703 -1.076 18.016 1 87.94 235 GLY B C 1
ATOM 6198 O O . GLY B 1 235 ? 14.703 -0.349 17.984 1 87.94 235 GLY B O 1
ATOM 6199 N N . LEU B 1 236 ? 13.023 -1.261 19.094 1 93.69 236 LEU B N 1
ATOM 6200 C CA . LEU B 1 236 ? 13.398 -0.664 20.375 1 93.69 236 LEU B CA 1
ATOM 6201 C C . LEU B 1 236 ? 14.766 -1.161 20.828 1 93.69 236 LEU B C 1
ATOM 6203 O O . LEU B 1 236 ? 15.633 -0.363 21.188 1 93.69 236 LEU B O 1
ATOM 6207 N N . VAL B 1 237 ? 14.969 -2.422 20.672 1 91.69 237 VAL B N 1
ATOM 6208 C CA . VAL B 1 237 ? 16.219 -3.029 21.109 1 91.69 237 VAL B CA 1
ATOM 6209 C C . VAL B 1 237 ? 17.375 -2.529 20.234 1 91.69 237 VAL B C 1
ATOM 6211 O O . VAL B 1 237 ? 18.453 -2.225 20.75 1 91.69 237 VAL B O 1
ATOM 6214 N N . SER B 1 238 ? 17.094 -2.467 19.016 1 85.94 238 SER B N 1
ATOM 6215 C CA . SER B 1 238 ? 18.141 -2.018 18.094 1 85.94 238 SER B CA 1
ATOM 6216 C C . SER B 1 238 ? 18.578 -0.595 18.406 1 85.94 238 SER B C 1
ATOM 6218 O O . SER B 1 238 ? 19.703 -0.203 18.078 1 85.94 238 SER B O 1
ATOM 6220 N N . ARG B 1 239 ? 17.75 0.093 19.109 1 89.88 239 ARG B N 1
ATOM 6221 C CA . ARG B 1 239 ? 18.078 1.483 19.422 1 89.88 239 ARG B CA 1
ATOM 6222 C C . ARG B 1 239 ? 18.453 1.643 20.891 1 89.88 239 ARG B C 1
ATOM 6224 O O . ARG B 1 239 ? 18.609 2.764 21.391 1 89.88 239 ARG B O 1
ATOM 6231 N N . GLY B 1 240 ? 18.5 0.574 21.562 1 92.81 240 GLY B N 1
ATOM 6232 C CA . GLY B 1 240 ? 19 0.591 22.922 1 92.81 240 GLY B CA 1
ATOM 6233 C C . GLY B 1 240 ? 17.906 0.817 23.953 1 92.81 240 GLY B C 1
ATOM 6234 O O . GLY B 1 240 ? 18.188 1.162 25.109 1 92.81 240 GLY B O 1
ATOM 6235 N N . TYR B 1 241 ? 16.672 0.692 23.562 1 96.06 241 TYR B N 1
ATOM 6236 C CA . TYR B 1 241 ? 15.562 0.868 24.5 1 96.06 241 TYR B CA 1
ATOM 6237 C C . TYR B 1 241 ? 15.047 -0.478 24.984 1 96.06 241 TYR B C 1
ATOM 6239 O O . TYR B 1 241 ? 15.32 -1.516 24.375 1 96.06 241 TYR B O 1
ATOM 6247 N N . ASP B 1 242 ? 14.367 -0.49 26.062 1 95.69 242 ASP B N 1
ATOM 6248 C CA . ASP B 1 242 ? 13.797 -1.705 26.641 1 95.69 242 ASP B CA 1
ATOM 6249 C C . ASP B 1 242 ? 12.641 -2.227 25.781 1 95.69 242 ASP B C 1
ATOM 6251 O O . ASP B 1 242 ? 11.766 -1.46 25.375 1 95.69 242 ASP B O 1
ATOM 6255 N N . GLU B 1 243 ? 12.633 -3.508 25.547 1 93.44 243 GLU B N 1
ATOM 6256 C CA . GLU B 1 243 ? 11.609 -4.141 24.719 1 93.44 243 GLU B CA 1
ATOM 6257 C C . GLU B 1 243 ? 10.242 -4.094 25.391 1 93.44 243 GLU B C 1
ATOM 6259 O O . GLU B 1 243 ? 9.211 -4.223 24.719 1 93.44 243 GLU B O 1
ATOM 6264 N N . TYR B 1 244 ? 10.219 -3.822 26.656 1 93.94 244 TYR B N 1
ATOM 6265 C CA . TYR B 1 244 ? 8.977 -3.781 27.422 1 93.94 244 TYR B CA 1
ATOM 6266 C C . TYR B 1 244 ? 8.055 -2.682 26.906 1 93.94 244 TYR B C 1
ATOM 6268 O O . TYR B 1 244 ? 6.828 -2.811 26.984 1 93.94 244 TYR B O 1
ATOM 6276 N N . TYR B 1 245 ? 8.617 -1.673 26.344 1 95.56 245 TYR B N 1
ATOM 6277 C CA . TYR B 1 245 ? 7.836 -0.522 25.906 1 95.56 245 TYR B CA 1
ATOM 6278 C C . TYR B 1 245 ? 7.039 -0.85 24.656 1 95.56 245 TYR B C 1
ATOM 6280 O O . TYR B 1 245 ? 6.141 -0.097 24.266 1 95.56 245 TYR B O 1
ATOM 6288 N N . ALA B 1 246 ? 7.32 -1.979 24.016 1 95 246 ALA B N 1
ATOM 6289 C CA . ALA B 1 246 ? 6.621 -2.379 22.797 1 95 246 ALA B CA 1
ATOM 6290 C C . ALA B 1 246 ? 5.133 -2.566 23.047 1 95 246 ALA B C 1
ATOM 6292 O O . ALA B 1 246 ? 4.301 -2.25 22.203 1 95 246 ALA B O 1
ATOM 6293 N N . ASP B 1 247 ? 4.789 -3.016 24.234 1 94.12 247 ASP B N 1
ATOM 6294 C CA . ASP B 1 247 ? 3.402 -3.283 24.594 1 94.12 247 ASP B CA 1
ATOM 6295 C C . ASP B 1 247 ? 2.594 -1.988 24.656 1 94.12 247 ASP B C 1
ATOM 6297 O O . ASP B 1 247 ? 1.386 -1.991 24.422 1 94.12 247 ASP B O 1
ATOM 6301 N N . GLN B 1 248 ? 3.283 -0.985 24.984 1 94.69 248 GLN B N 1
ATOM 6302 C CA . GLN B 1 248 ? 2.617 0.309 25.078 1 94.69 248 GLN B CA 1
ATOM 6303 C C . GLN B 1 248 ? 2.662 1.045 23.734 1 94.69 248 GLN B C 1
ATOM 6305 O O . GLN B 1 248 ? 1.669 1.642 23.312 1 94.69 248 GLN B O 1
ATOM 6310 N N . LEU B 1 249 ? 3.76 0.982 23.094 1 96.12 249 LEU B N 1
ATOM 6311 C CA . LEU B 1 249 ? 3.996 1.767 21.891 1 96.12 249 LEU B CA 1
ATOM 6312 C C . LEU B 1 249 ? 3.098 1.296 20.75 1 96.12 249 LEU B C 1
ATOM 6314 O O . LEU B 1 249 ? 2.77 2.072 19.859 1 96.12 249 LEU B O 1
ATOM 6318 N N . ILE B 1 250 ? 2.641 0.06 20.781 1 93.25 250 ILE B N 1
ATOM 6319 C CA . ILE B 1 250 ? 1.839 -0.521 19.703 1 93.25 250 ILE B CA 1
ATOM 6320 C C . ILE B 1 250 ? 0.519 0.236 19.578 1 93.25 250 ILE B C 1
ATOM 6322 O O . ILE B 1 250 ? -0.049 0.329 18.5 1 93.25 250 ILE B O 1
ATOM 6326 N N . PHE B 1 251 ? 0.036 0.874 20.641 1 93.5 251 PHE B N 1
ATOM 6327 C CA . PHE B 1 251 ? -1.249 1.562 20.656 1 93.5 251 PHE B CA 1
ATOM 6328 C C . PHE B 1 251 ? -1.164 2.881 19.891 1 93.5 251 PHE B C 1
ATOM 6330 O O . PHE B 1 251 ? -2.189 3.488 19.578 1 93.5 251 PHE B O 1
ATOM 6337 N N . TYR B 1 252 ? -0.021 3.299 19.594 1 96.19 252 TYR B N 1
ATOM 6338 C CA . TYR B 1 252 ? 0.143 4.598 18.953 1 96.19 252 TYR B CA 1
ATOM 6339 C C . TYR B 1 252 ? 0.058 4.473 17.438 1 96.19 252 TYR B C 1
ATOM 6341 O O . TYR B 1 252 ? 0.041 5.48 16.734 1 96.19 252 TYR B O 1
ATOM 6349 N N . ARG B 1 253 ? -0.115 3.254 16.922 1 91.81 253 ARG B N 1
ATOM 6350 C CA . ARG B 1 253 ? -0.294 3.008 15.5 1 91.81 253 ARG B CA 1
ATOM 6351 C C . ARG B 1 253 ? -1.521 3.74 14.969 1 91.81 253 ARG B C 1
ATOM 6353 O O . ARG B 1 253 ? -1.529 4.199 13.82 1 91.81 253 ARG B O 1
ATOM 6360 N N . LYS B 1 254 ? -2.486 3.84 15.812 1 91 254 LYS B N 1
ATOM 6361 C CA . LYS B 1 254 ? -3.756 4.406 15.367 1 91 254 LYS B CA 1
ATOM 6362 C C . LYS B 1 254 ? -3.629 5.902 15.109 1 91 254 LYS B C 1
ATOM 6364 O O . LYS B 1 254 ? -4.527 6.516 14.523 1 91 254 LYS B O 1
ATOM 6369 N N . TYR B 1 255 ? -2.463 6.473 15.469 1 96.44 255 TYR B N 1
ATOM 6370 C CA . TYR B 1 255 ? -2.277 7.906 15.258 1 96.44 255 TYR B CA 1
ATOM 6371 C C . TYR B 1 255 ? -1.437 8.172 14.016 1 96.44 255 TYR B C 1
ATOM 6373 O O . TYR B 1 255 ? -0.96 9.289 13.812 1 96.44 255 TYR B O 1
ATOM 6381 N N . ILE B 1 256 ? -1.204 7.148 13.289 1 93.75 256 ILE B N 1
ATOM 6382 C CA . ILE B 1 256 ? -0.614 7.242 11.961 1 93.75 256 ILE B CA 1
ATOM 6383 C C . ILE B 1 256 ? -1.718 7.25 10.906 1 93.75 256 ILE B C 1
ATOM 6385 O O . ILE B 1 256 ? -2.555 6.344 10.867 1 93.75 256 ILE B O 1
ATOM 6389 N N . LEU B 1 257 ? -1.695 8.328 10.109 1 92.69 257 LEU B N 1
ATOM 6390 C CA . LEU B 1 257 ? -2.674 8.359 9.031 1 92.69 257 LEU B CA 1
ATOM 6391 C C . LEU B 1 257 ? -2.318 7.344 7.949 1 92.69 257 LEU B C 1
ATOM 6393 O O . LEU B 1 257 ? -1.272 7.461 7.305 1 92.69 257 LEU B O 1
ATOM 6397 N N . ARG B 1 258 ? -3.121 6.375 7.809 1 87.56 258 ARG B N 1
ATOM 6398 C CA . ARG B 1 258 ? -2.887 5.348 6.797 1 87.56 258 ARG B CA 1
ATOM 6399 C C . ARG B 1 258 ? -3.877 5.477 5.648 1 87.56 258 ARG B C 1
ATOM 6401 O O . ARG B 1 258 ? -4.992 5.969 5.832 1 87.56 258 ARG B O 1
ATOM 6408 N N . PRO B 1 259 ? -3.461 5 4.488 1 90.81 259 PRO B N 1
ATOM 6409 C CA . PRO B 1 259 ? -4.441 4.914 3.406 1 90.81 259 PRO B CA 1
ATOM 6410 C C . PRO B 1 259 ? -5.473 3.809 3.627 1 90.81 259 PRO B C 1
ATOM 6412 O O . PRO B 1 259 ? -5.133 2.738 4.137 1 90.81 259 PRO B O 1
ATOM 6415 N N . ARG B 1 260 ? -6.676 4.164 3.359 1 93.56 260 ARG B N 1
ATOM 6416 C CA . ARG B 1 260 ? -7.746 3.17 3.396 1 93.56 260 ARG B CA 1
ATOM 6417 C C . ARG B 1 260 ? -7.836 2.414 2.076 1 93.56 260 ARG B C 1
ATOM 6419 O O . ARG B 1 260 ? -8.328 1.284 2.033 1 93.56 260 ARG B O 1
ATOM 6426 N N . ALA B 1 261 ? -7.348 3.051 1.055 1 94.69 261 ALA B N 1
ATOM 6427 C CA . ALA B 1 261 ? -7.312 2.404 -0.255 1 94.69 261 ALA B CA 1
ATOM 6428 C C . ALA B 1 261 ? -6.246 3.029 -1.148 1 94.69 261 ALA B C 1
ATOM 6430 O O . ALA B 1 261 ? -5.988 4.234 -1.069 1 94.6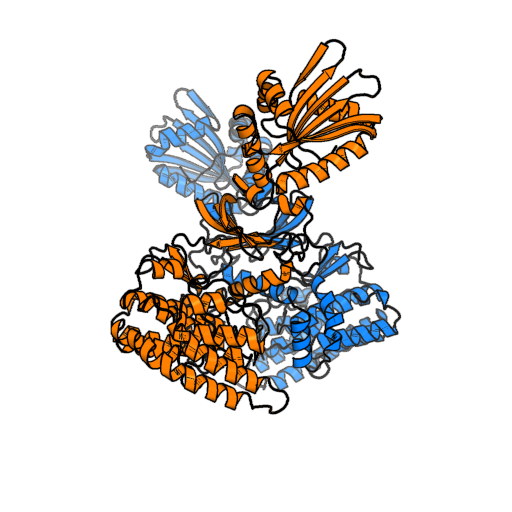9 261 ALA B O 1
ATOM 6431 N N . ILE B 1 262 ? -5.613 2.238 -1.873 1 93.12 262 ILE B N 1
ATOM 6432 C CA . ILE B 1 262 ? -4.727 2.617 -2.967 1 93.12 262 ILE B CA 1
ATOM 6433 C C . ILE B 1 262 ? -5.168 1.925 -4.254 1 93.12 262 ILE B C 1
ATOM 6435 O O . ILE B 1 262 ? -5.133 0.696 -4.352 1 93.12 262 ILE B O 1
ATOM 6439 N N . ILE B 1 263 ? -5.613 2.68 -5.18 1 95 263 ILE B N 1
ATOM 6440 C CA . ILE B 1 263 ? -6.117 2.117 -6.426 1 95 263 ILE B CA 1
ATOM 6441 C C . ILE B 1 263 ? -5.309 2.66 -7.602 1 95 263 ILE B C 1
ATOM 6443 O O . ILE B 1 263 ? -5.383 3.85 -7.918 1 95 263 ILE B O 1
ATOM 6447 N N . MET B 1 264 ? -4.52 1.845 -8.148 1 91.25 264 MET B N 1
ATOM 6448 C CA . MET B 1 264 ? -3.717 2.145 -9.328 1 91.25 264 MET B CA 1
ATOM 6449 C C . MET B 1 264 ? -3.832 1.028 -10.359 1 91.25 264 MET B C 1
ATOM 6451 O O . MET B 1 264 ? -2.916 0.217 -10.508 1 91.25 264 MET B O 1
ATOM 6455 N N . LEU B 1 265 ? -4.832 1.094 -11.141 1 92.94 265 LEU B N 1
ATOM 6456 C CA . LEU B 1 265 ? -5.168 -0.021 -12.023 1 92.94 265 LEU B CA 1
ATOM 6457 C C . LEU B 1 265 ? -4.211 -0.089 -13.203 1 92.94 265 LEU B C 1
ATOM 6459 O O . LEU B 1 265 ? -4.098 -1.129 -13.859 1 92.94 265 LEU B O 1
ATOM 6463 N N . ARG B 1 266 ? -3.574 1.092 -13.445 1 88.62 266 ARG B N 1
ATOM 6464 C CA . ARG B 1 266 ? -2.596 1.182 -14.523 1 88.62 266 ARG B CA 1
ATOM 6465 C C . ARG B 1 266 ? -1.322 1.875 -14.047 1 88.62 266 ARG B C 1
ATOM 6467 O O . ARG B 1 266 ? -1.326 2.564 -13.023 1 88.62 266 ARG B O 1
ATOM 6474 N N . THR B 1 267 ? -0.275 1.582 -14.82 1 81.88 267 THR B N 1
ATOM 6475 C CA . THR B 1 267 ? 0.953 2.326 -14.562 1 81.88 267 THR B CA 1
ATOM 6476 C C . THR B 1 267 ? 0.904 3.697 -15.234 1 81.88 267 THR B C 1
ATOM 6478 O O . THR B 1 267 ? 1.579 4.633 -14.797 1 81.88 267 THR B O 1
ATOM 6481 N N . SER B 1 268 ? 0.209 3.77 -16.234 1 86 268 SER B N 1
ATOM 6482 C CA . SER B 1 268 ? -0.085 4.996 -16.969 1 86 268 SER B CA 1
ATOM 6483 C C . SER B 1 268 ? -1.5 4.973 -17.547 1 86 268 SER B C 1
ATOM 6485 O O . SER B 1 268 ? -1.98 3.93 -17.984 1 86 268 SER B O 1
ATOM 6487 N N . PHE B 1 269 ? -2.088 6.125 -17.5 1 90.75 269 PHE B N 1
ATOM 6488 C CA . PHE B 1 269 ? -3.494 6.191 -17.875 1 90.75 269 PHE B CA 1
ATOM 6489 C C . PHE B 1 269 ? -3.666 6.969 -19.172 1 90.75 269 PHE B C 1
ATOM 6491 O O . PHE B 1 269 ? -2.973 7.961 -19.406 1 90.75 269 PHE B O 1
ATOM 6498 N N . THR B 1 270 ? -4.535 6.449 -19.984 1 89.56 270 THR B N 1
ATOM 6499 C CA . THR B 1 270 ? -5.039 7.281 -21.078 1 89.56 270 THR B CA 1
ATOM 6500 C C . THR B 1 270 ? -5.996 8.344 -20.547 1 89.56 270 THR B C 1
ATOM 6502 O O . THR B 1 270 ? -6.445 8.266 -19.391 1 89.56 270 THR B O 1
ATOM 6505 N N . GLU B 1 271 ? -6.305 9.312 -21.297 1 87.56 271 GLU B N 1
ATOM 6506 C CA . GLU B 1 271 ? -7.23 10.359 -20.875 1 87.56 271 GLU B CA 1
ATOM 6507 C C . GLU B 1 271 ? -8.586 9.773 -20.469 1 87.56 271 GLU B C 1
ATOM 6509 O O . GLU B 1 271 ? -9.164 10.18 -19.469 1 87.56 271 GLU B O 1
ATOM 6514 N N . GLU B 1 272 ? -9.062 8.891 -21.266 1 87.12 272 GLU B N 1
ATOM 6515 C CA . GLU B 1 272 ? -10.352 8.266 -21 1 87.12 272 GLU B CA 1
ATOM 6516 C C . GLU B 1 272 ? -10.305 7.453 -19.703 1 87.12 272 GLU B C 1
ATOM 6518 O O . GLU B 1 272 ? -11.227 7.527 -18.891 1 87.12 272 GLU B O 1
ATOM 6523 N N . GLU B 1 273 ? -9.281 6.652 -19.547 1 91.75 273 GLU B N 1
ATOM 6524 C CA . GLU B 1 273 ? -9.109 5.852 -18.344 1 91.75 273 GLU B CA 1
ATOM 6525 C C . GLU B 1 273 ? -9.008 6.738 -17.109 1 91.75 273 GLU B C 1
ATOM 6527 O O . GLU B 1 273 ? -9.555 6.414 -16.047 1 91.75 273 GLU B O 1
ATOM 6532 N N . TYR B 1 274 ? -8.242 7.805 -17.266 1 93.38 274 TYR B N 1
ATOM 6533 C CA . TYR B 1 274 ? -8.031 8.734 -16.172 1 93.38 274 TYR B CA 1
ATOM 6534 C C . TYR B 1 274 ? -9.359 9.328 -15.695 1 93.38 274 TYR B C 1
ATOM 6536 O O . TYR B 1 274 ? -9.57 9.516 -14.492 1 93.38 274 TYR B O 1
ATOM 6544 N N . ILE B 1 275 ? -10.195 9.578 -16.609 1 90.25 275 ILE B N 1
ATOM 6545 C CA . ILE B 1 275 ? -11.461 10.219 -16.281 1 90.25 275 ILE B CA 1
ATOM 6546 C C . ILE B 1 275 ? -12.43 9.195 -15.695 1 90.25 275 ILE B C 1
ATOM 6548 O O . ILE B 1 275 ? -13.094 9.453 -14.688 1 90.25 275 ILE B O 1
ATOM 6552 N N . GLU B 1 276 ? -12.484 8.047 -16.234 1 88.38 276 GLU B N 1
ATOM 6553 C CA . GLU B 1 276 ? -13.5 7.062 -15.875 1 88.38 276 GLU B CA 1
ATOM 6554 C C . GLU B 1 276 ? -13.062 6.227 -14.68 1 88.38 276 GLU B C 1
ATOM 6556 O O . GLU B 1 276 ? -13.891 5.809 -13.867 1 88.38 276 GLU B O 1
ATOM 6561 N N . SER B 1 277 ? -11.758 5.914 -14.648 1 93.19 277 SER B N 1
ATOM 6562 C CA . SER B 1 277 ? -11.18 5.078 -13.602 1 93.19 277 SER B CA 1
ATOM 6563 C C . SER B 1 277 ? -9.836 5.625 -13.133 1 93.19 277 SER B C 1
ATOM 6565 O O . SER B 1 277 ? -8.812 4.953 -13.258 1 93.19 277 SER B O 1
ATOM 6567 N N . PRO B 1 278 ? -9.898 6.781 -12.523 1 94.94 278 PRO B N 1
ATOM 6568 C CA . PRO B 1 278 ? -8.641 7.418 -12.125 1 94.94 278 PRO B CA 1
ATOM 6569 C C . PRO B 1 278 ? -7.922 6.664 -11.016 1 94.94 278 PRO B C 1
ATOM 6571 O O . PRO B 1 278 ? -8.547 5.898 -10.273 1 94.94 278 PRO B O 1
ATOM 6574 N N . PRO B 1 279 ? -6.543 6.828 -10.977 1 94.19 279 PRO B N 1
ATOM 6575 C CA . PRO B 1 279 ? -5.879 6.402 -9.742 1 94.19 279 PRO B CA 1
ATOM 6576 C C . PRO B 1 279 ? -6.379 7.156 -8.508 1 94.19 279 PRO B C 1
ATOM 6578 O O . PRO B 1 279 ? -6.715 8.336 -8.602 1 94.19 279 PRO B O 1
ATOM 6581 N N . MET B 1 280 ? -6.461 6.469 -7.441 1 95.31 280 MET B N 1
ATOM 6582 C CA . MET B 1 280 ? -7.082 7.082 -6.273 1 95.31 280 MET B CA 1
ATOM 6583 C C . MET B 1 280 ? -6.461 6.551 -4.984 1 95.31 280 MET B C 1
ATOM 6585 O O . MET B 1 280 ? -6.199 5.355 -4.867 1 95.31 280 MET B O 1
ATOM 6589 N N . ILE B 1 281 ? -6.23 7.449 -4.074 1 94.06 281 ILE B N 1
ATOM 6590 C CA . ILE B 1 281 ? -5.852 7.109 -2.707 1 94.06 281 ILE B CA 1
ATOM 6591 C C . ILE B 1 281 ? -6.918 7.613 -1.736 1 94.06 281 ILE B C 1
ATOM 6593 O O . ILE B 1 281 ? -7.32 8.781 -1.795 1 94.06 281 ILE B O 1
ATOM 6597 N N . LEU B 1 282 ? -7.367 6.766 -0.894 1 96 282 LEU B N 1
ATOM 6598 C CA . LEU B 1 282 ? -8.383 7.133 0.089 1 96 282 LEU B CA 1
ATOM 6599 C C . LEU B 1 282 ? -7.785 7.184 1.491 1 96 282 LEU B C 1
ATOM 6601 O O . LEU B 1 282 ? -7.031 6.289 1.885 1 96 282 LEU B O 1
ATOM 6605 N N . GLU B 1 283 ? -8.047 8.219 2.189 1 93.81 283 GLU B N 1
ATOM 6606 C CA . GLU B 1 283 ? -7.715 8.367 3.602 1 93.81 283 GLU B CA 1
ATOM 6607 C C . GLU B 1 283 ? -8.922 8.844 4.406 1 93.81 283 GLU B C 1
ATOM 6609 O O . GLU B 1 283 ? -9.883 9.367 3.846 1 93.81 283 GLU B O 1
ATOM 6614 N N . ASP B 1 284 ? -8.875 8.602 5.672 1 93.19 284 ASP B N 1
ATOM 6615 C CA . ASP B 1 284 ? -9.938 9.141 6.52 1 93.19 284 ASP B CA 1
ATOM 6616 C C . ASP B 1 284 ? -10.023 10.656 6.398 1 93.19 284 ASP B C 1
ATOM 6618 O O . ASP B 1 284 ? -8.992 11.336 6.34 1 93.19 284 ASP B O 1
ATOM 6622 N N . TYR B 1 285 ? -11.227 11.133 6.324 1 93.69 285 TYR B N 1
ATOM 6623 C CA . TYR B 1 285 ? -11.422 12.578 6.23 1 93.69 285 TYR B CA 1
ATOM 6624 C C . TYR B 1 285 ? -11.258 13.234 7.594 1 93.69 285 TYR B C 1
ATOM 6626 O O . TYR B 1 285 ? -11.875 12.812 8.57 1 93.69 285 TYR B O 1
ATOM 6634 N N . ALA B 1 286 ? -10.359 14.234 7.617 1 93.94 286 ALA B N 1
ATOM 6635 C CA . ALA B 1 286 ? -10.18 15.016 8.836 1 93.94 286 ALA B CA 1
ATOM 6636 C C . ALA B 1 286 ? -11.328 16 9.023 1 93.94 286 ALA B C 1
ATOM 6638 O O . ALA B 1 286 ? -11.172 17.203 8.766 1 93.94 286 ALA B O 1
ATOM 6639 N N . ASN B 1 287 ? -12.383 15.578 9.648 1 91.25 287 ASN B N 1
ATOM 6640 C CA . ASN B 1 287 ? -13.594 16.375 9.766 1 91.25 287 ASN B CA 1
ATOM 6641 C C . ASN B 1 287 ? -13.398 17.547 10.711 1 91.25 287 ASN B C 1
ATOM 6643 O O . ASN B 1 287 ? -14.172 18.516 10.68 1 91.25 287 ASN B O 1
ATOM 6647 N N . LEU B 1 288 ? -12.352 17.547 11.508 1 93.94 288 LEU B N 1
ATOM 6648 C CA . LEU B 1 288 ? -12.086 18.656 12.422 1 93.94 288 LEU B CA 1
ATOM 6649 C C . LEU B 1 288 ? -10.922 19.5 11.93 1 93.94 288 LEU B C 1
ATOM 6651 O O . LEU B 1 288 ? -10.391 20.328 12.68 1 93.94 288 LEU B O 1
ATOM 6655 N N . GLY B 1 289 ? -10.508 19.219 10.727 1 91.88 289 GLY B N 1
ATOM 6656 C CA . GLY B 1 289 ? -9.422 19.984 10.141 1 91.88 289 GLY B CA 1
ATOM 6657 C C . GLY B 1 289 ? -8.055 19.5 10.578 1 91.88 289 GLY B C 1
ATOM 6658 O O . GLY B 1 289 ? -7.879 18.328 10.906 1 91.88 289 GLY B O 1
ATOM 6659 N N . ASP B 1 290 ? -7.07 20.406 10.445 1 94.5 290 ASP B N 1
ATOM 6660 C CA . ASP B 1 290 ? -5.711 20.078 10.875 1 94.5 290 ASP B CA 1
ATOM 6661 C C . ASP B 1 290 ? -5.324 20.875 12.125 1 94.5 290 ASP B C 1
ATOM 6663 O O . ASP B 1 290 ? -6.109 21.688 12.609 1 94.5 290 ASP B O 1
ATOM 6667 N N . LEU B 1 291 ? -4.18 20.594 12.68 1 97.56 291 LEU B N 1
ATOM 6668 C CA . LEU B 1 291 ? -3.748 21.188 13.938 1 97.56 291 LEU B CA 1
ATOM 6669 C C . LEU B 1 291 ? -3.504 22.688 13.773 1 97.56 291 LEU B C 1
ATOM 6671 O O . LEU B 1 291 ? -3.705 23.453 14.711 1 97.56 291 LEU B O 1
ATOM 6675 N N . ASP B 1 292 ? -3.057 23.141 12.594 1 95.62 292 ASP B N 1
ATOM 6676 C CA . ASP B 1 292 ? -2.84 24.562 12.359 1 95.62 292 ASP B CA 1
ATOM 6677 C C . ASP B 1 292 ? -4.133 25.359 12.531 1 95.62 292 ASP B C 1
ATOM 6679 O O . ASP B 1 292 ? -4.145 26.406 13.172 1 95.62 292 ASP B O 1
ATOM 6683 N N . THR B 1 293 ? -5.18 24.844 11.984 1 93.5 293 THR B N 1
ATOM 6684 C CA . THR B 1 293 ? -6.48 25.5 12.094 1 93.5 293 THR B CA 1
ATOM 6685 C C . THR B 1 293 ? -6.941 25.547 13.547 1 93.5 293 THR B C 1
ATOM 6687 O O . THR B 1 293 ? -7.516 26.547 13.992 1 93.5 293 THR B O 1
ATOM 6690 N N . LYS B 1 294 ? -6.707 24.516 14.211 1 95.62 294 LYS B N 1
ATOM 6691 C CA . LYS B 1 294 ? -7.102 24.453 15.617 1 95.62 294 LYS B CA 1
ATOM 6692 C C . LYS B 1 294 ? -6.336 25.469 16.453 1 95.62 294 LYS B C 1
ATOM 6694 O O . LYS B 1 294 ? -6.922 26.172 17.281 1 95.62 294 LYS B O 1
ATOM 6699 N N . ILE B 1 295 ? -5.051 25.562 16.234 1 96.31 295 ILE B N 1
ATOM 6700 C CA . ILE B 1 295 ? -4.203 26.469 17 1 96.31 295 ILE B CA 1
ATOM 6701 C C . ILE B 1 295 ? -4.598 27.922 16.703 1 96.31 295 ILE B C 1
ATOM 6703 O O . ILE B 1 295 ? -4.605 28.75 17.609 1 96.31 295 ILE B O 1
ATOM 6707 N N . LYS B 1 296 ? -4.855 28.219 15.453 1 93.19 296 LYS B N 1
ATOM 6708 C CA . LYS B 1 296 ? -5.23 29.578 15.039 1 93.19 296 LYS B CA 1
ATOM 6709 C C . LYS B 1 296 ? -6.508 30.031 15.742 1 93.19 296 LYS B C 1
ATOM 6711 O O . LYS B 1 296 ? -6.676 31.219 16.031 1 93.19 296 LYS B O 1
ATOM 6716 N N . SER B 1 297 ? -7.316 29.109 15.969 1 91.44 297 SER B N 1
ATOM 6717 C CA . SER B 1 297 ? -8.531 29.438 16.719 1 91.44 297 SER B CA 1
ATOM 6718 C C . SER B 1 297 ? -8.227 29.719 18.172 1 91.44 297 SER B C 1
ATOM 6720 O O . SER B 1 297 ? -8.617 30.75 18.719 1 91.44 297 SER B O 1
ATOM 6722 N N . LYS B 1 298 ? -7.535 28.734 18.828 1 91.12 298 LYS B N 1
ATOM 6723 C CA . LYS B 1 298 ? -7.133 28.891 20.234 1 91.12 298 LYS B CA 1
ATOM 6724 C C . LYS B 1 298 ? -5.973 27.953 20.562 1 91.12 298 LYS B C 1
ATOM 6726 O O . LYS B 1 298 ? -6.066 26.734 20.375 1 91.12 298 LYS B O 1
ATOM 6731 N N . PRO B 1 299 ? -4.973 28.609 21.109 1 90.5 299 PRO B N 1
ATOM 6732 C CA . PRO B 1 299 ? -3.895 27.719 21.562 1 90.5 299 PRO B CA 1
ATOM 6733 C C . PRO B 1 299 ? -4.355 26.719 22.609 1 90.5 299 PRO B C 1
ATOM 6735 O O . PRO B 1 299 ? -5.316 26.969 23.344 1 90.5 299 PRO B O 1
ATOM 6738 N N . LEU B 1 300 ? -3.668 25.625 22.672 1 94.81 300 LEU B N 1
ATOM 6739 C CA . LEU B 1 300 ? -4.09 24.516 23.516 1 94.81 300 LEU B CA 1
ATOM 6740 C C . LEU B 1 300 ? -3.691 24.766 24.969 1 94.81 300 LEU B C 1
ATOM 6742 O O . LEU B 1 300 ? -2.627 25.328 25.234 1 94.81 300 LEU B O 1
ATOM 6746 N N . ASN B 1 301 ? -4.527 24.359 25.828 1 92.69 301 ASN B N 1
ATOM 6747 C CA . ASN B 1 301 ? -4.156 24.391 27.25 1 92.69 301 ASN B CA 1
ATOM 6748 C C . ASN B 1 301 ? -3.205 23.266 27.609 1 92.69 301 ASN B C 1
ATOM 6750 O O . ASN B 1 301 ? -2.922 22.391 26.781 1 92.69 301 ASN B O 1
ATOM 6754 N N . GLN B 1 302 ? -2.732 23.297 28.844 1 92.19 302 GLN B N 1
ATOM 6755 C CA . GLN B 1 302 ? -1.679 22.391 29.281 1 92.19 302 GLN B CA 1
ATOM 6756 C C . GLN B 1 302 ? -2.115 20.938 29.141 1 92.19 302 GLN B C 1
ATOM 6758 O O . GLN B 1 302 ? -1.363 20.094 28.641 1 92.19 302 GLN B O 1
ATOM 6763 N N . ARG B 1 303 ? -3.277 20.641 29.562 1 94.25 303 ARG B N 1
ATOM 6764 C CA . ARG B 1 303 ? -3.748 19.25 29.562 1 94.25 303 ARG B CA 1
ATOM 6765 C C . ARG B 1 303 ? -3.973 18.75 28.141 1 94.25 303 ARG B C 1
ATOM 6767 O O . ARG B 1 303 ? -3.604 17.625 27.812 1 94.25 303 ARG B O 1
ATOM 6774 N N . GLU B 1 304 ? -4.602 19.547 27.312 1 95.94 304 GLU B N 1
ATOM 6775 C CA . GLU B 1 304 ? -4.816 19.156 25.922 1 95.94 304 GLU B CA 1
ATOM 6776 C C . GLU B 1 304 ? -3.494 19.031 25.172 1 95.94 304 GLU B C 1
ATOM 6778 O O . GLU B 1 304 ? -3.357 18.188 24.297 1 95.94 304 GLU B O 1
ATOM 6783 N N . LEU B 1 305 ? -2.6 19.922 25.547 1 96.5 305 LEU B N 1
ATOM 6784 C CA . LEU B 1 305 ? -1.277 19.828 24.938 1 96.5 305 LEU B CA 1
ATOM 6785 C C . LEU B 1 305 ? -0.608 18.516 25.281 1 96.5 305 LEU B C 1
ATOM 6787 O O . LEU B 1 305 ? 0.017 17.875 24.438 1 96.5 305 LEU B O 1
ATOM 6791 N N . ALA B 1 306 ? -0.696 18.156 26.531 1 96.12 306 ALA B N 1
ATOM 6792 C CA . ALA B 1 306 ? -0.14 16.875 26.969 1 96.12 306 ALA B CA 1
ATOM 6793 C C . ALA B 1 306 ? -0.771 15.711 26.219 1 96.12 306 ALA B C 1
ATOM 6795 O O . ALA B 1 306 ? -0.078 14.773 25.812 1 96.12 306 ALA B O 1
ATOM 6796 N N . PHE B 1 307 ? -2.07 15.836 26.016 1 96.94 307 PHE B N 1
ATOM 6797 C CA . PHE B 1 307 ? -2.838 14.867 25.25 1 96.94 307 PHE B CA 1
ATOM 6798 C C . PHE B 1 307 ? -2.289 14.742 23.828 1 96.94 307 PHE B C 1
ATOM 6800 O O . PHE B 1 307 ? -2.014 13.633 23.359 1 96.94 307 PHE B O 1
ATOM 6807 N N . LEU B 1 308 ? -2.086 15.828 23.25 1 97.75 308 LEU B N 1
ATOM 6808 C CA . LEU B 1 308 ? -1.609 15.883 21.875 1 97.75 308 LEU B CA 1
ATOM 6809 C C . LEU B 1 308 ? -0.16 15.414 21.781 1 97.75 308 LEU B C 1
ATOM 6811 O O . LEU B 1 308 ? 0.182 14.602 20.922 1 97.75 308 LEU B O 1
ATOM 6815 N N . ALA B 1 309 ? 0.65 15.891 22.672 1 98 309 ALA B N 1
ATOM 6816 C CA . ALA B 1 309 ? 2.094 15.672 22.641 1 98 309 ALA B CA 1
ATOM 6817 C C . ALA B 1 309 ? 2.426 14.188 22.766 1 98 309 ALA B C 1
ATOM 6819 O O . ALA B 1 309 ? 3.268 13.672 22.016 1 98 309 ALA B O 1
ATOM 6820 N N . ILE B 1 310 ? 1.807 13.516 23.625 1 98.12 310 ILE B N 1
ATOM 6821 C CA . ILE B 1 310 ? 2.133 12.117 23.875 1 98.12 310 ILE B CA 1
ATOM 6822 C C . ILE B 1 310 ? 1.731 11.266 22.672 1 98.12 310 ILE B C 1
ATOM 6824 O O . ILE B 1 310 ? 2.43 10.312 22.312 1 98.12 310 ILE B O 1
ATOM 6828 N N . ARG B 1 311 ? 0.637 11.547 22.047 1 98.31 311 ARG B N 1
ATOM 6829 C CA . ARG B 1 311 ? 0.163 10.812 20.875 1 98.31 311 ARG B CA 1
ATOM 6830 C C . ARG B 1 311 ? 1.076 11.039 19.672 1 98.31 311 ARG B C 1
ATOM 6832 O O . ARG B 1 311 ? 1.479 10.086 19 1 98.31 311 ARG B O 1
ATOM 6839 N N . LEU B 1 312 ? 1.478 12.273 19.5 1 98.56 312 LEU B N 1
ATOM 6840 C CA . LEU B 1 312 ? 2.332 12.594 18.359 1 98.56 312 LEU B CA 1
ATOM 6841 C C . LEU B 1 312 ? 3.744 12.055 18.578 1 98.56 312 LEU B C 1
ATOM 6843 O O . LEU B 1 312 ? 4.371 11.57 17.641 1 98.56 312 LEU B O 1
ATOM 6847 N N . ALA B 1 313 ? 4.215 12.156 19.781 1 98.5 313 ALA B N 1
ATOM 6848 C CA . ALA B 1 313 ? 5.539 11.625 20.094 1 98.5 313 ALA B CA 1
ATOM 6849 C C . ALA B 1 313 ? 5.57 10.109 19.922 1 98.5 313 ALA B C 1
ATOM 6851 O O . ALA B 1 313 ? 6.543 9.555 19.406 1 98.5 313 ALA B O 1
ATOM 6852 N N . GLY B 1 314 ? 4.559 9.484 20.406 1 98.12 314 GLY B N 1
ATOM 6853 C CA . GLY B 1 314 ? 4.469 8.039 20.234 1 98.12 314 GLY B CA 1
ATOM 6854 C C . GLY B 1 314 ? 4.398 7.613 18.781 1 98.12 314 GLY B C 1
ATOM 6855 O O . GLY B 1 314 ? 5.07 6.668 18.375 1 98.12 314 GLY B O 1
ATOM 6856 N N . ALA B 1 315 ? 3.555 8.258 18.031 1 97.44 315 ALA B N 1
ATOM 6857 C CA . ALA B 1 315 ? 3.461 7.98 16.594 1 97.44 315 ALA B CA 1
ATOM 6858 C C . ALA B 1 315 ? 4.805 8.195 15.906 1 97.44 315 ALA B C 1
ATOM 6860 O O . ALA B 1 315 ? 5.227 7.375 15.086 1 97.44 315 ALA B O 1
ATOM 6861 N N . SER B 1 316 ? 5.434 9.281 16.25 1 96.88 316 SER B N 1
ATOM 6862 C CA . SER B 1 316 ? 6.746 9.586 15.688 1 96.88 316 SER B CA 1
ATOM 6863 C C . SER B 1 316 ? 7.777 8.539 16.094 1 96.88 316 SER B C 1
ATOM 6865 O O . SER B 1 316 ? 8.688 8.219 15.32 1 96.88 316 SER B O 1
ATOM 6867 N N . ALA B 1 317 ? 7.656 8.078 17.312 1 97.5 317 ALA B N 1
ATOM 6868 C CA . ALA B 1 317 ? 8.539 7.016 17.781 1 97.5 317 ALA B CA 1
ATOM 6869 C C . ALA B 1 317 ? 8.406 5.77 16.906 1 97.5 317 ALA B C 1
ATOM 6871 O O . ALA B 1 317 ? 9.406 5.133 16.578 1 97.5 317 ALA B O 1
ATOM 6872 N N . LEU B 1 318 ? 7.215 5.453 16.562 1 94.94 318 LEU B N 1
ATOM 6873 C CA . LEU B 1 318 ? 6.984 4.312 15.688 1 94.94 318 LEU B CA 1
ATOM 6874 C C . LEU B 1 318 ? 7.648 4.527 14.336 1 94.94 318 LEU B C 1
ATOM 6876 O O . LEU B 1 318 ? 8.195 3.588 13.75 1 94.94 318 LEU B O 1
ATOM 6880 N N . VAL B 1 319 ? 7.574 5.688 13.867 1 92.31 319 VAL B N 1
ATOM 6881 C CA . VAL B 1 319 ? 8.219 6.02 12.602 1 92.31 319 VAL B CA 1
ATOM 6882 C C . VAL B 1 319 ? 9.711 5.738 12.688 1 92.31 319 VAL B C 1
ATOM 6884 O O . VAL B 1 319 ? 10.281 5.105 11.797 1 92.31 319 VAL B O 1
ATOM 6887 N N . HIS B 1 320 ? 10.289 6.145 13.781 1 91.75 320 HIS B N 1
ATOM 6888 C CA . HIS B 1 320 ? 11.734 6.023 13.953 1 91.75 320 HIS B CA 1
ATOM 6889 C C . HIS B 1 320 ? 12.141 4.57 14.164 1 91.75 320 HIS B C 1
ATOM 6891 O O . HIS B 1 320 ? 13.18 4.137 13.656 1 91.75 320 HIS B O 1
ATOM 6897 N N . ILE B 1 321 ? 11.375 3.873 14.875 1 90.62 321 ILE B N 1
ATOM 6898 C CA . ILE B 1 321 ? 11.75 2.494 15.164 1 90.62 321 ILE B CA 1
ATOM 6899 C C . ILE B 1 321 ? 11.633 1.645 13.906 1 90.62 321 ILE B C 1
ATOM 6901 O O . ILE B 1 321 ? 12.234 0.576 13.812 1 90.62 321 ILE B O 1
ATOM 6905 N N . ASN B 1 322 ? 10.797 2.092 12.992 1 82.75 322 ASN B N 1
ATOM 6906 C CA . ASN B 1 322 ? 10.719 1.428 11.695 1 82.75 322 ASN B CA 1
ATOM 6907 C C . ASN B 1 322 ? 11.781 1.959 10.727 1 82.75 322 ASN B C 1
ATOM 6909 O O . ASN B 1 322 ? 11.711 1.702 9.523 1 82.75 322 ASN B O 1
ATOM 6913 N N . HIS B 1 323 ? 12.617 2.846 11.211 1 80.44 323 HIS B N 1
ATOM 6914 C CA . HIS B 1 323 ? 13.805 3.314 10.508 1 80.44 323 HIS B CA 1
ATOM 6915 C C . HIS B 1 323 ? 13.43 4.301 9.406 1 80.44 323 HIS B C 1
ATOM 6917 O O . HIS B 1 323 ? 13.984 4.246 8.305 1 80.44 323 HIS B O 1
ATOM 6923 N N . PHE B 1 324 ? 12.469 5.121 9.805 1 82.31 324 PHE B N 1
ATOM 6924 C CA . PHE B 1 324 ? 12.078 6.211 8.922 1 82.31 324 PHE B CA 1
ATOM 6925 C C . PHE B 1 324 ? 12.258 7.559 9.609 1 82.31 324 PHE B C 1
ATOM 6927 O O . PHE B 1 324 ? 12.18 7.652 10.836 1 82.31 324 PHE B O 1
ATOM 6934 N N . ILE B 1 325 ? 12.555 8.508 8.781 1 86.62 325 ILE B N 1
ATOM 6935 C CA . ILE B 1 325 ? 12.43 9.906 9.188 1 86.62 325 ILE B CA 1
ATOM 6936 C C . ILE B 1 325 ? 11.266 10.562 8.445 1 86.62 325 ILE B C 1
ATOM 6938 O O . ILE B 1 325 ? 11.172 10.461 7.219 1 86.62 325 ILE B O 1
ATOM 6942 N N . HIS B 1 326 ? 10.359 11.156 9.117 1 87.19 326 HIS B N 1
ATOM 6943 C CA . HIS B 1 326 ? 9.188 11.766 8.5 1 87.19 326 HIS B CA 1
ATOM 6944 C C . HIS B 1 326 ? 9.578 12.969 7.645 1 87.19 326 HIS B C 1
ATOM 6946 O O . HIS B 1 326 ? 9.172 13.07 6.488 1 87.19 326 HIS B O 1
ATOM 6952 N N . MET B 1 327 ? 10.305 13.945 8.266 1 86.19 327 MET B N 1
ATOM 6953 C CA . MET B 1 327 ? 10.984 15.07 7.625 1 86.19 327 MET B CA 1
ATOM 6954 C C . MET B 1 327 ? 10 16.188 7.328 1 86.19 327 MET B C 1
ATOM 6956 O O . MET B 1 327 ? 10.398 17.25 6.832 1 86.19 327 MET B O 1
ATOM 6960 N N . ASP B 1 328 ? 8.727 16.047 7.688 1 88 328 ASP B N 1
ATOM 6961 C CA . ASP B 1 328 ? 7.789 17.141 7.426 1 88 328 ASP B CA 1
ATOM 6962 C C . ASP B 1 328 ? 6.691 17.188 8.484 1 88 328 ASP B C 1
ATOM 6964 O O . ASP B 1 328 ? 5.512 17.344 8.156 1 88 328 ASP B O 1
ATOM 6968 N N . ILE B 1 329 ? 7.062 17 9.648 1 93.31 329 ILE B N 1
ATOM 6969 C CA . ILE B 1 329 ? 6.109 17.156 10.75 1 93.31 329 ILE B CA 1
ATOM 6970 C C . ILE B 1 329 ? 5.793 18.641 10.945 1 93.31 329 ILE B C 1
ATOM 6972 O O . ILE B 1 329 ? 6.695 19.453 11.156 1 93.31 329 ILE B O 1
ATOM 6976 N N . LYS B 1 330 ? 4.578 18.969 10.75 1 94.75 330 LYS B N 1
ATOM 6977 C CA . LYS B 1 330 ? 4.055 20.312 10.906 1 94.75 330 LYS B CA 1
ATOM 6978 C C . LYS B 1 330 ? 2.559 20.297 11.195 1 94.75 330 LYS B C 1
ATOM 6980 O O . LYS B 1 330 ? 1.887 19.297 10.953 1 94.75 330 LYS B O 1
ATOM 6985 N N . PRO B 1 331 ? 2.057 21.359 11.781 1 96.56 331 PRO B N 1
ATOM 6986 C CA . PRO B 1 331 ? 0.647 21.375 12.18 1 96.56 331 PRO B CA 1
ATOM 6987 C C . PRO B 1 331 ? -0.296 21.031 11.023 1 96.56 331 PRO B C 1
ATOM 6989 O O . PRO B 1 331 ? -1.325 20.391 11.234 1 96.56 331 PRO B O 1
ATOM 6992 N N . GLN B 1 332 ? 0.06 21.391 9.789 1 91.19 332 GLN B N 1
ATOM 6993 C CA . GLN B 1 332 ? -0.791 21.156 8.625 1 91.19 332 GLN B CA 1
ATOM 6994 C C . GLN B 1 332 ? -0.843 19.672 8.273 1 91.19 332 GLN B C 1
ATOM 6996 O O . GLN B 1 332 ? -1.764 19.219 7.59 1 91.19 332 GLN B O 1
ATOM 7001 N N . ASN B 1 333 ? 0.13 18.922 8.75 1 92.06 333 ASN B N 1
ATOM 7002 C CA . ASN B 1 333 ? 0.192 17.484 8.453 1 92.06 333 ASN B CA 1
ATOM 7003 C C . ASN B 1 333 ? -0.32 16.656 9.625 1 92.06 333 ASN B C 1
ATOM 7005 O O . ASN B 1 333 ? -0.194 15.43 9.617 1 92.06 333 ASN B O 1
ATOM 7009 N N . ILE B 1 334 ? -0.79 17.328 10.672 1 97.38 334 ILE B N 1
ATOM 7010 C CA . ILE B 1 334 ? -1.474 16.656 11.773 1 97.38 334 ILE B CA 1
ATOM 7011 C C . ILE B 1 334 ? -2.984 16.828 11.633 1 97.38 334 ILE B C 1
ATOM 7013 O O . ILE B 1 334 ? -3.529 17.891 11.969 1 97.38 334 ILE B O 1
ATOM 7017 N N . LEU B 1 335 ? -3.592 15.789 11.211 1 95.75 335 LEU B N 1
ATOM 7018 C CA . LEU B 1 335 ? -5.02 15.828 10.914 1 95.75 335 LEU B CA 1
ATOM 7019 C C . LEU B 1 335 ? -5.844 15.406 12.125 1 95.75 335 LEU B C 1
ATOM 7021 O O . LEU B 1 335 ? -5.473 14.477 12.844 1 95.75 335 LEU B O 1
ATOM 7025 N N . LEU B 1 336 ? -6.875 16.141 12.383 1 97.12 336 LEU B N 1
ATOM 7026 C CA . LEU B 1 336 ? -7.738 15.891 13.531 1 97.12 336 LEU B CA 1
ATOM 7027 C C . LEU B 1 336 ? -9.023 15.195 13.102 1 97.12 336 LEU B C 1
ATOM 7029 O O . LEU B 1 336 ? -9.82 15.766 12.344 1 97.12 336 LEU B O 1
ATOM 7033 N N . ILE B 1 337 ? -9.219 14.023 13.602 1 95.19 337 ILE B N 1
ATOM 7034 C CA . ILE B 1 337 ? -10.391 13.227 13.258 1 95.19 337 ILE B CA 1
ATOM 7035 C C . ILE B 1 337 ? -11.242 12.992 14.508 1 95.19 337 ILE B C 1
ATOM 7037 O O . ILE B 1 337 ? -10.719 12.617 15.562 1 95.19 337 ILE B O 1
ATOM 7041 N N . GLU B 1 338 ? -12.508 13.148 14.344 1 93.75 338 GLU B N 1
ATOM 7042 C CA . GLU B 1 338 ? -13.414 12.93 15.469 1 93.75 338 GLU B CA 1
ATOM 7043 C C . GLU B 1 338 ? -13.359 11.484 15.961 1 93.75 338 GLU B C 1
ATOM 7045 O O . GLU B 1 338 ? -13.352 10.555 15.156 1 93.75 338 GLU B O 1
ATOM 7050 N N . ASP B 1 339 ? -13.203 11.32 17.219 1 93.25 339 ASP B N 1
ATOM 7051 C CA . ASP B 1 339 ? -13.133 10.016 17.875 1 93.25 339 ASP B CA 1
ATOM 7052 C C . ASP B 1 339 ? -13.664 10.078 19.297 1 93.25 339 ASP B C 1
ATOM 7054 O O . ASP B 1 339 ? -12.992 10.609 20.203 1 93.25 339 ASP B O 1
ATOM 7058 N N . GLU B 1 340 ? -14.75 9.484 19.531 1 90 340 GLU B N 1
ATOM 7059 C CA . GLU B 1 340 ? -15.422 9.547 20.828 1 90 340 GLU B CA 1
ATOM 7060 C C . GLU B 1 340 ? -14.648 8.789 21.906 1 90 340 GLU B C 1
ATOM 7062 O O . GLU B 1 340 ? -14.805 9.055 23.094 1 90 340 GLU B O 1
ATOM 7067 N N . GLY B 1 341 ? -13.805 7.941 21.5 1 90 341 GLY B N 1
ATOM 7068 C CA . GLY B 1 341 ? -13.016 7.176 22.453 1 90 341 GLY B CA 1
ATOM 7069 C C . GLY B 1 341 ? -11.812 7.93 22.984 1 90 341 GLY B C 1
ATOM 7070 O O . GLY B 1 341 ? -11.18 7.5 23.938 1 90 341 GLY B O 1
ATOM 7071 N N . GLU B 1 342 ? -11.555 9.055 22.469 1 94.81 342 GLU B N 1
ATOM 7072 C CA . GLU B 1 342 ? -10.438 9.898 22.875 1 94.81 342 GLU B CA 1
ATOM 7073 C C . GLU B 1 342 ? -10.883 10.93 23.906 1 94.81 342 GLU B C 1
ATOM 7075 O O . GLU B 1 342 ? -12.008 11.438 23.844 1 94.81 342 GLU B O 1
ATOM 7080 N N . PRO B 1 343 ? -10.031 11.242 24.828 1 94.06 343 PRO B N 1
ATOM 7081 C CA . PRO B 1 343 ? -10.383 12.148 25.922 1 94.06 343 PRO B CA 1
ATOM 7082 C C . PRO B 1 343 ? -10.891 13.508 25.422 1 94.06 343 PRO B C 1
ATOM 7084 O O . PRO B 1 343 ? -11.758 14.109 26.062 1 94.06 343 PRO B O 1
ATOM 7087 N N . TYR B 1 344 ? -10.445 14.055 24.375 1 95.06 344 TYR B N 1
ATOM 7088 C CA . TYR B 1 344 ? -10.836 15.375 23.891 1 95.06 344 TYR B CA 1
ATOM 7089 C C . TYR B 1 344 ? -11.695 15.258 22.641 1 95.06 344 TYR B C 1
ATOM 7091 O O . TYR B 1 344 ? -11.859 16.234 21.891 1 95.06 344 TYR B O 1
ATOM 7099 N N . GLY B 1 345 ? -12.125 14.047 22.328 1 94.38 345 GLY B N 1
ATOM 7100 C CA . GLY B 1 345 ? -13.109 13.805 21.281 1 94.38 345 GLY B CA 1
ATOM 7101 C C . GLY B 1 345 ? -12.5 13.742 19.906 1 94.38 345 GLY B C 1
ATOM 7102 O O . GLY B 1 345 ? -13.211 13.797 18.891 1 94.38 345 GLY B O 1
ATOM 7103 N N . TYR B 1 346 ? -11.148 13.773 19.875 1 95.94 346 TYR B N 1
ATOM 7104 C CA . TYR B 1 346 ? -10.523 13.664 18.562 1 95.94 346 TYR B CA 1
ATOM 7105 C C . TYR B 1 346 ? -9.195 12.906 18.641 1 95.94 346 TYR B C 1
ATOM 7107 O O . TYR B 1 346 ? -8.602 12.812 19.719 1 95.94 346 TYR B O 1
ATOM 7115 N N . ALA B 1 347 ? -8.844 12.328 17.547 1 96.75 347 ALA B N 1
ATOM 7116 C CA . ALA B 1 347 ? -7.527 11.711 17.391 1 96.75 347 ALA B CA 1
ATOM 7117 C C . ALA B 1 347 ? -6.652 12.508 16.438 1 96.75 347 ALA B C 1
ATOM 7119 O O . ALA B 1 347 ? -7.066 12.82 15.312 1 96.75 347 ALA B O 1
ATOM 7120 N N . PRO B 1 348 ? -5.484 12.922 16.906 1 98 348 PRO B N 1
ATOM 7121 C CA . PRO B 1 348 ? -4.52 13.547 16 1 98 348 PRO B CA 1
ATOM 7122 C C . PRO B 1 348 ? -3.713 12.523 15.211 1 98 348 PRO B C 1
ATOM 7124 O O . PRO B 1 348 ? -3.08 11.641 15.789 1 98 348 PRO B O 1
ATOM 7127 N N . LEU B 1 349 ? -3.783 12.586 13.93 1 96.94 349 LEU B N 1
ATOM 7128 C CA . LEU B 1 349 ? -3.07 11.633 13.086 1 96.94 349 LEU B CA 1
ATOM 7129 C C . LEU B 1 349 ? -1.993 12.344 12.266 1 96.94 349 LEU B C 1
ATOM 7131 O O . LEU B 1 349 ? -2.256 13.375 11.648 1 96.94 349 LEU B O 1
ATOM 7135 N N . ILE B 1 350 ? -0.767 11.766 12.312 1 95.81 350 ILE B N 1
ATOM 7136 C CA . ILE B 1 350 ? 0.323 12.289 11.492 1 95.81 350 ILE B CA 1
ATOM 7137 C C . ILE B 1 350 ? 0.183 11.773 10.062 1 95.81 350 ILE B C 1
ATOM 7139 O O . ILE B 1 350 ? 0.075 10.57 9.836 1 95.81 350 ILE B O 1
ATOM 7143 N N . GLY B 1 351 ? 0.078 12.688 9.164 1 90.62 351 GLY B N 1
ATOM 7144 C CA . GLY B 1 351 ? -0.027 12.312 7.766 1 90.62 351 GLY B CA 1
ATOM 7145 C C . GLY B 1 351 ? 1.148 12.789 6.93 1 90.62 351 GLY B C 1
ATOM 7146 O O . GLY B 1 351 ? 2.166 13.227 7.473 1 90.62 351 GLY B O 1
ATOM 7147 N N . ASP B 1 352 ? 1.059 12.477 5.621 1 81.31 352 ASP B N 1
ATOM 7148 C CA . ASP B 1 352 ? 1.965 12.945 4.578 1 81.31 352 ASP B CA 1
ATOM 7149 C C . ASP B 1 352 ? 3.389 12.453 4.824 1 81.31 352 ASP B C 1
ATOM 7151 O O . ASP B 1 352 ? 4.316 13.25 4.961 1 81.31 352 ASP B O 1
ATOM 7155 N N . PHE B 1 353 ? 3.521 11.211 4.824 1 77.75 353 PHE B N 1
ATOM 7156 C CA . PHE B 1 353 ? 4.824 10.578 4.984 1 77.75 353 PHE B CA 1
ATOM 7157 C C . PHE B 1 353 ? 5.664 10.734 3.725 1 77.75 353 PHE B C 1
ATOM 7159 O O . PHE B 1 353 ? 5.547 9.945 2.787 1 77.75 353 PHE B O 1
ATOM 7166 N N . VAL B 1 354 ? 6.234 11.867 3.477 1 59.69 354 VAL B N 1
ATOM 7167 C CA . VAL B 1 354 ? 7.012 12.156 2.277 1 59.69 354 VAL B CA 1
ATOM 7168 C C . VAL B 1 354 ? 8.445 11.664 2.461 1 59.69 354 VAL B C 1
ATOM 7170 O O . VAL B 1 354 ? 9.219 11.609 1.5 1 59.69 354 VAL B O 1
ATOM 7173 N N . GLY B 1 355 ? 8.805 11.469 3.775 1 57.31 355 GLY B N 1
ATOM 7174 C CA . GLY B 1 355 ? 10.188 11.273 4.168 1 57.31 355 GLY B CA 1
ATOM 7175 C C . GLY B 1 355 ? 10.828 10.055 3.518 1 57.31 355 GLY B C 1
ATOM 7176 O O . GLY B 1 355 ? 10.172 9.336 2.762 1 57.31 355 GLY B O 1
ATOM 7177 N N . LEU B 1 356 ? 12.156 10 3.4 1 54.84 356 LEU B N 1
ATOM 7178 C CA . LEU B 1 356 ? 13.141 9.117 2.785 1 54.84 356 LEU B CA 1
ATOM 7179 C C . LEU B 1 356 ? 13.242 7.805 3.555 1 54.84 356 LEU B C 1
ATOM 7181 O O . LEU B 1 356 ? 13.258 7.801 4.785 1 54.84 356 LEU B O 1
ATOM 7185 N N . PRO B 1 357 ? 12.969 6.652 2.891 1 49.66 357 PRO B N 1
ATOM 7186 C CA . PRO B 1 357 ? 13.297 5.355 3.486 1 49.66 357 PRO B CA 1
ATOM 7187 C C . PRO B 1 357 ? 14.773 5.219 3.836 1 49.66 357 PRO B C 1
ATOM 7189 O O . PRO B 1 357 ? 15.633 5.805 3.164 1 49.66 357 PRO B O 1
ATOM 7192 N N . HIS B 1 358 ? 15.086 4.574 5.156 1 49.31 358 HIS B N 1
ATOM 7193 C CA . HIS B 1 358 ? 16.234 3.848 5.676 1 49.31 358 HIS B CA 1
ATOM 7194 C C . HIS B 1 358 ? 17.453 4.754 5.781 1 49.31 358 HIS B C 1
ATOM 7196 O O . HIS B 1 358 ? 18.469 4.527 5.102 1 49.31 358 HIS B O 1
ATOM 7202 N N . ILE B 1 359 ? 17.312 5.875 6.098 1 44.47 359 ILE B N 1
ATOM 7203 C CA . ILE B 1 359 ? 18.297 6.949 6.008 1 44.47 359 ILE B CA 1
ATOM 7204 C C . ILE B 1 359 ? 19.5 6.625 6.887 1 44.47 359 ILE B C 1
ATOM 7206 O O . ILE B 1 359 ? 19.406 6.641 8.117 1 44.47 359 ILE B O 1
ATOM 7210 N N . PHE B 1 360 ? 20.281 5.676 6.723 1 44.03 360 PHE B N 1
ATOM 7211 C CA . PHE B 1 360 ? 21.578 5.969 7.324 1 44.03 360 PHE B CA 1
ATOM 7212 C C . PHE B 1 360 ? 22.188 7.223 6.711 1 44.03 360 PHE B C 1
ATOM 7214 O O . PHE B 1 360 ? 22.344 7.305 5.488 1 44.03 360 PHE B O 1
ATOM 7221 N N . ASN B 1 361 ? 22.438 8.383 7.566 1 48.03 361 ASN B N 1
ATOM 7222 C CA . ASN B 1 361 ? 23.125 9.641 7.266 1 48.03 361 ASN B CA 1
ATOM 7223 C C . ASN B 1 361 ? 22.734 10.164 5.887 1 48.03 361 ASN B C 1
ATOM 7225 O O . ASN B 1 361 ? 23.594 10.336 5.02 1 48.03 361 ASN B O 1
ATOM 7229 N N . SER B 1 362 ? 21.422 10.211 5.664 1 51.88 362 SER B N 1
ATOM 7230 C CA . SER B 1 362 ? 20.906 10.445 4.32 1 51.88 362 SER B CA 1
ATOM 7231 C C . SER B 1 362 ? 20.906 11.938 3.982 1 51.88 362 SER B C 1
ATOM 7233 O O . SER B 1 362 ? 20.719 12.773 4.863 1 51.88 362 SER B O 1
ATOM 7235 N N . VAL B 1 363 ? 21.406 12.289 2.904 1 51.69 363 VAL B N 1
ATOM 7236 C CA . VAL B 1 363 ? 21.375 13.633 2.32 1 51.69 363 VAL B CA 1
ATOM 7237 C C . VAL B 1 363 ? 19.938 14.148 2.283 1 51.69 363 VAL B C 1
ATOM 7239 O O . VAL B 1 363 ? 19.031 13.438 1.852 1 51.69 363 VAL B O 1
ATOM 7242 N N . ILE B 1 364 ? 19.594 15.109 3.092 1 53.38 364 ILE B N 1
ATOM 7243 C CA . ILE B 1 364 ? 18.281 15.766 3.125 1 53.38 364 ILE B CA 1
ATOM 7244 C C . ILE B 1 364 ? 17.875 16.172 1.71 1 53.38 364 ILE B C 1
ATOM 7246 O O . ILE B 1 364 ? 18.625 16.844 1.009 1 53.38 364 ILE B O 1
ATOM 7250 N N . GLU B 1 365 ? 16.953 15.477 1.062 1 52.84 365 GLU B N 1
ATOM 7251 C CA . GLU B 1 365 ? 16.391 16.047 -0.161 1 52.84 365 GLU B CA 1
ATOM 7252 C C . GLU B 1 365 ? 15.602 17.328 0.131 1 52.84 365 GLU B C 1
ATOM 7254 O O . GLU B 1 365 ? 14.531 17.266 0.744 1 52.84 365 GLU B O 1
ATOM 7259 N N . LEU B 1 366 ? 16.203 18.5 0.024 1 51.09 366 LEU B N 1
ATOM 7260 C CA . LEU B 1 366 ? 15.812 19.875 0.346 1 51.09 366 LEU B CA 1
ATOM 7261 C C . LEU B 1 366 ? 14.492 20.219 -0.334 1 51.09 366 LEU B C 1
ATOM 7263 O O . LEU B 1 366 ? 13.812 21.172 0.082 1 51.09 366 LEU B O 1
ATOM 7267 N N . LYS B 1 367 ? 14.086 19.578 -1.463 1 48.72 367 LYS B N 1
ATOM 7268 C CA . LYS B 1 367 ? 13.023 20.125 -2.291 1 48.72 367 LYS B CA 1
ATOM 7269 C C . LYS B 1 367 ? 11.703 20.203 -1.525 1 48.72 367 LYS B C 1
ATOM 7271 O O . LYS B 1 367 ? 10.781 20.906 -1.927 1 48.72 367 LYS B O 1
ATOM 7276 N N . LYS B 1 368 ? 11.664 19.625 -0.334 1 56.19 368 LYS B N 1
ATOM 7277 C CA . LYS B 1 368 ? 10.305 19.594 0.202 1 56.19 368 LYS B CA 1
ATOM 7278 C C . LYS B 1 368 ? 10.258 20.125 1.63 1 56.19 368 LYS B C 1
ATOM 7280 O O . LYS B 1 368 ? 9.305 19.875 2.367 1 56.19 368 LYS B O 1
ATOM 7285 N N . SER B 1 369 ? 11.133 21.125 1.975 1 63.38 369 SER B N 1
ATOM 7286 C CA . SER B 1 369 ? 11.156 21.484 3.387 1 63.38 369 SER B CA 1
ATOM 7287 C C . SER B 1 369 ? 10.32 22.734 3.646 1 63.38 369 SER B C 1
ATOM 7289 O O . SER B 1 369 ? 10.281 23.641 2.816 1 63.38 369 SER B O 1
ATOM 7291 N N . THR B 1 370 ? 9.492 22.672 4.621 1 78.44 370 THR B N 1
ATOM 7292 C CA . THR B 1 370 ? 8.773 23.828 5.133 1 78.44 370 THR B CA 1
ATOM 7293 C C . THR B 1 370 ? 9.641 24.625 6.105 1 78.44 370 THR B C 1
ATOM 7295 O O . THR B 1 370 ? 9.898 24.172 7.227 1 78.44 370 THR B O 1
ATOM 7298 N N . PRO B 1 371 ? 10.047 25.781 5.738 1 87.19 371 PRO B N 1
ATOM 7299 C CA . PRO B 1 371 ? 11.031 26.547 6.52 1 87.19 371 PRO B CA 1
ATOM 7300 C C . PRO B 1 371 ? 10.602 26.75 7.969 1 87.19 371 PRO B C 1
ATOM 7302 O O . PRO B 1 371 ? 11.445 26.797 8.867 1 87.19 371 PRO B O 1
ATOM 7305 N N . GLU B 1 372 ? 9.367 26.828 8.234 1 91.75 372 GLU B N 1
ATOM 7306 C CA . GLU B 1 372 ? 8.852 27.156 9.562 1 91.75 372 GLU B CA 1
ATOM 7307 C C . GLU B 1 372 ? 9.133 26.031 10.555 1 91.75 372 GLU B C 1
ATOM 7309 O O . GLU B 1 372 ? 9.242 26.266 11.758 1 91.75 372 GLU B O 1
ATOM 7314 N N . TYR B 1 373 ? 9.336 24.828 10.07 1 93.94 373 TYR B N 1
ATOM 7315 C CA . TYR B 1 373 ? 9.398 23.703 11 1 93.94 373 TYR B CA 1
ATOM 7316 C C . TYR B 1 373 ? 10.633 22.844 10.75 1 93.94 373 TYR B C 1
ATOM 7318 O O . TYR B 1 373 ? 10.867 21.859 11.445 1 93.94 373 TYR B O 1
ATOM 7326 N N . ALA B 1 374 ? 11.414 23.297 9.844 1 92.12 374 ALA B N 1
ATOM 7327 C CA . ALA B 1 374 ? 12.648 22.578 9.531 1 92.12 374 ALA B CA 1
ATOM 7328 C C . ALA B 1 374 ? 13.734 22.875 10.562 1 92.12 374 ALA B C 1
ATOM 7330 O O . ALA B 1 374 ? 13.859 24.016 11.023 1 92.12 374 ALA B O 1
ATOM 7331 N N . ASP B 1 375 ? 14.492 21.891 10.867 1 92.44 375 ASP B N 1
ATOM 7332 C CA . ASP B 1 375 ? 15.656 22.078 11.727 1 92.44 375 ASP B CA 1
ATOM 7333 C C . ASP B 1 375 ? 16.719 22.922 11.031 1 92.44 375 ASP B C 1
ATOM 7335 O O . ASP B 1 375 ? 17.312 22.484 10.039 1 92.44 375 ASP B O 1
ATOM 7339 N N . PRO B 1 376 ? 17.047 24.109 11.578 1 92.38 376 PRO B N 1
ATOM 7340 C CA . PRO B 1 376 ? 17.969 25.016 10.906 1 92.38 376 PRO B CA 1
ATOM 7341 C C . PRO B 1 376 ? 19.359 24.422 10.727 1 92.38 376 PRO B C 1
ATOM 7343 O O . PRO B 1 376 ? 20 24.609 9.688 1 92.38 376 PRO B O 1
ATOM 7346 N N . ILE B 1 377 ? 19.844 23.719 11.711 1 90.94 377 ILE B N 1
ATOM 7347 C CA . ILE B 1 377 ? 21.188 23.172 11.664 1 90.94 377 ILE B CA 1
ATOM 7348 C C . ILE B 1 377 ? 21.25 22.062 10.625 1 90.94 377 ILE B C 1
ATOM 7350 O O . ILE B 1 377 ? 22.203 21.984 9.844 1 90.94 377 ILE B O 1
ATOM 7354 N N . ALA B 1 378 ? 20.281 21.219 10.688 1 88.88 378 ALA B N 1
ATOM 7355 C CA . ALA B 1 378 ? 20.219 20.141 9.695 1 88.88 378 ALA B CA 1
ATOM 7356 C C . ALA B 1 378 ? 20.156 20.719 8.281 1 88.88 378 ALA B C 1
ATOM 7358 O O . ALA B 1 378 ? 20.766 20.172 7.359 1 88.88 378 ALA B O 1
ATOM 7359 N N . LEU B 1 379 ? 19.406 21.75 8.125 1 88.19 379 LEU B N 1
ATOM 7360 C CA . LEU B 1 379 ? 19.266 22.375 6.816 1 88.19 379 LEU B CA 1
ATOM 7361 C C . LEU B 1 379 ? 20.594 22.938 6.328 1 88.19 379 LEU B C 1
ATOM 7363 O O . LEU B 1 379 ? 20.922 22.828 5.145 1 88.19 379 LEU B O 1
ATOM 7367 N N . VAL B 1 380 ? 21.328 23.547 7.156 1 89.19 380 VAL B N 1
ATOM 7368 C CA . VAL B 1 380 ? 22.625 24.109 6.805 1 89.19 380 VAL B CA 1
ATOM 7369 C C . VAL B 1 380 ? 23.609 22.984 6.453 1 89.19 380 VAL B C 1
ATOM 7371 O O . VAL B 1 380 ? 24.344 23.094 5.469 1 89.19 380 VAL B O 1
ATOM 7374 N N . ARG B 1 381 ? 23.594 21.953 7.277 1 85.75 381 ARG B N 1
ATOM 7375 C CA . ARG B 1 381 ? 24.5 20.828 7.07 1 85.75 381 ARG B CA 1
ATOM 7376 C C . ARG B 1 381 ? 24.078 20 5.867 1 85.75 381 ARG B C 1
ATOM 7378 O O . ARG B 1 381 ? 24.906 19.297 5.27 1 85.75 381 ARG B O 1
ATOM 7385 N N . GLY B 1 382 ? 22.828 20.047 5.598 1 80.44 382 GLY B N 1
ATOM 7386 C CA . GLY B 1 382 ? 22.297 19.266 4.488 1 80.44 382 GLY B CA 1
ATOM 7387 C C . GLY B 1 382 ? 22.094 17.797 4.836 1 80.44 382 GLY B C 1
ATOM 7388 O O . GLY B 1 382 ? 22 16.953 3.943 1 80.44 382 GLY B O 1
ATOM 7389 N N . ARG B 1 383 ? 22.125 17.438 6.09 1 81.81 383 ARG B N 1
ATOM 7390 C CA . ARG B 1 383 ? 21.938 16.062 6.562 1 81.81 383 ARG B CA 1
ATOM 7391 C C . ARG B 1 383 ? 20.953 16.016 7.73 1 81.81 383 ARG B C 1
ATOM 7393 O O . ARG B 1 383 ? 20.938 16.922 8.57 1 81.81 383 ARG B O 1
ATOM 7400 N N . ALA B 1 384 ? 20.125 15 7.707 1 83.12 384 ALA B N 1
ATOM 7401 C CA . ALA B 1 384 ? 19.125 14.875 8.766 1 83.12 384 ALA B CA 1
ATOM 7402 C C . ALA B 1 384 ? 19.219 13.508 9.445 1 83.12 384 ALA B C 1
ATOM 7404 O O . ALA B 1 384 ? 19.516 12.508 8.797 1 83.12 384 ALA B O 1
ATOM 7405 N N . SER B 1 385 ? 19.078 13.547 10.734 1 86.56 385 SER B N 1
ATOM 7406 C CA . SER B 1 385 ? 18.891 12.352 11.539 1 86.56 385 SER B CA 1
ATOM 7407 C C . SER B 1 385 ? 17.516 12.336 12.203 1 86.56 385 SER B C 1
ATOM 7409 O O . SER B 1 385 ? 16.672 13.195 11.914 1 86.56 385 SER B O 1
ATOM 7411 N N . TYR B 1 386 ? 17.312 11.414 13.094 1 90.44 386 TYR B N 1
ATOM 7412 C CA . TYR B 1 386 ? 16.016 11.289 13.758 1 90.44 386 TYR B CA 1
ATOM 7413 C C . TYR B 1 386 ? 15.688 12.555 14.547 1 90.44 386 TYR B C 1
ATOM 7415 O O . TYR B 1 386 ? 14.516 12.891 14.727 1 90.44 386 TYR B O 1
ATOM 7423 N N . ASN B 1 387 ? 16.719 13.188 14.938 1 92.25 387 ASN B N 1
ATOM 7424 C CA . ASN B 1 387 ? 16.516 14.375 15.766 1 92.25 387 ASN B CA 1
ATOM 7425 C C . ASN B 1 387 ? 15.852 15.5 14.977 1 92.25 387 ASN B C 1
ATOM 7427 O O . ASN B 1 387 ? 15.312 16.438 15.562 1 92.25 387 ASN B O 1
ATOM 7431 N N . TYR B 1 388 ? 15.883 15.43 13.633 1 91.44 388 TYR B N 1
ATOM 7432 C CA . TYR B 1 388 ? 15.18 16.391 12.789 1 91.44 388 TYR B CA 1
ATOM 7433 C C . TYR B 1 388 ? 13.688 16.391 13.094 1 91.44 388 TYR B C 1
ATOM 7435 O O . TYR B 1 388 ? 13.086 17.453 13.281 1 91.44 388 TYR B O 1
ATOM 7443 N N . ASP B 1 389 ? 13.148 15.18 13.18 1 93.88 389 ASP B N 1
ATOM 7444 C CA . ASP B 1 389 ? 11.727 15.039 13.477 1 93.88 389 ASP B CA 1
ATOM 7445 C C . ASP B 1 389 ? 11.406 15.539 14.883 1 93.88 389 ASP B C 1
ATOM 7447 O O . ASP B 1 389 ? 10.328 16.078 15.125 1 93.88 389 ASP B O 1
ATOM 7451 N N . VAL B 1 390 ? 12.32 15.32 15.758 1 97.19 390 VAL B N 1
ATOM 7452 C CA . VAL B 1 390 ? 12.148 15.781 17.141 1 97.19 390 VAL B CA 1
ATOM 7453 C C . VAL B 1 390 ? 12.023 17.297 17.156 1 97.19 390 VAL B C 1
ATOM 7455 O O . VAL B 1 390 ? 11.141 17.844 17.812 1 97.19 390 VAL B O 1
ATOM 7458 N N . TYR B 1 391 ? 12.906 17.906 16.438 1 96.5 391 TYR B N 1
ATOM 7459 C CA . TYR B 1 391 ? 12.859 19.359 16.344 1 96.5 391 TYR B CA 1
ATOM 7460 C C . TYR B 1 391 ? 11.523 19.828 15.766 1 96.5 391 TYR B C 1
ATOM 7462 O O . TYR B 1 391 ? 10.875 20.703 16.328 1 96.5 391 TYR B O 1
ATOM 7470 N N . SER B 1 392 ? 11.141 19.234 14.656 1 95.88 392 SER B N 1
ATOM 7471 C CA . SER B 1 392 ? 9.914 19.625 13.984 1 95.88 392 SER B CA 1
ATOM 7472 C C . SER B 1 392 ? 8.695 19.422 14.883 1 95.88 392 SER B C 1
ATOM 7474 O O . SER B 1 392 ? 7.805 20.281 14.922 1 95.88 392 SER B O 1
ATOM 7476 N N . LEU B 1 393 ? 8.719 18.344 15.57 1 98.25 393 LEU B N 1
ATOM 7477 C CA . LEU B 1 393 ? 7.625 18.094 16.5 1 98.25 393 LEU B CA 1
ATOM 7478 C C . LEU B 1 393 ? 7.645 19.078 17.656 1 98.25 393 LEU B C 1
ATOM 7480 O O . LEU B 1 393 ? 6.594 19.578 18.078 1 98.25 393 LEU B O 1
ATOM 7484 N N . GLY B 1 394 ? 8.812 19.375 18.141 1 98.25 394 GLY B N 1
ATOM 7485 C CA . GLY B 1 394 ? 8.953 20.359 19.219 1 98.25 394 GLY B CA 1
ATOM 7486 C C . GLY B 1 394 ? 8.43 21.734 18.844 1 98.25 394 GLY B C 1
ATOM 7487 O O . GLY B 1 394 ? 7.691 22.344 19.609 1 98.25 394 GLY B O 1
ATOM 7488 N N . ILE B 1 395 ? 8.82 22.188 17.672 1 97.56 395 ILE B N 1
ATOM 7489 C CA . ILE B 1 395 ? 8.383 23.484 17.203 1 97.56 395 ILE B CA 1
ATOM 7490 C C . ILE B 1 395 ? 6.871 23.484 17.016 1 97.56 395 ILE B C 1
ATOM 7492 O O . ILE B 1 395 ? 6.207 24.5 17.25 1 97.56 395 ILE B O 1
ATOM 7496 N N . THR B 1 396 ? 6.363 22.391 16.516 1 98 396 THR B N 1
ATOM 7497 C CA . THR B 1 396 ? 4.922 22.234 16.359 1 98 396 THR B CA 1
ATOM 7498 C C . THR B 1 396 ? 4.215 22.375 17.703 1 98 396 THR B C 1
ATOM 7500 O O . THR B 1 396 ? 3.217 23.094 17.828 1 98 396 THR B O 1
ATOM 7503 N N . LEU B 1 397 ? 4.742 21.719 18.703 1 97.88 397 LEU B N 1
ATOM 7504 C CA . LEU B 1 397 ? 4.152 21.75 20.031 1 97.88 397 LEU B CA 1
ATOM 7505 C C . LEU B 1 397 ? 4.316 23.125 20.672 1 97.88 397 LEU B C 1
ATOM 7507 O O . LEU B 1 397 ? 3.432 23.594 21.391 1 97.88 397 LEU B O 1
ATOM 7511 N N . PHE B 1 398 ? 5.469 23.781 20.422 1 97.44 398 PHE B N 1
ATOM 7512 C CA . PHE B 1 398 ? 5.684 25.156 20.875 1 97.44 398 PHE B CA 1
ATOM 7513 C C . PHE B 1 398 ? 4.605 26.078 20.328 1 97.44 398 PHE B C 1
ATOM 7515 O O . PHE B 1 398 ? 4.008 26.859 21.078 1 97.44 398 PHE B O 1
ATOM 7522 N N . TYR B 1 399 ? 4.355 25.922 19.078 1 97.19 399 TYR B N 1
ATOM 7523 C CA . TYR B 1 399 ? 3.322 26.703 18.406 1 97.19 399 TYR B CA 1
ATOM 7524 C C . TYR B 1 399 ? 1.943 26.391 18.984 1 97.19 399 TYR B C 1
ATOM 7526 O O . TYR B 1 399 ? 1.146 27.297 19.234 1 97.19 399 TYR B O 1
ATOM 7534 N N . ALA B 1 400 ? 1.685 25.188 19.219 1 97.44 400 ALA B N 1
ATOM 7535 C CA . ALA B 1 400 ? 0.387 24.75 19.734 1 97.44 400 ALA B CA 1
ATOM 7536 C C . ALA B 1 400 ? 0.137 25.328 21.125 1 97.44 400 ALA B C 1
ATOM 7538 O O . ALA B 1 400 ? -1.003 25.641 21.484 1 97.44 400 ALA B O 1
ATOM 7539 N N . ALA B 1 401 ? 1.184 25.453 21.875 1 96.25 401 ALA B N 1
ATOM 7540 C CA . ALA B 1 401 ? 1.077 25.906 23.25 1 96.25 401 ALA B CA 1
ATOM 7541 C C . ALA B 1 401 ? 0.985 27.422 23.344 1 96.25 401 ALA B C 1
ATOM 7543 O O . ALA B 1 401 ? 0.319 27.969 24.219 1 96.25 401 ALA B O 1
ATOM 7544 N N . THR B 1 402 ? 1.66 28.125 22.391 1 95.44 402 THR B N 1
ATOM 7545 C CA . THR B 1 402 ? 1.846 29.562 22.578 1 95.44 402 THR B CA 1
ATOM 7546 C C . THR B 1 402 ? 1.088 30.344 21.516 1 95.44 402 THR B C 1
ATOM 7548 O O . THR B 1 402 ? 0.824 31.547 21.703 1 95.44 402 THR B O 1
ATOM 7551 N N . GLY B 1 403 ? 0.85 29.656 20.359 1 94.62 403 GLY B N 1
ATOM 7552 C CA . GLY B 1 403 ? 0.269 30.344 19.234 1 94.62 403 GLY B CA 1
ATOM 7553 C C . GLY B 1 403 ? 1.275 31.188 18.469 1 94.62 403 GLY B C 1
ATOM 7554 O O . GLY B 1 403 ? 0.91 31.922 17.547 1 94.62 403 GLY B O 1
ATOM 7555 N N . LYS B 1 404 ? 2.523 31.062 18.922 1 92.94 404 LYS B N 1
ATOM 7556 C CA . LYS B 1 404 ? 3.564 31.891 18.312 1 92.94 404 LYS B CA 1
ATOM 7557 C C . LYS B 1 404 ? 4.617 31.031 17.609 1 92.94 404 LYS B C 1
ATOM 7559 O O . LYS B 1 404 ? 4.977 29.953 18.109 1 92.94 404 LYS B O 1
ATOM 7564 N N . LYS B 1 405 ? 5.082 31.531 16.531 1 93 405 LYS B N 1
ATOM 7565 C CA . LYS B 1 405 ? 6.172 30.891 15.805 1 93 405 LYS B CA 1
ATOM 7566 C C . LYS B 1 405 ? 7.512 31.531 16.141 1 93 405 LYS B C 1
ATOM 7568 O O . LYS B 1 405 ? 7.562 32.688 16.562 1 93 405 LYS B O 1
ATOM 7573 N N . LEU B 1 406 ? 8.578 30.766 15.992 1 93.94 406 LEU B N 1
ATOM 7574 C CA . LEU B 1 406 ? 9.914 31.312 16.188 1 93.94 406 LEU B CA 1
ATOM 7575 C C . LEU B 1 406 ? 10.438 31.938 14.906 1 93.94 406 LEU B C 1
ATOM 7577 O O . LEU B 1 406 ? 11.125 31.281 14.125 1 93.94 406 LEU B O 1
ATOM 7581 N N . LYS B 1 407 ? 10.25 33.156 14.75 1 92.5 407 LYS B N 1
ATOM 7582 C CA . LYS B 1 407 ? 10.453 33.906 13.5 1 92.5 407 LYS B CA 1
ATOM 7583 C C . LYS B 1 407 ? 11.938 33.969 13.148 1 92.5 407 LYS B C 1
ATOM 7585 O O . LYS B 1 407 ? 12.305 33.969 11.977 1 92.5 407 LYS B O 1
ATOM 7590 N N . SER B 1 408 ? 12.773 34.094 14.148 1 92.5 408 SER B N 1
ATOM 7591 C CA . SER B 1 408 ? 14.211 34.156 13.891 1 92.5 408 SER B CA 1
ATOM 7592 C C . SER B 1 408 ? 14.695 32.875 13.203 1 92.5 408 SER B C 1
ATOM 7594 O O . SER B 1 408 ? 15.531 32.938 12.297 1 92.5 408 SER B O 1
ATOM 7596 N N . ARG B 1 409 ? 14.164 31.781 13.641 1 94.06 409 ARG B N 1
ATOM 7597 C CA . ARG B 1 409 ? 14.555 30.516 13.039 1 94.06 409 ARG B CA 1
ATOM 7598 C C . ARG B 1 409 ? 13.984 30.375 11.633 1 94.06 409 ARG B C 1
ATOM 7600 O O . ARG B 1 409 ? 14.617 29.766 10.758 1 94.06 409 ARG B O 1
ATOM 7607 N N . ILE B 1 410 ? 12.805 30.891 11.469 1 93.44 410 ILE B N 1
ATOM 7608 C CA . ILE B 1 410 ? 12.219 30.906 10.133 1 93.44 410 ILE B CA 1
ATOM 7609 C C . ILE B 1 410 ? 13.109 31.719 9.195 1 93.44 410 ILE B C 1
ATOM 7611 O O . ILE B 1 410 ? 13.383 31.281 8.07 1 93.44 410 ILE B O 1
ATOM 7615 N N . LEU B 1 411 ? 13.531 32.844 9.672 1 93.25 411 LEU B N 1
ATOM 7616 C CA . LEU B 1 411 ? 14.422 33.719 8.898 1 93.25 411 LEU B CA 1
ATOM 7617 C C . LEU B 1 411 ? 15.695 32.969 8.508 1 93.25 411 LEU B C 1
ATOM 7619 O O . LEU B 1 411 ? 16.125 33 7.355 1 93.25 411 LEU B O 1
ATOM 7623 N N . LEU B 1 412 ? 16.297 32.312 9.5 1 93.69 412 LEU B N 1
ATOM 7624 C CA . LEU B 1 412 ? 17.516 31.547 9.25 1 93.69 412 LEU B CA 1
ATOM 7625 C C . LEU B 1 412 ? 17.281 30.5 8.164 1 93.69 412 LEU B C 1
ATOM 7627 O O . LEU B 1 412 ? 18.109 30.344 7.266 1 93.69 412 LEU B O 1
ATOM 7631 N N . ASN B 1 413 ? 16.203 29.781 8.242 1 93.5 413 ASN B N 1
ATOM 7632 C CA . ASN B 1 413 ? 15.891 28.734 7.266 1 93.5 413 ASN B CA 1
ATOM 7633 C C . ASN B 1 413 ? 15.656 29.328 5.879 1 93.5 413 ASN B C 1
ATOM 7635 O O . ASN B 1 413 ? 16.078 28.766 4.875 1 93.5 413 ASN B O 1
ATOM 7639 N N . LEU B 1 414 ? 14.938 30.453 5.812 1 92.75 414 LEU B N 1
ATOM 7640 C CA . LEU B 1 414 ? 14.719 31.125 4.539 1 92.75 414 LEU B CA 1
ATOM 7641 C C . LEU B 1 414 ? 16.031 31.531 3.898 1 92.75 414 LEU B C 1
ATOM 7643 O O . LEU B 1 414 ? 16.25 31.328 2.701 1 92.75 414 LEU B O 1
ATOM 7647 N N . LEU B 1 415 ? 16.906 32.062 4.66 1 93.5 415 LEU B N 1
ATOM 7648 C CA . LEU B 1 415 ? 18.203 32.5 4.164 1 93.5 415 LEU B CA 1
ATOM 7649 C C . LEU B 1 415 ? 19.047 31.297 3.727 1 93.5 415 LEU B C 1
ATOM 7651 O O . LEU B 1 415 ? 19.781 31.375 2.742 1 93.5 415 LEU B O 1
ATOM 7655 N N . THR B 1 416 ? 18.969 30.25 4.512 1 92 416 THR B N 1
ATOM 7656 C CA . THR B 1 416 ? 19.703 29.047 4.148 1 92 416 THR B CA 1
ATOM 7657 C C . THR B 1 416 ? 19.219 28.5 2.811 1 92 416 THR B C 1
ATOM 7659 O O . THR B 1 416 ? 20.031 28.156 1.944 1 92 416 THR B O 1
ATOM 7662 N N . LEU B 1 417 ? 17.953 28.422 2.658 1 89.69 417 LEU B N 1
ATOM 7663 C CA . LEU B 1 417 ? 17.359 27.938 1.414 1 89.69 417 LEU B CA 1
ATOM 7664 C C . LEU B 1 417 ? 17.781 28.797 0.234 1 89.69 417 LEU B C 1
ATOM 7666 O O . LEU B 1 417 ? 18.125 28.281 -0.833 1 89.69 417 LEU B O 1
ATOM 7670 N N . LYS B 1 418 ? 17.812 30.047 0.424 1 88.88 418 LYS B N 1
ATOM 7671 C CA . LYS B 1 418 ? 18.188 31 -0.619 1 88.88 418 LYS B CA 1
ATOM 7672 C C . LYS B 1 418 ? 19.672 30.906 -0.946 1 88.88 418 LYS B C 1
ATOM 7674 O O . LYS B 1 418 ? 20.047 30.781 -2.111 1 88.88 418 LYS B O 1
ATOM 7679 N N . ASN B 1 419 ? 20.484 30.906 0.012 1 90.44 419 ASN B N 1
ATOM 7680 C CA . ASN B 1 419 ? 21.906 31.141 -0.191 1 90.44 419 ASN B CA 1
ATOM 7681 C C . ASN B 1 419 ? 22.656 29.828 -0.394 1 90.44 419 ASN B C 1
ATOM 7683 O O . ASN B 1 419 ? 23.719 29.812 -1.026 1 90.44 419 ASN B O 1
ATOM 7687 N N . ILE B 1 420 ? 22.156 28.797 0.206 1 87.69 420 ILE B N 1
ATOM 7688 C CA . ILE B 1 420 ? 22.875 27.531 0.077 1 87.69 420 ILE B CA 1
ATOM 7689 C C . ILE B 1 420 ? 22.266 26.703 -1.05 1 87.69 420 ILE B C 1
ATOM 7691 O O . ILE B 1 420 ? 22.984 26.094 -1.845 1 87.69 420 ILE B O 1
ATOM 7695 N N . TYR B 1 421 ? 21 26.734 -1.147 1 84.19 421 TYR B N 1
ATOM 7696 C CA . TYR B 1 421 ? 20.344 25.812 -2.084 1 84.19 421 TYR B CA 1
ATOM 7697 C C . TYR B 1 421 ? 19.812 26.578 -3.293 1 84.19 421 TYR B C 1
ATOM 7699 O O . TYR B 1 421 ? 19.344 25.953 -4.262 1 84.19 421 TYR B O 1
ATOM 7707 N N . GLY B 1 422 ? 19.75 27.812 -3.281 1 83.56 422 GLY B N 1
ATOM 7708 C CA . GLY B 1 422 ? 19.297 28.609 -4.418 1 83.56 422 GLY B CA 1
ATOM 7709 C C . GLY B 1 422 ? 17.797 28.5 -4.66 1 83.56 422 GLY B C 1
ATOM 7710 O O . GLY B 1 422 ? 17.344 28.688 -5.785 1 83.56 422 GLY B O 1
ATOM 7711 N N . THR B 1 423 ? 17.094 28.188 -3.684 1 80.75 423 THR B N 1
ATOM 7712 C CA . THR B 1 423 ? 15.648 28.047 -3.789 1 80.75 423 THR B CA 1
ATOM 7713 C C . THR B 1 423 ? 14.969 29.406 -3.619 1 80.75 423 THR B C 1
ATOM 7715 O O . THR B 1 423 ? 15.328 30.188 -2.729 1 80.75 423 THR B O 1
ATOM 7718 N N . PRO B 1 424 ? 14.062 29.703 -4.461 1 81.94 424 PRO B N 1
ATOM 7719 C CA . PRO B 1 424 ? 13.328 30.953 -4.27 1 81.94 424 PRO B CA 1
ATOM 7720 C C . PRO B 1 424 ? 12.492 30.969 -2.99 1 81.94 424 PRO B C 1
ATOM 7722 O O . PRO B 1 424 ? 11.828 29.969 -2.682 1 81.94 424 PRO B O 1
ATOM 7725 N N . VAL B 1 425 ? 12.656 31.953 -2.244 1 85.69 425 VAL B N 1
ATOM 7726 C CA . VAL B 1 425 ? 11.922 32.062 -0.988 1 85.69 425 VAL B CA 1
ATOM 7727 C C . VAL B 1 425 ? 11.32 33.469 -0.87 1 85.69 425 VAL B C 1
ATOM 7729 O O . VAL B 1 425 ? 11.844 34.438 -1.44 1 85.69 425 VAL B O 1
ATOM 7732 N N . PRO B 1 426 ? 10.258 33.656 -0.15 1 87.5 426 PRO B N 1
ATOM 7733 C CA . PRO B 1 426 ? 9.625 34.969 0.04 1 87.5 426 PRO B CA 1
ATOM 7734 C C . PRO B 1 426 ? 10.281 35.75 1.162 1 87.5 426 PRO B C 1
ATOM 7736 O O . PRO B 1 426 ? 9.586 36.25 2.064 1 87.5 426 PRO B O 1
ATOM 7739 N N . LEU B 1 427 ? 11.555 36.031 1.032 1 90.38 427 LEU B N 1
ATOM 7740 C CA . LEU B 1 427 ? 12.32 36.719 2.08 1 90.38 427 LEU B CA 1
ATOM 7741 C C . LEU B 1 427 ? 11.859 38.156 2.252 1 90.38 427 LEU B C 1
ATOM 7743 O O . LEU B 1 427 ? 11.727 38.625 3.379 1 90.38 427 LEU B O 1
ATOM 7747 N N . ARG B 1 428 ? 11.609 38.812 1.164 1 88.06 428 ARG B N 1
ATOM 7748 C CA . ARG B 1 428 ? 11.211 40.219 1.213 1 88.06 428 ARG B CA 1
ATOM 7749 C C . ARG B 1 428 ? 9.875 40.406 1.937 1 88.06 428 ARG B C 1
ATOM 7751 O O . ARG B 1 428 ? 9.734 41.281 2.789 1 88.06 428 ARG B O 1
ATOM 7758 N N . VAL B 1 429 ? 8.945 39.594 1.521 1 88.31 429 VAL B N 1
ATOM 7759 C CA . VAL B 1 429 ? 7.621 39.656 2.141 1 88.31 429 VAL B CA 1
ATOM 7760 C C . VAL B 1 429 ? 7.742 39.344 3.633 1 88.31 429 VAL B C 1
ATOM 7762 O O . VAL B 1 429 ? 7.094 40 4.457 1 88.31 429 VAL B O 1
ATOM 7765 N N . PHE B 1 430 ? 8.547 38.375 3.961 1 91.81 430 PHE B N 1
ATOM 7766 C CA . PHE B 1 430 ? 8.742 37.969 5.348 1 91.81 430 PHE B CA 1
ATOM 7767 C C . PHE B 1 430 ? 9.312 39.125 6.172 1 91.81 430 PHE B C 1
ATOM 7769 O O . PHE B 1 430 ? 8.875 39.375 7.297 1 91.81 430 PHE B O 1
ATOM 7776 N N . LEU B 1 431 ? 10.289 39.844 5.621 1 92.44 431 LEU B N 1
ATOM 7777 C CA . LEU B 1 431 ? 10.969 40.906 6.355 1 92.44 431 LEU B CA 1
ATOM 7778 C C . LEU B 1 431 ? 10.07 42.156 6.484 1 92.44 431 LEU B C 1
ATOM 7780 O O . LEU B 1 431 ? 10.203 42.906 7.441 1 92.44 431 LEU B O 1
ATOM 7784 N N . VAL B 1 432 ? 9.172 42.281 5.531 1 91.25 432 VAL B N 1
ATOM 7785 C CA . VAL B 1 432 ? 8.203 43.375 5.625 1 91.25 432 VAL B CA 1
ATOM 7786 C C . VAL B 1 432 ? 7.23 43.094 6.77 1 91.25 432 VAL B C 1
ATOM 7788 O O . VAL B 1 432 ? 6.855 44 7.504 1 91.25 432 VAL B O 1
ATOM 7791 N N . GLU B 1 433 ? 6.91 41.875 6.918 1 91 433 GLU B N 1
ATOM 7792 C CA . GLU B 1 433 ? 5.969 41.469 7.961 1 91 433 GLU B CA 1
ATOM 7793 C C . GLU B 1 433 ? 6.648 41.406 9.328 1 91 433 GLU B C 1
ATOM 7795 O O . GLU B 1 433 ? 5.98 41.438 10.359 1 91 433 GLU B O 1
ATOM 7800 N N . ASN B 1 434 ? 7.973 41.312 9.305 1 92.19 434 ASN B N 1
ATOM 7801 C CA . ASN B 1 434 ? 8.766 41.219 10.531 1 92.19 434 ASN B CA 1
ATOM 7802 C C . ASN B 1 434 ? 9.938 42.188 10.516 1 92.19 434 ASN B C 1
ATOM 7804 O O . ASN B 1 434 ? 11.094 41.781 10.508 1 92.19 434 ASN B O 1
ATOM 7808 N N . PRO B 1 435 ? 9.664 43.438 10.633 1 92.38 435 PRO B N 1
ATOM 7809 C CA . PRO B 1 435 ? 10.711 44.438 10.508 1 92.38 435 PRO B CA 1
ATOM 7810 C C . PRO B 1 435 ? 11.781 44.344 11.594 1 92.38 435 PRO B C 1
ATOM 7812 O O . PRO B 1 435 ? 12.922 44.75 11.375 1 92.38 435 PRO B O 1
ATOM 7815 N N . GLU B 1 436 ? 11.453 43.781 12.758 1 88.25 436 GLU B N 1
ATOM 7816 C CA . GLU B 1 436 ? 12.391 43.625 13.875 1 88.25 436 GLU B CA 1
ATOM 7817 C C . GLU B 1 436 ? 13.539 42.688 13.508 1 88.25 436 GLU B C 1
ATOM 7819 O O . GLU B 1 436 ? 14.578 42.688 14.164 1 88.25 436 GLU B O 1
ATOM 7824 N N . LEU B 1 437 ? 13.375 41.938 12.445 1 92.44 437 LEU B N 1
ATOM 7825 C CA . LEU B 1 437 ? 14.359 40.906 12.086 1 92.44 437 LEU B CA 1
ATOM 7826 C C . LEU B 1 437 ? 15.281 41.438 10.977 1 92.44 437 LEU B C 1
ATOM 7828 O O . LEU B 1 437 ? 16.234 40.75 10.594 1 92.44 437 LEU B O 1
ATOM 7832 N N . VAL B 1 438 ? 15.102 42.625 10.445 1 93.5 438 VAL B N 1
ATOM 7833 C CA . VAL B 1 438 ? 15.844 43.156 9.305 1 93.5 438 VAL B CA 1
ATOM 7834 C C . VAL B 1 438 ? 17.328 43.219 9.648 1 93.5 438 VAL B C 1
ATOM 7836 O O . VAL B 1 438 ? 18.188 42.875 8.844 1 93.5 438 VAL B O 1
ATOM 7839 N N . GLN B 1 439 ? 17.594 43.781 10.859 1 89.88 439 GLN B N 1
ATOM 7840 C CA . GLN B 1 439 ? 18.984 43.906 11.266 1 89.88 439 GLN B CA 1
ATOM 7841 C C . GLN B 1 439 ? 19.656 42.531 11.367 1 89.88 439 GLN B C 1
ATOM 7843 O O . GLN B 1 439 ? 20.828 42.375 10.984 1 89.88 439 GLN B O 1
ATOM 7848 N N . TYR B 1 440 ? 18.969 41.594 11.922 1 89.38 440 TYR B N 1
ATOM 7849 C CA . TYR B 1 440 ? 19.484 40.25 12.016 1 89.38 440 TYR B CA 1
ATOM 7850 C C . TYR B 1 440 ? 19.703 39.625 10.633 1 89.38 440 TYR B C 1
ATOM 7852 O O . TYR B 1 440 ? 20.703 38.938 10.398 1 89.38 440 TYR B O 1
ATOM 7860 N N . ALA B 1 441 ? 18.766 39.875 9.742 1 93.25 441 ALA B N 1
ATOM 7861 C CA . ALA B 1 441 ? 18.875 39.406 8.367 1 93.25 441 ALA B CA 1
ATOM 7862 C C . ALA B 1 441 ? 20.156 39.875 7.703 1 93.25 441 ALA B C 1
ATOM 7864 O O . ALA B 1 441 ? 20.828 39.125 7.008 1 93.25 441 ALA B O 1
ATOM 7865 N N . ARG B 1 442 ? 20.469 41.125 7.953 1 93.25 442 ARG B N 1
ATOM 7866 C CA . ARG B 1 442 ? 21.672 41.688 7.371 1 93.25 442 ARG B CA 1
ATOM 7867 C C . ARG B 1 442 ? 22.922 41.031 7.898 1 93.25 442 ARG B C 1
ATOM 7869 O O . ARG B 1 442 ? 23.844 40.75 7.137 1 93.25 442 ARG B O 1
ATOM 7876 N N . ARG B 1 443 ? 22.922 40.781 9.164 1 92.38 443 ARG B N 1
ATOM 7877 C CA . ARG B 1 443 ? 24.078 40.125 9.773 1 92.38 443 ARG B CA 1
ATOM 7878 C C . ARG B 1 443 ? 24.234 38.719 9.234 1 92.38 443 ARG B C 1
ATOM 7880 O O . ARG B 1 443 ? 25.344 38.25 8.953 1 92.38 443 ARG B O 1
ATOM 7887 N N . LEU B 1 444 ? 23.141 38.031 9.172 1 93.88 444 LEU B N 1
ATOM 7888 C CA . LEU B 1 444 ? 23.172 36.656 8.68 1 93.88 444 LEU B CA 1
ATOM 7889 C C . LEU B 1 444 ? 23.594 36.594 7.215 1 93.88 444 LEU B C 1
ATOM 7891 O O . LEU B 1 444 ? 24.375 35.75 6.816 1 93.88 444 LEU B O 1
ATOM 7895 N N . GLU B 1 445 ? 23.062 37.5 6.449 1 93.38 445 GLU B N 1
ATOM 7896 C CA . GLU B 1 445 ? 23.422 37.562 5.031 1 93.38 445 GLU B CA 1
ATOM 7897 C C . GLU B 1 445 ? 24.922 37.75 4.848 1 93.38 445 GLU B C 1
ATOM 7899 O O . GLU B 1 445 ? 25.516 37.188 3.939 1 93.38 445 GLU B O 1
ATOM 7904 N N . ALA B 1 446 ? 25.422 38.562 5.645 1 92.06 446 ALA B N 1
ATOM 7905 C CA . ALA B 1 446 ? 26.859 38.812 5.594 1 92.06 446 ALA B CA 1
ATOM 7906 C C . ALA B 1 446 ? 27.625 37.531 5.867 1 92.06 446 ALA B C 1
ATOM 7908 O O . ALA B 1 446 ? 28.641 37.25 5.211 1 92.06 446 ALA B O 1
ATOM 7909 N N . LEU B 1 447 ? 27.172 36.812 6.824 1 92.75 447 LEU B N 1
ATOM 7910 C CA . LEU B 1 447 ? 27.828 35.531 7.148 1 92.75 447 LEU B CA 1
ATOM 7911 C C . LEU B 1 447 ? 27.734 34.562 5.984 1 92.75 447 LEU B C 1
ATOM 7913 O O . LEU B 1 447 ? 28.688 33.844 5.684 1 92.75 447 LEU B O 1
ATOM 7917 N N . TYR B 1 448 ? 26.562 34.5 5.383 1 93.75 448 TYR B N 1
ATOM 7918 C CA . TYR B 1 448 ? 26.375 33.594 4.246 1 93.75 448 TYR B CA 1
ATOM 7919 C C . TYR B 1 448 ? 27.266 34 3.082 1 93.75 448 TYR B C 1
ATOM 7921 O O . TYR B 1 448 ? 27.812 33.156 2.383 1 93.75 448 TYR B O 1
ATOM 7929 N N . HIS B 1 449 ? 27.438 35.281 2.891 1 91.81 449 HIS B N 1
ATOM 7930 C CA . HIS B 1 449 ? 28.312 35.781 1.845 1 91.81 449 HIS B CA 1
ATOM 7931 C C . HIS B 1 449 ? 29.75 35.312 2.086 1 91.81 449 HIS B C 1
ATOM 7933 O O . HIS B 1 449 ? 30.469 34.969 1.145 1 91.81 449 HIS B O 1
ATOM 7939 N N . GLU B 1 450 ? 30.125 35.375 3.27 1 90.38 450 GLU B N 1
ATOM 7940 C CA . GLU B 1 450 ? 31.469 34.938 3.627 1 90.38 450 GLU B CA 1
ATOM 7941 C C . GLU B 1 450 ? 31.609 33.438 3.41 1 90.38 450 GLU B C 1
ATOM 7943 O O . GLU B 1 450 ? 32.625 32.969 2.898 1 90.38 450 GLU B O 1
ATOM 7948 N N . TYR B 1 451 ? 30.609 32.75 3.873 1 91.31 451 TYR B N 1
ATOM 7949 C CA . TYR B 1 451 ? 30.625 31.297 3.762 1 91.31 451 TYR B CA 1
ATOM 7950 C C . TYR B 1 451 ? 30.688 30.859 2.303 1 91.31 451 TYR B C 1
ATOM 7952 O O . TYR B 1 451 ? 31.344 29.875 1.978 1 91.31 451 TYR B O 1
ATOM 7960 N N . ASN B 1 452 ? 30.031 31.562 1.452 1 89.56 452 ASN B N 1
ATOM 7961 C CA . ASN B 1 452 ? 29.969 31.203 0.041 1 89.56 452 ASN B CA 1
ATOM 7962 C C . ASN B 1 452 ? 31.172 31.734 -0.735 1 89.56 452 ASN B C 1
ATOM 7964 O O . ASN B 1 452 ? 31.344 31.422 -1.912 1 89.56 452 ASN B O 1
ATOM 7968 N N . SER B 1 453 ? 31.906 32.5 -0.119 1 83.75 453 SER B N 1
ATOM 7969 C CA . SER B 1 453 ? 33.062 33.094 -0.789 1 83.75 453 SER B CA 1
ATOM 7970 C C . SER B 1 453 ? 34.125 32.031 -1.13 1 83.75 453 SER B C 1
ATOM 7972 O O . SER B 1 453 ? 34.281 31.078 -0.386 1 83.75 453 SER B O 1
ATOM 7974 N N . LYS B 1 454 ? 34.562 31.953 -2.299 1 71.81 454 LYS B N 1
ATOM 7975 C CA . LYS B 1 454 ? 35.562 31.016 -2.809 1 71.81 454 LYS B CA 1
ATOM 7976 C C . LYS B 1 454 ? 36.906 31.297 -2.199 1 71.81 454 LYS B C 1
ATOM 7978 O O . LYS B 1 454 ? 37.781 30.422 -2.195 1 71.81 454 LYS B O 1
ATOM 7983 N N . LYS B 1 455 ? 37.125 32.438 -1.813 1 64.56 455 LYS B N 1
ATOM 7984 C CA . LYS B 1 455 ? 38.438 32.875 -1.353 1 64.56 455 LYS B CA 1
ATOM 7985 C C . LYS B 1 455 ? 38.781 32.281 0.004 1 64.56 455 LYS B C 1
ATOM 7987 O O . LYS B 1 455 ? 39.906 31.891 0.254 1 64.56 455 LYS B O 1
ATOM 7992 N N . HIS B 1 456 ? 37.781 32.25 0.961 1 65 456 HIS B N 1
ATOM 7993 C CA . HIS B 1 456 ? 37.969 31.719 2.303 1 65 456 HIS B CA 1
ATOM 7994 C C . HIS B 1 456 ? 36.938 30.641 2.621 1 65 456 HIS B C 1
ATOM 7996 O O . HIS B 1 456 ? 35.812 30.953 2.967 1 65 456 HIS B O 1
ATOM 8002 N N . LYS B 1 457 ? 37.344 29.469 2.441 1 74.88 457 LYS B N 1
ATOM 8003 C CA . LYS B 1 457 ? 36.438 28.359 2.693 1 74.88 457 LYS B CA 1
ATOM 8004 C C . LYS B 1 457 ? 36.312 28.078 4.188 1 74.88 457 LYS B C 1
ATOM 8006 O O . LYS B 1 457 ? 37.281 27.688 4.832 1 74.88 457 LYS B O 1
ATOM 8011 N N . ILE B 1 458 ? 35.281 28.547 4.898 1 84.75 458 ILE B N 1
ATOM 8012 C CA . ILE B 1 458 ? 34.969 28.312 6.301 1 84.75 458 ILE B CA 1
ATOM 8013 C C . ILE B 1 458 ? 34.375 26.922 6.461 1 84.75 458 ILE B C 1
ATOM 8015 O O . ILE B 1 458 ? 33.5 26.516 5.684 1 84.75 458 ILE B O 1
ATOM 8019 N N . PRO B 1 459 ? 35 26.234 7.445 1 88.81 459 PRO B N 1
ATOM 8020 C CA . PRO B 1 459 ? 34.375 24.938 7.707 1 88.81 459 PRO B CA 1
ATOM 8021 C C . PRO B 1 459 ? 32.906 25.062 8.125 1 88.81 459 PRO B C 1
ATOM 8023 O O . PRO B 1 459 ? 32.531 26.016 8.812 1 88.81 459 PRO B O 1
ATOM 8026 N N . VAL B 1 460 ? 32.125 24.156 7.758 1 88.44 460 VAL B N 1
ATOM 8027 C CA . VAL B 1 460 ? 30.688 24.203 7.996 1 88.44 460 VAL B CA 1
ATOM 8028 C C . VAL B 1 460 ? 30.406 24.312 9.492 1 88.44 460 VAL B C 1
ATOM 8030 O O . VAL B 1 460 ? 29.5 25.047 9.906 1 88.44 460 VAL B O 1
ATOM 8033 N N . GLU B 1 461 ? 31.172 23.656 10.336 1 89.94 461 GLU B N 1
ATOM 8034 C CA . GLU B 1 461 ? 30.938 23.672 11.781 1 89.94 461 GLU B CA 1
ATOM 8035 C C . GLU B 1 461 ? 31.188 25.062 12.359 1 89.94 461 GLU B C 1
ATOM 8037 O O . GLU B 1 461 ? 30.5 25.484 13.289 1 89.94 461 GLU B O 1
ATOM 8042 N N . THR B 1 462 ? 32.219 25.719 11.828 1 91.44 462 THR B N 1
ATOM 8043 C CA . THR B 1 462 ? 32.469 27.094 12.25 1 91.44 462 THR B CA 1
ATOM 8044 C C . THR B 1 462 ? 31.344 28.016 11.82 1 91.44 462 THR B C 1
ATOM 8046 O O . THR B 1 462 ? 30.922 28.891 12.586 1 91.44 462 THR B O 1
ATOM 8049 N N . PHE B 1 463 ? 30.922 27.828 10.68 1 92.88 463 PHE B N 1
ATOM 8050 C CA . PHE B 1 463 ? 29.812 28.594 10.141 1 92.88 463 PHE B CA 1
ATOM 8051 C C . PHE B 1 463 ? 28.562 28.422 10.992 1 92.88 463 PHE B C 1
ATOM 8053 O O . PHE B 1 463 ? 27.906 29.391 11.367 1 92.88 463 PHE B O 1
ATOM 8060 N N . VAL B 1 464 ? 28.25 27.188 11.336 1 91.69 464 VAL B N 1
ATOM 8061 C CA . VAL B 1 464 ? 27.078 26.859 12.148 1 91.69 464 VAL B CA 1
ATOM 8062 C C . VAL B 1 464 ? 27.188 27.531 13.516 1 91.69 464 VAL B C 1
ATOM 8064 O O . VAL B 1 464 ? 26.219 28.094 14.008 1 91.69 464 VAL B O 1
ATOM 8067 N N . THR B 1 465 ? 28.344 27.484 14.07 1 90.88 465 THR B N 1
ATOM 8068 C CA . THR B 1 465 ? 28.547 28.109 15.375 1 90.88 465 THR B CA 1
ATOM 8069 C C . THR B 1 465 ? 28.297 29.609 15.297 1 90.88 465 THR B C 1
ATOM 8071 O O . THR B 1 465 ? 27.719 30.203 16.219 1 90.88 465 THR B O 1
ATOM 8074 N N . GLN B 1 466 ? 28.766 30.25 14.242 1 90.62 466 GLN B N 1
ATOM 8075 C CA . GLN B 1 466 ? 28.562 31.672 14.055 1 90.62 466 GLN B CA 1
ATOM 8076 C C . GLN B 1 466 ? 27.078 32 13.898 1 90.62 466 GLN B C 1
ATOM 8078 O O . GLN B 1 466 ? 26.578 32.969 14.469 1 90.62 466 GLN B O 1
ATOM 8083 N N . LEU B 1 467 ? 26.391 31.188 13.172 1 90.75 467 LEU B N 1
ATOM 8084 C CA . LEU B 1 467 ? 24.953 31.375 12.984 1 90.75 467 LEU B CA 1
ATOM 8085 C C . LEU B 1 467 ? 24.203 31.234 14.312 1 90.75 467 LEU B C 1
ATOM 8087 O O . LEU B 1 467 ? 23.328 32.062 14.617 1 90.75 467 LEU B O 1
ATOM 8091 N N . LEU B 1 468 ? 24.594 30.234 15.086 1 87.44 468 LEU B N 1
ATOM 8092 C CA . LEU B 1 468 ? 23.922 29.938 16.344 1 87.44 468 LEU B CA 1
ATOM 8093 C C . LEU B 1 468 ? 24.109 31.078 17.344 1 87.44 468 LEU B C 1
ATOM 8095 O O . LEU B 1 468 ? 23.188 31.391 18.094 1 87.44 468 LEU B O 1
ATOM 8099 N N . THR B 1 469 ? 25.234 31.656 17.281 1 86.94 469 THR B N 1
ATOM 8100 C CA . THR B 1 469 ? 25.5 32.781 18.188 1 86.94 469 THR B CA 1
ATOM 8101 C C . THR B 1 469 ? 24.547 33.938 17.906 1 86.94 469 THR B C 1
ATOM 8103 O O . THR B 1 469 ? 24.078 34.594 18.828 1 86.94 469 THR B O 1
ATOM 8106 N N . ILE B 1 470 ? 24.281 34.156 16.719 1 86.25 470 ILE B N 1
ATOM 8107 C CA . ILE B 1 470 ? 23.422 35.281 16.312 1 86.25 470 ILE B CA 1
ATOM 8108 C C . ILE B 1 470 ? 21.969 34.969 16.656 1 86.25 470 ILE B C 1
ATOM 8110 O O . ILE B 1 470 ? 21.266 35.812 17.219 1 86.25 470 ILE B O 1
ATOM 8114 N N . ILE B 1 471 ? 21.531 33.75 16.438 1 85.56 471 ILE B N 1
ATOM 8115 C CA . ILE B 1 471 ? 20.109 33.406 16.531 1 85.56 471 ILE B CA 1
ATOM 8116 C C . ILE B 1 471 ? 19.75 33.125 18 1 85.56 471 ILE B C 1
ATOM 8118 O O . ILE B 1 471 ? 18.641 33.438 18.438 1 85.56 471 ILE B O 1
ATOM 8122 N N . GLU B 1 472 ? 20.641 32.531 18.688 1 80.19 472 GLU B N 1
ATOM 8123 C CA . GLU B 1 472 ? 20.344 32.156 20.062 1 80.19 472 GLU B CA 1
ATOM 8124 C C . GLU B 1 472 ? 20.062 33.375 20.922 1 80.19 472 GLU B C 1
ATOM 8126 O O . GLU B 1 472 ? 19.234 33.312 21.828 1 80.19 472 GLU B O 1
ATOM 8131 N N . ASP B 1 473 ? 20.703 34.469 20.594 1 77.12 473 ASP B N 1
ATOM 8132 C CA . ASP B 1 473 ? 20.469 35.719 21.328 1 77.12 473 ASP B CA 1
ATOM 8133 C C . ASP B 1 473 ? 19.016 36.156 21.172 1 77.12 473 ASP B C 1
ATOM 8135 O O . ASP B 1 473 ? 18.375 36.594 22.141 1 77.12 473 ASP B O 1
ATOM 8139 N N . TYR B 1 474 ? 18.516 36.062 20.094 1 81.62 474 TYR B N 1
ATOM 8140 C CA . TYR B 1 474 ? 17.141 36.469 19.812 1 81.62 474 TYR B CA 1
ATOM 8141 C C . TYR B 1 474 ? 16.172 35.406 20.328 1 81.62 474 TYR B C 1
ATOM 8143 O O . TYR B 1 474 ? 15.133 35.719 20.906 1 81.62 474 TYR B O 1
ATOM 8151 N N . ASP B 1 475 ? 16.453 34.156 20.219 1 88 475 ASP B N 1
ATOM 8152 C CA . ASP B 1 475 ? 15.609 33.031 20.562 1 88 475 ASP B CA 1
ATOM 8153 C C . ASP B 1 475 ? 15.352 32.969 22.062 1 88 475 ASP B C 1
ATOM 8155 O O . ASP B 1 475 ? 14.258 32.594 22.5 1 88 475 ASP B O 1
ATOM 8159 N N . ARG B 1 476 ? 16.344 33.281 22.797 1 84.38 476 ARG B N 1
ATOM 8160 C CA . ARG B 1 476 ? 16.266 33.156 24.25 1 84.38 476 ARG B CA 1
ATOM 8161 C C . ARG B 1 476 ? 15.055 33.906 24.797 1 84.38 476 ARG B C 1
ATOM 8163 O O . ARG B 1 476 ? 14.336 33.406 25.656 1 84.38 476 ARG B O 1
ATOM 8170 N N . GLU B 1 477 ? 14.859 35.031 24.312 1 85.19 477 GLU B N 1
ATOM 8171 C CA . GLU B 1 477 ? 13.75 35.875 24.781 1 85.19 477 GLU B CA 1
ATOM 8172 C C . GLU B 1 477 ? 12.414 35.344 24.281 1 85.19 477 GLU B C 1
ATOM 8174 O O . GLU B 1 477 ? 11.422 35.344 25.016 1 85.19 477 GLU B O 1
ATOM 8179 N N . GLN B 1 478 ? 12.414 34.906 23.141 1 88.25 478 GLN B N 1
ATOM 8180 C CA . GLN B 1 478 ? 11.172 34.438 22.531 1 88.25 478 GLN B CA 1
ATOM 8181 C C . GLN B 1 478 ? 10.719 33.125 23.141 1 88.25 478 GLN B C 1
ATOM 8183 O O . GLN B 1 478 ? 9.516 32.875 23.312 1 88.25 478 GLN B O 1
ATOM 8188 N N . ILE B 1 479 ? 11.617 32.25 23.516 1 92.81 479 ILE B N 1
ATOM 8189 C CA . ILE B 1 479 ? 11.32 30.891 23.984 1 92.81 479 ILE B CA 1
ATOM 8190 C C . ILE B 1 479 ? 10.797 30.953 25.422 1 92.81 479 ILE B C 1
ATOM 8192 O O . ILE B 1 479 ? 10.055 30.062 25.844 1 92.81 479 ILE B O 1
ATOM 8196 N N . LYS B 1 480 ? 11.047 32.031 26.141 1 90.44 480 LYS B N 1
ATOM 8197 C CA . LYS B 1 480 ? 10.625 32.188 27.531 1 90.44 480 LYS B CA 1
ATOM 8198 C C . LYS B 1 480 ? 9.102 32.188 27.656 1 90.44 480 LYS B C 1
ATOM 8200 O O . LYS B 1 480 ? 8.555 31.891 28.719 1 90.44 480 LYS B O 1
ATOM 8205 N N . ILE B 1 481 ? 8.539 32.438 26.578 1 91.44 481 ILE B N 1
ATOM 8206 C CA . ILE B 1 481 ? 7.082 32.531 26.578 1 91.44 481 ILE B CA 1
ATOM 8207 C C . ILE B 1 481 ? 6.461 31.203 26.953 1 91.44 481 ILE B C 1
ATOM 8209 O O . ILE B 1 481 ? 5.363 31.141 27.5 1 91.44 481 ILE B O 1
ATOM 8213 N N . ILE B 1 482 ? 7.148 30.141 26.641 1 92.44 482 ILE B N 1
ATOM 8214 C CA . ILE B 1 482 ? 6.617 28.797 26.875 1 92.44 482 ILE B CA 1
ATOM 8215 C C . ILE B 1 482 ? 6.5 28.547 28.375 1 92.44 482 ILE B C 1
ATOM 8217 O O . ILE B 1 482 ? 5.613 27.812 28.812 1 92.44 482 ILE B O 1
ATOM 8221 N N . ASP B 1 483 ? 7.367 29.172 29.156 1 90.81 483 ASP B N 1
ATOM 8222 C CA . ASP B 1 483 ? 7.352 29 30.594 1 90.81 483 ASP B CA 1
ATOM 8223 C C . ASP B 1 483 ? 6.102 29.609 31.219 1 90.81 483 ASP B C 1
ATOM 8225 O O . ASP B 1 483 ? 5.676 29.203 32.312 1 90.81 483 ASP B O 1
ATOM 8229 N N . LYS B 1 484 ? 5.535 30.516 30.562 1 87.62 484 LYS B N 1
ATOM 8230 C CA . LYS B 1 484 ? 4.297 31.141 31.016 1 87.62 484 LYS B CA 1
ATOM 8231 C C . LYS B 1 484 ? 3.08 30.344 30.578 1 87.62 484 LYS B C 1
ATOM 8233 O O . LYS B 1 484 ? 2.053 30.328 31.266 1 87.62 484 LYS B O 1
ATOM 8238 N N . ALA B 1 485 ? 3.219 29.688 29.547 1 86.5 485 ALA B N 1
ATOM 8239 C CA . ALA B 1 485 ? 2.094 29 28.922 1 86.5 485 ALA B CA 1
ATOM 8240 C C . ALA B 1 485 ? 1.917 27.594 29.5 1 86.5 485 ALA B C 1
ATOM 8242 O O . ALA B 1 485 ? 0.814 27.047 29.484 1 86.5 485 ALA B O 1
ATOM 8243 N N . LEU B 1 486 ? 3.002 27.016 29.969 1 88.38 486 LEU B N 1
ATOM 8244 C CA . LEU B 1 486 ? 2.965 25.609 30.344 1 88.38 486 LEU B CA 1
ATOM 8245 C C . LEU B 1 486 ? 3.635 25.391 31.703 1 88.38 486 LEU B C 1
ATOM 8247 O O . LEU B 1 486 ? 4.508 26.172 32.094 1 88.38 486 LEU B O 1
ATOM 8251 N N . PRO B 1 487 ? 3.143 24.281 32.375 1 84.94 487 PRO B N 1
ATOM 8252 C CA . PRO B 1 487 ? 3.912 23.859 33.562 1 84.94 487 PRO B CA 1
ATOM 8253 C C . PRO B 1 487 ? 5.359 23.516 33.219 1 84.94 487 PRO B C 1
ATOM 8255 O O . PRO B 1 487 ? 5.656 23.109 32.094 1 84.94 487 PRO B O 1
ATOM 8258 N N . SER B 1 488 ? 6.18 23.531 34.188 1 85.25 488 SER B N 1
ATOM 8259 C CA . SER B 1 488 ? 7.625 23.422 34.031 1 85.25 488 SER B CA 1
ATOM 8260 C C . SER B 1 488 ? 8 22.094 33.375 1 85.25 488 SER B C 1
ATOM 8262 O O . SER B 1 488 ? 8.875 22.062 32.5 1 85.25 488 SER B O 1
ATOM 8264 N N . LYS B 1 489 ? 7.297 21.078 33.656 1 90.69 489 LYS B N 1
ATOM 8265 C CA . LYS B 1 489 ? 7.668 19.75 33.156 1 90.69 489 LYS B CA 1
ATOM 8266 C C . LYS B 1 489 ? 7.434 19.641 31.656 1 90.69 489 LYS B C 1
ATOM 8268 O O . LYS B 1 489 ? 8.305 19.172 30.922 1 90.69 489 LYS B O 1
ATOM 8273 N N . LEU B 1 490 ? 6.332 20.078 31.25 1 93.31 490 LEU B N 1
ATOM 8274 C CA . LEU B 1 490 ? 6.031 20.016 29.812 1 93.31 490 LEU B CA 1
ATOM 8275 C C . LEU B 1 490 ? 6.863 21.031 29.047 1 93.31 490 LEU B C 1
ATOM 8277 O O . LEU B 1 490 ? 7.316 20.75 27.938 1 93.31 490 LEU B O 1
ATOM 8281 N N . ALA B 1 491 ? 7.008 22.156 29.641 1 95.25 491 ALA B N 1
ATOM 8282 C CA . ALA B 1 491 ? 7.832 23.203 29.016 1 95.25 491 ALA B CA 1
ATOM 8283 C C . ALA B 1 491 ? 9.258 22.703 28.797 1 95.25 491 ALA B C 1
ATOM 8285 O O . ALA B 1 491 ? 9.867 23 27.766 1 95.25 491 ALA B O 1
ATOM 8286 N N . LYS B 1 492 ? 9.758 21.969 29.734 1 95.38 492 LYS B N 1
ATOM 8287 C CA . LYS B 1 492 ? 11.117 21.438 29.641 1 95.38 492 LYS B CA 1
ATOM 8288 C C . LYS B 1 492 ? 11.25 20.469 28.469 1 95.38 492 LYS B C 1
ATOM 8290 O O . LYS B 1 492 ? 12.281 20.453 27.781 1 95.38 492 LYS B O 1
ATOM 8295 N N . VAL B 1 493 ? 10.258 19.641 28.312 1 96.62 493 VAL B N 1
ATOM 8296 C CA . VAL B 1 493 ? 10.289 18.672 27.219 1 96.62 493 VAL B CA 1
ATOM 8297 C C . VAL B 1 493 ? 10.32 19.422 25.891 1 96.62 493 VAL B C 1
ATOM 8299 O O . VAL B 1 493 ? 11.102 19.078 25 1 96.62 493 VAL B O 1
ATOM 8302 N N . ILE B 1 494 ? 9.508 20.422 25.719 1 97 494 ILE B N 1
ATOM 8303 C CA . ILE B 1 494 ? 9.43 21.172 24.484 1 97 494 ILE B CA 1
ATOM 8304 C C . ILE B 1 494 ? 10.734 21.938 24.25 1 97 494 ILE B C 1
ATOM 8306 O O . ILE B 1 494 ? 11.281 21.922 23.141 1 97 494 ILE B O 1
ATOM 8310 N N . LYS B 1 495 ? 11.25 22.547 25.281 1 96 495 LYS B N 1
ATOM 8311 C CA . LYS B 1 495 ? 12.508 23.281 25.172 1 96 495 LYS B CA 1
ATOM 8312 C C . LYS B 1 495 ? 13.648 22.359 24.75 1 96 495 LYS B C 1
ATOM 8314 O O . LYS B 1 495 ? 14.477 22.719 23.922 1 96 495 LYS B O 1
ATOM 8319 N N . LYS B 1 496 ? 13.68 21.203 25.328 1 97.19 496 LYS B N 1
ATOM 8320 C CA . LYS B 1 496 ? 14.711 20.234 24.984 1 97.19 496 LYS B CA 1
ATOM 8321 C C . LYS B 1 496 ? 14.57 19.766 23.531 1 97.19 496 LYS B C 1
ATOM 8323 O O . LYS B 1 496 ? 15.562 19.469 22.875 1 97.19 496 LYS B O 1
ATOM 8328 N N . SER B 1 497 ? 13.391 19.688 23.062 1 97.81 497 SER B N 1
ATOM 8329 C CA . SER B 1 497 ? 13.125 19.234 21.703 1 97.81 497 SER B CA 1
ATOM 8330 C C . SER B 1 497 ? 13.539 20.281 20.688 1 97.81 497 SER B C 1
ATOM 8332 O O . SER B 1 497 ? 13.898 19.938 19.547 1 97.81 497 SER B O 1
ATOM 8334 N N . ILE B 1 498 ? 13.539 21.547 21.031 1 96.44 498 ILE B N 1
ATOM 8335 C CA . ILE B 1 498 ? 13.734 22.578 20.016 1 96.44 498 ILE B CA 1
ATOM 8336 C C . ILE B 1 498 ? 15.117 23.188 20.156 1 96.44 498 ILE B C 1
ATOM 8338 O O . ILE B 1 498 ? 15.484 24.094 19.391 1 96.44 498 ILE B O 1
ATOM 8342 N N . THR B 1 499 ? 15.883 22.703 21.141 1 94.44 499 THR B N 1
ATOM 8343 C CA . THR B 1 499 ? 17.234 23.219 21.297 1 94.44 499 THR B CA 1
ATOM 8344 C C . THR B 1 499 ? 18.047 23.016 20.016 1 94.44 499 THR B C 1
ATOM 8346 O O . THR B 1 499 ? 17.828 22.047 19.281 1 94.44 499 THR B O 1
ATOM 8349 N N . LEU B 1 500 ? 18.938 23.922 19.688 1 92.56 500 LEU B N 1
ATOM 8350 C CA . LEU B 1 500 ? 19.719 23.844 18.453 1 92.56 500 LEU B CA 1
ATOM 8351 C C . LEU B 1 500 ? 21 23.047 18.672 1 92.56 500 LEU B C 1
ATOM 8353 O O . LEU B 1 500 ? 21.688 22.703 17.703 1 92.56 500 LEU B O 1
ATOM 8357 N N . SER B 1 501 ? 21.203 22.672 19.906 1 88.5 501 SER B N 1
ATOM 8358 C CA . SER B 1 501 ? 22.297 21.75 20.203 1 88.5 501 SER B CA 1
ATOM 8359 C C . SER B 1 501 ? 21.891 20.297 19.938 1 88.5 501 SER B C 1
ATOM 8361 O O . SER B 1 501 ? 21.047 19.75 20.641 1 88.5 501 SER B O 1
ATOM 8363 N N . GLU B 1 502 ? 22.531 19.703 19.047 1 85.88 502 GLU B N 1
ATOM 8364 C CA . GLU B 1 502 ? 22.172 18.344 18.656 1 85.88 502 GLU B CA 1
ATOM 8365 C C . GLU B 1 502 ? 22.438 17.344 19.781 1 85.88 502 GLU B C 1
ATOM 8367 O O . GLU B 1 502 ? 21.75 16.328 19.891 1 85.88 502 GLU B O 1
ATOM 8372 N N . THR B 1 503 ? 23.391 17.688 20.562 1 89.31 503 THR B N 1
ATOM 8373 C CA . THR B 1 503 ? 23.766 16.781 21.656 1 89.31 503 THR B CA 1
ATOM 8374 C C . THR B 1 503 ? 22.766 16.891 22.797 1 89.31 503 THR B C 1
ATOM 8376 O O . THR B 1 503 ? 22.531 15.922 23.516 1 89.31 503 THR B O 1
ATOM 8379 N N . ASP B 1 504 ? 22.234 18.078 22.906 1 94 504 ASP B N 1
ATOM 8380 C CA . ASP B 1 504 ? 21.312 18.312 24.016 1 94 504 ASP B CA 1
ATOM 8381 C C . ASP B 1 504 ? 19.891 17.922 23.641 1 94 504 ASP B C 1
ATOM 8383 O O . ASP B 1 504 ? 19.062 17.672 24.531 1 94 504 ASP B O 1
ATOM 8387 N N . ARG B 1 505 ? 19.609 17.844 22.406 1 96 505 ARG B N 1
ATOM 8388 C CA . ARG B 1 505 ? 18.281 17.469 21.953 1 96 505 ARG B CA 1
ATOM 8389 C C . ARG B 1 505 ? 18.062 15.969 22.062 1 96 505 ARG B C 1
ATOM 8391 O O . ARG B 1 505 ? 19.016 15.195 22.125 1 96 505 ARG B O 1
ATOM 8398 N N . TYR B 1 506 ? 16.766 15.602 22.172 1 97.62 506 TYR B N 1
ATOM 8399 C CA . TYR B 1 506 ? 16.469 14.172 22.109 1 97.62 506 TYR B CA 1
ATOM 8400 C C . TYR B 1 506 ? 17.031 13.57 20.828 1 97.62 506 TYR B C 1
ATOM 8402 O O . TYR B 1 506 ? 16.938 14.164 19.75 1 97.62 506 TYR B O 1
ATOM 8410 N N . GLN B 1 507 ? 17.547 12.438 20.875 1 94.75 507 GLN B N 1
ATOM 8411 C CA . GLN B 1 507 ? 18.203 11.812 19.734 1 94.75 507 GLN B CA 1
ATOM 8412 C C . GLN B 1 507 ? 17.156 11.219 18.781 1 94.75 507 GLN B C 1
ATOM 8414 O O . GLN B 1 507 ? 17.438 11.055 17.594 1 94.75 507 GLN B O 1
ATOM 8419 N N . ASP B 1 508 ? 16.094 10.844 19.359 1 95.88 508 ASP B N 1
ATOM 8420 C CA . ASP B 1 508 ? 14.977 10.336 18.562 1 95.88 508 ASP B CA 1
ATOM 8421 C C . ASP B 1 508 ? 13.648 10.539 19.281 1 95.88 508 ASP B C 1
ATOM 8423 O O . ASP B 1 508 ? 13.617 11.039 20.406 1 95.88 508 ASP B O 1
ATOM 8427 N N . SER B 1 509 ? 12.609 10.211 18.641 1 97.62 509 SER B N 1
ATOM 8428 C CA . SER B 1 509 ? 11.281 10.461 19.172 1 97.62 509 SER B CA 1
ATOM 8429 C C . SER B 1 509 ? 10.93 9.453 20.266 1 97.62 509 SER B C 1
ATOM 8431 O O . SER B 1 509 ? 10 9.672 21.047 1 97.62 509 SER B O 1
ATOM 8433 N N . VAL B 1 510 ? 11.633 8.32 20.328 1 98.19 510 VAL B N 1
ATOM 8434 C CA . VAL B 1 510 ? 11.398 7.367 21.422 1 98.19 510 VAL B CA 1
ATOM 8435 C C . VAL B 1 510 ? 11.797 7.996 22.75 1 98.19 510 VAL B C 1
ATOM 8437 O O . VAL B 1 510 ? 11.055 7.902 23.734 1 98.19 510 VAL B O 1
ATOM 8440 N N . ALA B 1 511 ? 12.945 8.609 22.75 1 98.06 511 ALA B N 1
ATOM 8441 C CA . ALA B 1 511 ? 13.414 9.281 23.953 1 98.06 511 ALA B CA 1
ATOM 8442 C C . ALA B 1 511 ? 12.438 10.375 24.391 1 98.06 511 ALA B C 1
ATOM 8444 O O . ALA B 1 511 ? 12.141 10.516 25.578 1 98.06 511 ALA B O 1
ATOM 8445 N N . MET B 1 512 ? 12.016 11.172 23.469 1 98.25 512 MET B N 1
ATOM 8446 C CA . MET B 1 512 ? 11.047 12.227 23.75 1 98.25 512 MET B CA 1
ATOM 8447 C C . MET B 1 512 ? 9.75 11.641 24.297 1 98.25 512 MET B C 1
ATOM 8449 O O . MET B 1 512 ? 9.195 12.172 25.266 1 98.25 512 MET B O 1
ATOM 8453 N N . TRP B 1 513 ? 9.258 10.578 23.672 1 98.38 513 TRP B N 1
ATOM 8454 C CA . TRP B 1 513 ? 8.031 9.898 24.078 1 98.38 513 TRP B CA 1
ATOM 8455 C C . TRP B 1 513 ? 8.156 9.367 25.5 1 98.38 513 TRP B C 1
ATOM 8457 O O . TRP B 1 513 ? 7.242 9.539 26.312 1 98.38 513 TRP B O 1
ATOM 8467 N N . LEU B 1 514 ? 9.227 8.75 25.844 1 97.75 514 LEU B N 1
ATOM 8468 C CA . LEU B 1 514 ? 9.453 8.211 27.172 1 97.75 514 LEU B CA 1
ATOM 8469 C C . LEU B 1 514 ? 9.461 9.32 28.219 1 97.75 514 LEU B C 1
ATOM 8471 O O . LEU B 1 514 ? 8.898 9.156 29.312 1 97.75 514 LEU B O 1
ATOM 8475 N N . ASP B 1 515 ? 10.133 10.414 27.891 1 97.69 515 ASP B N 1
ATOM 8476 C CA . ASP B 1 515 ? 10.164 11.555 28.797 1 97.69 515 ASP B CA 1
ATOM 8477 C C . ASP B 1 515 ? 8.758 12.125 29.016 1 97.69 515 ASP B C 1
ATOM 8479 O O . ASP B 1 515 ? 8.391 12.484 30.141 1 97.69 515 ASP B O 1
ATOM 8483 N N . LEU B 1 516 ? 8.023 12.203 27.984 1 97.31 516 LEU B N 1
ATOM 8484 C CA . LEU B 1 516 ? 6.648 12.688 28.078 1 97.31 516 LEU B CA 1
ATOM 8485 C C . LEU B 1 516 ? 5.801 11.75 28.938 1 97.31 516 LEU B C 1
ATOM 8487 O O . LEU B 1 516 ? 4.992 12.211 29.75 1 97.31 516 LEU B O 1
ATOM 8491 N N . LEU B 1 517 ? 5.949 10.453 28.688 1 96.19 517 LEU B N 1
ATOM 8492 C CA . LEU B 1 517 ? 5.238 9.453 29.484 1 96.19 517 LEU B CA 1
ATOM 8493 C C . LEU B 1 517 ? 5.477 9.68 30.969 1 96.19 517 LEU B C 1
ATOM 8495 O O . LEU B 1 517 ? 4.527 9.688 31.75 1 96.19 517 LEU B O 1
ATOM 8499 N N . ASN B 1 518 ? 6.691 9.898 31.281 1 95.19 518 ASN B N 1
ATOM 8500 C CA . ASN B 1 518 ? 7.062 10.094 32.688 1 95.19 518 ASN B CA 1
ATOM 8501 C C . ASN B 1 518 ? 6.488 11.398 33.219 1 95.19 518 ASN B C 1
ATOM 8503 O O . ASN B 1 518 ? 5.973 11.43 34.344 1 95.19 518 ASN B O 1
ATOM 8507 N N . ASN B 1 519 ? 6.625 12.438 32.5 1 94.5 519 ASN B N 1
ATOM 8508 C CA . ASN B 1 519 ? 6.137 13.734 32.938 1 94.5 519 ASN B CA 1
ATOM 8509 C C . ASN B 1 519 ? 4.621 13.742 33.094 1 94.5 519 ASN B C 1
ATOM 8511 O O . ASN B 1 519 ? 4.09 14.336 34.031 1 94.5 519 ASN B O 1
ATOM 8515 N N . ILE B 1 520 ? 3.965 13.102 32.219 1 94.12 520 ILE B N 1
ATOM 8516 C CA . ILE B 1 520 ? 2.508 13.055 32.25 1 94.12 520 ILE B CA 1
ATOM 8517 C C . ILE B 1 520 ? 2.039 12.266 33.469 1 94.12 520 ILE B C 1
ATOM 8519 O O . ILE B 1 520 ? 1.07 12.656 34.125 1 94.12 520 ILE B O 1
ATOM 8523 N N . LYS B 1 521 ? 2.707 11.188 33.75 1 93.56 521 LYS B N 1
ATOM 8524 C CA . LYS B 1 521 ? 2.4 10.414 34.938 1 93.56 521 LYS B CA 1
ATOM 8525 C C . LYS B 1 521 ? 2.609 11.25 36.219 1 93.56 521 LYS B C 1
ATOM 8527 O O . LYS B 1 521 ? 1.775 11.227 37.125 1 93.56 521 LYS B O 1
ATOM 8532 N N . GLU B 1 522 ? 3.639 11.992 36.281 1 93.56 522 GLU B N 1
ATOM 8533 C CA . GLU B 1 522 ? 3.967 12.812 37.438 1 93.56 522 GLU B CA 1
ATOM 8534 C C . GLU B 1 522 ? 2.965 13.953 37.594 1 93.56 522 GLU B C 1
ATOM 8536 O O . GLU B 1 522 ? 2.697 14.398 38.719 1 93.56 522 GLU B O 1
ATOM 8541 N N . LEU B 1 523 ? 2.406 14.422 36.5 1 92.06 523 LEU B N 1
ATOM 8542 C CA . LEU B 1 523 ? 1.436 15.508 36.531 1 92.06 523 LEU B CA 1
ATOM 8543 C C . LEU B 1 523 ? 0.05 14.992 36.906 1 92.06 523 LEU B C 1
ATOM 8545 O O . LEU B 1 523 ? -0.877 15.773 37.094 1 92.06 523 LEU B O 1
ATOM 8549 N N . GLY B 1 524 ? -0.144 13.625 36.938 1 91.38 524 GLY B N 1
ATOM 8550 C CA . GLY B 1 524 ? -1.421 13.016 37.281 1 91.38 524 GLY B CA 1
ATOM 8551 C C . GLY B 1 524 ? -2.354 12.875 36.094 1 91.38 524 GLY B C 1
ATOM 8552 O O . GLY B 1 524 ? -3.562 12.703 36.281 1 91.38 524 GLY B O 1
ATOM 8553 N N . TYR B 1 525 ? -1.821 13 34.844 1 93.19 525 TYR B N 1
ATOM 8554 C CA . TYR B 1 525 ? -2.623 12.914 33.625 1 93.19 525 TYR B CA 1
ATOM 8555 C C . TYR B 1 525 ? -2.578 11.5 33.062 1 93.19 525 TYR B C 1
ATOM 8557 O O . TYR B 1 525 ? -2.518 11.328 31.828 1 93.19 525 TYR B O 1
ATOM 8565 N N . THR B 1 526 ? -2.588 10.438 33.812 1 92.19 526 THR B N 1
ATOM 8566 C CA . THR B 1 526 ? -2.41 9.062 33.375 1 92.19 526 THR B CA 1
ATOM 8567 C C . THR B 1 526 ? -3.551 8.633 32.438 1 92.19 526 THR B C 1
ATOM 8569 O O . THR B 1 526 ? -3.369 7.777 31.578 1 92.19 526 THR B O 1
ATOM 8572 N N . ASN B 1 527 ? -4.645 9.289 32.562 1 91.88 527 ASN B N 1
ATOM 8573 C CA . ASN B 1 527 ? -5.801 8.953 31.75 1 91.88 527 ASN B CA 1
ATOM 8574 C C . ASN B 1 527 ? -5.602 9.391 30.297 1 91.88 527 ASN B C 1
ATOM 8576 O O . ASN B 1 527 ? -6.34 8.969 29.422 1 91.88 527 ASN B O 1
ATOM 8580 N N . LEU B 1 528 ? -4.578 10.203 30.109 1 94.06 528 LEU B N 1
ATOM 8581 C CA . LEU B 1 528 ? -4.32 10.695 28.766 1 94.06 528 LEU B CA 1
ATOM 8582 C C . LEU B 1 528 ? -3.453 9.711 27.984 1 94.06 528 LEU B C 1
ATOM 8584 O O . LEU B 1 528 ? -3.326 9.828 26.75 1 94.06 528 LEU B O 1
ATOM 8588 N N . ILE B 1 529 ? -2.891 8.758 28.625 1 94.94 529 ILE B N 1
ATOM 8589 C CA . ILE B 1 529 ? -1.994 7.812 27.969 1 94.94 529 ILE B CA 1
ATOM 8590 C C . ILE B 1 529 ? -2.811 6.758 27.219 1 94.94 529 ILE B C 1
ATOM 8592 O O . ILE B 1 529 ? -3.662 6.09 27.812 1 94.94 529 ILE B O 1
ATOM 8596 N N . PRO B 1 530 ? -2.582 6.582 25.906 1 92.38 530 PRO B N 1
ATOM 8597 C CA . PRO B 1 530 ? -3.32 5.582 25.125 1 92.38 530 PRO B CA 1
ATOM 8598 C C . PRO B 1 530 ? -3.102 4.16 25.641 1 92.38 530 PRO B C 1
ATOM 8600 O O . PRO B 1 530 ? -1.995 3.814 26.062 1 92.38 530 PRO B O 1
ATOM 8603 N N . SER B 1 531 ? -4.234 3.354 25.75 1 81.94 531 SER B N 1
ATOM 8604 C CA . SER B 1 531 ? -4.168 1.961 26.188 1 81.94 531 SER B CA 1
ATOM 8605 C C . SER B 1 531 ? -5.113 1.086 25.375 1 81.94 531 SER B C 1
ATOM 8607 O O . SER B 1 531 ? -6.098 1.577 24.812 1 81.94 531 SER B O 1
#